Protein AF-A0ABD1F198-F1 (afdb_monomer_lite)

Radius of gyration: 107.07 Å; chains: 1; bounding box: 237×138×320 Å

pLDDT: mean 70.49, std 23.53, range [25.77, 96.75]

Structure (mmCIF, N/CA/C/O backbone):
data_AF-A0ABD1F198-F1
#
_entry.id   AF-A0ABD1F198-F1
#
loop_
_atom_site.group_PDB
_atom_site.id
_atom_site.type_symbol
_atom_site.label_atom_id
_atom_site.label_alt_id
_atom_site.label_comp_id
_atom_site.label_asym_id
_atom_site.label_entity_id
_atom_site.label_seq_id
_atom_site.pdbx_PDB_ins_code
_atom_site.Cartn_x
_atom_site.Cartn_y
_atom_site.Cartn_z
_atom_site.occupancy
_atom_site.B_iso_or_equiv
_atom_site.auth_seq_id
_atom_site.auth_comp_id
_atom_site.auth_asym_id
_atom_site.auth_atom_id
_atom_site.pdbx_PDB_model_num
ATOM 1 N N . MET A 1 1 ? 4.358 30.449 76.933 1.00 34.81 1 MET A N 1
ATOM 2 C CA . MET A 1 1 ? 5.538 31.170 76.400 1.00 34.81 1 MET A CA 1
ATOM 3 C C . MET A 1 1 ? 6.526 30.137 75.876 1.00 34.81 1 MET A C 1
ATOM 5 O O . MET A 1 1 ? 6.373 28.974 76.224 1.00 34.81 1 MET A O 1
ATOM 9 N N . SER A 1 2 ? 7.440 30.540 74.994 1.00 34.44 2 SER A N 1
ATOM 10 C CA . SER A 1 2 ? 8.325 29.643 74.230 1.00 34.44 2 SER A CA 1
ATOM 11 C C . SER A 1 2 ? 9.594 29.224 74.996 1.00 34.44 2 SER A C 1
ATOM 13 O O . SER A 1 2 ? 9.716 29.521 76.181 1.00 34.44 2 SER A O 1
ATOM 15 N N . PHE A 1 3 ? 10.542 28.647 74.241 1.00 29.72 3 PHE A N 1
ATOM 16 C CA . PHE A 1 3 ? 11.879 28.127 74.568 1.00 29.72 3 PHE A CA 1
ATOM 17 C C . PHE A 1 3 ? 11.890 26.609 74.841 1.00 29.72 3 PHE A C 1
ATOM 19 O O . PHE A 1 3 ? 11.314 26.152 75.818 1.00 29.72 3 PHE A O 1
ATOM 26 N N . ASN A 1 4 ? 12.288 25.776 73.862 1.00 37.72 4 ASN A N 1
ATOM 27 C CA . ASN A 1 4 ? 13.651 25.536 73.318 1.00 37.72 4 ASN A CA 1
ATOM 28 C C . ASN A 1 4 ? 14.429 24.553 74.225 1.00 37.72 4 ASN A C 1
ATOM 30 O O . ASN A 1 4 ? 14.243 24.595 75.432 1.00 37.72 4 ASN A O 1
ATOM 34 N N . GLN A 1 5 ? 15.360 23.702 73.780 1.00 42.28 5 GLN A N 1
ATOM 35 C CA . GLN A 1 5 ? 15.869 23.238 72.466 1.00 42.28 5 GLN A CA 1
ATOM 36 C C . GLN A 1 5 ? 17.139 22.425 72.801 1.00 42.28 5 GLN A C 1
ATOM 38 O O . GLN A 1 5 ? 17.851 22.893 73.682 1.00 42.28 5 GLN A O 1
ATOM 43 N N . ILE A 1 6 ? 17.457 21.299 72.139 1.00 45.78 6 ILE A N 1
ATOM 44 C CA . ILE A 1 6 ? 18.837 20.756 72.009 1.00 45.78 6 ILE A CA 1
ATOM 45 C C . ILE A 1 6 ? 18.865 19.502 71.106 1.00 45.78 6 ILE A C 1
ATOM 47 O O . ILE A 1 6 ? 18.085 18.583 71.320 1.00 45.78 6 ILE A O 1
ATOM 51 N N . GLU A 1 7 ? 19.751 19.569 70.104 1.00 36.69 7 GLU A N 1
ATOM 52 C CA . GLU A 1 7 ? 20.577 18.542 69.420 1.00 36.69 7 GLU A CA 1
ATOM 53 C C . GLU A 1 7 ? 19.927 17.248 68.849 1.00 36.69 7 GLU A C 1
ATOM 55 O O . GLU A 1 7 ? 19.022 16.668 69.438 1.00 36.69 7 GLU A O 1
ATOM 60 N N . ASN A 1 8 ? 20.230 16.776 67.625 1.00 37.38 8 ASN A N 1
ATOM 61 C CA . ASN A 1 8 ? 21.503 16.611 66.874 1.00 37.38 8 ASN A CA 1
ATOM 62 C C . ASN A 1 8 ? 22.320 15.378 67.362 1.00 37.38 8 ASN A C 1
ATOM 64 O O . ASN A 1 8 ? 22.275 15.043 68.537 1.00 37.38 8 ASN A O 1
ATOM 68 N N . ASP A 1 9 ? 23.062 14.627 66.532 1.00 36.31 9 ASP A N 1
ATOM 69 C CA . ASP A 1 9 ? 23.385 14.789 65.100 1.00 36.31 9 ASP A CA 1
ATOM 70 C C . ASP A 1 9 ? 23.771 13.454 64.401 1.00 36.31 9 ASP A C 1
ATOM 72 O O . ASP A 1 9 ? 23.828 12.406 65.042 1.00 36.31 9 ASP A O 1
ATOM 76 N N . LEU A 1 10 ? 24.160 13.560 63.119 1.00 36.09 10 LEU A N 1
ATOM 77 C CA . LEU A 1 10 ? 24.900 12.602 62.268 1.00 36.09 10 LEU A CA 1
ATOM 78 C C . LEU A 1 10 ? 24.105 11.436 61.622 1.00 36.09 10 LEU A C 1
ATOM 80 O O . LEU A 1 10 ? 23.284 10.782 62.253 1.00 36.09 10 LEU A O 1
ATOM 84 N N . GLY A 1 11 ? 24.345 11.086 60.346 1.00 31.02 11 GLY A N 1
ATOM 85 C CA . GLY A 1 11 ? 25.357 11.609 59.409 1.00 31.02 11 GLY A CA 1
ATOM 86 C C . GLY A 1 11 ? 24.942 11.547 57.931 1.00 31.02 11 GLY A C 1
ATOM 87 O O . GLY A 1 11 ? 24.162 10.692 57.519 1.00 31.02 11 GLY A O 1
ATOM 88 N N . GLU A 1 12 ? 25.469 12.483 57.136 1.00 35.00 12 GLU A N 1
ATOM 89 C CA . GLU A 1 12 ? 25.090 12.728 55.736 1.00 35.00 12 GLU A CA 1
ATOM 90 C C . GLU A 1 12 ? 26.104 12.188 54.709 1.00 35.00 12 GLU A C 1
ATOM 92 O O . GLU A 1 12 ? 27.294 12.086 55.002 1.00 35.00 12 GLU A O 1
ATOM 97 N N . SER A 1 13 ? 25.646 11.966 53.468 1.00 34.06 13 SER A N 1
ATOM 98 C CA . SER A 1 13 ? 26.388 12.099 52.187 1.00 34.06 13 SER A CA 1
ATOM 99 C C . SER A 1 13 ? 25.402 11.801 51.040 1.00 34.06 13 SER A C 1
ATOM 101 O O . SER A 1 13 ? 25.087 10.641 50.807 1.00 34.06 13 SER A O 1
ATOM 103 N N . LYS A 1 14 ? 24.740 12.738 50.345 1.00 36.81 14 LYS A N 1
ATOM 104 C CA . LYS A 1 14 ? 24.984 14.160 50.018 1.00 36.81 14 LYS A CA 1
ATOM 105 C C . LYS A 1 14 ? 25.963 14.410 48.853 1.00 36.81 14 LYS A C 1
ATOM 107 O O . LYS A 1 14 ? 27.133 14.704 49.050 1.00 36.81 14 LYS A O 1
ATOM 112 N N . SER A 1 15 ? 25.416 14.380 47.636 1.00 33.81 15 SER A N 1
ATOM 113 C CA . SER A 1 15 ? 25.671 15.349 46.552 1.00 33.81 15 SER A CA 1
ATOM 114 C C . SER A 1 15 ? 24.412 15.324 45.659 1.00 33.81 15 SER A C 1
ATOM 116 O O . SER A 1 15 ? 23.952 14.235 45.334 1.00 33.81 15 SER A O 1
ATOM 118 N N . ASN A 1 16 ? 23.668 16.412 45.407 1.00 33.41 16 ASN A N 1
ATOM 119 C CA . ASN A 1 16 ? 24.028 17.679 44.735 1.00 33.41 16 ASN A CA 1
ATOM 120 C C . ASN A 1 16 ? 24.521 17.402 43.297 1.00 33.41 16 ASN A C 1
ATOM 122 O O . ASN A 1 16 ? 25.391 16.554 43.122 1.00 33.41 16 ASN A O 1
ATOM 126 N N . GLU A 1 17 ? 24.008 18.012 42.222 1.00 34.34 17 GLU A N 1
ATOM 127 C CA . GLU A 1 17 ? 23.354 19.326 41.986 1.00 34.34 17 GLU A CA 1
ATOM 128 C C . GLU A 1 17 ? 22.264 19.207 40.872 1.00 34.34 17 GLU A C 1
ATOM 130 O O . GLU A 1 17 ? 22.212 18.159 40.237 1.00 34.34 17 GLU A O 1
ATOM 135 N N . LYS A 1 18 ? 21.367 20.151 40.506 1.00 34.22 18 LYS A N 1
ATOM 136 C CA . LYS A 1 18 ? 20.968 21.539 40.890 1.00 34.22 18 LYS A CA 1
ATOM 137 C C . LYS A 1 18 ? 19.492 21.746 40.416 1.00 34.22 18 LYS A C 1
ATOM 139 O O . LYS A 1 18 ? 19.048 21.007 39.547 1.00 34.22 18 LYS A O 1
ATOM 144 N N . GLN A 1 19 ? 18.627 22.523 41.090 1.00 35.09 19 GLN A N 1
ATOM 145 C CA . GLN A 1 19 ? 18.222 23.926 40.779 1.00 35.09 19 GLN A CA 1
ATOM 146 C C . GLN A 1 19 ? 17.839 24.200 39.295 1.00 35.09 19 GLN A C 1
ATOM 148 O O . GLN A 1 19 ? 18.545 23.744 38.407 1.00 35.09 19 GLN A O 1
ATOM 153 N N . GLN A 1 20 ? 16.786 24.963 38.944 1.00 32.91 20 GLN A N 1
ATOM 154 C CA . GLN A 1 20 ? 15.907 25.871 39.718 1.00 32.91 20 GLN A CA 1
ATOM 155 C C . GLN A 1 20 ? 14.600 26.192 38.933 1.00 32.91 20 GLN A C 1
ATOM 157 O O . GLN A 1 20 ? 14.646 26.172 37.711 1.00 32.91 20 GLN A O 1
ATOM 162 N N . GLU A 1 21 ? 13.520 26.592 39.636 1.00 33.75 21 GLU A N 1
ATOM 163 C CA . GLU A 1 21 ? 12.493 27.598 39.217 1.00 33.75 21 GLU A CA 1
ATOM 164 C C . GLU A 1 21 ? 11.599 27.395 37.951 1.00 33.75 21 GLU A C 1
ATOM 166 O O . GLU A 1 21 ? 11.977 26.735 36.996 1.00 33.75 21 GLU A O 1
ATOM 171 N N . ASN A 1 22 ? 10.384 27.971 37.838 1.00 33.78 22 ASN A N 1
ATOM 172 C CA . ASN A 1 22 ? 9.387 28.379 38.854 1.00 33.78 22 ASN A CA 1
ATOM 173 C C . ASN A 1 22 ? 7.958 28.475 38.243 1.00 33.78 22 ASN A C 1
ATOM 175 O O . ASN A 1 22 ? 7.768 28.263 37.049 1.00 33.78 22 ASN A O 1
ATOM 179 N N . TYR A 1 23 ? 6.960 28.823 39.067 1.00 36.06 23 TYR A N 1
ATOM 180 C CA . TYR A 1 23 ? 5.549 29.049 38.693 1.00 36.06 23 TYR A CA 1
ATOM 181 C C . TYR A 1 23 ? 5.298 30.065 37.559 1.00 36.06 23 TYR A C 1
ATOM 183 O O . TYR A 1 23 ? 5.879 31.148 37.548 1.00 36.06 23 TYR A O 1
ATOM 191 N N . ALA A 1 24 ? 4.253 29.803 36.763 1.00 30.91 24 ALA A N 1
ATOM 192 C CA . ALA A 1 24 ? 3.356 30.824 36.209 1.00 30.91 24 ALA A CA 1
ATOM 193 C C . ALA A 1 24 ? 1.934 30.245 36.041 1.00 30.91 24 ALA A C 1
ATOM 195 O O . ALA A 1 24 ? 1.781 29.052 35.783 1.00 30.91 24 ALA A O 1
ATOM 196 N N . LEU A 1 25 ? 0.898 31.079 36.190 1.00 35.44 25 LEU A N 1
ATOM 197 C CA . LEU A 1 25 ? -0.481 30.733 35.821 1.00 35.44 25 LEU A CA 1
ATOM 198 C C . LEU A 1 25 ? -0.782 31.234 34.403 1.00 35.44 25 LEU A C 1
ATOM 200 O O . LEU A 1 25 ? -0.248 32.260 33.992 1.00 35.44 25 LEU A O 1
ATOM 204 N N . SER A 1 26 ? -1.757 30.615 33.740 1.00 32.28 26 SER A N 1
ATOM 205 C CA . SER A 1 26 ? -2.777 31.393 33.031 1.00 32.28 26 SER A CA 1
ATOM 206 C C . SER A 1 26 ? -4.113 30.652 33.044 1.00 32.28 26 SER A C 1
ATOM 208 O O . SER A 1 26 ? -4.149 29.423 33.121 1.00 32.28 26 SER A O 1
ATOM 210 N N . ALA A 1 27 ? -5.201 31.410 32.983 1.00 35.34 27 ALA A N 1
ATOM 211 C CA . ALA A 1 27 ? -6.541 30.922 32.702 1.00 35.34 27 ALA A CA 1
ATOM 212 C C . ALA A 1 27 ? -7.040 31.679 31.471 1.00 35.34 27 ALA A C 1
ATOM 214 O O . ALA A 1 27 ? -6.833 32.887 31.386 1.00 35.34 27 ALA A O 1
ATOM 215 N N . GLU A 1 28 ? -7.694 30.988 30.542 1.00 35.19 28 GLU A N 1
ATOM 216 C CA . GLU A 1 28 ? -8.273 31.624 29.361 1.00 35.19 28 GLU A CA 1
ATOM 217 C C . GLU A 1 28 ? -9.581 30.933 28.954 1.00 35.19 28 GLU A C 1
ATOM 219 O O . GLU A 1 28 ? -9.855 29.784 29.300 1.00 35.19 28 GLU A O 1
ATOM 224 N N . GLU A 1 29 ? -10.430 31.726 28.323 1.00 32.34 29 GLU A N 1
ATOM 225 C CA . GLU A 1 29 ? -11.888 31.685 28.356 1.00 32.34 29 GLU A CA 1
ATOM 226 C C . GLU A 1 29 ? -12.535 30.489 27.627 1.00 32.34 29 GLU A C 1
ATOM 228 O O . GLU A 1 29 ? -12.102 30.073 26.554 1.00 32.34 29 GLU A O 1
ATOM 233 N N . MET A 1 30 ? -13.664 29.992 28.154 1.00 33.72 30 MET A N 1
ATOM 234 C CA . MET A 1 30 ? -14.591 29.164 27.369 1.00 33.72 30 MET A CA 1
ATOM 235 C C . MET A 1 30 ? -15.570 30.059 26.590 1.00 33.72 30 MET A C 1
ATOM 237 O O . MET A 1 30 ? -16.644 30.378 27.107 1.00 33.72 30 MET A O 1
ATOM 241 N N . ASP A 1 31 ? -15.249 30.438 25.346 1.00 32.75 31 ASP A N 1
ATOM 242 C CA . ASP A 1 31 ? -16.254 31.057 24.464 1.00 32.75 31 ASP A CA 1
ATOM 243 C C . ASP A 1 31 ? -17.247 29.990 23.972 1.00 32.75 31 ASP A C 1
ATOM 245 O O . ASP A 1 31 ? -16.912 29.079 23.214 1.00 32.75 31 ASP A O 1
ATOM 249 N N . THR A 1 32 ? -18.488 30.084 24.445 1.00 38.66 32 THR A N 1
ATOM 250 C CA . THR A 1 32 ? -19.546 29.094 24.217 1.00 38.66 32 THR A CA 1
ATOM 251 C C . THR A 1 32 ? -20.483 29.554 23.104 1.00 38.66 32 THR A C 1
ATOM 253 O O . THR A 1 32 ? -21.542 30.129 23.353 1.00 38.66 32 THR A O 1
ATOM 256 N N . LYS A 1 33 ? -20.105 29.290 21.847 1.00 38.00 33 LYS A N 1
ATOM 257 C CA . LYS A 1 33 ? -20.963 29.530 20.673 1.00 38.00 33 LYS A CA 1
ATOM 258 C C . LYS A 1 33 ? -20.975 28.350 19.700 1.00 38.00 33 LYS A C 1
ATOM 260 O O . LYS A 1 33 ? -20.018 27.590 19.608 1.00 38.00 33 LYS A O 1
ATOM 265 N N . ASN A 1 34 ? -22.066 28.267 18.937 1.00 34.44 34 ASN A N 1
ATOM 266 C CA . ASN A 1 34 ? -22.331 27.310 17.854 1.00 34.44 34 ASN A CA 1
ATOM 267 C C . ASN A 1 34 ? -22.676 25.862 18.259 1.00 34.44 34 ASN A C 1
ATOM 269 O O . ASN A 1 34 ? -22.368 24.917 17.534 1.00 34.44 34 ASN A O 1
ATOM 273 N N . THR A 1 35 ? -23.461 25.685 19.324 1.00 37.03 35 THR A N 1
ATOM 274 C CA . THR A 1 35 ? -24.472 24.613 19.329 1.00 37.03 35 THR A CA 1
ATOM 275 C C . THR A 1 35 ? -25.665 25.040 18.470 1.00 37.03 35 THR A C 1
ATOM 277 O O . THR A 1 35 ? -26.574 25.666 18.999 1.00 37.03 35 THR A O 1
ATOM 280 N N . GLU A 1 36 ? -25.643 24.754 17.162 1.00 36.22 36 GLU A N 1
ATOM 281 C CA . GLU A 1 36 ? -26.842 24.645 16.298 1.00 36.22 36 GLU A CA 1
ATOM 282 C C . GLU A 1 36 ? -26.462 24.347 14.831 1.00 36.22 36 GLU A C 1
ATOM 284 O O . GLU A 1 36 ? -26.067 25.259 14.100 1.00 36.22 36 GLU A O 1
ATOM 289 N N . LYS A 1 37 ? -26.618 23.085 14.384 1.00 34.59 37 LYS A N 1
ATOM 290 C CA . LYS A 1 37 ? -27.250 22.697 13.096 1.00 34.59 37 LYS A CA 1
ATOM 291 C C . LYS A 1 37 ? -27.152 21.196 12.783 1.00 34.59 37 LYS A C 1
ATOM 293 O O . LYS A 1 37 ? -26.184 20.543 13.149 1.00 34.59 37 LYS A O 1
ATOM 298 N N . LEU A 1 38 ? -28.129 20.729 11.995 1.00 35.94 38 LEU A N 1
ATOM 299 C CA . LEU A 1 38 ? -28.194 19.424 11.315 1.00 35.94 38 LEU A CA 1
ATOM 300 C C . LEU A 1 38 ? -28.437 18.180 12.193 1.00 35.94 38 LEU A C 1
ATOM 302 O O . LEU A 1 38 ? -27.862 17.120 11.964 1.00 35.94 38 LEU A O 1
ATOM 306 N N . GLU A 1 39 ? -29.443 18.259 13.067 1.00 32.62 39 GLU A N 1
ATOM 307 C CA . GLU A 1 39 ? -30.420 17.162 13.122 1.00 32.62 39 GLU A CA 1
ATOM 308 C C . GLU A 1 39 ? -31.389 17.303 11.935 1.00 32.62 39 GLU A C 1
ATOM 310 O O . GLU A 1 39 ? -32.386 18.018 12.020 1.00 32.62 39 GLU A O 1
ATOM 315 N N . SER A 1 40 ? -31.100 16.654 10.803 1.00 33.84 40 SER A N 1
ATOM 316 C CA . SER A 1 40 ? -32.094 16.475 9.735 1.00 33.84 40 SER A CA 1
ATOM 317 C C . SER A 1 40 ? -31.740 15.333 8.778 1.00 33.84 40 SER A C 1
ATOM 319 O O . SER A 1 40 ? -30.683 15.372 8.156 1.00 33.84 40 SER A O 1
ATOM 321 N N . GLU A 1 41 ? -32.703 14.419 8.610 1.00 31.05 41 GLU A N 1
ATOM 322 C CA . GLU A 1 41 ? -32.822 13.314 7.631 1.00 31.05 41 GLU A CA 1
ATOM 323 C C . GLU A 1 41 ? -32.651 11.894 8.189 1.00 31.05 41 GLU A C 1
ATOM 325 O O . GLU A 1 41 ? -31.632 11.225 8.047 1.00 31.05 41 GLU A O 1
ATOM 330 N N . PHE A 1 42 ? -33.755 11.408 8.765 1.00 32.31 42 PHE A N 1
ATOM 331 C CA . PHE A 1 42 ? -33.994 10.004 9.078 1.00 32.31 42 PHE A CA 1
ATOM 332 C C . PHE A 1 42 ? -35.188 9.528 8.235 1.00 32.31 42 PHE A C 1
ATOM 334 O O . PHE A 1 42 ? -36.333 9.823 8.571 1.00 32.31 42 PHE A O 1
ATOM 341 N N . HIS A 1 43 ? -34.951 8.803 7.138 1.00 35.94 43 HIS A N 1
ATOM 342 C CA . HIS A 1 43 ? -36.023 8.113 6.410 1.00 35.94 43 HIS A CA 1
ATOM 343 C C . HIS A 1 43 ? -35.612 6.720 5.922 1.00 35.94 43 HIS A C 1
ATOM 345 O O . HIS A 1 43 ? -34.437 6.401 5.766 1.00 35.94 43 HIS A O 1
ATOM 351 N N . LEU A 1 44 ? -36.627 5.864 5.799 1.00 35.22 44 LEU A N 1
ATOM 352 C CA . LEU A 1 44 ? -36.511 4.413 5.843 1.00 35.22 44 LEU A CA 1
ATOM 353 C C . LEU A 1 44 ? -36.014 3.810 4.524 1.00 35.22 44 LEU A C 1
ATOM 355 O O . LEU A 1 44 ? -36.499 4.159 3.452 1.00 35.22 44 LEU A O 1
ATOM 359 N N . ALA A 1 45 ? -35.229 2.742 4.651 1.00 31.84 45 ALA A N 1
ATOM 360 C CA . ALA A 1 45 ? -35.407 1.544 3.836 1.00 31.84 45 ALA A CA 1
ATOM 361 C C . ALA A 1 45 ? -35.160 0.315 4.728 1.00 31.84 45 ALA A C 1
ATOM 363 O O . ALA A 1 45 ? -34.024 0.018 5.092 1.00 31.84 45 ALA A O 1
ATOM 364 N N . SER A 1 46 ? -36.234 -0.364 5.130 1.00 31.53 46 SER A N 1
ATOM 365 C CA . SER A 1 46 ? -36.179 -1.598 5.921 1.00 31.53 46 SER A CA 1
ATOM 366 C C . SER A 1 46 ? -36.671 -2.747 5.053 1.00 31.53 46 SER A C 1
ATOM 368 O O . SER A 1 46 ? -37.868 -2.841 4.799 1.00 31.53 46 SER A O 1
ATOM 370 N N . GLU A 1 47 ? -35.765 -3.615 4.608 1.00 31.12 47 GLU A N 1
ATOM 371 C CA . GLU A 1 47 ? -36.123 -4.852 3.912 1.00 31.12 47 GLU A CA 1
ATOM 372 C C . GLU A 1 47 ? -35.710 -6.049 4.774 1.00 31.12 47 GLU A C 1
ATOM 374 O O . GLU A 1 47 ? -34.561 -6.163 5.205 1.00 31.12 47 GLU A O 1
ATOM 379 N N . THR A 1 48 ? -36.682 -6.899 5.098 1.00 34.19 48 THR A N 1
ATOM 380 C CA . THR A 1 48 ? -36.536 -8.019 6.029 1.00 34.19 48 THR A CA 1
ATOM 381 C C . THR A 1 48 ? -36.476 -9.343 5.278 1.00 34.19 48 THR A C 1
ATOM 383 O O . THR A 1 48 ? -37.377 -9.674 4.511 1.00 34.19 48 THR A O 1
ATOM 386 N N . VAL A 1 49 ? -35.444 -10.146 5.551 1.00 33.50 49 VAL A N 1
ATOM 387 C CA . VAL A 1 49 ? -35.374 -11.548 5.116 1.00 33.50 49 VAL A CA 1
ATOM 388 C C . VAL A 1 49 ? -34.955 -12.415 6.301 1.00 33.50 49 VAL A C 1
ATOM 390 O O . VAL A 1 49 ? -33.771 -12.565 6.597 1.00 33.50 49 VAL A O 1
ATOM 393 N N . ASP A 1 50 ? -35.947 -12.991 6.975 1.00 31.97 50 ASP A N 1
ATOM 394 C CA . ASP A 1 50 ? -35.753 -14.066 7.948 1.00 31.97 50 ASP A CA 1
ATOM 395 C C . ASP A 1 50 ? -35.533 -15.402 7.224 1.00 31.97 50 ASP A C 1
ATOM 397 O O . ASP A 1 50 ? -36.448 -15.916 6.580 1.00 31.97 50 ASP A O 1
ATOM 401 N N . VAL A 1 51 ? -34.365 -16.022 7.415 1.00 33.00 51 VAL A N 1
ATOM 402 C CA . VAL A 1 51 ? -34.231 -17.490 7.426 1.00 33.00 51 VAL A CA 1
ATOM 403 C C . VAL A 1 51 ? -33.250 -17.876 8.536 1.00 33.00 51 VAL A C 1
ATOM 405 O O . VAL A 1 51 ? -32.137 -17.359 8.614 1.00 33.00 51 VAL A O 1
ATOM 408 N N . THR A 1 52 ? -33.671 -18.785 9.414 1.00 36.94 52 THR A N 1
ATOM 409 C CA . THR A 1 52 ? -32.917 -19.227 10.599 1.00 36.94 52 THR A CA 1
ATOM 410 C C . THR A 1 52 ? -31.908 -20.352 10.284 1.00 36.94 52 THR A C 1
ATOM 412 O O . THR A 1 52 ? -32.011 -21.007 9.246 1.00 36.94 52 THR A O 1
ATOM 415 N N . PRO A 1 53 ? -30.895 -20.585 11.145 1.00 39.00 53 PRO A N 1
ATOM 416 C CA . PRO A 1 53 ? -29.736 -21.413 10.804 1.00 39.00 53 PRO A CA 1
ATOM 417 C C . PRO A 1 53 ? -29.917 -22.911 11.096 1.00 39.00 53 PRO A C 1
ATOM 419 O O . PRO A 1 53 ? -30.636 -23.304 12.014 1.00 39.00 53 PRO A O 1
ATOM 422 N N . GLN A 1 54 ? -29.128 -23.744 10.410 1.00 30.39 54 GLN A N 1
ATOM 423 C CA . GLN A 1 54 ? -28.768 -25.091 10.871 1.00 30.39 54 GLN A CA 1
ATOM 424 C C . GLN A 1 54 ? -27.246 -25.288 10.868 1.00 30.39 54 GLN A C 1
ATOM 426 O O . GLN A 1 54 ? -26.515 -24.627 10.131 1.00 30.39 54 GLN A O 1
ATOM 431 N N . SER A 1 55 ? -26.772 -26.174 11.745 1.00 32.31 55 SER A N 1
ATOM 432 C CA . SER A 1 55 ? -25.355 -26.425 12.035 1.00 32.31 55 SER A CA 1
ATOM 433 C C . SER A 1 55 ? -25.071 -27.950 12.069 1.00 32.31 55 SER A C 1
ATOM 435 O O . SER A 1 55 ? -26.004 -28.740 11.907 1.00 32.31 55 SER A O 1
ATOM 437 N N . PRO A 1 56 ? -23.801 -28.404 12.119 1.00 44.28 56 PRO A N 1
ATOM 438 C CA . PRO A 1 56 ? -23.360 -29.406 11.145 1.00 44.28 56 PRO A CA 1
ATOM 439 C C . PRO A 1 56 ? -23.183 -30.843 11.654 1.00 44.28 56 PRO A C 1
ATOM 441 O O . PRO A 1 56 ? -22.872 -31.098 12.817 1.00 44.28 56 PRO A O 1
ATOM 444 N N . LYS A 1 57 ? -23.224 -31.763 10.685 1.00 30.67 57 LYS A N 1
ATOM 445 C CA . LYS A 1 57 ? -22.621 -33.105 10.670 1.00 30.67 57 LYS A CA 1
ATOM 446 C C . LYS A 1 57 ? -22.259 -33.423 9.209 1.00 30.67 57 LYS A C 1
ATOM 448 O O . LYS A 1 57 ? -23.026 -33.028 8.341 1.00 30.67 57 LYS A O 1
ATOM 453 N N . SER A 1 58 ? -21.223 -34.153 8.810 1.00 33.69 58 SER A N 1
ATOM 454 C CA . SER A 1 58 ? -19.922 -34.606 9.339 1.00 33.69 58 SER A CA 1
ATOM 455 C C . SER A 1 58 ? -19.543 -35.814 8.465 1.00 33.69 58 SER A C 1
ATOM 457 O O . SER A 1 58 ? -20.431 -36.601 8.155 1.00 33.69 58 SER A O 1
ATOM 459 N N . GLU A 1 59 ? -18.254 -36.006 8.166 1.00 30.58 59 GLU A N 1
ATOM 460 C CA . GLU A 1 59 ? -17.699 -37.174 7.440 1.00 30.58 59 GLU A CA 1
ATOM 461 C C . GLU A 1 59 ? -18.003 -37.246 5.924 1.00 30.58 59 GLU A C 1
ATOM 463 O O . GLU A 1 59 ? -19.002 -36.724 5.436 1.00 30.58 59 GLU A O 1
ATOM 468 N N . GLY A 1 60 ? -17.072 -37.837 5.157 1.00 28.50 60 GLY A N 1
ATOM 469 C CA . GLY A 1 60 ? -17.104 -37.850 3.684 1.00 28.50 60 GLY A CA 1
ATOM 470 C C . GLY A 1 60 ? -15.721 -37.749 3.024 1.00 28.50 60 GLY A C 1
ATOM 471 O O . GLY A 1 60 ? -15.432 -36.789 2.316 1.00 28.50 60 GLY A O 1
ATOM 472 N N . THR A 1 61 ? -14.835 -38.717 3.272 1.00 30.22 61 THR A N 1
ATOM 473 C CA . THR A 1 61 ? -13.520 -38.809 2.609 1.00 30.22 61 THR A CA 1
ATOM 474 C C . THR A 1 61 ? -13.627 -39.282 1.160 1.00 30.22 61 THR A C 1
ATOM 476 O O . THR A 1 61 ? -14.253 -40.313 0.926 1.00 30.22 61 THR A O 1
ATOM 479 N N . SER A 1 62 ? -12.902 -38.639 0.236 1.00 28.67 62 SER A N 1
ATOM 480 C CA . SER A 1 62 ? -12.061 -39.338 -0.757 1.00 28.67 62 SER A CA 1
ATOM 481 C C . SER A 1 62 ? -11.201 -38.380 -1.590 1.00 28.67 62 SER A C 1
ATOM 483 O O . SER A 1 62 ? -11.398 -37.167 -1.570 1.00 28.67 62 SER A O 1
ATOM 485 N N . SER A 1 63 ? -10.214 -38.939 -2.291 1.00 31.77 63 SER A N 1
ATOM 486 C CA . SER A 1 63 ? -9.162 -38.227 -3.026 1.00 31.77 63 SER A CA 1
ATOM 487 C C . SER A 1 63 ? -9.098 -38.625 -4.500 1.00 31.77 63 SER A C 1
ATOM 489 O O . SER A 1 63 ? -9.057 -39.817 -4.776 1.00 31.77 63 SER A O 1
ATOM 491 N N . GLU A 1 64 ? -8.917 -37.658 -5.401 1.00 29.67 64 GLU A N 1
ATOM 492 C CA . GLU A 1 64 ? -8.260 -37.824 -6.714 1.00 29.67 64 GLU A CA 1
ATOM 493 C C . GLU A 1 64 ? -7.742 -36.430 -7.144 1.00 29.67 64 GLU A C 1
ATOM 495 O O . GLU A 1 64 ? -8.477 -35.450 -7.099 1.00 29.67 64 GLU A O 1
ATOM 500 N N . ILE A 1 65 ? -6.426 -36.189 -7.211 1.00 31.61 65 ILE A N 1
ATOM 501 C CA . ILE A 1 65 ? -5.478 -36.525 -8.295 1.00 31.61 65 ILE A CA 1
ATOM 502 C C . ILE A 1 65 ? -5.768 -35.754 -9.594 1.00 31.61 65 ILE A C 1
ATOM 504 O O . ILE A 1 65 ? -6.674 -36.102 -10.338 1.00 31.61 65 ILE A O 1
ATOM 508 N N . PHE A 1 66 ? -4.879 -34.814 -9.942 1.00 28.84 66 PHE A N 1
ATOM 509 C CA . PHE A 1 66 ? -4.315 -34.744 -11.296 1.00 28.84 66 PHE A CA 1
ATOM 510 C C . PHE A 1 66 ? -2.881 -34.187 -11.264 1.00 28.84 66 PHE A C 1
ATOM 512 O O . PHE A 1 66 ? -2.490 -33.495 -10.324 1.00 28.84 66 PHE A O 1
ATOM 519 N N . ASN A 1 67 ? -2.061 -34.575 -12.244 1.00 29.64 67 ASN A N 1
ATOM 520 C CA . ASN A 1 67 ? -0.597 -34.534 -12.140 1.00 29.64 67 ASN A CA 1
ATOM 521 C C . ASN A 1 67 ? 0.068 -33.301 -12.775 1.00 29.64 67 ASN A C 1
ATOM 523 O O . ASN A 1 67 ? -0.422 -32.744 -13.753 1.00 29.64 67 ASN A O 1
ATOM 527 N N . SER A 1 68 ? 1.262 -32.965 -12.273 1.00 32.25 68 SER A N 1
ATOM 528 C CA . SER A 1 68 ? 2.211 -32.036 -12.901 1.00 32.25 68 SER A CA 1
ATOM 529 C C . SER A 1 68 ? 3.470 -32.799 -13.356 1.00 32.25 68 SER A C 1
ATOM 531 O O . SER A 1 68 ? 4.063 -33.500 -12.528 1.00 32.25 68 SER A O 1
ATOM 533 N N . PRO A 1 69 ? 3.899 -32.719 -14.633 1.00 41.03 69 PRO A N 1
ATOM 534 C CA . PRO A 1 69 ? 5.092 -33.421 -15.106 1.00 41.03 69 PRO A CA 1
ATOM 535 C C . PRO A 1 69 ? 6.393 -32.775 -14.611 1.00 41.03 69 PRO A C 1
ATOM 537 O O . PRO A 1 69 ? 6.609 -31.573 -14.760 1.00 41.03 69 PRO A O 1
ATOM 540 N N . ARG A 1 70 ? 7.310 -33.596 -14.089 1.00 31.00 70 ARG A N 1
ATOM 541 C CA . ARG A 1 70 ? 8.685 -33.204 -13.748 1.00 31.00 70 ARG A CA 1
ATOM 542 C C . ARG A 1 70 ? 9.655 -34.250 -14.287 1.00 31.00 70 ARG A C 1
ATOM 544 O O . ARG A 1 70 ? 9.846 -35.296 -13.665 1.00 31.00 70 ARG A O 1
ATOM 551 N N . GLU A 1 71 ? 10.264 -33.971 -15.435 1.00 32.34 71 GLU A N 1
ATOM 552 C CA . GLU A 1 71 ? 11.290 -34.852 -15.998 1.00 32.34 71 GLU A CA 1
ATOM 553 C C . GLU A 1 71 ? 12.612 -34.778 -15.216 1.00 32.34 71 GLU A C 1
ATOM 555 O O . GLU A 1 71 ? 12.853 -33.866 -14.417 1.00 32.34 71 GLU A O 1
ATOM 560 N N . LYS A 1 72 ? 13.432 -35.823 -15.368 1.00 31.66 72 LYS A N 1
ATOM 561 C CA . LYS A 1 72 ? 14.537 -36.148 -14.457 1.00 31.66 72 LYS A CA 1
ATOM 562 C C . LYS A 1 72 ? 15.907 -35.915 -15.085 1.00 31.66 72 LYS A C 1
ATOM 564 O O . LYS A 1 72 ? 16.106 -36.080 -16.282 1.00 31.66 72 LYS A O 1
ATOM 569 N N . GLN A 1 73 ? 16.876 -35.632 -14.221 1.00 35.19 73 GLN A N 1
ATOM 570 C CA . GLN A 1 73 ? 18.299 -35.688 -14.547 1.00 35.19 73 GLN A CA 1
ATOM 571 C C . GLN A 1 73 ? 18.740 -37.128 -14.862 1.00 35.19 73 GLN A C 1
ATOM 573 O O . GLN A 1 73 ? 18.316 -38.071 -14.189 1.00 35.19 73 GLN A O 1
ATO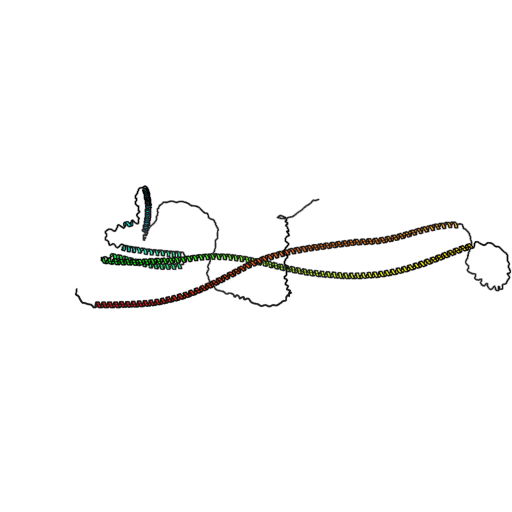M 578 N N . GLN A 1 74 ? 19.703 -37.270 -15.773 1.00 31.72 74 GLN A N 1
ATOM 579 C CA . GLN A 1 74 ? 20.733 -38.313 -15.702 1.00 31.72 74 GLN A CA 1
ATOM 580 C C . GLN A 1 74 ? 22.130 -37.665 -15.756 1.00 31.72 74 GLN A C 1
ATOM 582 O O . GLN A 1 74 ? 22.246 -36.455 -15.943 1.00 31.72 74 GLN A O 1
ATOM 587 N N . ASN A 1 75 ? 23.166 -38.445 -15.436 1.00 30.67 75 ASN A N 1
ATOM 588 C CA . ASN A 1 75 ? 24.415 -37.958 -14.823 1.00 30.67 75 ASN A CA 1
ATOM 589 C C . ASN A 1 75 ? 25.678 -38.397 -15.642 1.00 30.67 75 ASN A C 1
ATOM 591 O O . ASN A 1 75 ? 25.495 -38.802 -16.789 1.00 30.67 75 ASN A O 1
ATOM 595 N N . PRO A 1 76 ? 26.957 -38.246 -15.211 1.00 56.56 76 PRO A N 1
ATOM 596 C CA . PRO A 1 76 ? 27.966 -37.630 -16.088 1.00 56.56 76 PRO A CA 1
ATOM 597 C C . PRO A 1 76 ? 29.160 -38.527 -16.497 1.00 56.56 76 PRO A C 1
ATOM 599 O O . PRO A 1 76 ? 29.497 -39.491 -15.810 1.00 56.56 76 PRO A O 1
ATOM 602 N N . GLY A 1 77 ? 29.889 -38.147 -17.564 1.00 27.56 77 GLY A N 1
ATOM 603 C CA . GLY A 1 77 ? 31.047 -38.908 -18.070 1.00 27.56 77 GLY A CA 1
ATOM 604 C C . GLY A 1 77 ? 32.123 -38.125 -18.856 1.00 27.56 77 GLY A C 1
ATOM 605 O O . GLY A 1 77 ? 31.898 -37.667 -19.967 1.00 27.56 77 GLY A O 1
ATOM 606 N N . ARG A 1 78 ? 33.313 -38.041 -18.240 1.00 28.06 78 ARG A N 1
ATOM 607 C CA . ARG A 1 78 ? 34.717 -37.978 -18.752 1.00 28.06 78 ARG A CA 1
ATOM 608 C C . ARG A 1 78 ? 34.986 -38.537 -20.184 1.00 28.06 78 ARG A C 1
ATOM 610 O O . ARG A 1 78 ? 34.261 -39.429 -20.590 1.00 28.06 78 ARG A O 1
ATOM 617 N N . ILE A 1 79 ? 36.064 -38.231 -20.948 1.00 30.91 79 ILE A N 1
ATOM 618 C CA . ILE A 1 79 ? 37.323 -37.428 -20.817 1.00 30.91 79 ILE A CA 1
ATOM 619 C C . ILE A 1 79 ? 37.948 -37.195 -22.228 1.00 30.91 79 ILE A C 1
ATOM 621 O O . ILE A 1 79 ? 37.919 -38.127 -23.021 1.00 30.91 79 ILE A O 1
ATOM 625 N N . ALA A 1 80 ? 38.606 -36.042 -22.484 1.00 27.95 80 ALA A N 1
ATOM 626 C CA . ALA A 1 80 ? 39.886 -35.840 -23.237 1.00 27.95 80 ALA A CA 1
ATOM 627 C C . ALA A 1 80 ? 40.069 -34.331 -23.571 1.00 27.95 80 ALA A C 1
ATOM 629 O O . ALA A 1 80 ? 39.183 -33.741 -24.169 1.00 27.95 80 ALA A O 1
ATOM 630 N N . ARG A 1 81 ? 41.052 -33.560 -23.064 1.00 28.34 81 ARG A N 1
ATOM 631 C CA . ARG A 1 81 ? 42.522 -33.522 -23.304 1.00 28.34 81 ARG A CA 1
ATOM 632 C C . ARG A 1 81 ? 42.946 -33.318 -24.770 1.00 28.34 81 ARG A C 1
ATOM 634 O O . ARG A 1 81 ? 42.947 -34.289 -25.505 1.00 28.34 81 ARG A O 1
ATOM 641 N N . PHE A 1 82 ? 43.523 -32.147 -25.088 1.00 31.00 82 PHE A N 1
ATOM 642 C CA . PHE A 1 82 ? 44.966 -31.991 -25.385 1.00 31.00 82 PHE A CA 1
ATOM 643 C C . PHE A 1 82 ? 45.445 -30.513 -25.265 1.00 31.00 82 PHE A C 1
ATOM 645 O O . PHE A 1 82 ? 44.944 -29.634 -25.947 1.00 31.00 82 PHE A O 1
ATOM 652 N N . LYS A 1 83 ? 46.401 -30.291 -24.341 1.00 29.78 83 LYS A N 1
ATOM 653 C CA . LYS A 1 83 ? 47.608 -29.414 -24.343 1.00 29.78 83 LYS A CA 1
ATOM 654 C C . LYS A 1 83 ? 47.582 -28.030 -25.052 1.00 29.78 83 LYS A C 1
ATOM 656 O O . LYS A 1 83 ? 47.459 -27.984 -26.262 1.00 29.78 83 LYS A O 1
ATOM 661 N N . ASN A 1 84 ? 47.752 -26.911 -24.321 1.00 26.64 84 ASN A N 1
ATOM 662 C CA . ASN A 1 84 ? 49.022 -26.182 -23.987 1.00 26.64 84 ASN A CA 1
ATOM 663 C C . ASN A 1 84 ? 49.348 -25.057 -25.018 1.00 26.64 84 ASN A C 1
ATOM 665 O O . ASN A 1 84 ? 48.905 -25.170 -26.147 1.00 26.64 84 ASN A O 1
ATOM 669 N N . THR A 1 85 ? 50.067 -23.951 -24.739 1.00 30.16 85 THR A N 1
ATOM 670 C CA . THR A 1 85 ? 51.075 -23.611 -23.694 1.00 30.16 85 THR A CA 1
ATOM 671 C C . THR A 1 85 ? 50.908 -22.220 -23.023 1.00 30.16 85 THR A C 1
ATOM 673 O O . THR A 1 85 ? 50.254 -21.326 -23.543 1.00 30.16 85 THR A O 1
ATOM 676 N N . LYS A 1 86 ? 51.564 -22.055 -21.858 1.00 30.28 86 LYS A N 1
ATOM 677 C CA . LYS A 1 86 ? 51.888 -20.805 -21.107 1.00 30.28 86 LYS A CA 1
ATOM 678 C C . LYS A 1 86 ? 53.159 -20.113 -21.693 1.00 30.28 86 LYS A C 1
ATOM 680 O O . LYS A 1 86 ? 53.748 -20.773 -22.551 1.00 30.28 86 LYS A O 1
ATOM 685 N N . PRO A 1 87 ? 53.639 -18.894 -21.291 1.00 36.31 87 PRO A N 1
ATOM 686 C CA . PRO A 1 87 ? 53.612 -18.211 -19.964 1.00 36.31 87 PRO A CA 1
ATOM 687 C C . PRO A 1 87 ? 53.106 -16.728 -19.991 1.00 36.31 87 PRO A C 1
ATOM 689 O O . PRO A 1 87 ? 52.711 -16.264 -21.049 1.00 36.31 87 PRO A O 1
ATOM 692 N N . SER A 1 88 ? 52.881 -15.954 -18.905 1.00 27.92 88 SER A N 1
ATOM 693 C CA . SER A 1 88 ? 53.560 -15.727 -17.592 1.00 27.92 88 SER A CA 1
ATOM 694 C C . SER A 1 88 ? 54.891 -14.947 -17.750 1.00 27.92 88 SER A C 1
ATOM 696 O O . SER A 1 88 ? 55.675 -15.321 -18.607 1.00 27.92 88 SER A O 1
ATOM 698 N N . THR A 1 89 ? 55.272 -13.886 -17.013 1.00 28.11 89 THR A N 1
ATOM 699 C CA . THR A 1 89 ? 54.735 -13.122 -15.841 1.00 28.11 89 THR A CA 1
ATOM 700 C C . THR A 1 89 ? 55.395 -11.690 -15.872 1.00 28.11 89 THR A C 1
ATOM 702 O O . THR A 1 89 ? 55.987 -11.388 -16.899 1.00 28.11 89 THR A O 1
ATOM 705 N N . SER A 1 90 ? 55.414 -10.719 -14.929 1.00 26.38 90 SER A N 1
ATOM 706 C CA . SER A 1 90 ? 54.994 -10.526 -13.512 1.00 26.38 90 SER A CA 1
ATOM 707 C C . SER A 1 90 ? 55.142 -9.044 -13.044 1.00 26.38 90 SER A C 1
ATOM 709 O O . SER A 1 90 ? 56.020 -8.348 -13.532 1.00 26.38 90 SER A O 1
ATOM 711 N N . ASN A 1 91 ? 54.392 -8.654 -11.996 1.00 27.83 91 ASN A N 1
ATOM 712 C CA . ASN A 1 91 ? 54.715 -7.693 -10.901 1.00 27.83 91 ASN A CA 1
ATOM 713 C C . ASN A 1 91 ? 54.975 -6.170 -11.143 1.00 27.83 91 ASN A C 1
ATOM 715 O O . ASN A 1 91 ? 56.043 -5.760 -11.574 1.00 27.83 91 ASN A O 1
ATOM 719 N N . THR A 1 92 ? 54.015 -5.339 -10.686 1.00 32.44 92 THR A N 1
ATOM 720 C CA . THR A 1 92 ? 54.078 -4.282 -9.615 1.00 32.44 92 THR A CA 1
ATOM 721 C C . THR A 1 92 ? 55.424 -3.715 -9.092 1.00 32.44 92 THR A C 1
ATOM 723 O O . THR A 1 92 ? 56.368 -4.498 -9.001 1.00 32.44 92 THR A O 1
ATOM 726 N N . PRO A 1 93 ? 55.466 -2.525 -8.412 1.00 44.41 93 PRO A N 1
ATOM 727 C CA . PRO A 1 93 ? 54.552 -1.347 -8.356 1.00 44.41 93 PRO A CA 1
ATOM 728 C C . PRO A 1 93 ? 55.305 0.028 -8.412 1.00 44.41 93 PRO A C 1
ATOM 730 O O . PRO A 1 93 ? 56.516 0.036 -8.578 1.00 44.41 93 PRO A O 1
ATOM 733 N N . ILE A 1 94 ? 54.641 1.187 -8.171 1.00 32.03 94 ILE A N 1
ATOM 734 C CA . ILE A 1 94 ? 55.244 2.421 -7.568 1.00 32.03 94 ILE A CA 1
ATOM 735 C C . ILE A 1 94 ? 54.172 3.444 -7.080 1.00 32.03 94 ILE A C 1
ATOM 737 O O . ILE A 1 94 ? 52.982 3.254 -7.328 1.00 32.03 94 ILE A O 1
ATOM 741 N N . LYS A 1 95 ? 54.565 4.468 -6.292 1.00 30.97 95 LYS A N 1
ATOM 742 C CA . LYS A 1 95 ? 53.702 5.400 -5.508 1.00 30.97 95 LYS A CA 1
ATOM 743 C C . LYS A 1 95 ? 53.636 6.847 -6.074 1.00 30.97 95 LYS A C 1
ATOM 745 O O . LYS A 1 95 ? 54.440 7.216 -6.919 1.00 30.97 95 LYS A O 1
ATOM 750 N N . ARG A 1 96 ? 52.705 7.675 -5.553 1.00 35.12 96 ARG A N 1
ATOM 751 C CA . ARG A 1 96 ? 52.601 9.154 -5.758 1.00 35.12 96 ARG A CA 1
ATOM 752 C C . ARG A 1 96 ? 53.714 9.931 -5.003 1.00 35.12 96 ARG A C 1
ATOM 754 O O . ARG A 1 96 ? 54.292 9.332 -4.093 1.00 35.12 96 ARG A O 1
ATOM 761 N N . PRO A 1 97 ? 53.964 11.240 -5.280 1.00 38.25 97 PRO A N 1
ATOM 762 C CA . PRO A 1 97 ? 53.180 12.329 -4.638 1.00 38.25 97 PRO A CA 1
ATOM 763 C C . PRO A 1 97 ? 52.911 13.629 -5.470 1.00 38.25 97 PRO A C 1
ATOM 765 O O . PRO A 1 97 ? 53.526 13.855 -6.502 1.00 38.25 97 PRO A O 1
ATOM 768 N N . ILE A 1 98 ? 51.931 14.429 -4.991 1.00 30.33 98 ILE A N 1
ATOM 769 C CA . ILE A 1 98 ? 51.813 15.920 -4.799 1.00 30.33 98 ILE A CA 1
ATOM 770 C C . ILE A 1 98 ? 52.882 16.832 -5.490 1.00 30.33 98 ILE A C 1
ATOM 772 O O . ILE A 1 98 ? 54.043 16.452 -5.470 1.00 30.33 98 ILE A O 1
ATOM 776 N N . SER A 1 99 ? 52.661 18.050 -6.047 1.00 25.77 99 SER A N 1
ATOM 777 C CA . SER A 1 99 ? 51.654 19.165 -5.956 1.00 25.77 99 SER A CA 1
ATOM 778 C C . SER A 1 99 ? 51.499 19.912 -7.318 1.00 25.77 99 SER A C 1
ATOM 780 O O . SER A 1 99 ? 52.393 19.827 -8.147 1.00 25.77 99 SER A O 1
ATOM 782 N N . LEU A 1 100 ? 50.388 20.567 -7.712 1.00 26.91 100 LEU A N 1
ATOM 783 C CA . LEU A 1 100 ? 49.830 21.892 -7.314 1.00 26.91 100 LEU A CA 1
ATOM 784 C C . LEU A 1 100 ? 50.797 23.113 -7.328 1.00 26.91 100 LEU A C 1
ATOM 786 O O . LEU A 1 100 ? 51.642 23.192 -6.445 1.00 26.91 100 LEU A O 1
ATOM 790 N N . SER A 1 101 ? 50.584 24.105 -8.225 1.00 26.02 101 SER A N 1
ATOM 791 C CA . SER A 1 101 ? 50.381 25.554 -7.903 1.00 26.02 101 SER A CA 1
ATOM 792 C C . SER A 1 101 ? 50.264 26.493 -9.143 1.00 26.02 101 SER A C 1
ATOM 794 O O . SER A 1 101 ? 50.981 26.303 -10.114 1.00 26.02 101 SER A O 1
ATOM 796 N N . SER A 1 102 ? 49.390 27.522 -9.049 1.00 28.80 102 SER A N 1
ATOM 797 C CA . SER A 1 102 ? 49.435 28.919 -9.604 1.00 28.80 102 SER A CA 1
ATOM 798 C C . SER A 1 102 ? 50.056 29.268 -10.982 1.00 28.80 102 SER A C 1
ATOM 800 O O . SER A 1 102 ? 51.149 28.819 -11.281 1.00 28.80 102 SER A O 1
ATOM 802 N N . ARG A 1 103 ? 49.651 30.293 -11.760 1.00 28.02 103 ARG A N 1
ATOM 803 C CA . ARG A 1 103 ? 48.494 31.214 -11.983 1.00 28.02 103 ARG A CA 1
ATOM 804 C C . ARG A 1 103 ? 49.050 32.395 -12.843 1.00 28.02 103 ARG A C 1
ATOM 806 O O . ARG A 1 103 ? 50.241 32.671 -12.782 1.00 28.02 103 ARG A O 1
ATOM 813 N N . LEU A 1 104 ? 48.209 33.103 -13.610 1.00 35.22 104 LEU A N 1
ATOM 814 C CA . LEU A 1 104 ? 48.563 34.312 -14.410 1.00 35.22 104 LEU A CA 1
ATOM 815 C C . LEU A 1 104 ? 48.758 35.571 -13.521 1.00 35.22 104 LEU A C 1
ATOM 817 O O . LEU A 1 104 ? 48.148 35.602 -12.447 1.00 35.22 104 LEU A O 1
ATOM 821 N N . PRO A 1 105 ? 49.554 36.600 -13.921 1.00 38.53 105 PRO A N 1
ATOM 822 C CA . PRO A 1 105 ? 49.043 37.804 -14.647 1.00 38.53 105 PRO A CA 1
ATOM 823 C C . PRO A 1 105 ? 50.032 38.402 -15.711 1.00 38.53 105 PRO A C 1
ATOM 825 O O . PRO A 1 105 ? 51.234 38.247 -15.567 1.00 38.53 105 PRO A O 1
ATOM 828 N N . VAL A 1 106 ? 49.670 38.959 -16.888 1.00 27.06 106 VAL A N 1
ATOM 829 C CA . VAL A 1 106 ? 48.888 40.170 -17.302 1.00 27.06 106 VAL A CA 1
ATOM 830 C C . VAL A 1 106 ? 49.704 41.487 -17.515 1.00 27.06 106 VAL A C 1
ATOM 832 O O . VAL A 1 106 ? 50.046 42.166 -16.556 1.00 27.06 106 VAL A O 1
ATOM 835 N N . LYS A 1 107 ? 49.796 41.907 -18.803 1.00 28.58 107 LYS A N 1
ATOM 836 C CA . LYS A 1 107 ? 49.945 43.278 -19.400 1.00 28.58 107 LYS A CA 1
ATOM 837 C C . LYS A 1 107 ? 51.290 44.058 -19.436 1.00 28.58 107 LYS A C 1
ATOM 839 O O . LYS A 1 107 ? 52.124 43.962 -18.552 1.00 28.58 107 LYS A O 1
ATOM 844 N N . ASN A 1 108 ? 51.339 44.952 -20.450 1.00 26.12 108 ASN A N 1
ATOM 845 C CA . ASN A 1 108 ? 52.260 46.084 -20.731 1.00 26.12 108 ASN A CA 1
ATOM 846 C C . ASN A 1 108 ? 53.698 45.723 -21.198 1.00 26.12 108 ASN A C 1
ATOM 848 O O . ASN A 1 108 ? 54.243 44.723 -20.760 1.00 26.12 108 ASN A O 1
ATOM 852 N N . SER A 1 109 ? 54.376 46.464 -22.099 1.00 30.98 109 SER A N 1
ATOM 853 C CA . SER A 1 109 ? 53.988 47.603 -22.974 1.00 30.98 109 SER A CA 1
ATOM 854 C C . SER A 1 109 ? 54.974 47.803 -24.158 1.00 30.98 109 SER A C 1
ATOM 856 O O . SER A 1 109 ? 56.131 47.406 -24.081 1.00 30.98 109 SER A O 1
ATOM 858 N N . ARG A 1 110 ? 54.535 48.469 -25.244 1.00 27.42 110 ARG A N 1
ATOM 859 C CA . ARG A 1 110 ? 55.389 49.111 -26.293 1.00 27.42 110 ARG A CA 1
ATOM 860 C C . ARG A 1 110 ? 56.116 50.368 -25.714 1.00 27.42 110 ARG A C 1
ATOM 862 O O . ARG A 1 110 ? 55.681 50.773 -24.636 1.00 27.42 110 ARG A O 1
ATOM 869 N N . PRO A 1 111 ? 57.097 51.055 -26.380 1.00 41.53 111 PRO A N 1
ATOM 870 C CA . PRO A 1 111 ? 57.463 51.040 -27.819 1.00 41.53 111 PRO A CA 1
ATOM 871 C C . PRO A 1 111 ? 58.992 51.154 -28.183 1.00 41.53 111 PRO A C 1
ATOM 873 O O . PRO A 1 111 ? 59.868 51.148 -27.329 1.00 41.53 111 PRO A O 1
ATOM 876 N N . THR A 1 112 ? 59.259 51.417 -29.482 1.00 27.09 112 THR A N 1
ATOM 877 C CA . THR A 1 112 ? 60.324 52.280 -30.096 1.00 27.09 112 THR A CA 1
ATOM 878 C C . THR A 1 112 ? 61.764 51.808 -30.447 1.00 27.09 112 THR A C 1
ATOM 880 O O . THR A 1 112 ? 62.573 51.531 -29.579 1.00 27.09 112 THR A O 1
ATOM 883 N N . LYS A 1 113 ? 62.090 52.026 -31.746 1.00 28.17 113 LYS A N 1
ATOM 884 C CA . LYS A 1 113 ? 63.328 52.596 -32.368 1.00 28.17 113 LYS A CA 1
ATOM 885 C C . LYS A 1 113 ? 64.620 51.758 -32.607 1.00 28.17 113 LYS A C 1
ATOM 887 O O . LYS A 1 113 ? 65.464 51.610 -31.738 1.00 28.17 113 LYS A O 1
ATOM 892 N N . ILE A 1 114 ? 64.790 51.369 -33.885 1.00 28.67 114 ILE A N 1
ATOM 893 C CA . ILE A 1 114 ? 65.931 51.603 -34.833 1.00 28.67 114 ILE A CA 1
ATOM 894 C C . ILE A 1 114 ? 66.969 52.712 -34.491 1.00 28.67 114 ILE A C 1
ATOM 896 O O . ILE A 1 114 ? 66.586 53.620 -33.750 1.00 28.67 114 ILE A O 1
ATOM 900 N N . PRO A 1 115 ? 68.154 52.820 -35.176 1.00 41.81 115 PRO A N 1
ATOM 901 C CA . PRO A 1 115 ? 68.874 51.880 -36.091 1.00 41.81 115 PRO A CA 1
ATOM 902 C C . PRO A 1 115 ? 70.439 51.830 -35.974 1.00 41.81 115 PRO A C 1
ATOM 904 O O . PRO A 1 115 ? 71.054 52.774 -35.491 1.00 41.81 115 PRO A O 1
ATOM 907 N N . SER A 1 116 ? 71.095 50.833 -36.599 1.00 27.28 116 SER A N 1
ATOM 908 C CA . SER A 1 116 ? 72.409 50.930 -37.312 1.00 27.28 116 SER A CA 1
ATOM 909 C C . SER A 1 116 ? 72.722 49.593 -38.038 1.00 27.28 116 SER A C 1
ATOM 911 O O . SER A 1 116 ? 72.151 48.581 -37.643 1.00 27.28 116 SER A O 1
ATOM 913 N N . LEU A 1 117 ? 73.436 49.438 -39.171 1.00 26.84 117 LEU A N 1
ATOM 914 C CA . LEU A 1 117 ? 74.523 50.117 -39.930 1.00 26.84 117 LEU A CA 1
ATOM 915 C C . LEU A 1 117 ? 75.958 49.610 -39.656 1.00 26.84 117 LEU A C 1
ATOM 917 O O . LEU A 1 117 ? 76.403 49.650 -38.517 1.00 26.84 117 LEU A O 1
ATOM 921 N N . LEU A 1 118 ? 76.670 49.290 -40.759 1.00 29.39 118 LEU A N 1
ATOM 922 C CA . LEU A 1 118 ? 78.119 49.000 -40.894 1.00 29.39 118 LEU A CA 1
ATOM 923 C C . LEU A 1 118 ? 78.640 47.712 -40.210 1.00 29.39 118 LEU A C 1
ATOM 925 O O . LEU A 1 118 ? 78.043 47.219 -39.264 1.00 29.39 118 LEU A O 1
ATOM 929 N N . GLU A 1 119 ? 79.794 47.144 -40.585 1.00 27.20 119 GLU A N 1
ATOM 930 C CA . GLU A 1 119 ? 80.293 46.763 -41.925 1.00 27.20 119 GLU A CA 1
ATOM 931 C C . GLU A 1 119 ? 81.438 45.724 -41.765 1.00 27.20 119 GLU A C 1
ATOM 933 O O . GLU A 1 119 ? 81.866 45.431 -40.654 1.00 27.20 119 GLU A O 1
ATOM 938 N N . ASN A 1 120 ? 81.913 45.160 -42.881 1.00 29.44 120 ASN A N 1
ATOM 939 C CA . ASN A 1 120 ? 83.070 44.261 -43.059 1.00 29.44 120 ASN A CA 1
ATOM 940 C C . ASN A 1 120 ? 84.152 44.154 -41.947 1.00 29.44 120 ASN A C 1
ATOM 942 O O . ASN A 1 120 ? 84.801 45.143 -41.617 1.00 29.44 120 ASN A O 1
ATOM 946 N N . THR A 1 121 ? 84.548 42.919 -41.583 1.00 29.67 121 THR A N 1
ATOM 947 C CA . THR A 1 121 ? 85.946 42.432 -41.777 1.00 29.67 121 THR A CA 1
ATOM 948 C C . THR A 1 121 ? 86.133 40.913 -41.564 1.00 29.67 121 THR A C 1
ATOM 950 O O . THR A 1 121 ? 85.588 40.306 -40.652 1.00 29.67 121 THR A O 1
ATOM 953 N N . ASN A 1 122 ? 86.968 40.319 -42.421 1.00 32.94 122 ASN A N 1
ATOM 954 C CA . ASN A 1 122 ? 87.702 39.042 -42.280 1.00 32.94 122 ASN A CA 1
ATOM 955 C C . ASN A 1 122 ? 89.221 39.417 -42.242 1.00 32.94 122 ASN A C 1
ATOM 957 O O . ASN A 1 122 ? 89.489 40.566 -42.612 1.00 32.94 122 ASN A O 1
ATOM 961 N N . PRO A 1 123 ? 90.231 38.555 -41.908 1.00 47.47 123 PRO A N 1
ATOM 962 C CA . PRO A 1 123 ? 90.259 37.098 -42.159 1.00 47.47 123 PRO A CA 1
ATOM 963 C C . PRO A 1 123 ? 91.127 36.177 -41.227 1.00 47.47 123 PRO A C 1
ATOM 965 O O . PRO A 1 123 ? 91.820 36.619 -40.321 1.00 47.47 123 PRO A O 1
ATOM 968 N N . ALA A 1 124 ? 91.174 34.886 -41.607 1.00 29.08 124 ALA A N 1
ATOM 969 C CA . ALA A 1 124 ? 92.327 33.950 -41.601 1.00 29.08 124 ALA A CA 1
ATOM 970 C C . ALA A 1 124 ? 92.967 33.409 -40.293 1.00 29.08 124 ALA A C 1
ATOM 972 O O . ALA A 1 124 ? 93.745 34.095 -39.638 1.00 29.08 124 ALA A O 1
ATOM 973 N N . ASN A 1 125 ? 92.856 32.079 -40.085 1.00 27.92 125 ASN A N 1
ATOM 974 C CA . ASN A 1 125 ? 93.984 31.120 -40.220 1.00 27.92 125 ASN A CA 1
ATOM 975 C C . ASN A 1 125 ? 93.531 29.637 -40.063 1.00 27.92 125 ASN A C 1
ATOM 977 O O . ASN A 1 125 ? 92.369 29.335 -40.320 1.00 27.92 125 ASN A O 1
ATOM 981 N N . LYS A 1 126 ? 94.449 28.686 -39.805 1.00 33.19 126 LYS A N 1
ATOM 982 C CA . LYS A 1 126 ? 95.050 27.771 -40.807 1.00 33.19 126 LYS A CA 1
ATOM 983 C C . LYS A 1 126 ? 95.933 26.673 -40.161 1.00 33.19 126 LYS A C 1
ATOM 985 O O . LYS A 1 126 ? 96.259 26.782 -38.987 1.00 33.19 126 LYS A O 1
ATOM 990 N N . ASN A 1 127 ? 96.421 25.735 -40.997 1.00 30.20 127 ASN A N 1
ATOM 991 C CA . ASN A 1 127 ? 97.473 24.713 -40.748 1.00 30.20 127 ASN A CA 1
ATOM 992 C C . ASN A 1 127 ? 97.048 23.554 -39.809 1.00 30.20 127 ASN A C 1
ATOM 994 O O . ASN A 1 127 ? 96.281 23.780 -38.886 1.00 30.20 127 ASN A O 1
ATOM 998 N N . SER A 1 128 ? 97.482 22.288 -39.952 1.00 28.52 128 SER A N 1
ATOM 999 C CA . SER A 1 128 ? 98.303 21.533 -40.947 1.00 28.52 128 SER A CA 1
ATOM 1000 C C . SER A 1 128 ? 97.795 20.051 -40.968 1.00 28.52 128 SER A C 1
ATOM 1002 O O . SER A 1 128 ? 96.852 19.774 -40.236 1.00 28.52 128 SER A O 1
ATOM 1004 N N . SER A 1 129 ? 98.250 19.043 -41.736 1.00 30.22 129 SER A N 1
ATOM 1005 C CA . SER A 1 129 ? 99.547 18.719 -42.377 1.00 30.22 129 SER A CA 1
ATOM 1006 C C . SER A 1 129 ? 99.396 17.740 -43.591 1.00 30.22 129 SER A C 1
ATOM 1008 O O . SER A 1 129 ? 98.322 17.666 -44.179 1.00 30.22 129 SER A O 1
ATOM 1010 N N . SER A 1 130 ? 100.474 17.065 -44.042 1.00 34.53 130 SER A N 1
ATOM 1011 C CA . SER A 1 130 ? 100.633 16.314 -45.326 1.00 34.53 130 SER A CA 1
ATOM 1012 C C . SER A 1 130 ? 101.703 15.195 -45.141 1.00 34.53 130 SER A C 1
ATOM 1014 O O . SER A 1 130 ? 102.513 15.399 -44.229 1.00 34.53 130 SER A O 1
ATOM 1016 N N . PRO A 1 131 ? 101.782 14.050 -45.890 1.00 46.09 131 PRO A N 1
ATOM 1017 C CA . PRO A 1 131 ? 102.022 13.995 -47.353 1.00 46.09 131 PRO A CA 1
ATOM 1018 C C . PRO A 1 131 ? 101.370 12.824 -48.157 1.00 46.09 131 PRO A C 1
ATOM 1020 O O . PRO A 1 131 ? 100.600 12.021 -47.640 1.00 46.09 131 PRO A O 1
ATOM 1023 N N . LEU A 1 132 ? 101.692 12.756 -49.462 1.00 36.09 132 LEU A N 1
ATOM 1024 C CA . LEU A 1 132 ? 101.152 11.860 -50.514 1.00 36.09 132 LEU A CA 1
ATOM 1025 C C . LEU A 1 132 ? 102.120 10.697 -50.884 1.00 36.09 132 LEU A C 1
ATOM 1027 O O . LEU A 1 132 ? 103.316 10.826 -50.616 1.00 36.09 132 LEU A O 1
ATOM 1031 N N . PRO A 1 133 ? 101.670 9.613 -51.572 1.00 43.47 133 PRO A N 1
ATOM 1032 C CA . PRO A 1 133 ? 101.783 9.603 -53.047 1.00 43.47 133 PRO A CA 1
ATOM 1033 C C . PRO A 1 133 ? 100.683 8.862 -53.860 1.00 43.47 133 PRO A C 1
ATOM 1035 O O . PRO A 1 133 ? 100.263 7.758 -53.542 1.00 43.47 133 PRO A O 1
ATOM 1038 N N . ARG A 1 134 ? 100.341 9.462 -55.015 1.00 31.94 134 ARG A N 1
ATOM 1039 C CA . ARG A 1 134 ? 99.797 8.876 -56.269 1.00 31.94 134 ARG A CA 1
ATOM 1040 C C . ARG A 1 134 ? 98.678 7.806 -56.213 1.00 31.94 134 ARG A C 1
ATOM 1042 O O . ARG A 1 134 ? 98.929 6.625 -56.419 1.00 31.94 134 ARG A O 1
ATOM 1049 N N . ALA A 1 135 ? 97.433 8.283 -56.281 1.00 30.77 135 ALA A N 1
ATOM 1050 C CA . ALA A 1 135 ? 96.462 7.840 -57.296 1.00 30.77 135 ALA A CA 1
ATOM 1051 C C . ALA A 1 135 ? 95.588 9.043 -57.717 1.00 30.77 135 ALA A C 1
ATOM 1053 O O . ALA A 1 135 ? 95.373 9.959 -56.925 1.00 30.77 135 ALA A O 1
ATOM 1054 N N . THR A 1 136 ? 95.154 9.106 -58.977 1.00 33.22 136 THR A N 1
ATOM 1055 C CA . THR A 1 136 ? 94.590 10.320 -59.605 1.00 33.22 136 THR A CA 1
ATOM 1056 C C . THR A 1 136 ? 93.185 10.697 -59.121 1.00 33.22 136 THR A C 1
ATOM 1058 O O . THR A 1 136 ? 92.197 10.116 -59.567 1.00 33.22 136 THR A O 1
ATOM 1061 N N . THR A 1 137 ? 93.077 11.758 -58.318 1.00 40.44 137 THR A N 1
ATOM 1062 C CA . THR A 1 137 ? 91.837 12.529 -58.127 1.00 40.44 137 THR A CA 1
ATOM 1063 C C . THR A 1 137 ? 91.811 13.720 -59.093 1.00 40.44 137 THR A C 1
ATOM 1065 O O . THR A 1 137 ? 92.707 14.563 -59.069 1.00 40.44 137 THR A O 1
ATOM 1068 N N . LEU A 1 138 ? 90.803 13.805 -59.971 1.00 35.56 138 LEU A N 1
ATOM 1069 C CA . LEU A 1 138 ? 90.679 14.905 -60.941 1.00 35.56 138 LEU A CA 1
ATOM 1070 C C . LEU A 1 138 ? 89.669 15.971 -60.475 1.00 35.56 138 LEU A C 1
ATOM 1072 O O . LEU A 1 138 ? 88.620 15.655 -59.915 1.00 35.56 138 LEU A O 1
ATOM 1076 N N . ASN A 1 139 ? 89.989 17.246 -60.711 1.00 42.41 139 ASN A N 1
ATOM 1077 C CA . ASN A 1 139 ? 89.232 18.394 -60.202 1.00 42.41 139 ASN A CA 1
ATOM 1078 C C . ASN A 1 139 ? 87.794 18.493 -60.749 1.00 42.41 139 ASN A C 1
ATOM 1080 O O . ASN A 1 139 ? 87.588 18.534 -61.959 1.00 42.41 139 ASN A O 1
ATOM 1084 N N . LYS A 1 140 ? 86.815 18.698 -59.852 1.00 45.34 140 LYS A N 1
ATOM 1085 C CA . LYS A 1 140 ? 85.444 19.164 -60.170 1.00 45.34 140 LYS A CA 1
ATOM 1086 C C . LYS A 1 140 ? 85.106 20.549 -59.579 1.00 45.34 140 LYS A C 1
ATOM 1088 O O . LYS A 1 140 ? 83.943 20.913 -59.444 1.00 45.34 140 LYS A O 1
ATOM 1093 N N . HIS A 1 141 ? 86.110 21.354 -59.225 1.00 55.62 141 HIS A N 1
ATOM 1094 C CA . HIS A 1 141 ? 85.916 22.660 -58.574 1.00 55.62 141 HIS A CA 1
ATOM 1095 C C . HIS A 1 141 ? 86.767 23.765 -59.214 1.00 55.62 141 HIS A C 1
ATOM 1097 O O . HIS A 1 141 ? 87.708 24.295 -58.627 1.00 55.62 141 HIS A O 1
ATOM 1103 N N . THR A 1 142 ? 86.442 24.118 -60.462 1.00 62.03 142 THR A N 1
ATOM 1104 C CA . THR A 1 142 ? 87.133 25.223 -61.160 1.00 62.03 142 THR A CA 1
ATOM 1105 C C . THR A 1 142 ? 86.213 26.062 -62.049 1.00 62.03 142 THR A C 1
ATOM 1107 O O . THR A 1 142 ? 86.359 27.278 -62.048 1.00 62.03 142 THR A O 1
ATOM 1110 N N . LEU A 1 143 ? 85.217 25.477 -62.732 1.00 56.38 143 LEU A N 1
ATOM 1111 C CA . LEU A 1 143 ? 84.287 26.248 -63.577 1.00 56.38 143 LEU A CA 1
ATOM 1112 C C . LEU A 1 143 ? 83.033 26.736 -62.836 1.00 56.38 143 LEU A C 1
ATOM 1114 O O . LEU A 1 143 ? 82.747 27.927 -62.890 1.00 56.38 143 LEU A O 1
ATOM 1118 N N . GLU A 1 144 ? 82.321 25.889 -62.085 1.00 58.28 144 GLU A N 1
ATOM 1119 C CA . GLU A 1 144 ? 81.104 26.319 -61.366 1.00 58.28 144 GLU A CA 1
ATOM 1120 C C . GLU A 1 144 ? 81.388 27.414 -60.329 1.00 58.28 144 GLU A C 1
ATOM 1122 O O . GLU A 1 144 ? 80.676 28.412 -60.272 1.00 58.28 144 GLU A O 1
ATOM 1127 N N . MET A 1 145 ? 82.481 27.293 -59.567 1.00 65.12 145 MET A N 1
ATOM 1128 C CA . MET A 1 145 ? 82.906 28.329 -58.617 1.00 65.12 145 MET A CA 1
ATOM 1129 C C . MET A 1 145 ? 83.308 29.644 -59.309 1.00 65.12 145 MET A C 1
ATOM 1131 O O . MET A 1 145 ? 83.040 30.721 -58.776 1.00 65.12 145 MET A O 1
ATOM 1135 N N . GLN A 1 146 ? 83.899 29.588 -60.510 1.00 65.06 146 GLN A N 1
ATOM 1136 C CA . GLN A 1 146 ? 84.174 30.789 -61.308 1.00 65.06 146 GLN A CA 1
ATOM 1137 C C . GLN A 1 146 ? 82.890 31.400 -61.882 1.00 65.06 146 GLN A C 1
ATOM 1139 O O . GLN A 1 146 ? 82.748 32.622 -61.859 1.00 65.06 146 GLN A O 1
ATOM 1144 N N . LEU A 1 147 ? 81.945 30.581 -62.353 1.00 68.81 147 LEU A N 1
ATOM 1145 C CA . LEU A 1 147 ? 80.644 31.025 -62.855 1.00 68.81 147 LEU A CA 1
ATOM 1146 C C . LEU A 1 147 ? 79.824 31.687 -61.739 1.00 68.81 147 LEU A C 1
ATOM 1148 O O . LEU A 1 147 ? 79.289 32.775 -61.934 1.00 68.81 147 LEU A O 1
ATOM 1152 N N . LEU A 1 148 ? 79.777 31.071 -60.555 1.00 71.75 148 LEU A N 1
ATOM 1153 C CA . LEU A 1 148 ? 79.047 31.574 -59.394 1.00 71.75 148 LEU A CA 1
ATOM 1154 C C . LEU A 1 148 ? 79.670 32.869 -58.853 1.00 71.75 148 LEU A C 1
ATOM 1156 O O . LEU A 1 148 ? 78.937 33.806 -58.533 1.00 71.75 148 LEU A O 1
ATOM 1160 N N . ASN A 1 149 ? 81.005 32.969 -58.810 1.00 68.94 149 ASN A N 1
ATOM 1161 C CA . ASN A 1 149 ? 81.672 34.232 -58.489 1.00 68.94 149 ASN A CA 1
ATOM 1162 C C . ASN A 1 149 ? 81.401 35.299 -59.557 1.00 68.94 149 ASN A C 1
ATOM 1164 O O . ASN A 1 149 ? 80.972 36.388 -59.195 1.00 68.94 149 ASN A O 1
ATOM 1168 N N . LYS A 1 150 ? 81.536 35.000 -60.858 1.00 73.62 150 LYS A N 1
ATOM 1169 C CA . LYS A 1 150 ? 81.218 35.966 -61.928 1.00 73.62 150 LYS A CA 1
ATOM 1170 C C . LYS A 1 150 ? 79.750 36.406 -61.904 1.00 73.62 150 LYS A C 1
ATOM 1172 O O . LYS A 1 150 ? 79.488 37.590 -62.090 1.00 73.62 150 LYS A O 1
ATOM 1177 N N . GLN A 1 151 ? 78.798 35.521 -61.594 1.00 72.69 151 GLN A N 1
ATOM 1178 C CA . GLN A 1 151 ? 77.396 35.901 -61.376 1.00 72.69 151 GLN A CA 1
ATOM 1179 C C . GLN A 1 151 ? 77.209 36.795 -60.143 1.00 72.69 151 GLN A C 1
ATOM 1181 O O . GLN A 1 151 ? 76.425 37.742 -60.205 1.00 72.69 151 GLN A O 1
ATOM 1186 N N . LYS A 1 152 ? 77.915 36.535 -59.032 1.00 73.88 152 LYS A N 1
ATOM 1187 C CA . LYS A 1 152 ? 77.899 37.418 -57.853 1.00 73.88 152 LYS A CA 1
ATOM 1188 C C . LYS A 1 152 ? 78.485 38.792 -58.184 1.00 73.88 152 LYS A C 1
ATOM 1190 O O . LYS A 1 152 ? 77.833 39.789 -57.900 1.00 73.88 152 LYS A O 1
ATOM 1195 N N . THR A 1 153 ? 79.640 38.857 -58.849 1.00 73.19 153 THR A N 1
ATOM 1196 C CA . THR A 1 153 ? 80.273 40.111 -59.289 1.00 73.19 153 THR A CA 1
ATOM 1197 C C . THR A 1 153 ? 79.392 40.880 -60.278 1.00 73.19 153 THR A C 1
ATOM 1199 O O . THR A 1 153 ? 79.215 42.080 -60.110 1.00 73.19 153 THR A O 1
ATOM 1202 N N . TYR A 1 154 ? 78.760 40.206 -61.246 1.00 73.44 154 TYR A N 1
ATOM 1203 C CA . TYR A 1 154 ? 77.804 40.827 -62.172 1.00 73.44 154 TYR A CA 1
ATOM 1204 C C . TYR A 1 154 ? 76.572 41.390 -61.446 1.00 73.44 154 TYR A C 1
ATOM 1206 O O . TYR A 1 154 ? 76.169 42.521 -61.709 1.00 73.44 154 TYR A O 1
ATOM 1214 N N . LYS A 1 155 ? 75.996 40.648 -60.488 1.00 73.25 155 LYS A N 1
ATOM 1215 C CA . LYS A 1 155 ? 74.895 41.153 -59.648 1.00 73.25 155 LYS A CA 1
ATOM 1216 C C . LYS A 1 155 ? 75.329 42.343 -58.783 1.00 73.25 155 LYS A C 1
ATOM 1218 O O . LYS A 1 155 ? 74.528 43.254 -58.593 1.00 73.25 155 LYS A O 1
ATOM 1223 N N . LEU A 1 156 ? 76.579 42.362 -58.308 1.00 74.62 156 LEU A N 1
ATOM 1224 C CA . LEU A 1 156 ? 77.141 43.489 -57.562 1.00 74.62 156 LEU A CA 1
ATOM 1225 C C . LEU A 1 156 ? 77.296 44.731 -58.453 1.00 74.62 156 LEU A C 1
ATOM 1227 O O . LEU A 1 156 ? 76.739 45.769 -58.114 1.00 74.62 156 LEU A O 1
ATOM 1231 N N . LEU A 1 157 ? 77.940 44.612 -59.623 1.00 73.19 157 LEU A N 1
ATOM 1232 C CA . LEU A 1 157 ? 78.074 45.719 -60.581 1.00 73.19 157 LEU A CA 1
ATOM 1233 C C . LEU A 1 157 ? 76.712 46.227 -61.070 1.00 73.19 157 LEU A C 1
ATOM 1235 O O . LEU A 1 157 ? 76.530 47.433 -61.195 1.00 73.19 157 LEU A O 1
ATOM 1239 N N . LYS A 1 158 ? 75.735 45.342 -61.317 1.00 73.88 158 LYS A N 1
ATOM 1240 C CA . LYS A 1 158 ? 74.383 45.758 -61.724 1.00 73.88 158 LYS A CA 1
ATOM 1241 C C . LYS A 1 158 ? 73.669 46.540 -60.615 1.00 73.88 158 LYS A C 1
ATOM 1243 O O . LYS A 1 158 ? 72.962 47.495 -60.922 1.00 73.88 158 LYS A O 1
ATOM 1248 N N . LYS A 1 159 ? 73.876 46.179 -59.342 1.00 77.62 159 LYS A N 1
ATOM 1249 C CA . LYS A 1 159 ? 73.378 46.953 -58.194 1.00 77.62 159 LYS A CA 1
ATOM 1250 C C . LYS A 1 159 ? 74.103 48.296 -58.065 1.00 77.62 159 LYS A C 1
ATOM 1252 O O . LYS A 1 159 ? 73.438 49.316 -57.929 1.00 77.62 159 LYS A O 1
ATOM 1257 N N . GLU A 1 160 ? 75.431 48.306 -58.157 1.00 74.38 160 GLU A N 1
ATOM 1258 C CA . GLU A 1 160 ? 76.223 49.533 -58.042 1.00 74.38 160 GLU A CA 1
ATOM 1259 C C . GLU A 1 160 ? 75.899 50.522 -59.171 1.00 74.38 160 GLU A C 1
ATOM 1261 O O . GLU A 1 160 ? 75.665 51.694 -58.894 1.00 74.38 160 GLU A O 1
ATOM 1266 N N . LEU A 1 161 ? 75.783 50.062 -60.422 1.00 76.69 161 LEU A N 1
ATOM 1267 C CA . LEU A 1 161 ? 75.393 50.893 -61.566 1.00 76.69 161 LEU A CA 1
ATOM 1268 C C . LEU A 1 161 ? 74.036 51.580 -61.338 1.00 76.69 161 LEU A C 1
ATOM 1270 O O . LEU A 1 161 ? 73.917 52.784 -61.560 1.00 76.69 161 LEU A O 1
ATOM 1274 N N . LEU A 1 162 ? 73.038 50.842 -60.837 1.00 73.81 162 LEU A N 1
ATOM 1275 C CA . LEU A 1 162 ? 71.731 51.401 -60.476 1.00 73.81 162 LEU A CA 1
ATOM 1276 C C . LEU A 1 162 ? 71.847 52.417 -59.325 1.00 73.81 162 LEU A C 1
ATOM 1278 O O . LEU A 1 162 ? 71.267 53.499 -59.399 1.00 73.81 162 LEU A O 1
ATOM 1282 N N . GLU A 1 163 ? 72.649 52.130 -58.295 1.00 73.75 163 GLU A N 1
ATOM 1283 C CA . GLU A 1 163 ? 72.904 53.062 -57.185 1.00 73.75 163 GLU A CA 1
ATOM 1284 C C . GLU A 1 163 ? 73.658 54.334 -57.624 1.00 73.75 163 GLU A C 1
ATOM 1286 O O . GLU A 1 163 ? 73.427 55.396 -57.046 1.00 73.75 163 GLU A O 1
ATOM 1291 N N . LYS A 1 164 ? 74.487 54.283 -58.681 1.00 75.31 164 LYS A N 1
ATOM 1292 C CA . LYS A 1 164 ? 75.076 55.481 -59.315 1.00 75.31 164 LYS A CA 1
ATOM 1293 C C . LYS A 1 164 ? 74.090 56.230 -60.225 1.00 75.31 164 LYS A C 1
ATOM 1295 O O . LYS A 1 164 ? 74.217 57.443 -60.360 1.00 75.31 164 LYS A O 1
ATOM 1300 N N . GLN A 1 165 ? 73.101 55.561 -60.826 1.00 72.88 165 GLN A N 1
ATOM 1301 C CA . GLN A 1 165 ? 72.086 56.210 -61.675 1.00 72.88 165 GLN A CA 1
ATOM 1302 C C . GLN A 1 165 ? 71.056 57.019 -60.867 1.00 72.88 165 GLN A C 1
ATOM 1304 O O . GLN A 1 165 ? 70.657 58.099 -61.303 1.00 72.88 165 GLN A O 1
ATOM 1309 N N . VAL A 1 166 ? 70.670 56.560 -59.669 1.00 73.69 166 VAL A N 1
ATOM 1310 C CA . VAL A 1 166 ? 69.723 57.265 -58.775 1.00 73.69 166 VAL A CA 1
ATOM 1311 C C . VAL A 1 166 ? 70.072 58.752 -58.543 1.00 73.69 166 VAL A C 1
ATOM 1313 O O . VAL A 1 166 ? 69.192 59.591 -58.757 1.00 73.69 166 VAL A O 1
ATOM 1316 N N . PRO A 1 167 ? 71.305 59.144 -58.151 1.00 73.75 167 PRO A N 1
ATOM 1317 C CA . PRO A 1 167 ? 71.646 60.556 -57.968 1.00 73.75 167 PRO A CA 1
ATOM 1318 C C . PRO A 1 167 ? 71.675 61.366 -59.275 1.00 73.75 167 PRO A C 1
ATOM 1320 O O . PRO A 1 167 ? 71.363 62.555 -59.225 1.00 73.75 167 PRO A O 1
ATOM 1323 N N . LEU A 1 168 ? 71.972 60.762 -60.437 1.00 72.25 168 LEU A N 1
ATOM 1324 C CA . LEU A 1 168 ? 71.841 61.455 -61.729 1.00 72.25 168 LEU A CA 1
ATOM 1325 C C . LEU A 1 168 ? 70.373 61.745 -62.067 1.00 72.25 168 LEU A C 1
ATOM 1327 O O . LEU A 1 168 ? 70.054 62.868 -62.446 1.00 72.25 168 LEU A O 1
ATOM 1331 N N . ILE A 1 169 ? 69.469 60.783 -61.865 1.00 76.25 169 ILE A N 1
ATOM 1332 C CA . ILE A 1 169 ? 68.023 60.982 -62.068 1.00 76.25 169 ILE A CA 1
ATOM 1333 C C . ILE A 1 169 ? 67.496 62.069 -61.113 1.00 76.25 169 ILE A C 1
ATOM 1335 O O . ILE A 1 169 ? 66.743 62.954 -61.519 1.00 76.25 169 ILE A O 1
ATOM 1339 N N . ALA A 1 170 ? 67.945 62.065 -59.854 1.00 76.94 170 ALA A N 1
ATOM 1340 C CA . ALA A 1 170 ? 67.597 63.100 -58.881 1.00 76.94 170 ALA A CA 1
ATOM 1341 C C . ALA A 1 170 ? 68.157 64.493 -59.241 1.00 76.94 170 ALA A C 1
ATOM 1343 O O . ALA A 1 170 ? 67.541 65.502 -58.892 1.00 76.94 170 ALA A O 1
ATOM 1344 N N . LEU A 1 171 ? 69.300 64.569 -59.933 1.00 77.12 171 LEU A N 1
ATOM 1345 C CA . LEU A 1 171 ? 69.852 65.821 -60.457 1.00 77.12 171 LEU A CA 1
ATOM 1346 C C . LEU A 1 171 ? 69.077 66.302 -61.693 1.00 77.12 171 LEU A C 1
ATOM 1348 O O . LEU A 1 171 ? 68.699 67.470 -61.739 1.00 77.12 171 LEU A O 1
ATOM 1352 N N . TYR A 1 172 ? 68.768 65.410 -62.638 1.00 79.44 172 TYR A N 1
ATOM 1353 C CA . TYR A 1 172 ? 67.978 65.732 -63.830 1.00 79.44 172 TYR A CA 1
ATOM 1354 C C . TYR A 1 172 ? 66.591 66.270 -63.461 1.00 79.44 172 TYR A C 1
ATOM 1356 O O . TYR A 1 172 ? 66.207 67.347 -63.910 1.00 79.44 172 TYR A O 1
ATOM 1364 N N . ASN A 1 173 ? 65.883 65.604 -62.542 1.00 78.06 173 ASN A N 1
ATOM 1365 C CA . ASN A 1 173 ? 64.580 66.072 -62.062 1.00 78.06 173 ASN A CA 1
ATOM 1366 C C . ASN A 1 173 ? 64.668 67.462 -61.401 1.00 78.06 173 ASN A C 1
ATOM 1368 O O . ASN A 1 173 ? 63.807 68.309 -61.634 1.00 78.06 173 ASN A O 1
ATOM 1372 N N . LYS A 1 174 ? 65.746 67.754 -60.655 1.00 78.69 174 LYS A N 1
ATOM 1373 C CA . LYS A 1 174 ? 65.999 69.106 -60.125 1.00 78.69 174 LYS A CA 1
ATOM 1374 C C . LYS A 1 174 ? 66.272 70.130 -61.228 1.00 78.69 174 LYS A C 1
ATOM 1376 O O . LYS A 1 174 ? 65.826 71.265 -61.097 1.00 78.69 174 LYS A O 1
ATOM 1381 N N . MET A 1 175 ? 66.964 69.761 -62.308 1.00 76.62 175 MET A N 1
ATOM 1382 C CA . MET A 1 175 ? 67.155 70.646 -63.465 1.00 76.62 175 MET A CA 1
ATOM 1383 C C . MET A 1 175 ? 65.838 70.906 -64.209 1.00 76.62 175 MET A C 1
ATOM 1385 O O . MET A 1 175 ? 65.590 72.044 -64.597 1.00 76.62 175 MET A O 1
ATOM 1389 N N . VAL A 1 176 ? 64.953 69.910 -64.324 1.00 78.75 176 VAL A N 1
ATOM 1390 C CA . VAL A 1 176 ? 63.595 70.071 -64.876 1.00 78.75 176 VAL A CA 1
ATOM 1391 C C . VAL A 1 176 ? 62.734 70.999 -64.004 1.00 78.75 176 VAL A C 1
ATOM 1393 O O . VAL A 1 176 ? 62.041 71.868 -64.532 1.00 78.75 176 VAL A O 1
ATOM 1396 N N . ASP A 1 177 ? 62.801 70.887 -62.676 1.00 79.50 177 ASP A N 1
ATOM 1397 C CA . ASP A 1 177 ? 62.074 71.794 -61.775 1.00 79.50 177 ASP A CA 1
ATOM 1398 C C . ASP A 1 177 ? 62.664 73.217 -61.752 1.00 79.50 177 ASP A C 1
ATOM 1400 O O . ASP A 1 177 ? 61.921 74.194 -61.632 1.00 79.50 177 ASP A O 1
ATOM 1404 N N . VAL A 1 178 ? 63.983 73.366 -61.919 1.00 76.12 178 VAL A N 1
ATOM 1405 C CA . VAL A 1 178 ? 64.629 74.675 -62.119 1.00 76.12 178 VAL A CA 1
ATOM 1406 C C . VAL A 1 178 ? 64.238 75.278 -63.471 1.00 76.12 178 VAL A C 1
ATOM 1408 O O . VAL A 1 178 ? 63.912 76.462 -63.512 1.00 76.12 178 VAL A O 1
ATOM 1411 N N . LYS A 1 179 ? 64.174 74.482 -64.547 1.00 78.62 179 LYS A N 1
ATOM 1412 C CA . LYS A 1 179 ? 63.666 74.912 -65.858 1.00 78.62 179 LYS A CA 1
ATOM 1413 C C . LYS A 1 179 ? 62.249 75.470 -65.747 1.00 78.62 179 LYS A C 1
ATOM 1415 O O . LYS A 1 179 ? 62.050 76.629 -66.092 1.00 78.62 179 LYS A O 1
ATOM 1420 N N . LYS A 1 180 ? 61.310 74.725 -65.153 1.00 78.31 180 LYS A N 1
ATOM 1421 C CA . LYS A 1 180 ? 59.926 75.197 -64.943 1.00 78.31 180 LYS A CA 1
ATOM 1422 C C . LYS A 1 180 ? 59.867 76.518 -64.169 1.00 78.31 180 LYS A C 1
ATOM 1424 O O . LYS A 1 180 ? 59.051 77.382 -64.476 1.00 78.31 180 LYS A O 1
ATOM 1429 N N . ARG A 1 181 ? 60.745 76.712 -63.176 1.00 78.31 181 ARG A N 1
ATOM 1430 C CA . ARG A 1 181 ? 60.850 77.981 -62.428 1.00 78.31 181 ARG A CA 1
ATOM 1431 C C . ARG A 1 181 ? 61.429 79.128 -63.263 1.00 78.31 181 ARG A C 1
ATOM 1433 O O . ARG A 1 181 ? 61.026 80.265 -63.050 1.00 78.31 181 ARG A O 1
ATOM 1440 N N . LEU A 1 182 ? 62.341 78.857 -64.196 1.00 73.69 182 LEU A N 1
ATOM 1441 C CA . LEU A 1 182 ? 62.893 79.858 -65.118 1.00 73.69 182 LEU A CA 1
ATOM 1442 C C . LEU A 1 182 ? 61.904 80.221 -66.238 1.00 73.69 182 LEU A C 1
ATOM 1444 O O . LEU A 1 182 ? 61.769 81.401 -66.559 1.00 73.69 182 LEU A O 1
ATOM 1448 N N . GLU A 1 183 ? 61.144 79.247 -66.742 1.00 78.44 183 GLU A N 1
ATOM 1449 C CA . GLU A 1 183 ? 60.045 79.455 -67.694 1.00 78.44 183 GLU A CA 1
ATOM 1450 C C . GLU A 1 183 ? 58.941 80.334 -67.080 1.00 78.44 183 GLU A C 1
ATOM 1452 O O . GLU A 1 183 ? 58.513 81.307 -67.697 1.00 78.44 183 GLU A O 1
ATOM 1457 N N . VAL A 1 184 ? 58.558 80.080 -65.820 1.00 75.12 184 VAL A N 1
ATOM 1458 C CA . VAL A 1 184 ? 57.632 80.936 -65.043 1.00 75.12 184 VAL A CA 1
ATOM 1459 C C . VAL A 1 184 ? 58.189 82.350 -64.799 1.00 75.12 184 VAL A C 1
ATOM 1461 O O . VAL A 1 184 ? 57.418 83.294 -64.646 1.00 75.12 184 VAL A O 1
ATOM 1464 N N . LEU A 1 185 ? 59.514 82.530 -64.819 1.00 72.81 185 LEU A N 1
ATOM 1465 C CA . LEU A 1 185 ? 60.186 83.838 -64.773 1.00 72.81 185 LEU A CA 1
ATOM 1466 C C . LEU A 1 185 ? 60.418 84.451 -66.173 1.00 72.81 185 LEU A C 1
ATOM 1468 O O . LEU A 1 185 ? 61.191 85.401 -66.310 1.00 72.81 185 LEU A O 1
ATOM 1472 N N . GLY A 1 186 ? 59.765 83.924 -67.214 1.00 55.66 186 GLY A N 1
ATOM 1473 C CA . GLY A 1 186 ? 59.801 84.470 -68.573 1.00 55.66 186 GLY A CA 1
ATOM 1474 C C . GLY A 1 186 ? 61.083 84.175 -69.358 1.00 55.66 186 GLY A C 1
ATOM 1475 O O . GLY A 1 186 ? 61.343 84.840 -70.360 1.00 55.66 186 GLY A O 1
ATOM 1476 N N . LYS A 1 187 ? 61.902 83.204 -68.928 1.00 64.62 187 LYS A N 1
ATOM 1477 C CA . LYS A 1 187 ? 63.122 82.785 -69.635 1.00 64.62 187 LYS A CA 1
ATOM 1478 C C . LYS A 1 187 ? 62.984 81.355 -70.147 1.00 64.62 187 LYS A C 1
ATOM 1480 O O . LYS A 1 187 ? 62.993 80.413 -69.359 1.00 64.62 187 LYS A O 1
ATOM 1485 N N . SER A 1 188 ? 62.905 81.198 -71.469 1.00 59.78 188 SER A N 1
ATOM 1486 C CA . SER A 1 188 ? 62.998 79.880 -72.103 1.00 59.78 188 SER A CA 1
ATOM 1487 C C . SER A 1 188 ? 64.387 79.280 -71.876 1.00 59.78 188 SER A C 1
ATOM 1489 O O . SER A 1 188 ? 65.395 79.977 -72.013 1.00 59.78 188 SER A O 1
ATOM 1491 N N . VAL A 1 189 ? 64.434 77.995 -71.527 1.00 67.06 189 VAL A N 1
ATOM 1492 C CA . VAL A 1 189 ? 65.670 77.221 -71.366 1.00 67.06 189 VAL A CA 1
ATOM 1493 C C . VAL A 1 189 ? 65.466 75.859 -72.014 1.00 67.06 189 VAL A C 1
ATOM 1495 O O . VAL A 1 189 ? 64.662 75.047 -71.552 1.00 67.06 189 VAL A O 1
ATOM 1498 N N . GLU A 1 190 ? 66.194 75.587 -73.089 1.00 62.16 190 GLU A N 1
ATOM 1499 C CA . GLU A 1 190 ? 66.237 74.252 -73.680 1.00 62.16 190 GLU A CA 1
ATOM 1500 C C . GLU A 1 190 ? 67.064 73.311 -72.795 1.00 62.16 190 GLU A C 1
ATOM 1502 O O . GLU A 1 190 ? 68.017 73.712 -72.128 1.00 62.16 190 GLU A O 1
ATOM 1507 N N . LEU A 1 191 ? 66.621 72.059 -72.712 1.00 67.88 191 LEU A N 1
ATOM 1508 C CA . LEU A 1 191 ? 67.200 71.028 -71.857 1.00 67.88 191 LEU A CA 1
ATOM 1509 C C . LEU A 1 191 ? 66.897 69.698 -72.534 1.00 67.88 191 LEU A C 1
ATOM 1511 O O . LEU A 1 191 ? 65.725 69.374 -72.731 1.00 67.88 191 LEU A O 1
ATOM 1515 N N . GLU A 1 192 ? 67.940 68.980 -72.935 1.00 62.56 192 GLU A N 1
ATOM 1516 C CA . GLU A 1 192 ? 67.795 67.736 -73.688 1.00 62.56 192 GLU A CA 1
ATOM 1517 C C . GLU A 1 192 ? 67.133 66.626 -72.854 1.00 62.56 192 GLU A C 1
ATOM 1519 O O . GLU A 1 192 ? 67.167 66.603 -71.616 1.00 62.56 192 GLU A O 1
ATOM 1524 N N . GLU A 1 193 ? 66.492 65.692 -73.553 1.00 57.16 193 GLU A N 1
ATOM 1525 C CA . GLU A 1 193 ? 65.766 64.583 -72.942 1.00 57.16 193 GLU A CA 1
ATOM 1526 C C . GLU A 1 193 ? 66.747 63.462 -72.557 1.00 57.16 193 GLU A C 1
ATOM 1528 O O . GLU A 1 193 ? 67.193 62.685 -73.402 1.00 57.16 193 GLU A O 1
ATOM 1533 N N . PHE A 1 194 ? 67.122 63.399 -71.275 1.00 60.91 194 PHE A N 1
ATOM 1534 C CA . PHE A 1 194 ? 68.230 62.561 -70.804 1.00 60.91 194 PHE A CA 1
ATOM 1535 C C . PHE A 1 194 ? 67.846 61.071 -70.738 1.00 60.91 194 PHE A C 1
ATOM 1537 O O . PHE A 1 194 ? 67.409 60.554 -69.707 1.00 60.91 194 PHE A O 1
ATOM 1544 N N . LYS A 1 195 ? 68.009 60.370 -71.863 1.00 59.16 195 LYS A N 1
ATOM 1545 C CA . LYS A 1 195 ? 67.738 58.932 -72.001 1.00 59.16 195 LYS A CA 1
ATOM 1546 C C . LYS A 1 195 ? 68.951 58.095 -71.594 1.00 59.16 195 LYS A C 1
ATOM 1548 O O . LYS A 1 195 ? 70.037 58.240 -72.148 1.00 59.16 195 LYS A O 1
ATOM 1553 N N . PHE A 1 196 ? 68.749 57.166 -70.662 1.00 56.72 196 PHE A N 1
ATOM 1554 C CA . PHE A 1 196 ? 69.735 56.130 -70.349 1.00 56.72 196 PHE A CA 1
ATOM 1555 C C . PHE A 1 196 ? 69.629 54.978 -71.355 1.00 56.72 196 PHE A C 1
ATOM 1557 O O . PHE A 1 196 ? 68.562 54.384 -71.502 1.00 56.72 196 PHE A O 1
ATOM 1564 N N . VAL A 1 197 ? 70.742 54.636 -72.008 1.00 54.19 197 VAL A N 1
ATOM 1565 C CA . VAL A 1 197 ? 70.844 53.458 -72.886 1.00 54.19 197 VAL A CA 1
ATOM 1566 C C . VAL A 1 197 ? 70.741 52.177 -72.049 1.00 54.19 197 VAL A C 1
ATOM 1568 O O . VAL A 1 197 ? 71.431 52.036 -71.035 1.00 54.19 197 VAL A O 1
ATOM 1571 N N . SER A 1 198 ? 69.891 51.236 -72.468 1.00 51.16 198 SER A N 1
ATOM 1572 C CA . SER A 1 198 ? 69.791 49.920 -71.830 1.00 51.16 198 SER A CA 1
ATOM 1573 C C . SER A 1 198 ? 70.961 49.019 -72.226 1.00 51.16 198 SER A C 1
ATOM 1575 O O . SER A 1 198 ? 71.446 49.057 -73.358 1.00 51.16 198 SER A O 1
ATOM 1577 N N . PHE A 1 199 ? 71.380 48.135 -71.318 1.00 50.28 199 PHE A N 1
ATOM 1578 C CA . PHE A 1 199 ? 72.460 47.176 -71.584 1.00 50.28 199 PHE A CA 1
ATOM 1579 C C . PHE A 1 199 ? 72.092 46.173 -72.700 1.00 50.28 199 PHE A C 1
ATOM 1581 O O . PHE A 1 199 ? 72.968 45.682 -73.410 1.00 50.28 199 PHE A O 1
ATOM 1588 N N . GLU A 1 200 ? 70.794 45.914 -72.890 1.00 55.84 200 GLU A N 1
ATOM 1589 C CA . GLU A 1 200 ? 70.238 45.118 -73.991 1.00 55.84 200 GLU A CA 1
ATOM 1590 C C . GLU A 1 200 ? 70.291 45.815 -75.366 1.00 55.84 200 GLU A C 1
ATOM 1592 O O . GLU A 1 200 ? 70.279 45.124 -76.386 1.00 55.84 200 GLU A O 1
ATOM 1597 N N . ASP A 1 201 ? 70.348 47.149 -75.427 1.00 53.22 201 ASP A N 1
ATOM 1598 C CA . ASP A 1 201 ? 70.320 47.889 -76.700 1.00 53.22 201 ASP A CA 1
ATOM 1599 C C . ASP A 1 201 ? 71.729 48.094 -77.277 1.00 53.22 201 ASP A C 1
ATOM 1601 O O . ASP A 1 201 ? 71.924 47.942 -78.483 1.00 53.22 201 ASP A O 1
ATOM 1605 N N . TYR A 1 202 ? 72.740 48.250 -76.413 1.00 51.34 202 TYR A N 1
ATOM 1606 C CA . TYR A 1 202 ? 74.159 48.267 -76.803 1.00 51.34 202 TYR A CA 1
ATOM 1607 C C . TYR A 1 202 ? 74.590 46.998 -77.575 1.00 51.34 202 TYR A C 1
ATOM 1609 O O . TYR A 1 202 ? 75.462 47.042 -78.442 1.00 51.34 202 TYR A O 1
ATOM 1617 N N . TYR A 1 203 ? 73.942 45.856 -77.308 1.00 53.97 203 TYR A N 1
ATOM 1618 C CA . TYR A 1 203 ? 74.166 44.596 -78.034 1.00 53.97 203 TYR A CA 1
ATOM 1619 C C . TYR A 1 203 ? 73.451 44.499 -79.393 1.00 53.97 203 TYR A C 1
ATOM 1621 O O . TYR A 1 203 ? 73.755 43.590 -80.171 1.00 53.97 203 TYR A O 1
ATOM 1629 N N . LYS A 1 204 ? 72.511 45.403 -79.699 1.00 52.00 204 LYS A N 1
ATOM 1630 C CA . LYS A 1 204 ? 71.844 45.477 -81.009 1.00 52.00 204 LYS A CA 1
ATOM 1631 C C . LYS A 1 204 ? 72.634 46.359 -81.973 1.00 52.00 204 LYS A C 1
ATOM 1633 O O . LYS A 1 204 ? 72.855 45.950 -83.109 1.00 52.00 204 LYS A O 1
ATOM 1638 N N . GLU A 1 205 ? 73.132 47.503 -81.505 1.00 45.19 205 GLU A N 1
ATOM 1639 C CA . GLU A 1 205 ? 73.869 48.472 -82.336 1.00 45.19 205 GLU A CA 1
ATOM 1640 C C . GLU A 1 205 ? 75.218 47.936 -82.857 1.00 45.19 205 GLU A C 1
ATOM 1642 O O . GLU A 1 205 ? 75.667 48.334 -83.929 1.00 45.19 205 GLU A O 1
ATOM 1647 N N . GLN A 1 206 ? 75.844 46.961 -82.182 1.00 48.62 206 GLN A N 1
ATOM 1648 C CA . GLN A 1 206 ? 77.054 46.304 -82.706 1.00 48.62 206 GLN A CA 1
ATOM 1649 C C . GLN A 1 206 ? 76.798 45.288 -83.837 1.00 48.62 206 GLN A C 1
ATOM 1651 O O . GLN A 1 206 ? 77.753 44.848 -84.477 1.00 48.62 206 GLN A O 1
ATOM 1656 N N . LYS A 1 207 ? 75.544 44.900 -84.120 1.00 46.38 207 LYS A N 1
ATOM 1657 C CA . LYS A 1 207 ? 75.226 43.910 -85.170 1.00 46.38 207 LYS A CA 1
ATOM 1658 C C . LYS A 1 207 ? 74.866 44.499 -86.535 1.00 46.38 207 LYS A C 1
ATOM 1660 O O . LYS A 1 207 ? 74.761 43.741 -87.491 1.00 46.38 207 LYS A O 1
ATOM 1665 N N . SER A 1 208 ? 74.730 45.817 -86.652 1.00 43.31 208 SER A N 1
ATOM 1666 C CA . SER A 1 208 ? 74.392 46.516 -87.903 1.00 43.31 208 SER A CA 1
ATOM 1667 C C . SER A 1 208 ? 75.602 47.001 -88.720 1.00 43.31 208 SER A C 1
ATOM 1669 O O . SER A 1 208 ? 75.420 47.716 -89.699 1.00 43.31 208 SER A O 1
ATOM 1671 N N . HIS A 1 209 ? 76.834 46.628 -88.345 1.00 40.88 209 HIS A N 1
ATOM 1672 C CA . HIS A 1 209 ? 78.071 47.140 -88.964 1.00 40.88 209 HIS A CA 1
ATOM 1673 C C . HIS A 1 209 ? 79.072 46.062 -89.440 1.00 40.88 209 HIS A C 1
ATOM 1675 O O . HIS A 1 209 ? 80.265 46.331 -89.539 1.00 40.88 209 HIS A O 1
ATOM 1681 N N . THR A 1 210 ? 78.613 44.847 -89.772 1.00 40.53 210 THR A N 1
ATOM 1682 C CA . THR A 1 210 ? 79.465 43.780 -90.361 1.00 40.53 210 THR A CA 1
ATOM 1683 C C . THR A 1 210 ? 78.793 42.996 -91.504 1.00 40.53 210 THR A C 1
ATOM 1685 O O . THR A 1 210 ? 78.905 41.779 -91.579 1.00 40.53 210 THR A O 1
ATOM 1688 N N . ASP A 1 211 ? 78.141 43.700 -92.433 1.00 40.09 211 ASP A N 1
ATOM 1689 C CA . ASP A 1 211 ? 77.768 43.170 -93.760 1.00 40.09 211 ASP A CA 1
ATOM 1690 C C . ASP A 1 211 ? 78.194 44.186 -94.850 1.00 40.09 211 ASP A C 1
ATOM 1692 O O . ASP A 1 211 ? 77.378 44.882 -95.451 1.00 40.09 211 ASP A O 1
ATOM 1696 N N . SER A 1 212 ? 79.512 44.320 -95.053 1.00 42.25 212 SER A N 1
ATOM 1697 C CA . SER A 1 212 ? 80.141 45.063 -96.160 1.00 42.25 212 SER A CA 1
ATOM 1698 C C . SER A 1 212 ? 81.524 44.471 -96.457 1.00 42.25 212 SER A C 1
ATOM 1700 O O . SER A 1 212 ? 82.304 44.269 -95.532 1.00 42.25 212 SER A O 1
ATOM 1702 N N . ASP A 1 213 ? 81.802 44.236 -97.741 1.00 37.03 213 ASP A N 1
ATOM 1703 C CA . ASP A 1 213 ? 83.032 43.689 -98.345 1.00 37.03 213 ASP A CA 1
ATOM 1704 C C . ASP A 1 213 ? 83.573 42.307 -97.903 1.00 37.03 213 ASP A C 1
ATOM 1706 O O . ASP A 1 213 ? 84.067 42.087 -96.801 1.00 37.03 213 ASP A O 1
ATOM 1710 N N . GLY A 1 214 ? 83.689 41.420 -98.903 1.00 38.03 214 GLY A N 1
ATOM 1711 C CA . GLY A 1 214 ? 85.037 40.998 -99.306 1.00 38.03 214 GLY A CA 1
ATOM 1712 C C . GLY A 1 214 ? 85.642 39.725 -98.702 1.00 38.03 214 GLY A C 1
ATOM 1713 O O . GLY A 1 214 ? 86.806 39.748 -98.311 1.00 38.03 214 GLY A O 1
ATOM 1714 N N . GLY A 1 215 ? 84.936 38.587 -98.703 1.00 36.59 215 GLY A N 1
ATOM 1715 C CA . GLY A 1 215 ? 85.534 37.295 -98.322 1.00 36.59 215 GLY A CA 1
ATOM 1716 C C . GLY A 1 215 ? 84.974 36.091 -99.082 1.00 36.59 215 GLY A C 1
ATOM 1717 O O . GLY A 1 215 ? 83.890 35.611 -98.764 1.00 36.59 215 GLY A O 1
ATOM 1718 N N . CYS A 1 216 ? 85.723 35.562 -100.058 1.00 46.50 216 CYS A N 1
ATOM 1719 C CA . CYS A 1 216 ? 85.348 34.338 -100.778 1.00 46.50 216 CYS A CA 1
ATOM 1720 C C . CYS A 1 216 ? 85.617 33.076 -99.939 1.00 46.50 216 CYS A C 1
ATOM 1722 O O . CYS A 1 216 ? 86.665 32.446 -100.055 1.00 46.50 216 CYS A O 1
ATOM 1724 N N . GLY A 1 217 ? 84.633 32.698 -99.127 1.00 42.97 217 GLY A N 1
ATOM 1725 C CA . GLY A 1 217 ? 84.466 31.354 -98.577 1.00 42.97 217 GLY A CA 1
ATOM 1726 C C . GLY A 1 217 ? 82.997 30.953 -98.707 1.00 42.97 217 GLY A C 1
ATOM 1727 O O . GLY A 1 217 ? 82.118 31.778 -98.462 1.00 42.97 217 GLY A O 1
ATOM 1728 N N . GLU A 1 218 ? 82.724 29.720 -99.136 1.00 48.22 218 GLU A N 1
ATOM 1729 C CA . GLU A 1 218 ? 81.366 29.225 -99.404 1.00 48.22 218 GLU A CA 1
ATOM 1730 C C . GLU A 1 218 ? 80.538 29.218 -98.097 1.00 48.22 218 GLU A C 1
ATOM 1732 O O . GLU A 1 218 ? 80.683 28.339 -97.248 1.00 48.22 218 GLU A O 1
ATOM 1737 N N . GLN A 1 219 ? 79.692 30.241 -97.895 1.00 52.47 219 GLN A N 1
ATOM 1738 C CA . GLN A 1 219 ? 78.876 30.367 -96.683 1.00 52.47 219 GLN A CA 1
ATOM 1739 C C . GLN A 1 219 ? 77.747 29.329 -96.678 1.00 52.47 219 GLN A C 1
ATOM 1741 O O . GLN A 1 219 ? 76.696 29.531 -97.290 1.00 52.47 219 GLN A O 1
ATOM 1746 N N . ILE A 1 220 ? 77.947 28.242 -95.927 1.00 55.47 220 ILE A N 1
ATOM 1747 C CA . ILE A 1 220 ? 76.876 27.325 -95.507 1.00 55.47 220 ILE A CA 1
ATOM 1748 C C . ILE A 1 220 ? 75.745 28.168 -94.897 1.00 55.47 220 ILE A C 1
ATOM 1750 O O . ILE A 1 220 ? 76.004 29.051 -94.074 1.00 55.47 220 ILE A O 1
ATOM 1754 N N . SER A 1 221 ? 74.497 27.947 -95.327 1.00 55.69 221 SER A N 1
ATOM 1755 C CA . SER A 1 221 ? 73.422 28.902 -95.035 1.00 55.69 221 SER A CA 1
ATOM 1756 C C . SER A 1 221 ? 73.171 29.058 -93.530 1.00 55.69 221 SER A C 1
ATOM 1758 O O . SER A 1 221 ? 73.262 28.105 -92.748 1.00 55.69 221 SER A O 1
ATOM 1760 N N . LYS A 1 222 ? 72.809 30.280 -93.117 1.00 58.72 222 LYS A N 1
ATOM 1761 C CA . LYS A 1 222 ? 72.503 30.609 -91.714 1.00 58.72 222 LYS A CA 1
ATOM 1762 C C . LYS A 1 222 ? 71.340 29.753 -91.166 1.00 58.72 222 LYS A C 1
ATOM 1764 O O . LYS A 1 222 ? 71.298 29.496 -89.966 1.00 58.72 222 LYS A O 1
ATOM 1769 N N . GLU A 1 223 ? 70.459 29.249 -92.034 1.00 56.66 223 GLU A N 1
ATOM 1770 C CA . GLU A 1 223 ? 69.379 28.309 -91.696 1.00 56.66 223 GLU A CA 1
ATOM 1771 C C . GLU A 1 223 ? 69.879 26.875 -91.490 1.00 56.66 223 GLU A C 1
ATOM 1773 O O . GLU A 1 223 ? 69.500 26.249 -90.505 1.00 56.66 223 GLU A O 1
ATOM 1778 N N . VAL A 1 224 ? 70.775 26.370 -92.349 1.00 61.78 224 VAL A N 1
ATOM 1779 C CA . VAL A 1 224 ? 71.399 25.043 -92.180 1.00 61.78 224 VAL A CA 1
ATOM 1780 C C . VAL A 1 224 ? 72.194 24.998 -90.874 1.00 61.78 224 VAL A C 1
ATOM 1782 O O . VAL A 1 224 ? 71.980 24.111 -90.049 1.00 61.78 224 VAL A O 1
ATOM 1785 N N . ILE A 1 225 ? 73.034 26.009 -90.624 1.00 62.81 225 ILE A N 1
ATOM 1786 C CA . ILE A 1 225 ? 73.775 26.146 -89.360 1.00 62.81 225 ILE A CA 1
ATOM 1787 C C . ILE A 1 225 ? 72.803 26.275 -88.171 1.00 62.81 225 ILE A C 1
ATOM 1789 O O . ILE A 1 225 ? 73.043 25.695 -87.111 1.00 62.81 225 ILE A O 1
ATOM 1793 N N . GLY A 1 226 ? 71.687 26.992 -88.340 1.00 67.38 226 GLY A N 1
ATOM 1794 C CA . GLY A 1 226 ? 70.635 27.128 -87.330 1.00 67.38 226 GLY A CA 1
ATOM 1795 C C . GLY A 1 226 ? 69.953 25.802 -86.978 1.00 67.38 226 GLY A C 1
ATOM 1796 O O . GLY A 1 226 ? 69.865 25.458 -85.800 1.00 67.38 226 GLY A O 1
ATOM 1797 N N . GLY A 1 227 ? 69.522 25.028 -87.977 1.00 69.44 227 GLY A N 1
ATOM 1798 C CA . GLY A 1 227 ? 68.885 23.720 -87.797 1.00 69.44 227 GLY A CA 1
ATOM 1799 C C . GLY A 1 227 ? 69.828 22.685 -87.180 1.00 69.44 227 GLY A C 1
ATOM 1800 O O . GLY A 1 227 ? 69.459 21.998 -86.222 1.00 69.44 227 GLY A O 1
ATOM 1801 N N . MET A 1 228 ? 71.080 22.638 -87.648 1.00 64.62 228 MET A N 1
ATOM 1802 C CA . MET A 1 228 ? 72.127 21.799 -87.058 1.00 64.62 228 MET A CA 1
ATOM 1803 C C . MET A 1 228 ? 72.376 22.168 -85.592 1.00 64.62 228 MET A C 1
ATOM 1805 O O . MET A 1 228 ? 72.427 21.289 -84.731 1.00 64.62 228 MET A O 1
ATOM 1809 N N . LYS A 1 229 ? 72.456 23.468 -85.278 1.00 71.69 229 LYS A N 1
ATOM 1810 C CA . LYS A 1 229 ? 72.611 23.943 -83.900 1.00 71.69 229 LYS A CA 1
ATOM 1811 C C . LYS A 1 229 ? 71.412 23.565 -83.025 1.00 71.69 229 LYS A C 1
ATOM 1813 O O . LYS A 1 229 ? 71.628 23.108 -81.907 1.00 71.69 229 LYS A O 1
ATOM 1818 N N . SER A 1 230 ? 70.179 23.716 -83.510 1.00 71.44 230 SER A N 1
ATOM 1819 C CA . SER A 1 230 ? 68.972 23.305 -82.777 1.00 71.44 230 SER A CA 1
ATOM 1820 C C . SER A 1 230 ? 68.970 21.807 -82.468 1.00 71.44 230 SER A C 1
ATOM 1822 O O . SER A 1 230 ? 68.691 21.431 -81.332 1.00 71.44 230 SER A O 1
ATOM 1824 N N . SER A 1 231 ? 69.358 20.970 -83.434 1.00 70.50 231 SER A N 1
ATOM 1825 C CA . SER A 1 231 ? 69.449 19.511 -83.263 1.00 70.50 231 SER A CA 1
ATOM 1826 C C . SER A 1 231 ? 70.504 19.126 -82.216 1.00 70.50 231 SER A C 1
ATOM 1828 O O . SER A 1 231 ? 70.211 18.383 -81.279 1.00 70.50 231 SER A O 1
ATOM 1830 N N . ILE A 1 232 ? 71.703 19.717 -82.302 1.00 73.38 232 ILE A N 1
ATOM 1831 C CA . ILE A 1 232 ? 72.783 19.544 -81.313 1.00 73.38 232 ILE A CA 1
ATOM 1832 C C . ILE A 1 232 ? 72.367 20.061 -79.925 1.00 73.38 232 ILE A C 1
ATOM 1834 O O . ILE A 1 232 ? 72.736 19.477 -78.910 1.00 73.38 232 ILE A O 1
ATOM 1838 N N . GLU A 1 233 ? 71.586 21.140 -79.848 1.00 74.88 233 GLU A N 1
ATOM 1839 C CA . GLU A 1 233 ? 71.064 21.669 -78.586 1.00 74.88 233 GLU A CA 1
ATOM 1840 C C . GLU A 1 233 ? 69.902 20.847 -78.001 1.00 74.88 233 GLU A C 1
ATOM 1842 O O . GLU A 1 233 ? 69.630 20.982 -76.806 1.00 74.88 233 GLU A O 1
ATOM 1847 N N . GLN A 1 234 ? 69.195 20.036 -78.792 1.00 76.31 234 GLN A N 1
ATOM 1848 C CA . GLN A 1 234 ? 68.045 19.252 -78.327 1.00 76.31 234 GLN A CA 1
ATOM 1849 C C . GLN A 1 234 ? 68.481 17.981 -77.582 1.00 76.31 234 GLN A C 1
ATOM 1851 O O . GLN A 1 234 ? 67.934 17.699 -76.515 1.00 76.31 234 GLN A O 1
ATOM 1856 N N . ILE A 1 235 ? 69.518 17.292 -78.071 1.00 71.94 235 ILE A N 1
ATOM 1857 C CA . ILE A 1 235 ? 70.049 16.040 -77.498 1.00 71.94 235 ILE A CA 1
ATOM 1858 C C . ILE A 1 235 ? 70.416 16.177 -75.994 1.00 71.94 235 ILE A C 1
ATOM 1860 O O . ILE A 1 235 ? 69.983 15.350 -75.189 1.00 71.94 235 ILE A O 1
ATOM 1864 N N . PRO A 1 236 ? 71.125 17.233 -75.529 1.00 73.06 236 PRO A N 1
ATOM 1865 C CA . PRO A 1 236 ? 71.402 17.423 -74.101 1.00 73.06 236 PRO A CA 1
ATOM 1866 C C . PRO A 1 236 ? 70.183 17.831 -73.262 1.00 73.06 236 PRO A C 1
ATOM 1868 O O . PRO A 1 236 ? 70.256 17.772 -72.034 1.00 73.06 236 PRO A O 1
ATOM 1871 N N . LYS A 1 237 ? 69.087 18.299 -73.878 1.00 74.12 237 LYS A N 1
ATOM 1872 C CA . LYS A 1 237 ? 67.870 18.729 -73.167 1.00 74.12 237 LYS A CA 1
ATOM 1873 C C . LYS A 1 237 ? 66.999 17.515 -72.830 1.00 74.12 237 LYS A C 1
ATOM 1875 O O . LYS A 1 237 ? 66.674 17.327 -71.661 1.00 74.12 237 LYS A O 1
ATOM 1880 N N . THR A 1 238 ? 66.734 16.643 -73.804 1.00 75.44 238 THR A N 1
ATOM 1881 C CA . THR A 1 238 ? 65.995 15.379 -73.609 1.00 75.44 238 THR A CA 1
ATOM 1882 C C . THR A 1 238 ? 66.701 14.456 -72.608 1.00 75.44 238 THR A C 1
ATOM 1884 O O . THR A 1 238 ? 66.094 14.056 -71.615 1.00 75.44 238 THR A O 1
ATOM 1887 N N . LEU A 1 239 ? 68.011 14.222 -72.770 1.00 74.75 239 LEU A N 1
ATOM 1888 C CA . LEU A 1 239 ? 68.818 13.437 -71.819 1.00 74.75 239 LEU A CA 1
ATOM 1889 C C . LEU A 1 239 ? 68.788 14.007 -70.389 1.00 74.75 239 LEU A C 1
ATOM 1891 O O . LEU A 1 239 ? 68.730 13.259 -69.412 1.00 74.75 239 LEU A O 1
ATOM 1895 N N . LYS A 1 240 ? 68.799 15.339 -70.243 1.00 76.44 240 LYS A N 1
ATOM 1896 C CA . LYS A 1 240 ? 68.720 16.002 -68.934 1.00 76.44 240 LYS A CA 1
ATOM 1897 C C . LYS A 1 240 ? 67.365 15.793 -68.259 1.00 76.44 240 LYS A C 1
ATOM 1899 O O . LYS A 1 240 ? 67.326 15.681 -67.034 1.00 76.44 240 LYS A O 1
ATOM 1904 N N . ASP A 1 241 ? 66.280 15.743 -69.022 1.00 76.56 241 ASP A N 1
ATOM 1905 C CA . ASP A 1 241 ? 64.931 15.600 -68.477 1.00 76.56 241 ASP A CA 1
ATOM 1906 C C . ASP A 1 241 ? 64.595 14.140 -68.123 1.00 76.56 241 ASP A C 1
ATOM 1908 O O . ASP A 1 241 ? 64.026 13.907 -67.054 1.00 76.56 241 ASP A O 1
ATOM 1912 N N . ILE A 1 242 ? 65.093 13.155 -68.884 1.00 76.75 242 ILE A N 1
ATOM 1913 C CA . ILE A 1 242 ? 65.118 11.744 -68.448 1.00 76.75 242 ILE A CA 1
ATOM 1914 C C . ILE A 1 242 ? 65.952 11.605 -67.160 1.00 76.75 242 ILE A C 1
ATOM 1916 O O . ILE A 1 242 ? 65.503 11.012 -66.178 1.00 76.75 242 ILE A O 1
ATOM 1920 N N . GLY A 1 243 ? 67.129 12.241 -67.107 1.00 74.56 243 GLY A N 1
ATOM 1921 C CA . GLY A 1 243 ? 67.987 12.259 -65.918 1.00 74.56 243 GLY A CA 1
ATOM 1922 C C . GLY A 1 243 ? 67.324 12.859 -64.668 1.00 74.56 243 GLY A C 1
ATOM 1923 O O . GLY A 1 243 ? 67.550 12.366 -63.562 1.00 74.56 243 GLY A O 1
ATOM 1924 N N . LYS A 1 244 ? 66.460 13.877 -64.815 1.00 79.38 244 LYS A N 1
ATOM 1925 C CA . LYS A 1 244 ? 65.615 14.369 -63.708 1.00 79.38 244 LYS A CA 1
ATOM 1926 C C . LYS A 1 244 ? 64.626 13.301 -63.246 1.00 79.38 244 LYS A C 1
ATOM 1928 O O . LYS A 1 244 ? 64.510 13.091 -62.044 1.00 79.38 244 LYS A O 1
ATOM 1933 N N . ASN A 1 245 ? 63.928 12.646 -64.177 1.00 78.12 245 ASN A N 1
ATOM 1934 C CA . ASN A 1 245 ? 62.902 11.654 -63.856 1.00 78.12 245 ASN A CA 1
ATOM 1935 C C . ASN A 1 245 ? 63.502 10.479 -63.061 1.00 78.12 245 ASN A C 1
ATOM 1937 O O . ASN A 1 245 ? 63.029 10.161 -61.971 1.00 78.12 245 ASN A O 1
ATOM 1941 N N . LEU A 1 246 ? 64.642 9.945 -63.514 1.00 77.62 246 LEU A N 1
ATOM 1942 C CA . LEU A 1 246 ? 65.402 8.911 -62.797 1.00 77.62 246 LEU A CA 1
ATOM 1943 C C . LEU A 1 246 ? 65.824 9.353 -61.381 1.00 77.62 246 LEU A C 1
ATOM 1945 O O . LEU A 1 246 ? 65.724 8.574 -60.431 1.00 77.62 246 LEU A O 1
ATOM 1949 N N . LEU A 1 247 ? 66.251 10.609 -61.199 1.00 78.19 247 LEU A N 1
ATOM 1950 C CA . LEU A 1 247 ? 66.596 11.151 -59.877 1.00 78.19 247 LEU A CA 1
ATOM 1951 C C . LEU A 1 247 ? 65.370 11.323 -58.964 1.00 78.19 247 LEU A C 1
ATOM 1953 O O . LEU A 1 247 ? 65.456 11.007 -57.776 1.00 78.19 247 LEU A O 1
ATOM 1957 N N . SER A 1 248 ? 64.231 11.766 -59.502 1.00 80.19 248 SER A N 1
ATOM 1958 C CA . SER A 1 248 ? 62.956 11.834 -58.777 1.00 80.19 248 SER A CA 1
ATOM 1959 C C . SER A 1 248 ? 62.453 10.444 -58.380 1.00 80.19 248 SER A C 1
ATOM 1961 O O . SER A 1 248 ? 62.040 10.247 -57.238 1.00 80.19 248 SER A O 1
ATOM 1963 N N . ARG A 1 249 ? 62.556 9.447 -59.267 1.00 78.75 249 ARG A N 1
ATOM 1964 C CA . ARG A 1 249 ? 62.157 8.066 -58.962 1.00 78.75 249 ARG A CA 1
ATOM 1965 C C . ARG A 1 249 ? 63.068 7.416 -57.921 1.00 78.75 249 ARG A C 1
ATOM 1967 O O . ARG A 1 249 ? 62.581 6.760 -57.004 1.00 78.75 249 ARG A O 1
ATOM 1974 N N . ARG A 1 250 ? 64.375 7.690 -57.982 1.00 79.94 250 ARG A N 1
ATOM 1975 C CA . ARG A 1 250 ? 65.337 7.302 -56.940 1.00 79.94 250 ARG A CA 1
ATOM 1976 C C . ARG A 1 250 ? 64.995 7.904 -55.571 1.00 79.94 250 ARG A C 1
ATOM 1978 O O . ARG A 1 250 ? 65.230 7.241 -54.566 1.00 79.94 250 ARG A O 1
ATOM 1985 N N . ALA A 1 251 ? 64.447 9.120 -55.509 1.00 81.06 251 ALA A N 1
ATOM 1986 C CA . ALA A 1 251 ? 64.004 9.713 -54.245 1.00 81.06 251 ALA A CA 1
ATOM 1987 C C . ALA A 1 251 ? 62.812 8.947 -53.638 1.00 81.06 251 ALA A C 1
ATOM 1989 O O . ALA A 1 251 ? 62.869 8.593 -52.464 1.00 81.06 251 ALA A O 1
ATOM 1990 N N . LEU A 1 252 ? 61.806 8.590 -54.449 1.00 81.50 252 LEU A N 1
ATOM 1991 C CA . LEU A 1 252 ? 60.659 7.778 -54.009 1.00 81.50 252 LEU A CA 1
ATOM 1992 C C . LEU A 1 252 ? 61.077 6.384 -53.504 1.00 81.50 252 LEU A C 1
ATOM 1994 O O . LEU A 1 252 ? 60.530 5.893 -52.521 1.00 81.50 252 LEU A O 1
ATOM 1998 N N . ILE A 1 253 ? 62.080 5.757 -54.133 1.00 79.56 253 ILE A N 1
ATOM 1999 C CA . ILE A 1 253 ? 62.647 4.480 -53.662 1.00 79.56 253 ILE A CA 1
ATOM 2000 C C . ILE A 1 253 ? 63.311 4.644 -52.285 1.00 79.56 253 ILE A C 1
ATOM 2002 O O . ILE A 1 253 ? 63.158 3.781 -51.424 1.00 79.56 253 ILE A O 1
ATOM 2006 N N . VAL A 1 254 ? 64.022 5.752 -52.045 1.00 80.38 254 VAL A N 1
ATOM 2007 C CA . VAL A 1 254 ? 64.629 6.042 -50.732 1.00 80.38 254 VAL A CA 1
ATOM 2008 C C . VAL A 1 254 ? 63.559 6.298 -49.665 1.00 80.38 254 VAL A C 1
ATOM 2010 O O . VAL A 1 254 ? 63.691 5.790 -48.558 1.00 80.38 254 VAL A O 1
ATOM 2013 N N . GLU A 1 255 ? 62.479 7.006 -49.996 1.00 81.06 255 GLU A N 1
ATOM 2014 C CA . GLU A 1 255 ? 61.346 7.263 -49.092 1.00 81.06 255 GLU A CA 1
ATOM 2015 C C . GLU A 1 255 ? 60.584 5.973 -48.717 1.00 81.06 255 GLU A C 1
ATOM 2017 O O . GLU A 1 255 ? 60.225 5.764 -47.553 1.00 81.06 255 GLU A O 1
ATOM 2022 N N . LEU A 1 256 ? 60.424 5.046 -49.670 1.00 79.31 256 LEU A N 1
ATOM 2023 C CA . LEU A 1 256 ? 59.915 3.690 -49.420 1.00 79.31 256 LEU A CA 1
ATOM 2024 C C . LEU A 1 256 ? 60.850 2.870 -48.519 1.00 79.31 256 LEU A C 1
ATOM 2026 O O . LEU A 1 256 ? 60.391 2.237 -47.574 1.00 79.31 256 LEU A O 1
ATOM 2030 N N . LEU A 1 257 ? 62.164 2.911 -48.754 1.00 76.56 257 LEU A N 1
ATOM 2031 C CA . LEU A 1 257 ? 63.137 2.234 -47.888 1.00 76.56 257 LEU A CA 1
ATOM 2032 C C . LEU A 1 257 ? 63.170 2.830 -46.469 1.00 76.56 257 LEU A C 1
ATOM 2034 O O . LEU A 1 257 ? 63.344 2.091 -45.500 1.00 76.56 257 LEU A O 1
ATOM 2038 N N . GLU A 1 258 ? 62.978 4.143 -46.323 1.00 79.25 258 GLU A N 1
ATOM 2039 C CA . GLU A 1 258 ? 62.971 4.815 -45.020 1.00 79.25 258 GLU A CA 1
ATOM 2040 C C . GLU A 1 258 ? 61.695 4.513 -44.212 1.00 79.25 258 GLU A C 1
ATOM 2042 O O . GLU A 1 258 ? 61.775 4.278 -43.006 1.00 79.25 258 GLU A O 1
ATOM 2047 N N . SER A 1 259 ? 60.528 4.453 -44.860 1.00 78.75 259 SER A N 1
ATOM 2048 C CA . SER A 1 259 ? 59.258 4.066 -44.217 1.00 78.75 259 SER A CA 1
ATOM 2049 C C . SER A 1 259 ? 59.203 2.570 -43.864 1.00 78.75 259 SER A C 1
ATOM 2051 O O . SER A 1 259 ? 58.724 2.208 -42.786 1.00 78.75 259 SER A O 1
ATOM 2053 N N . VAL A 1 260 ? 59.809 1.698 -44.683 1.00 76.19 260 VAL A N 1
ATOM 2054 C CA . VAL A 1 260 ? 60.082 0.291 -44.320 1.00 76.19 260 VAL A CA 1
ATOM 2055 C C . VAL A 1 260 ? 60.993 0.203 -43.093 1.00 76.19 260 VAL A C 1
ATOM 2057 O O . VAL A 1 260 ? 60.679 -0.518 -42.147 1.00 76.19 260 VAL A O 1
ATOM 2060 N N . ALA A 1 261 ? 62.090 0.967 -43.054 1.00 73.19 261 ALA A N 1
ATOM 2061 C CA . ALA A 1 261 ? 63.017 0.967 -41.918 1.00 73.19 261 ALA A CA 1
ATOM 2062 C C . ALA A 1 261 ? 62.372 1.456 -40.604 1.00 73.19 261 ALA A C 1
ATOM 2064 O O . ALA A 1 261 ? 62.798 1.047 -39.523 1.00 73.19 261 ALA A O 1
ATOM 2065 N N . LYS A 1 262 ? 61.325 2.288 -40.685 1.00 78.81 262 LYS A N 1
ATOM 2066 C CA . LYS A 1 262 ? 60.512 2.738 -39.540 1.00 78.81 262 LYS A CA 1
ATOM 2067 C C . LYS A 1 262 ? 59.366 1.785 -39.171 1.00 78.81 262 LYS A C 1
ATOM 2069 O O . LYS A 1 262 ? 58.717 2.006 -38.154 1.00 78.81 262 LYS A O 1
ATOM 2074 N N . SER A 1 263 ? 59.142 0.717 -39.945 1.00 70.56 263 SER A N 1
ATOM 2075 C CA . SER A 1 263 ? 57.995 -0.202 -39.804 1.00 70.56 263 SER A CA 1
ATOM 2076 C C . SER A 1 263 ? 56.625 0.486 -39.963 1.00 70.56 263 SER A C 1
ATOM 2078 O O . SER A 1 263 ? 55.654 0.102 -39.315 1.00 70.56 263 SER A O 1
ATOM 2080 N N . GLU A 1 264 ? 56.544 1.514 -40.814 1.00 69.94 264 GLU A N 1
ATOM 2081 C CA . GLU A 1 264 ? 55.332 2.329 -41.026 1.00 69.94 264 GLU A CA 1
ATOM 2082 C C . GLU A 1 264 ? 54.368 1.745 -42.080 1.00 69.94 264 GLU A C 1
ATOM 2084 O O . GLU A 1 264 ? 53.238 2.216 -42.200 1.00 69.94 264 GLU A O 1
ATOM 2089 N N . ILE A 1 265 ? 54.799 0.737 -42.850 1.00 70.19 265 ILE A N 1
ATOM 2090 C CA . ILE A 1 265 ? 54.065 0.142 -43.981 1.00 70.19 265 ILE A CA 1
ATOM 2091 C C . ILE A 1 265 ? 54.209 -1.391 -43.936 1.00 70.19 265 ILE A C 1
ATOM 2093 O O . ILE A 1 265 ? 55.274 -1.895 -43.575 1.00 70.19 265 ILE A O 1
ATOM 2097 N N . ASP A 1 266 ? 53.158 -2.133 -44.305 1.00 72.94 266 ASP A N 1
ATOM 2098 C CA . ASP A 1 266 ? 53.207 -3.599 -44.399 1.00 72.94 266 ASP A CA 1
ATOM 2099 C C . ASP A 1 266 ? 54.085 -4.079 -45.571 1.00 72.94 266 ASP A C 1
ATOM 2101 O O . ASP A 1 266 ? 54.160 -3.456 -46.631 1.00 72.94 266 ASP A O 1
ATOM 2105 N N . VAL A 1 267 ? 54.725 -5.237 -45.397 1.00 68.50 267 VAL A N 1
ATOM 2106 C CA . VAL A 1 267 ? 55.647 -5.840 -46.373 1.00 68.50 267 VAL A CA 1
ATOM 2107 C C . VAL A 1 267 ? 54.946 -6.125 -47.705 1.00 68.50 267 VAL A C 1
ATOM 2109 O O . VAL A 1 267 ? 55.586 -6.078 -48.755 1.00 68.50 267 VAL A O 1
ATOM 2112 N N . LYS A 1 268 ? 53.632 -6.379 -47.689 1.00 73.31 268 LYS A N 1
ATOM 2113 C CA . LYS A 1 268 ? 52.858 -6.614 -48.910 1.00 73.31 268 LYS A CA 1
ATOM 2114 C C . LYS A 1 268 ? 52.651 -5.337 -49.735 1.00 73.31 268 LYS A C 1
ATOM 2116 O O . LYS A 1 268 ? 52.986 -5.331 -50.913 1.00 73.31 268 LYS A O 1
ATOM 2121 N N . ASP A 1 269 ? 52.206 -4.245 -49.112 1.00 74.19 269 ASP A N 1
ATOM 2122 C CA . ASP A 1 269 ? 52.036 -2.939 -49.778 1.00 74.19 269 ASP A CA 1
ATOM 2123 C C . ASP A 1 269 ? 53.361 -2.406 -50.361 1.00 74.19 269 ASP A C 1
ATOM 2125 O O . ASP A 1 269 ? 53.382 -1.651 -51.338 1.00 74.19 269 ASP A O 1
ATOM 2129 N N . VAL A 1 270 ? 54.481 -2.797 -49.745 1.00 73.00 270 VAL A N 1
ATOM 2130 C CA . VAL A 1 270 ? 55.845 -2.507 -50.202 1.00 73.00 270 VAL A CA 1
ATOM 2131 C C . VAL A 1 270 ? 56.204 -3.328 -51.442 1.00 73.00 270 VAL A C 1
ATOM 2133 O O . VAL A 1 270 ? 56.766 -2.764 -52.378 1.00 73.00 270 VAL A O 1
ATOM 2136 N N . LEU A 1 271 ? 55.860 -4.620 -51.487 1.00 75.38 271 LEU A N 1
ATOM 2137 C CA . LEU A 1 271 ? 56.061 -5.464 -52.672 1.00 75.38 271 LEU A CA 1
ATOM 2138 C C . LEU A 1 271 ? 55.248 -4.951 -53.866 1.00 75.38 271 LEU A C 1
ATOM 2140 O O . LEU A 1 271 ? 55.830 -4.726 -54.924 1.00 75.38 271 LEU A O 1
ATOM 2144 N N . ASP A 1 272 ? 53.959 -4.656 -53.676 1.00 79.12 272 ASP A N 1
ATOM 2145 C CA . ASP A 1 272 ? 53.083 -4.138 -54.738 1.00 79.12 272 ASP A CA 1
ATOM 2146 C C . ASP A 1 272 ? 53.624 -2.804 -55.316 1.00 79.12 272 ASP A C 1
ATOM 2148 O O . ASP A 1 272 ? 53.595 -2.569 -56.528 1.00 79.12 272 ASP A O 1
ATOM 2152 N N . LYS A 1 273 ? 54.211 -1.937 -54.472 1.00 78.12 273 LYS A N 1
ATOM 2153 C CA . LYS A 1 273 ? 54.893 -0.706 -54.921 1.00 78.12 273 LYS A CA 1
ATOM 2154 C C . LYS A 1 273 ? 56.249 -0.947 -55.576 1.00 78.12 273 LYS A C 1
ATOM 2156 O O . LYS A 1 273 ? 56.587 -0.207 -56.498 1.00 78.12 273 LYS A O 1
ATOM 2161 N N . ILE A 1 274 ? 57.021 -1.942 -55.140 1.00 78.56 274 ILE A N 1
ATOM 2162 C CA . ILE A 1 274 ? 58.275 -2.340 -55.799 1.00 78.56 274 ILE A CA 1
ATOM 2163 C C . ILE A 1 274 ? 57.987 -2.911 -57.195 1.00 78.56 274 ILE A C 1
ATOM 2165 O O . ILE A 1 274 ? 58.716 -2.595 -58.131 1.00 78.56 274 ILE A O 1
ATOM 2169 N N . GLU A 1 275 ? 56.907 -3.676 -57.363 1.00 80.81 275 GLU A N 1
ATOM 2170 C CA . GLU A 1 275 ? 56.479 -4.216 -58.659 1.00 80.81 275 GLU A CA 1
ATOM 2171 C C . GLU A 1 275 ? 56.047 -3.087 -59.619 1.00 80.81 275 GLU A C 1
ATOM 2173 O O . GLU A 1 275 ? 56.538 -3.026 -60.747 1.00 80.81 275 GLU A O 1
ATOM 2178 N N . SER A 1 276 ? 55.253 -2.110 -59.148 1.00 82.69 276 SER A N 1
ATOM 2179 C CA . SER A 1 276 ? 54.947 -0.880 -59.911 1.00 82.69 276 SER A CA 1
ATOM 2180 C C . SER A 1 276 ? 56.218 -0.110 -60.289 1.00 82.69 276 SER A C 1
ATOM 2182 O O . SER A 1 276 ? 56.404 0.261 -61.444 1.00 82.69 276 SER A O 1
ATOM 2184 N N . LEU A 1 277 ? 57.135 0.090 -59.334 1.00 79.81 277 LEU A N 1
ATOM 2185 C CA . LEU A 1 277 ? 58.414 0.770 -59.562 1.00 79.81 277 LEU A CA 1
ATOM 2186 C C . LEU A 1 277 ? 59.314 0.044 -60.568 1.00 79.81 277 LEU A C 1
ATOM 2188 O O . LEU A 1 277 ? 60.068 0.709 -61.276 1.00 79.81 277 LEU A O 1
ATOM 2192 N N . LYS A 1 278 ? 59.246 -1.290 -60.630 1.00 82.00 278 LYS A N 1
ATOM 2193 C CA . LYS A 1 278 ? 59.978 -2.106 -61.601 1.00 82.00 278 LYS A CA 1
ATOM 2194 C C . LYS A 1 278 ? 59.374 -1.973 -62.997 1.00 82.00 278 LYS A C 1
ATOM 2196 O O . LYS A 1 278 ? 60.117 -1.702 -63.932 1.00 82.00 278 LYS A O 1
ATOM 2201 N N . TYR A 1 279 ? 58.052 -2.072 -63.125 1.00 82.44 279 TYR A N 1
ATOM 2202 C CA . TYR A 1 279 ? 57.352 -1.897 -64.401 1.00 82.44 279 TYR A CA 1
ATOM 2203 C C . TYR A 1 279 ? 57.534 -0.480 -64.980 1.00 82.44 279 TYR A C 1
ATOM 2205 O O . TYR A 1 279 ? 57.834 -0.309 -66.158 1.00 82.44 279 TYR A O 1
ATOM 2213 N N . GLU A 1 280 ? 57.453 0.552 -64.136 1.00 77.50 280 GLU A N 1
ATOM 2214 C CA . GLU A 1 280 ? 57.764 1.936 -64.524 1.00 77.50 280 GLU A CA 1
ATOM 2215 C C . GLU A 1 280 ? 59.266 2.147 -64.815 1.00 77.50 280 GLU A C 1
ATOM 2217 O O . GLU A 1 280 ? 59.629 3.064 -65.550 1.00 77.50 280 GLU A O 1
ATOM 2222 N N . GLY A 1 281 ? 60.141 1.302 -64.258 1.00 79.12 281 GLY A N 1
ATOM 2223 C CA . GLY A 1 281 ? 61.567 1.245 -64.585 1.00 79.12 281 GLY A CA 1
ATOM 2224 C C . GLY A 1 281 ? 61.824 0.665 -65.976 1.00 79.12 281 GLY A C 1
ATOM 2225 O O . GLY A 1 281 ? 62.555 1.273 -66.750 1.00 79.12 281 GLY A O 1
ATOM 2226 N N . GLU A 1 282 ? 61.164 -0.442 -66.316 1.00 80.94 282 GLU A N 1
ATOM 2227 C CA . GLU A 1 282 ? 61.217 -1.077 -67.642 1.00 80.94 282 GLU A CA 1
ATOM 2228 C C . GLU A 1 282 ? 60.700 -0.116 -68.733 1.00 80.94 282 GLU A C 1
ATOM 2230 O O . GLU A 1 282 ? 61.365 0.072 -69.749 1.00 80.94 282 GLU A O 1
ATOM 2235 N N . GLN A 1 283 ? 59.606 0.618 -68.483 1.00 79.88 283 GLN A N 1
ATOM 2236 C CA . GLN A 1 283 ? 59.143 1.687 -69.388 1.00 79.88 283 GLN A CA 1
ATOM 2237 C C . GLN A 1 283 ? 60.139 2.855 -69.528 1.00 79.88 283 GLN A C 1
ATOM 2239 O O . GLN A 1 283 ? 60.238 3.470 -70.592 1.00 79.88 283 GLN A O 1
ATOM 2244 N N . LEU A 1 284 ? 60.873 3.199 -68.462 1.00 78.38 284 LEU A N 1
ATOM 2245 C CA . LEU A 1 284 ? 61.916 4.232 -68.503 1.00 78.38 284 LEU A CA 1
ATOM 2246 C C . LEU A 1 284 ? 63.169 3.773 -69.262 1.00 78.38 284 LEU A C 1
ATOM 2248 O O . LEU A 1 284 ? 63.851 4.616 -69.843 1.00 78.38 284 LEU A O 1
ATOM 2252 N N . GLU A 1 285 ? 63.453 2.471 -69.272 1.00 80.31 285 GLU A N 1
ATOM 2253 C CA . GLU A 1 285 ? 64.526 1.843 -70.046 1.00 80.31 285 GLU A CA 1
ATOM 2254 C C . GLU A 1 285 ? 64.160 1.805 -71.540 1.00 80.31 285 GLU A C 1
ATOM 2256 O O . GLU A 1 285 ? 64.884 2.386 -72.347 1.00 80.31 285 GLU A O 1
ATOM 2261 N N . GLU A 1 286 ? 62.968 1.307 -71.904 1.00 81.69 286 GLU A N 1
ATOM 2262 C CA . GLU A 1 286 ? 62.443 1.373 -73.283 1.00 81.69 286 GLU A CA 1
ATOM 2263 C C . GLU A 1 286 ? 62.390 2.817 -73.822 1.00 81.69 286 GLU A C 1
ATOM 2265 O O . GLU A 1 286 ? 62.783 3.092 -74.960 1.00 81.69 286 GLU A O 1
ATOM 2270 N N . SER A 1 287 ? 61.946 3.774 -72.996 1.00 79.50 287 SER A N 1
ATOM 2271 C CA . SER A 1 287 ? 61.916 5.193 -73.368 1.00 79.50 287 SER A CA 1
ATOM 2272 C C . SER A 1 287 ? 63.310 5.812 -73.503 1.00 79.50 287 SER A C 1
ATOM 2274 O O . SER A 1 287 ? 63.452 6.789 -74.242 1.00 79.50 287 SER A O 1
ATOM 2276 N N . LEU A 1 288 ? 64.320 5.312 -72.787 1.00 80.31 288 LEU A N 1
ATOM 2277 C CA . LEU A 1 288 ? 65.696 5.787 -72.912 1.00 80.31 288 LEU A CA 1
ATOM 2278 C C . LEU A 1 288 ? 66.337 5.227 -74.184 1.00 80.31 288 LEU A C 1
ATOM 2280 O O . LEU A 1 288 ? 66.890 6.007 -74.956 1.00 80.31 288 LEU A O 1
ATOM 2284 N N . ASP A 1 289 ? 66.192 3.929 -74.444 1.00 80.88 289 ASP A N 1
ATOM 2285 C CA . ASP A 1 289 ? 66.717 3.275 -75.646 1.00 80.88 289 ASP A CA 1
ATOM 2286 C C . ASP A 1 289 ? 66.079 3.839 -76.921 1.00 80.88 289 ASP A C 1
ATOM 2288 O O . ASP A 1 289 ? 66.788 4.159 -77.876 1.00 80.88 289 ASP A O 1
ATOM 2292 N N . SER A 1 290 ? 64.763 4.087 -76.922 1.00 82.69 290 SER A N 1
ATOM 2293 C CA . SER A 1 290 ? 64.092 4.753 -78.047 1.00 82.69 290 SER A CA 1
ATOM 2294 C C . SER A 1 290 ? 64.631 6.166 -78.305 1.00 82.69 290 SER A C 1
ATOM 2296 O O . SER A 1 290 ? 64.710 6.579 -79.461 1.00 82.69 290 SER A O 1
ATOM 2298 N N . VAL A 1 291 ? 65.003 6.915 -77.261 1.00 79.31 291 VAL A N 1
ATOM 2299 C CA . VAL A 1 291 ? 65.565 8.273 -77.387 1.00 79.31 291 VAL A CA 1
ATOM 2300 C C . VAL A 1 291 ? 67.048 8.237 -77.771 1.00 79.31 291 VAL A C 1
ATOM 2302 O O . VAL A 1 291 ? 67.502 9.102 -78.518 1.00 79.31 291 VAL A O 1
ATOM 2305 N N . ILE A 1 292 ? 67.810 7.235 -77.323 1.00 79.75 292 ILE A N 1
ATOM 2306 C CA . ILE A 1 292 ? 69.180 6.986 -77.793 1.00 79.75 292 ILE A CA 1
ATOM 2307 C C . ILE A 1 292 ? 69.157 6.683 -79.293 1.00 79.75 292 ILE A C 1
ATOM 2309 O O . ILE A 1 292 ? 69.853 7.355 -80.048 1.00 79.75 292 ILE A O 1
ATOM 2313 N N . LEU A 1 293 ? 68.299 5.764 -79.736 1.00 82.56 293 LEU A N 1
ATOM 2314 C CA . LEU A 1 293 ? 68.174 5.371 -81.140 1.00 82.56 293 LEU A CA 1
ATOM 2315 C C . LEU A 1 293 ? 67.675 6.537 -82.020 1.00 82.56 293 LEU A C 1
ATOM 2317 O O . LEU A 1 293 ? 68.212 6.764 -83.104 1.00 82.56 293 LEU A O 1
ATOM 2321 N N . GLU A 1 294 ? 66.728 7.352 -81.538 1.00 80.50 294 GLU A N 1
ATOM 2322 C CA . GLU A 1 294 ? 66.321 8.598 -82.211 1.00 80.50 294 GLU A CA 1
ATOM 2323 C C . GLU A 1 294 ? 67.490 9.597 -82.334 1.00 80.50 294 GLU A C 1
ATOM 2325 O O . GLU A 1 294 ? 67.660 10.243 -83.373 1.00 80.50 294 GLU A O 1
ATOM 2330 N N . HIS A 1 295 ? 68.326 9.729 -81.299 1.00 78.44 295 HIS A N 1
ATOM 2331 C CA . HIS A 1 295 ? 69.517 10.577 -81.349 1.00 78.44 295 HIS A CA 1
ATOM 2332 C C . HIS A 1 295 ? 70.603 10.016 -82.281 1.00 78.44 295 HIS A C 1
ATOM 2334 O O . HIS A 1 295 ? 71.236 10.802 -82.982 1.00 78.44 295 HIS A O 1
ATOM 2340 N N . GLU A 1 296 ? 70.815 8.700 -82.337 1.00 80.06 296 GLU A N 1
ATOM 2341 C CA . GLU A 1 296 ? 71.765 8.060 -83.259 1.00 80.06 296 GLU A CA 1
ATOM 2342 C C . GLU A 1 296 ? 71.346 8.238 -84.724 1.00 80.06 296 GLU A C 1
ATOM 2344 O O . GLU A 1 296 ? 72.189 8.572 -85.563 1.00 80.06 296 GLU A O 1
ATOM 2349 N N . ILE A 1 297 ? 70.046 8.127 -85.026 1.00 80.12 297 ILE A N 1
ATOM 2350 C CA . ILE A 1 297 ? 69.490 8.478 -86.341 1.00 80.12 297 ILE A CA 1
ATOM 2351 C C . ILE A 1 297 ? 69.764 9.954 -86.647 1.00 80.12 297 ILE A C 1
ATOM 2353 O O . ILE A 1 297 ? 70.389 10.252 -87.662 1.00 80.12 297 ILE A O 1
ATOM 2357 N N . LYS A 1 298 ? 69.399 10.882 -85.752 1.00 75.62 298 LYS A N 1
ATOM 2358 C CA . LYS A 1 298 ? 69.609 12.328 -85.968 1.00 75.62 298 LYS A CA 1
ATOM 2359 C C . LYS A 1 298 ? 71.079 12.717 -86.114 1.00 75.62 298 LYS A C 1
ATOM 2361 O O . LYS A 1 298 ? 71.394 13.627 -86.875 1.00 75.62 298 LYS A O 1
ATOM 2366 N N . ILE A 1 299 ? 71.991 12.048 -85.407 1.00 76.38 299 ILE A N 1
ATOM 2367 C CA . ILE A 1 299 ? 73.441 12.235 -85.565 1.00 76.38 299 ILE A CA 1
ATOM 2368 C C . ILE A 1 299 ? 73.896 11.707 -86.929 1.00 76.38 299 ILE A C 1
ATOM 2370 O O . ILE A 1 299 ? 74.678 12.378 -87.601 1.00 76.38 299 ILE A O 1
ATOM 2374 N N . SER A 1 300 ? 73.375 10.561 -87.371 1.00 78.94 300 SER A N 1
ATOM 2375 C CA . SER A 1 300 ? 73.676 9.990 -88.689 1.00 78.94 300 SER A CA 1
ATOM 2376 C C . SER A 1 300 ? 73.168 10.885 -89.823 1.00 78.94 300 SER A C 1
ATOM 2378 O O . SER A 1 300 ? 73.931 11.197 -90.729 1.00 78.94 300 SER A O 1
ATOM 2380 N N . GLU A 1 301 ? 71.936 11.396 -89.737 1.00 76.38 301 GLU A N 1
ATOM 2381 C CA . GLU A 1 301 ? 71.373 12.390 -90.666 1.00 76.38 301 GLU A CA 1
ATOM 2382 C C . GLU A 1 301 ? 72.176 13.703 -90.677 1.00 76.38 301 GLU A C 1
ATOM 2384 O O . GLU A 1 301 ? 72.362 14.323 -91.730 1.00 76.38 301 GLU A O 1
ATOM 2389 N N . LEU A 1 302 ? 72.704 14.124 -89.520 1.00 73.38 302 LEU A N 1
ATOM 2390 C CA . LEU A 1 302 ? 73.613 15.266 -89.438 1.00 73.38 302 LEU A CA 1
ATOM 2391 C C . LEU A 1 302 ? 74.914 14.980 -90.204 1.00 73.38 302 LEU A C 1
ATOM 2393 O O . LEU A 1 302 ? 75.327 15.793 -91.025 1.00 73.38 302 LEU A O 1
ATOM 2397 N N . VAL A 1 303 ? 75.541 13.821 -89.989 1.00 75.56 303 VAL A N 1
ATOM 2398 C CA . VAL A 1 303 ? 76.763 13.422 -90.711 1.00 75.56 303 VAL A CA 1
ATOM 2399 C C . VAL A 1 303 ? 76.499 13.339 -92.217 1.00 75.56 303 VAL A C 1
ATOM 2401 O O . VAL A 1 303 ? 77.245 13.933 -92.991 1.00 75.56 303 VAL A O 1
ATOM 2404 N N . ASP A 1 304 ? 75.396 12.721 -92.635 1.00 72.56 304 ASP A N 1
ATOM 2405 C CA . ASP A 1 304 ? 74.975 12.614 -94.036 1.00 72.56 304 ASP A CA 1
ATOM 2406 C C . ASP A 1 304 ? 74.758 13.984 -94.700 1.00 72.56 304 ASP A C 1
ATOM 2408 O O . ASP A 1 304 ? 75.118 14.187 -95.862 1.00 72.56 304 ASP A O 1
ATOM 2412 N N . THR A 1 305 ? 74.170 14.946 -93.982 1.00 68.00 305 THR A N 1
ATOM 2413 C CA . THR A 1 305 ? 73.945 16.303 -94.508 1.00 68.00 305 THR A CA 1
ATOM 2414 C C . THR A 1 305 ? 75.233 17.124 -94.567 1.00 68.00 305 THR A C 1
ATOM 2416 O O . THR A 1 305 ? 75.449 17.810 -95.567 1.00 68.00 305 THR A O 1
ATOM 2419 N N . TRP A 1 306 ? 76.141 16.996 -93.590 1.00 68.12 306 TRP A N 1
ATOM 2420 C CA . TRP A 1 306 ? 77.507 17.538 -93.692 1.00 68.12 306 TRP A CA 1
ATOM 2421 C C . TRP A 1 306 ? 78.266 16.922 -94.879 1.00 68.12 306 TRP A C 1
ATOM 2423 O O . TRP A 1 306 ? 78.929 17.631 -95.634 1.00 68.12 306 TRP A O 1
ATOM 2433 N N . GLN A 1 307 ? 78.143 15.609 -95.075 1.00 67.50 307 GLN A N 1
ATOM 2434 C CA . GLN A 1 307 ? 78.870 14.861 -96.098 1.00 67.50 307 GLN A CA 1
ATOM 2435 C C . GLN A 1 307 ? 78.321 15.098 -97.515 1.00 67.50 307 GLN A C 1
ATOM 2437 O O . GLN A 1 307 ? 79.091 15.048 -98.472 1.00 67.50 307 GLN A O 1
ATOM 2442 N N . LYS A 1 308 ? 77.038 15.449 -97.669 1.00 65.31 308 LYS A N 1
ATOM 2443 C CA . LYS A 1 308 ? 76.480 15.984 -98.928 1.00 65.31 308 LYS A CA 1
ATOM 2444 C C . LYS A 1 308 ? 76.973 17.411 -99.200 1.00 65.31 308 LYS A C 1
ATOM 2446 O O . LYS A 1 308 ? 77.481 17.680 -100.285 1.00 65.31 308 LYS A O 1
ATOM 2451 N N . LEU A 1 309 ? 76.936 18.291 -98.192 1.00 60.50 309 LEU A N 1
ATOM 2452 C CA . LEU A 1 309 ? 77.406 19.683 -98.302 1.00 60.50 309 LEU A CA 1
ATOM 2453 C C . LEU A 1 309 ? 78.897 19.819 -98.663 1.00 60.50 309 LEU A C 1
ATOM 2455 O O . LEU A 1 309 ? 79.277 20.835 -99.236 1.00 60.50 309 LEU A O 1
ATOM 2459 N N . LEU A 1 310 ? 79.735 18.820 -98.361 1.00 57.00 310 LEU A N 1
ATOM 2460 C CA . LEU A 1 310 ? 81.146 18.807 -98.771 1.00 57.00 310 LEU A CA 1
ATOM 2461 C C . LEU A 1 310 ? 81.394 18.396 -100.236 1.00 57.00 310 LEU A C 1
ATOM 2463 O O . LEU A 1 310 ? 82.493 18.641 -100.730 1.00 57.00 310 LEU A O 1
ATOM 2467 N N . ASN A 1 311 ? 80.442 17.736 -100.908 1.00 52.28 311 ASN A N 1
ATOM 2468 C CA . ASN A 1 311 ? 80.708 17.021 -102.167 1.00 52.28 311 ASN A CA 1
ATOM 2469 C C . ASN A 1 311 ? 80.033 17.618 -103.417 1.00 52.28 311 ASN A C 1
ATOM 2471 O O . ASN A 1 311 ? 80.546 17.417 -104.519 1.00 52.28 311 ASN A O 1
ATOM 2475 N N . ASP A 1 312 ? 78.929 18.361 -103.290 1.00 42.22 312 ASP A N 1
ATOM 2476 C CA . ASP A 1 312 ? 78.213 18.894 -104.460 1.00 42.22 312 ASP A CA 1
ATOM 2477 C C . ASP A 1 312 ? 78.875 20.150 -105.059 1.00 42.22 312 ASP A C 1
ATOM 2479 O O . ASP A 1 312 ? 78.593 21.289 -104.679 1.00 42.22 312 ASP A O 1
ATOM 2483 N N . LYS A 1 313 ? 79.717 19.940 -106.081 1.00 48.00 313 LYS A N 1
ATOM 2484 C CA . LYS A 1 313 ? 80.147 20.980 -107.033 1.00 48.00 313 LYS A CA 1
ATOM 2485 C C . LYS A 1 313 ? 79.661 20.684 -108.449 1.00 48.00 313 LYS A C 1
ATOM 2487 O O . LYS A 1 313 ? 80.396 20.122 -109.258 1.00 48.00 313 LYS A O 1
ATOM 2492 N N . GLN A 1 314 ? 78.458 21.154 -108.779 1.00 39.53 314 GLN A N 1
ATOM 2493 C CA . GLN A 1 314 ? 78.036 21.331 -110.171 1.00 39.53 314 GLN A CA 1
ATOM 2494 C C . GLN A 1 314 ? 77.098 22.530 -110.348 1.00 39.53 314 GLN A C 1
ATOM 2496 O O . GLN A 1 314 ? 76.259 22.827 -109.499 1.00 39.53 314 GLN A O 1
ATOM 2501 N N . GLU A 1 315 ? 77.255 23.237 -111.467 1.00 48.97 315 GLU A N 1
ATOM 2502 C CA . GLU A 1 315 ? 76.343 24.308 -111.867 1.00 48.97 315 GLU A CA 1
ATOM 2503 C C . GLU A 1 315 ? 75.004 23.719 -112.322 1.00 48.97 315 GLU A C 1
ATOM 2505 O O . GLU A 1 315 ? 74.979 22.720 -113.041 1.00 48.97 315 GLU A O 1
ATOM 2510 N N . PHE A 1 316 ? 73.886 24.361 -111.968 1.00 42.53 316 PHE A N 1
ATOM 2511 C CA . PHE A 1 316 ? 72.573 23.969 -112.482 1.00 42.53 316 PHE A CA 1
ATOM 2512 C C . PHE A 1 316 ? 71.758 25.157 -112.993 1.00 42.53 316 PHE A C 1
ATOM 2514 O O . PHE A 1 316 ? 71.790 26.259 -112.436 1.00 42.53 316 PHE A O 1
ATOM 2521 N N . ASN A 1 317 ? 71.046 24.916 -114.095 1.00 49.28 317 ASN A N 1
ATOM 2522 C CA . ASN A 1 317 ? 70.448 25.952 -114.928 1.00 49.28 317 ASN A CA 1
ATOM 2523 C C . ASN A 1 317 ? 69.379 26.765 -114.166 1.00 49.28 317 ASN A C 1
ATOM 2525 O O . ASN A 1 317 ? 68.486 26.199 -113.530 1.00 49.28 317 ASN A O 1
ATOM 2529 N N . LYS A 1 318 ? 69.460 28.101 -114.248 1.00 53.91 318 LYS A N 1
ATOM 2530 C CA . LYS A 1 318 ? 68.659 29.036 -113.435 1.00 53.91 318 LYS A CA 1
ATOM 2531 C C . LYS A 1 318 ? 67.151 28.913 -113.667 1.00 53.91 318 LYS A C 1
ATOM 2533 O O . LYS A 1 318 ? 66.388 29.178 -112.747 1.00 53.91 318 LYS A O 1
ATOM 2538 N N . GLU A 1 319 ? 66.731 28.490 -114.854 1.00 52.72 319 GLU A N 1
ATOM 2539 C CA . GLU A 1 319 ? 65.316 28.365 -115.223 1.00 52.72 319 GLU A CA 1
ATOM 2540 C C . GLU A 1 319 ? 64.678 27.079 -114.667 1.00 52.72 319 GLU A C 1
ATOM 2542 O O . GLU A 1 319 ? 63.608 27.132 -114.061 1.00 52.72 319 GLU A O 1
ATOM 2547 N N . ASN A 1 320 ? 65.399 25.949 -114.714 1.00 58.38 320 ASN A N 1
ATOM 2548 C CA . ASN A 1 320 ? 65.033 24.749 -113.949 1.00 58.38 320 ASN A CA 1
ATOM 2549 C C . ASN A 1 320 ? 64.976 25.064 -112.452 1.00 58.38 320 ASN A C 1
ATOM 2551 O O . ASN A 1 320 ? 64.005 24.713 -111.791 1.00 58.38 320 ASN A O 1
ATOM 2555 N N . ARG A 1 321 ? 65.977 25.787 -111.932 1.00 66.94 321 ARG A N 1
ATOM 2556 C CA . ARG A 1 321 ? 66.032 26.211 -110.528 1.00 66.94 321 ARG A CA 1
ATOM 2557 C C . ARG A 1 321 ? 64.865 27.126 -110.137 1.00 66.94 321 ARG A C 1
ATOM 2559 O O . ARG A 1 321 ? 64.458 27.083 -108.984 1.00 66.94 321 ARG A O 1
ATOM 2566 N N . LEU A 1 322 ? 64.310 27.924 -111.053 1.00 67.06 322 LEU A N 1
ATOM 2567 C CA . LEU A 1 322 ? 63.141 28.771 -110.780 1.00 67.06 322 LEU A CA 1
ATOM 2568 C C . LEU A 1 322 ? 61.857 27.933 -110.707 1.00 67.06 322 LEU A C 1
ATOM 2570 O O . LEU A 1 322 ? 61.147 28.026 -109.711 1.00 67.06 322 LEU A O 1
ATOM 2574 N N . ASN A 1 323 ? 61.620 27.038 -111.672 1.00 71.38 323 ASN A N 1
ATOM 2575 C CA . ASN A 1 323 ? 60.499 26.087 -111.617 1.00 71.38 323 ASN A CA 1
ATOM 2576 C C . ASN A 1 323 ? 60.587 25.150 -110.396 1.00 71.38 323 ASN A C 1
ATOM 2578 O O . ASN A 1 323 ? 59.581 24.831 -109.765 1.00 71.38 323 ASN A O 1
ATOM 2582 N N . GLU A 1 324 ? 61.796 24.725 -110.028 1.00 73.00 324 GLU A N 1
ATOM 2583 C CA . GLU A 1 324 ? 62.050 23.909 -108.840 1.00 73.00 324 GLU A CA 1
ATOM 2584 C C . GLU A 1 324 ? 61.841 24.706 -107.541 1.00 73.00 324 GLU A C 1
ATOM 2586 O O . GLU A 1 324 ? 61.310 24.160 -106.576 1.00 73.00 324 GLU A O 1
ATOM 2591 N N . LEU A 1 325 ? 62.196 25.997 -107.508 1.00 76.12 325 LEU A N 1
ATOM 2592 C CA . LEU A 1 325 ? 61.887 26.893 -106.388 1.00 76.12 325 LEU A CA 1
ATOM 2593 C C . LEU A 1 325 ? 60.387 27.184 -106.279 1.00 76.12 325 LEU A C 1
ATOM 2595 O O . LEU A 1 325 ? 59.881 27.203 -105.165 1.00 76.12 325 LEU A O 1
ATOM 2599 N N . GLU A 1 326 ? 59.658 27.349 -107.384 1.00 76.38 326 GLU A N 1
ATOM 2600 C CA . GLU A 1 326 ? 58.198 27.521 -107.356 1.00 76.38 326 GLU A CA 1
ATOM 2601 C C . GLU A 1 326 ? 57.489 26.233 -106.904 1.00 76.38 326 GLU A C 1
ATOM 2603 O O . GLU A 1 326 ? 56.557 26.276 -106.100 1.00 76.38 326 GLU A O 1
ATOM 2608 N N . LYS A 1 327 ? 57.973 25.064 -107.345 1.00 80.12 327 LYS A N 1
ATOM 2609 C CA . LYS A 1 327 ? 57.496 23.763 -106.857 1.00 80.12 327 LYS A CA 1
ATOM 2610 C C . LYS A 1 327 ? 57.778 23.591 -105.362 1.00 80.12 327 LYS A C 1
ATOM 2612 O O . LYS A 1 327 ? 56.867 23.227 -104.626 1.00 80.12 327 LYS A O 1
ATOM 2617 N N . LYS A 1 328 ? 58.985 23.936 -104.898 1.00 82.69 328 LYS A N 1
ATOM 2618 C CA . LYS A 1 328 ? 59.348 23.941 -103.468 1.00 82.69 328 LYS A CA 1
ATOM 2619 C C . LYS A 1 328 ? 58.566 24.979 -102.663 1.00 82.69 328 LYS A C 1
ATOM 2621 O O . LYS A 1 328 ? 58.290 24.723 -101.498 1.00 82.69 328 LYS A O 1
ATOM 2626 N N . LEU A 1 329 ? 58.178 26.110 -103.258 1.00 82.56 329 LEU A N 1
ATOM 2627 C CA . LEU A 1 329 ? 57.311 27.109 -102.628 1.00 82.56 329 LEU A CA 1
ATOM 2628 C C . LEU A 1 329 ? 55.897 26.552 -102.437 1.00 82.56 329 LEU A C 1
ATOM 2630 O O . LEU A 1 329 ? 55.385 26.602 -101.329 1.00 82.56 329 LEU A O 1
ATOM 2634 N N . LYS A 1 330 ? 55.310 25.926 -103.462 1.00 84.69 330 LYS A N 1
ATOM 2635 C CA . LYS A 1 330 ? 53.992 25.274 -103.363 1.00 84.69 330 LYS A CA 1
ATOM 2636 C C . LYS A 1 330 ? 53.999 24.062 -102.426 1.00 84.69 330 LYS A C 1
ATOM 2638 O O . LYS A 1 330 ? 53.021 23.811 -101.730 1.00 84.69 330 LYS A O 1
ATOM 2643 N N . GLU A 1 331 ? 55.110 23.331 -102.356 1.00 86.19 331 GLU A N 1
ATOM 2644 C CA . GLU A 1 331 ? 55.319 22.267 -101.366 1.00 86.19 331 GLU A CA 1
ATOM 2645 C C . GLU A 1 331 ? 55.485 22.832 -99.944 1.00 86.19 331 GLU A C 1
ATOM 2647 O O . GLU A 1 331 ? 54.913 22.273 -99.014 1.00 86.19 331 GLU A O 1
ATOM 2652 N N . GLN A 1 332 ? 56.171 23.968 -99.764 1.00 82.06 332 GLN A N 1
ATOM 2653 C CA . GLN A 1 332 ? 56.234 24.717 -98.498 1.00 82.06 332 GLN A CA 1
ATOM 2654 C C . GLN A 1 332 ? 54.865 25.267 -98.075 1.00 82.06 332 GLN A C 1
ATOM 2656 O O . GLN A 1 332 ? 54.507 25.158 -96.906 1.00 82.06 332 GLN A O 1
ATOM 2661 N N . GLU A 1 333 ? 54.083 25.827 -98.999 1.00 85.50 333 GLU A N 1
ATOM 2662 C CA . GLU A 1 333 ? 52.727 26.324 -98.743 1.00 85.50 333 GLU A CA 1
ATOM 2663 C C . GLU A 1 333 ? 51.803 25.179 -98.321 1.00 85.50 333 GLU A C 1
ATOM 2665 O O . GLU A 1 333 ? 51.163 25.274 -97.277 1.00 85.50 333 GLU A O 1
ATOM 2670 N N . LYS A 1 334 ? 51.831 24.049 -99.038 1.00 89.62 334 LYS A N 1
ATOM 2671 C CA . LYS A 1 334 ? 51.074 22.843 -98.677 1.00 89.62 334 LYS A CA 1
ATOM 2672 C C . LYS A 1 334 ? 51.510 22.253 -97.330 1.00 89.62 334 LYS A C 1
ATOM 2674 O O . LYS A 1 334 ? 50.656 21.939 -96.509 1.00 89.62 334 LYS A O 1
ATOM 2679 N N . LEU A 1 335 ? 52.816 22.158 -97.058 1.00 88.56 335 LEU A N 1
ATOM 2680 C CA . LEU A 1 335 ? 53.337 21.724 -95.751 1.00 88.56 335 LEU A CA 1
ATOM 2681 C C . LEU A 1 335 ? 52.965 22.702 -94.626 1.00 88.56 335 LEU A C 1
ATOM 2683 O O . LEU A 1 335 ? 52.759 22.283 -93.488 1.00 88.56 335 LEU A O 1
ATOM 2687 N N . ARG A 1 336 ? 52.858 24.002 -94.922 1.00 86.25 336 ARG A N 1
ATOM 2688 C CA . ARG A 1 336 ? 52.398 25.028 -93.978 1.00 86.25 336 ARG A CA 1
ATOM 2689 C C . ARG A 1 336 ? 50.899 24.918 -93.712 1.00 86.25 336 ARG A C 1
ATOM 2691 O O . ARG A 1 336 ? 50.503 25.059 -92.559 1.00 86.25 336 ARG A O 1
ATOM 2698 N N . GLU A 1 337 ? 50.078 24.654 -94.724 1.00 89.81 337 GLU A N 1
ATOM 2699 C CA . GLU A 1 337 ? 48.648 24.371 -94.556 1.00 89.81 337 GLU A CA 1
ATOM 2700 C C . GLU A 1 337 ? 48.442 23.095 -93.729 1.00 89.81 337 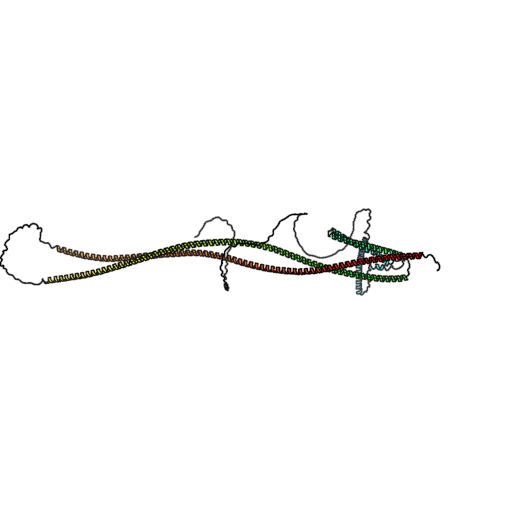GLU A C 1
ATOM 2702 O O . GLU A 1 337 ? 47.761 23.141 -92.706 1.00 89.81 337 GLU A O 1
ATOM 2707 N N . GLU A 1 338 ? 49.118 21.998 -94.081 1.00 90.00 338 GLU A N 1
ATOM 2708 C CA . GLU A 1 338 ? 49.095 20.738 -93.324 1.00 90.00 338 GLU A CA 1
ATOM 2709 C C . GLU A 1 338 ? 49.537 20.954 -91.869 1.00 90.00 338 GLU A C 1
ATOM 2711 O O . GLU A 1 338 ? 48.803 20.605 -90.945 1.00 90.00 338 GLU A O 1
ATOM 2716 N N . SER A 1 339 ? 50.667 21.631 -91.645 1.00 86.94 339 SER A N 1
ATOM 2717 C CA . SER A 1 339 ? 51.146 21.999 -90.305 1.00 86.94 339 SER A CA 1
ATOM 2718 C C . SER A 1 339 ? 50.146 22.873 -89.538 1.00 86.94 339 SER A C 1
ATOM 2720 O O . SER A 1 339 ? 49.939 22.656 -88.347 1.00 86.94 339 SER A O 1
ATOM 2722 N N . THR A 1 340 ? 49.455 23.804 -90.206 1.00 90.69 340 THR A N 1
ATOM 2723 C CA . THR A 1 340 ? 48.415 24.634 -89.572 1.00 90.69 340 THR A CA 1
ATOM 2724 C C . THR A 1 340 ? 47.217 23.778 -89.157 1.00 90.69 340 THR A C 1
ATOM 2726 O O . THR A 1 340 ? 46.788 23.863 -88.010 1.00 90.69 340 THR A O 1
ATOM 2729 N N . THR A 1 341 ? 46.737 22.872 -90.019 1.00 91.50 341 THR A N 1
ATOM 2730 C CA . THR A 1 341 ? 45.643 21.950 -89.657 1.00 91.50 341 THR A CA 1
ATOM 2731 C C . THR A 1 341 ? 46.022 20.995 -88.522 1.00 91.50 341 THR A C 1
ATOM 2733 O O . THR A 1 341 ? 45.198 20.737 -87.648 1.00 91.50 341 THR A O 1
ATOM 2736 N N . ILE A 1 342 ? 47.278 20.534 -88.469 1.00 91.56 342 ILE A N 1
ATOM 2737 C CA . ILE A 1 342 ? 47.803 19.721 -87.362 1.00 91.56 342 ILE A CA 1
ATOM 2738 C C . ILE A 1 342 ? 47.867 20.543 -86.067 1.00 91.56 342 ILE A C 1
ATOM 2740 O O . ILE A 1 342 ? 47.494 20.039 -85.010 1.00 91.56 342 ILE A O 1
ATOM 2744 N N . ILE A 1 343 ? 48.297 21.807 -86.128 1.00 89.62 343 ILE A N 1
ATOM 2745 C CA . ILE A 1 343 ? 48.313 22.721 -84.977 1.00 89.62 343 ILE A CA 1
ATOM 2746 C C . ILE A 1 343 ? 46.891 22.964 -84.452 1.00 89.62 343 ILE A C 1
ATOM 2748 O O . ILE A 1 343 ? 46.676 22.880 -83.244 1.00 89.62 343 ILE A O 1
ATOM 2752 N N . ASP A 1 344 ? 45.912 23.194 -85.326 1.00 90.69 344 ASP A N 1
ATOM 2753 C CA . ASP A 1 344 ? 44.514 23.396 -84.931 1.00 90.69 344 ASP A CA 1
ATOM 2754 C C . ASP A 1 344 ? 43.873 22.114 -84.371 1.00 90.69 344 ASP A C 1
ATOM 2756 O O . ASP A 1 344 ? 43.137 22.167 -83.382 1.00 90.69 344 ASP A O 1
ATOM 2760 N N . GLU A 1 345 ? 44.196 20.939 -84.921 1.00 92.00 345 GLU A N 1
ATOM 2761 C CA . GLU A 1 345 ? 43.754 19.656 -84.364 1.00 92.00 345 GLU A CA 1
ATOM 2762 C C . GLU A 1 345 ? 44.410 19.363 -83.001 1.00 92.00 345 GLU A C 1
ATOM 2764 O O . GLU A 1 345 ? 43.749 18.849 -82.095 1.00 92.00 345 GLU A O 1
ATOM 2769 N N . LEU A 1 346 ? 45.683 19.729 -82.811 1.00 90.69 346 LEU A N 1
ATOM 2770 C CA . LEU A 1 346 ? 46.377 19.625 -81.524 1.00 90.69 346 LEU A CA 1
ATOM 2771 C C . LEU A 1 346 ? 45.821 20.608 -80.486 1.00 90.69 346 LEU A C 1
ATOM 2773 O O . LEU A 1 346 ? 45.620 20.206 -79.341 1.00 90.69 346 LEU A O 1
ATOM 2777 N N . HIS A 1 347 ? 45.511 21.853 -80.864 1.00 90.50 347 HIS A N 1
ATOM 2778 C CA . HIS A 1 347 ? 44.813 22.801 -79.991 1.00 90.50 347 HIS A CA 1
ATOM 2779 C C . HIS A 1 347 ? 43.439 22.267 -79.583 1.00 90.50 347 HIS A C 1
ATOM 2781 O O . HIS A 1 347 ? 43.114 22.257 -78.397 1.00 90.50 347 HIS A O 1
ATOM 2787 N N . ARG A 1 348 ? 42.666 21.734 -80.536 1.00 92.56 348 ARG A N 1
ATOM 2788 C CA . ARG A 1 348 ? 41.363 21.129 -80.251 1.00 92.56 348 ARG A CA 1
ATOM 2789 C C . ARG A 1 348 ? 41.475 19.937 -79.299 1.00 92.56 348 ARG A C 1
ATOM 2791 O O . ARG A 1 348 ? 40.760 19.901 -78.306 1.00 92.56 348 ARG A O 1
ATOM 2798 N N . LYS A 1 349 ? 42.406 19.007 -79.538 1.00 92.06 349 LYS A N 1
ATOM 2799 C CA . LYS A 1 349 ? 42.679 17.868 -78.637 1.00 92.06 349 LYS A CA 1
ATOM 2800 C C . LYS A 1 349 ? 43.123 18.321 -77.243 1.00 92.06 349 LYS A C 1
ATOM 2802 O O . LYS A 1 349 ? 42.729 17.712 -76.250 1.00 92.06 349 LYS A O 1
ATOM 2807 N N . LEU A 1 350 ? 43.916 19.389 -77.158 1.00 90.31 350 LEU A N 1
ATOM 2808 C CA . LEU A 1 350 ? 44.341 19.987 -75.895 1.00 90.31 350 LEU A CA 1
ATOM 2809 C C . LEU A 1 350 ? 43.156 20.603 -75.132 1.00 90.31 350 LEU A C 1
ATOM 2811 O O . LEU A 1 350 ? 43.068 20.428 -73.918 1.00 90.31 350 LEU A O 1
ATOM 2815 N N . ASP A 1 351 ? 42.244 21.291 -75.817 1.00 91.75 351 ASP A N 1
ATOM 2816 C CA . ASP A 1 351 ? 41.069 21.919 -75.203 1.00 91.75 351 ASP A CA 1
ATOM 2817 C C . ASP A 1 351 ? 39.977 20.902 -74.840 1.00 91.75 351 ASP A C 1
ATOM 2819 O O . ASP A 1 351 ? 39.463 20.948 -73.723 1.00 91.75 351 ASP A O 1
ATOM 2823 N N . ASP A 1 352 ? 39.704 19.909 -75.693 1.00 92.19 352 ASP A N 1
ATOM 2824 C CA . ASP A 1 352 ? 38.861 18.752 -75.355 1.00 92.19 352 ASP A CA 1
ATOM 2825 C C . ASP A 1 352 ? 39.433 18.005 -74.126 1.00 92.19 352 ASP A C 1
ATOM 2827 O O . ASP A 1 352 ? 38.693 17.629 -73.211 1.00 92.19 352 ASP A O 1
ATOM 2831 N N . GLY A 1 353 ? 40.765 17.876 -74.039 1.00 92.44 353 GLY A N 1
ATOM 2832 C CA . GLY A 1 353 ? 41.476 17.333 -72.877 1.00 92.44 353 GLY A CA 1
ATOM 2833 C C . GLY A 1 353 ? 41.307 18.170 -71.602 1.00 92.44 353 GLY A C 1
ATOM 2834 O O . GLY A 1 353 ? 40.984 17.615 -70.548 1.00 92.44 353 GLY A O 1
ATOM 2835 N N . LYS A 1 354 ? 41.452 19.503 -71.679 1.00 92.19 354 LYS A N 1
ATOM 2836 C CA . LYS A 1 354 ? 41.172 20.423 -70.555 1.00 92.19 354 LYS A CA 1
ATOM 2837 C C . LYS A 1 354 ? 39.729 20.280 -70.077 1.00 92.19 354 LYS A C 1
ATOM 2839 O O . LYS A 1 354 ? 39.511 20.076 -68.887 1.00 92.19 354 LYS A O 1
ATOM 2844 N N . MET A 1 355 ? 38.763 20.315 -70.997 1.00 91.31 355 MET A N 1
ATOM 2845 C CA . MET A 1 355 ? 37.335 20.175 -70.693 1.00 91.31 355 MET A CA 1
ATOM 2846 C C . MET A 1 355 ? 37.008 18.817 -70.056 1.00 91.31 355 MET A C 1
ATOM 2848 O O . MET A 1 355 ? 36.139 18.737 -69.188 1.00 91.31 355 MET A O 1
ATOM 2852 N N . SER A 1 356 ? 37.701 17.745 -70.455 1.00 92.19 356 SER A N 1
ATOM 2853 C CA . SER A 1 356 ? 37.564 16.430 -69.823 1.00 92.19 356 SER A CA 1
ATOM 2854 C C . SER A 1 356 ? 38.141 16.414 -68.405 1.00 92.19 356 SER A C 1
ATOM 2856 O O . SER A 1 356 ? 37.489 15.909 -67.496 1.00 92.19 356 SER A O 1
ATOM 2858 N N . HIS A 1 357 ? 39.326 16.993 -68.185 1.00 89.94 357 HIS A N 1
ATOM 2859 C CA . HIS A 1 357 ? 39.912 17.101 -66.845 1.00 89.94 357 HIS A CA 1
ATOM 2860 C C . HIS A 1 357 ? 39.089 17.997 -65.911 1.00 89.94 357 HIS A C 1
ATOM 2862 O O . HIS A 1 357 ? 38.915 17.650 -64.745 1.00 89.94 357 HIS A O 1
ATOM 2868 N N . GLU A 1 358 ? 38.555 19.116 -66.402 1.00 93.19 358 GLU A N 1
ATOM 2869 C CA . GLU A 1 358 ? 37.722 20.026 -65.611 1.00 93.19 358 GLU A CA 1
ATOM 2870 C C . GLU A 1 358 ? 36.425 19.343 -65.156 1.00 93.19 358 GLU A C 1
ATOM 2872 O O . GLU A 1 358 ? 36.101 19.394 -63.969 1.00 93.19 358 GLU A O 1
ATOM 2877 N N . LYS A 1 359 ? 35.751 18.593 -66.043 1.00 93.50 359 LYS A N 1
ATOM 2878 C CA . LYS A 1 359 ? 34.614 17.732 -65.668 1.00 93.50 359 LYS A CA 1
ATOM 2879 C C . LYS A 1 359 ? 34.995 16.751 -64.559 1.00 93.50 359 LYS A C 1
ATOM 2881 O O . LYS A 1 359 ? 34.377 16.791 -63.495 1.00 93.50 359 LYS A O 1
ATOM 2886 N N . SER A 1 360 ? 36.063 15.970 -64.744 1.00 92.00 360 SER A N 1
ATOM 2887 C CA . SER A 1 360 ? 36.550 15.022 -63.730 1.00 92.00 360 SER A CA 1
ATOM 2888 C C . SER A 1 360 ? 36.853 15.696 -62.385 1.00 92.00 360 SER A C 1
ATOM 2890 O O . SER A 1 360 ? 36.553 15.142 -61.329 1.00 92.00 360 SER A O 1
ATOM 2892 N N . ILE A 1 361 ? 37.403 16.916 -62.396 1.00 92.38 361 ILE A N 1
ATOM 2893 C CA . ILE A 1 361 ? 37.653 17.712 -61.187 1.00 92.38 361 ILE A CA 1
ATOM 2894 C C . ILE A 1 361 ? 36.336 18.161 -60.536 1.00 92.38 361 ILE A C 1
ATOM 2896 O O . ILE A 1 361 ? 36.224 18.105 -59.310 1.00 92.38 361 ILE A O 1
ATOM 2900 N N . THR A 1 362 ? 35.323 18.582 -61.300 1.00 92.31 362 THR A N 1
ATOM 2901 C CA . THR A 1 362 ? 34.009 18.940 -60.729 1.00 92.31 362 THR A CA 1
ATOM 2902 C C . THR A 1 362 ? 33.285 17.733 -60.126 1.00 92.31 362 THR A C 1
ATOM 2904 O O . THR A 1 362 ? 32.746 17.842 -59.024 1.00 92.31 362 THR A O 1
ATOM 2907 N N . GLU A 1 363 ? 33.354 16.567 -60.770 1.00 94.12 363 GLU A N 1
ATOM 2908 C CA . GLU A 1 363 ? 32.778 15.312 -60.272 1.00 94.12 363 GLU A CA 1
ATOM 2909 C C . GLU A 1 363 ? 33.473 14.847 -58.982 1.00 94.12 363 GLU A C 1
ATOM 2911 O O . GLU A 1 363 ? 32.804 14.591 -57.977 1.00 94.12 363 GLU A O 1
ATOM 2916 N N . LEU A 1 364 ? 34.812 14.844 -58.952 1.00 93.56 364 LEU A N 1
ATOM 2917 C CA . LEU A 1 364 ? 35.595 14.536 -57.749 1.00 93.56 364 LEU A CA 1
ATOM 2918 C C . LEU A 1 364 ? 35.301 15.504 -56.594 1.00 93.56 364 LEU A C 1
ATOM 2920 O O . LEU A 1 364 ? 35.186 15.070 -55.448 1.00 93.56 364 LEU A O 1
ATOM 2924 N N . ASN A 1 365 ? 35.128 16.802 -56.868 1.00 93.19 365 ASN A N 1
ATOM 2925 C CA . ASN A 1 365 ? 34.727 17.771 -55.843 1.00 93.19 365 ASN A CA 1
ATOM 2926 C C . ASN A 1 365 ? 33.300 17.521 -55.324 1.00 93.19 365 ASN A C 1
ATOM 2928 O O . ASN A 1 365 ? 33.063 17.668 -54.123 1.00 93.19 365 ASN A O 1
ATOM 2932 N N . GLY A 1 366 ? 32.372 17.089 -56.184 1.00 94.38 366 GLY A N 1
ATOM 2933 C CA . GLY A 1 366 ? 31.030 16.656 -55.781 1.00 94.38 366 GLY A CA 1
ATOM 2934 C C . GLY A 1 366 ? 31.061 15.437 -54.851 1.00 94.38 366 GLY A C 1
ATOM 2935 O O . GLY A 1 366 ? 30.433 15.451 -53.790 1.00 94.38 366 GLY A O 1
ATOM 2936 N N . VAL A 1 367 ? 31.861 14.420 -55.190 1.00 95.06 367 VAL A N 1
ATOM 2937 C CA . VAL A 1 367 ? 32.079 13.234 -54.342 1.00 95.06 367 VAL A CA 1
ATOM 2938 C C . VAL A 1 367 ? 32.724 13.621 -53.007 1.00 95.06 367 VAL A C 1
ATOM 2940 O O . VAL A 1 367 ? 32.225 13.229 -51.952 1.00 95.06 367 VAL A O 1
ATOM 2943 N N . LEU A 1 368 ? 33.778 14.445 -53.020 1.00 92.44 368 LEU A N 1
ATOM 2944 C CA . LEU A 1 368 ? 34.430 14.942 -51.802 1.00 92.44 368 LEU A CA 1
ATOM 2945 C C . LEU A 1 368 ? 33.469 15.722 -50.899 1.00 92.44 368 LEU A C 1
ATOM 2947 O O . LEU A 1 368 ? 33.540 15.584 -49.677 1.00 92.44 368 LEU A O 1
ATOM 2951 N N . GLN A 1 369 ? 32.561 16.519 -51.467 1.00 93.50 369 GLN A N 1
ATOM 2952 C CA . GLN A 1 369 ? 31.563 17.231 -50.675 1.00 93.50 369 GLN A CA 1
ATOM 2953 C C . GLN A 1 369 ? 30.529 16.271 -50.070 1.00 93.50 369 GLN A C 1
ATOM 2955 O O . GLN A 1 369 ? 30.286 16.334 -48.866 1.00 93.50 369 GLN A O 1
ATOM 2960 N N . SER A 1 370 ? 30.017 15.311 -50.849 1.00 94.38 370 SER A N 1
ATOM 2961 C CA . SER A 1 370 ? 29.119 14.271 -50.328 1.00 94.38 370 SER A CA 1
ATOM 2962 C C . SER A 1 370 ? 29.762 13.462 -49.193 1.00 94.38 370 SER A C 1
ATOM 2964 O O . SER A 1 370 ? 29.090 13.145 -48.212 1.00 94.38 370 SER A O 1
ATOM 2966 N N . LEU A 1 371 ? 31.057 13.142 -49.289 1.00 93.62 371 LEU A N 1
ATOM 2967 C CA . LEU A 1 371 ? 31.792 12.435 -48.235 1.00 93.62 371 LEU A CA 1
ATOM 2968 C C . LEU A 1 371 ? 31.971 13.294 -46.972 1.00 93.62 371 LEU A C 1
ATOM 2970 O O . LEU A 1 371 ? 31.803 12.781 -45.868 1.00 93.62 371 LEU A O 1
ATOM 2974 N N . ARG A 1 372 ? 32.239 14.602 -47.100 1.00 94.81 372 ARG A N 1
ATOM 2975 C CA . ARG A 1 372 ? 32.280 15.528 -45.947 1.00 94.81 372 ARG A CA 1
ATOM 2976 C C . ARG A 1 372 ? 30.939 15.600 -45.223 1.00 94.81 372 ARG A C 1
ATOM 2978 O O . ARG A 1 372 ? 30.910 15.560 -43.994 1.00 94.81 372 ARG A O 1
ATOM 2985 N N . ASP A 1 373 ? 29.839 15.682 -45.967 1.00 94.31 373 ASP A N 1
ATOM 2986 C CA . ASP A 1 373 ? 28.499 15.756 -45.382 1.00 94.31 373 ASP A CA 1
ATOM 2987 C C . ASP A 1 373 ? 28.079 14.420 -44.735 1.00 94.31 373 ASP A C 1
ATOM 2989 O O . ASP A 1 373 ? 27.429 14.425 -43.688 1.00 94.31 373 ASP A O 1
ATOM 2993 N N . GLN A 1 374 ? 28.534 13.277 -45.268 1.00 95.50 374 GLN A N 1
ATOM 2994 C CA . GLN A 1 374 ? 28.402 11.969 -44.609 1.00 95.50 374 GLN A CA 1
ATOM 2995 C C . GLN A 1 374 ? 29.215 11.879 -43.308 1.00 95.50 374 GLN A C 1
ATOM 2997 O O . GLN A 1 374 ? 28.658 11.477 -42.288 1.00 95.50 374 GLN A O 1
ATOM 3002 N N . ILE A 1 375 ? 30.490 12.291 -43.308 1.00 93.56 375 ILE A N 1
ATOM 3003 C CA . ILE A 1 375 ? 31.339 12.319 -42.100 1.00 93.56 375 ILE A CA 1
ATOM 3004 C C . ILE A 1 375 ? 30.671 13.161 -41.008 1.00 93.56 375 ILE A C 1
ATOM 3006 O O . ILE A 1 375 ? 30.445 12.674 -39.903 1.00 93.56 375 ILE A O 1
ATOM 3010 N N . LYS A 1 376 ? 30.247 14.382 -41.346 1.00 95.31 376 LYS A N 1
ATOM 3011 C CA . LYS A 1 376 ? 29.566 15.302 -40.426 1.00 95.31 376 LYS A CA 1
ATOM 3012 C C . LYS A 1 376 ? 28.259 14.734 -39.858 1.00 95.31 376 LYS A C 1
ATOM 3014 O O . LYS A 1 376 ? 27.913 15.013 -38.711 1.00 95.31 376 LYS A O 1
ATOM 3019 N N . LYS A 1 377 ? 27.524 13.934 -40.639 1.00 95.50 377 LYS A N 1
ATOM 3020 C CA . LYS A 1 377 ? 26.315 13.233 -40.176 1.00 95.50 377 LYS A CA 1
ATOM 3021 C C . LYS A 1 377 ? 26.657 12.099 -39.203 1.00 95.50 377 LYS A C 1
ATOM 3023 O O . LYS A 1 377 ? 26.014 11.993 -38.163 1.00 95.50 377 LYS A O 1
ATOM 3028 N N . LEU A 1 378 ? 27.695 11.313 -39.493 1.00 94.25 378 LEU A N 1
ATOM 3029 C CA . LEU A 1 378 ? 28.180 10.244 -38.610 1.00 94.25 378 LEU A CA 1
ATOM 3030 C C . LEU A 1 378 ? 28.747 10.792 -37.288 1.00 94.25 378 LEU A C 1
ATOM 3032 O O . LEU A 1 378 ? 28.513 10.202 -36.238 1.00 94.25 378 LEU A O 1
ATOM 3036 N N . GLU A 1 379 ? 29.425 11.943 -37.306 1.00 94.25 379 GLU A N 1
ATOM 3037 C CA . GLU A 1 379 ? 29.870 12.647 -36.091 1.00 94.25 379 GLU A CA 1
ATOM 3038 C C . GLU A 1 379 ? 28.683 13.054 -35.198 1.00 94.25 379 GLU A C 1
ATOM 3040 O O . GLU A 1 379 ? 28.718 12.850 -33.983 1.00 94.25 379 GLU A O 1
ATOM 3045 N N . GLN A 1 380 ? 27.605 13.576 -35.796 1.00 94.00 380 GLN A N 1
ATOM 3046 C CA . GLN A 1 380 ? 26.380 13.947 -35.076 1.00 94.00 380 GLN A CA 1
ATOM 3047 C C . GLN A 1 380 ? 25.634 12.730 -34.513 1.00 94.00 380 GLN A C 1
ATOM 3049 O O . GLN A 1 380 ? 25.152 12.779 -33.380 1.00 94.00 380 GLN A O 1
ATOM 3054 N N . GLU A 1 381 ? 25.556 11.635 -35.272 1.00 92.56 381 GLU A N 1
ATOM 3055 C CA . GLU A 1 381 ? 24.952 10.374 -34.823 1.00 92.56 381 GLU A CA 1
ATOM 3056 C C . GLU A 1 381 ? 25.751 9.755 -33.665 1.00 92.56 381 GLU A C 1
ATOM 3058 O O . GLU A 1 381 ? 25.167 9.375 -32.649 1.00 92.56 381 GLU A O 1
ATOM 3063 N N . LEU A 1 382 ? 27.083 9.766 -33.753 1.00 92.44 382 LEU A N 1
ATOM 3064 C CA . LEU A 1 382 ? 27.985 9.293 -32.705 1.00 92.44 382 LEU A CA 1
ATOM 3065 C C . LEU A 1 382 ? 27.854 10.102 -31.399 1.00 92.44 382 LEU A C 1
ATOM 3067 O O . LEU A 1 382 ? 27.838 9.519 -30.313 1.00 92.44 382 LEU A O 1
ATOM 3071 N N . ASP A 1 383 ? 27.755 11.432 -31.463 1.00 92.75 383 ASP A N 1
ATOM 3072 C CA . ASP A 1 383 ? 27.567 12.263 -30.263 1.00 92.75 383 ASP A CA 1
ATOM 3073 C C . ASP A 1 383 ? 26.154 12.141 -29.668 1.00 92.75 383 ASP A C 1
ATOM 3075 O O . ASP A 1 383 ? 25.996 12.150 -28.440 1.00 92.75 383 ASP A O 1
ATOM 3079 N N . ALA A 1 384 ? 25.131 11.932 -30.503 1.00 93.44 384 ALA A N 1
ATOM 3080 C CA . ALA A 1 384 ? 23.789 11.588 -30.040 1.00 93.44 384 ALA A CA 1
ATOM 3081 C C . ALA A 1 384 ? 23.763 10.223 -29.322 1.00 93.44 384 ALA A C 1
ATOM 3083 O O . ALA A 1 384 ? 23.159 10.105 -28.252 1.00 93.44 384 ALA A O 1
ATOM 3084 N N . GLU A 1 385 ? 24.463 9.214 -29.849 1.00 92.88 385 GLU A N 1
ATOM 3085 C CA . GLU A 1 385 ? 24.550 7.885 -29.235 1.00 92.88 385 GLU A CA 1
ATOM 3086 C C . GLU A 1 385 ? 25.348 7.900 -27.920 1.00 92.88 385 GLU A C 1
ATOM 3088 O O . GLU A 1 385 ? 24.878 7.353 -26.918 1.00 92.88 385 GLU A O 1
ATOM 3093 N N . LYS A 1 386 ? 26.485 8.614 -27.852 1.00 94.44 386 LYS A N 1
ATOM 3094 C CA . LYS A 1 386 ? 27.220 8.851 -26.588 1.00 94.44 386 LYS A CA 1
ATOM 3095 C C . LYS A 1 386 ? 26.307 9.437 -25.509 1.00 94.44 386 LYS A C 1
ATOM 3097 O O . LYS A 1 386 ? 26.348 8.995 -24.357 1.00 94.44 386 LYS A O 1
ATOM 3102 N N . LYS A 1 387 ? 25.471 10.419 -25.870 1.00 94.75 387 LYS A N 1
ATOM 3103 C CA . LYS A 1 387 ? 24.507 11.038 -24.950 1.00 94.75 387 LYS A CA 1
ATOM 3104 C C . LYS A 1 387 ? 23.437 10.038 -24.502 1.00 94.75 387 LYS A C 1
ATOM 3106 O O . LYS A 1 387 ? 23.219 9.891 -23.301 1.00 94.75 387 LYS A O 1
ATOM 3111 N N . ALA A 1 388 ? 22.834 9.301 -25.436 1.00 92.69 388 ALA A N 1
ATOM 3112 C CA . ALA A 1 388 ? 21.827 8.285 -25.128 1.00 92.69 388 ALA A CA 1
ATOM 3113 C C . ALA A 1 388 ? 22.375 7.178 -24.204 1.00 92.69 388 ALA A C 1
ATOM 3115 O O . ALA A 1 388 ? 21.717 6.806 -23.229 1.00 92.69 388 ALA A O 1
ATOM 3116 N N . ALA A 1 389 ? 23.603 6.707 -24.442 1.00 90.56 389 ALA A N 1
ATOM 3117 C CA . ALA A 1 389 ? 24.296 5.754 -23.577 1.00 90.56 389 ALA A CA 1
ATOM 3118 C C . ALA A 1 389 ? 24.552 6.323 -22.165 1.00 90.56 389 ALA A C 1
ATOM 3120 O O . ALA A 1 389 ? 24.394 5.611 -21.168 1.00 90.56 389 ALA A O 1
ATOM 3121 N N . GLY A 1 390 ? 24.882 7.616 -22.061 1.00 92.38 390 GLY A N 1
ATOM 3122 C CA . GLY A 1 390 ? 24.964 8.344 -20.792 1.00 92.38 390 GLY A CA 1
ATOM 3123 C C . GLY A 1 390 ? 23.634 8.356 -20.030 1.00 92.38 390 GLY A C 1
ATOM 3124 O O . GLY A 1 390 ? 23.583 7.940 -18.870 1.00 92.38 390 GLY A O 1
ATOM 3125 N N . ASP A 1 391 ? 22.543 8.739 -20.695 1.00 92.94 391 ASP A N 1
ATOM 3126 C CA . ASP A 1 391 ? 21.202 8.794 -20.097 1.00 92.94 391 ASP A CA 1
ATOM 3127 C C . ASP A 1 391 ? 20.692 7.405 -19.670 1.00 92.94 391 ASP A C 1
ATOM 3129 O O . ASP A 1 391 ? 19.995 7.278 -18.658 1.00 92.94 391 ASP A O 1
ATOM 3133 N N . ILE A 1 392 ? 21.038 6.348 -20.415 1.00 93.38 392 ILE A N 1
ATOM 3134 C CA . ILE A 1 392 ? 20.748 4.949 -20.057 1.00 93.38 392 ILE A CA 1
ATOM 3135 C C . ILE A 1 392 ? 21.559 4.528 -18.824 1.00 93.38 392 ILE A C 1
ATOM 3137 O O . ILE A 1 392 ? 21.009 3.907 -17.912 1.00 93.38 392 ILE A O 1
ATOM 3141 N N . ARG A 1 393 ? 22.843 4.901 -18.738 1.00 94.38 393 ARG A N 1
ATOM 3142 C CA . ARG A 1 393 ? 23.695 4.618 -17.569 1.00 94.38 393 ARG A CA 1
ATOM 3143 C C . ARG A 1 393 ? 23.185 5.315 -16.303 1.00 94.38 393 ARG A C 1
ATOM 3145 O O . ARG A 1 393 ? 23.195 4.702 -15.232 1.00 94.38 393 ARG A O 1
ATOM 3152 N N . ILE A 1 394 ? 22.704 6.554 -16.418 1.00 93.00 394 ILE A N 1
ATOM 3153 C CA . ILE A 1 394 ? 22.075 7.292 -15.310 1.00 93.00 394 ILE A CA 1
ATOM 3154 C C . ILE A 1 394 ? 20.771 6.601 -14.890 1.00 93.00 394 ILE A C 1
ATOM 3156 O O . ILE A 1 394 ? 20.623 6.251 -13.720 1.00 93.00 394 ILE A O 1
ATOM 3160 N N . ARG A 1 395 ? 19.869 6.298 -15.837 1.00 92.62 395 ARG A N 1
ATOM 3161 C CA . ARG A 1 395 ? 18.623 5.560 -15.554 1.00 92.62 395 ARG A CA 1
ATOM 3162 C C . ARG A 1 395 ? 18.882 4.221 -14.861 1.00 92.62 395 ARG A C 1
ATOM 3164 O O . ARG A 1 395 ? 18.270 3.952 -13.834 1.00 92.62 395 ARG A O 1
ATOM 3171 N N . ASN A 1 396 ? 19.828 3.419 -15.349 1.00 91.94 396 ASN A N 1
ATOM 3172 C CA . ASN A 1 396 ? 20.197 2.145 -14.722 1.00 91.94 396 ASN A CA 1
ATOM 3173 C C . ASN A 1 396 ? 20.736 2.341 -13.289 1.00 91.94 396 ASN A C 1
ATOM 3175 O O . ASN A 1 396 ? 20.345 1.622 -12.373 1.00 91.94 396 ASN A O 1
ATOM 3179 N N . THR A 1 397 ? 21.560 3.369 -13.058 1.00 93.56 397 THR A N 1
ATOM 3180 C CA . THR A 1 397 ? 22.045 3.714 -11.708 1.00 93.56 397 THR A CA 1
ATOM 3181 C C . THR A 1 397 ? 20.885 4.047 -10.762 1.00 93.56 397 THR A C 1
ATOM 3183 O O . THR A 1 397 ? 20.847 3.540 -9.640 1.00 93.56 397 THR A O 1
ATOM 3186 N N . ASN A 1 398 ? 19.899 4.814 -11.233 1.00 94.06 398 ASN A N 1
ATOM 3187 C CA . ASN A 1 398 ? 18.703 5.158 -10.462 1.00 94.06 398 ASN A CA 1
ATOM 3188 C C . ASN A 1 398 ? 17.811 3.927 -10.210 1.00 94.06 398 ASN A C 1
ATOM 3190 O O . ASN A 1 398 ? 17.358 3.726 -9.087 1.00 94.06 398 ASN A O 1
ATOM 3194 N N . HIS A 1 399 ? 17.617 3.042 -11.196 1.00 93.88 399 HIS A N 1
ATOM 3195 C CA . HIS A 1 399 ? 16.894 1.777 -10.998 1.00 93.88 399 HIS A CA 1
ATOM 3196 C C . HIS A 1 399 ? 17.585 0.865 -9.968 1.00 93.88 399 HIS A C 1
ATOM 3198 O O . HIS A 1 399 ? 16.906 0.253 -9.145 1.00 93.88 399 HIS A O 1
ATOM 3204 N N . ILE A 1 400 ? 18.922 0.814 -9.946 1.00 93.12 400 ILE A N 1
ATOM 3205 C CA . ILE A 1 400 ? 19.694 0.073 -8.934 1.00 93.12 400 ILE A CA 1
ATOM 3206 C C . ILE A 1 400 ? 19.523 0.690 -7.535 1.00 93.12 400 ILE A C 1
ATOM 3208 O O . ILE A 1 400 ? 19.435 -0.048 -6.552 1.00 93.12 400 ILE A O 1
ATOM 3212 N N . GLN A 1 401 ? 19.457 2.020 -7.418 1.00 93.06 401 GLN A N 1
ATOM 3213 C CA . GLN A 1 401 ? 19.189 2.698 -6.143 1.00 93.06 401 GLN A CA 1
ATOM 3214 C C . GLN A 1 401 ? 17.750 2.461 -5.662 1.00 93.06 401 GLN A C 1
ATOM 3216 O O . GLN A 1 401 ? 17.559 2.017 -4.530 1.00 93.06 401 GLN A O 1
ATOM 3221 N N . ASN A 1 402 ? 16.751 2.631 -6.532 1.00 93.19 402 ASN A N 1
ATOM 3222 C CA . ASN A 1 402 ? 15.348 2.348 -6.219 1.00 93.19 402 ASN A CA 1
ATOM 3223 C C . ASN A 1 402 ? 15.147 0.873 -5.834 1.00 93.19 402 ASN A C 1
ATOM 3225 O O . ASN A 1 402 ? 14.459 0.575 -4.864 1.00 93.19 402 ASN A O 1
ATOM 3229 N N . GLY A 1 403 ? 15.820 -0.059 -6.517 1.00 92.75 403 GLY A N 1
ATOM 3230 C CA . GLY A 1 403 ? 15.808 -1.484 -6.175 1.00 92.75 403 GLY A CA 1
ATOM 3231 C C . GLY A 1 403 ? 16.451 -1.819 -4.821 1.00 92.75 403 GLY A C 1
ATOM 3232 O O . GLY A 1 403 ? 16.094 -2.830 -4.218 1.00 92.75 403 GLY A O 1
ATOM 3233 N N . LYS A 1 404 ? 17.365 -0.984 -4.305 1.00 94.00 404 LYS A N 1
ATOM 3234 C CA . LYS A 1 404 ? 17.866 -1.090 -2.921 1.00 94.00 404 LYS A CA 1
ATOM 3235 C C . LYS A 1 404 ? 16.863 -0.523 -1.916 1.00 94.00 404 LYS A C 1
ATOM 3237 O O . LYS A 1 404 ? 16.618 -1.169 -0.903 1.00 94.00 404 LYS A O 1
ATOM 3242 N N . LEU A 1 405 ? 16.265 0.632 -2.213 1.00 94.38 405 LEU A N 1
ATOM 3243 C CA . LEU A 1 405 ? 15.257 1.270 -1.360 1.00 94.38 405 LEU A CA 1
ATOM 3244 C C . LEU A 1 405 ? 14.016 0.381 -1.186 1.00 94.38 405 LEU A C 1
ATOM 3246 O O . LEU A 1 405 ? 13.571 0.164 -0.064 1.00 94.38 405 LEU A O 1
ATOM 3250 N N . LEU A 1 406 ? 13.510 -0.203 -2.277 1.00 93.81 406 LEU A N 1
ATOM 3251 C CA . LEU A 1 406 ? 12.387 -1.144 -2.241 1.00 93.81 406 LEU A CA 1
ATOM 3252 C C . LEU A 1 406 ? 12.715 -2.406 -1.432 1.00 93.81 406 LEU A C 1
ATOM 3254 O O . LEU A 1 406 ? 11.864 -2.881 -0.691 1.00 93.81 406 LEU A O 1
ATOM 3258 N N . LYS A 1 407 ? 13.949 -2.926 -1.513 1.00 93.94 407 LYS A N 1
ATOM 3259 C CA . LYS A 1 407 ? 14.381 -4.064 -0.682 1.00 93.94 407 LYS A CA 1
ATOM 3260 C C . LYS A 1 407 ? 14.425 -3.720 0.804 1.00 93.94 407 LYS A C 1
ATOM 3262 O O . LYS A 1 407 ? 13.924 -4.506 1.595 1.00 93.94 407 LYS A O 1
ATOM 3267 N N . ALA A 1 408 ? 14.965 -2.555 1.169 1.00 93.12 408 ALA A N 1
ATOM 3268 C CA . ALA A 1 408 ? 14.924 -2.084 2.552 1.00 93.12 408 ALA A CA 1
ATOM 3269 C C . ALA A 1 408 ? 13.472 -1.964 3.043 1.00 93.12 408 ALA A C 1
ATOM 3271 O O . ALA A 1 408 ? 13.130 -2.535 4.072 1.00 93.12 408 ALA A O 1
ATOM 3272 N N . ARG A 1 409 ? 12.590 -1.346 2.243 1.00 95.00 409 ARG A N 1
ATOM 3273 C CA . ARG A 1 409 ? 11.177 -1.180 2.605 1.00 95.00 409 ARG A CA 1
ATOM 3274 C C . ARG A 1 409 ? 10.409 -2.502 2.720 1.00 95.00 409 ARG A C 1
ATOM 3276 O O . ARG A 1 409 ? 9.496 -2.587 3.533 1.00 95.00 409 ARG A O 1
ATOM 3283 N N . ILE A 1 410 ? 10.769 -3.525 1.941 1.00 92.88 410 ILE A N 1
ATOM 3284 C CA . ILE A 1 410 ? 10.240 -4.888 2.114 1.00 92.88 410 ILE A CA 1
ATOM 3285 C C . ILE A 1 410 ? 10.667 -5.447 3.475 1.00 92.88 410 ILE A C 1
ATOM 3287 O O . ILE A 1 410 ? 9.804 -5.890 4.222 1.00 92.88 410 ILE A O 1
ATOM 3291 N N . THR A 1 411 ? 11.949 -5.355 3.839 1.00 93.50 411 THR A N 1
ATOM 3292 C CA . THR A 1 411 ? 12.435 -5.832 5.144 1.00 93.50 411 THR A CA 1
ATOM 3293 C C . THR A 1 411 ? 11.823 -5.061 6.322 1.00 93.50 411 THR A C 1
ATOM 3295 O O . THR A 1 411 ? 11.484 -5.679 7.328 1.00 93.50 411 THR A O 1
ATOM 3298 N N . ASP A 1 412 ? 11.592 -3.749 6.197 1.00 93.56 412 ASP A N 1
ATOM 3299 C CA . ASP A 1 412 ? 10.855 -2.969 7.206 1.00 93.56 412 ASP A CA 1
ATOM 3300 C C . ASP A 1 412 ? 9.435 -3.526 7.422 1.00 93.56 412 ASP A C 1
ATOM 3302 O O . ASP A 1 412 ? 9.008 -3.723 8.557 1.00 93.56 412 ASP A O 1
ATOM 3306 N N . LEU A 1 413 ? 8.714 -3.811 6.329 1.00 94.25 413 LEU A N 1
ATOM 3307 C CA . LEU A 1 413 ? 7.349 -4.349 6.361 1.00 94.25 413 LEU A CA 1
ATOM 3308 C C . LEU A 1 413 ? 7.301 -5.813 6.831 1.00 94.25 413 LEU A C 1
ATOM 3310 O O . LEU A 1 413 ? 6.322 -6.230 7.446 1.00 94.25 413 LEU A O 1
ATOM 3314 N N . GLU A 1 414 ? 8.345 -6.601 6.566 1.00 94.56 414 GLU A N 1
ATOM 3315 C CA . GLU A 1 414 ? 8.508 -7.953 7.114 1.00 94.56 414 GLU A CA 1
ATOM 3316 C C . GLU A 1 414 ? 8.705 -7.907 8.638 1.00 94.56 414 GLU A C 1
ATOM 3318 O O . GLU A 1 414 ? 8.063 -8.680 9.352 1.00 94.56 414 GLU A O 1
ATOM 3323 N N . ASN A 1 415 ? 9.502 -6.960 9.146 1.00 94.38 415 ASN A N 1
ATOM 3324 C CA . ASN A 1 415 ? 9.667 -6.734 10.584 1.00 94.38 415 ASN A CA 1
ATOM 3325 C C . ASN A 1 415 ? 8.350 -6.270 11.234 1.00 94.38 415 ASN A C 1
ATOM 3327 O O . ASN A 1 415 ? 7.868 -6.934 12.153 1.00 94.38 415 ASN A O 1
ATOM 3331 N N . GLU A 1 416 ? 7.717 -5.213 10.706 1.00 95.56 416 GLU A N 1
ATOM 3332 C CA . GLU A 1 416 ? 6.425 -4.677 11.180 1.00 95.56 416 GLU A CA 1
ATOM 3333 C C . GLU A 1 416 ? 5.343 -5.773 11.215 1.00 95.56 416 GLU A C 1
ATOM 3335 O O . GLU A 1 416 ? 4.603 -5.910 12.191 1.00 95.56 416 GLU A O 1
ATOM 3340 N N . LYS A 1 417 ? 5.307 -6.645 10.197 1.00 95.19 417 LYS A N 1
ATOM 3341 C CA . LYS A 1 417 ? 4.441 -7.827 10.188 1.00 95.19 417 LYS A CA 1
ATOM 3342 C C . LYS A 1 417 ? 4.731 -8.765 11.370 1.00 95.19 417 LYS A C 1
ATOM 3344 O O . LYS A 1 417 ? 3.781 -9.203 12.016 1.00 95.19 417 LYS A O 1
ATOM 3349 N N . THR A 1 418 ? 5.992 -9.092 11.668 1.00 95.12 418 THR A N 1
ATOM 3350 C CA . THR A 1 418 ? 6.319 -9.986 12.802 1.00 95.12 418 THR A CA 1
ATOM 3351 C C . THR A 1 418 ? 6.018 -9.363 14.170 1.00 95.12 418 THR A C 1
ATOM 3353 O O . THR A 1 418 ? 5.595 -10.069 15.090 1.00 95.12 418 THR A O 1
ATOM 3356 N N . GLU A 1 419 ? 6.142 -8.041 14.304 1.00 94.88 419 GLU A N 1
ATOM 3357 C CA . GLU A 1 419 ? 5.723 -7.302 15.502 1.00 94.88 419 GLU A CA 1
ATOM 3358 C C . GLU A 1 419 ? 4.196 -7.365 15.681 1.00 94.88 419 GLU A C 1
ATOM 3360 O O . GLU A 1 419 ? 3.701 -7.695 16.761 1.00 94.88 419 GLU A O 1
ATOM 3365 N N . VAL A 1 420 ? 3.426 -7.175 14.604 1.00 94.44 420 VAL A N 1
ATOM 3366 C CA . VAL A 1 420 ? 1.962 -7.330 14.624 1.00 94.44 420 VAL A CA 1
ATOM 3367 C C . VAL A 1 420 ? 1.539 -8.784 14.886 1.00 94.44 420 VAL A C 1
ATOM 3369 O O . VAL A 1 420 ? 0.598 -9.017 15.647 1.00 94.44 420 VAL A O 1
ATOM 3372 N N . GLU A 1 421 ? 2.223 -9.782 14.318 1.00 94.56 421 GLU A N 1
ATOM 3373 C CA . GLU A 1 421 ? 1.937 -11.205 14.568 1.00 94.56 421 GLU A CA 1
ATOM 3374 C C . GLU A 1 421 ? 2.213 -11.606 16.028 1.00 94.56 421 GLU A C 1
ATOM 3376 O O . GLU A 1 421 ? 1.403 -12.321 16.628 1.00 94.56 421 GLU A O 1
ATOM 3381 N N . THR A 1 422 ? 3.294 -11.107 16.640 1.00 94.69 422 THR A N 1
ATOM 3382 C CA . THR A 1 422 ? 3.595 -11.357 18.062 1.00 94.69 422 THR A CA 1
ATOM 3383 C C . THR A 1 422 ? 2.631 -10.623 18.998 1.00 94.69 422 THR A C 1
ATOM 3385 O O . THR A 1 422 ? 2.071 -11.254 19.900 1.00 94.69 422 THR A O 1
ATOM 3388 N N . ALA A 1 423 ? 2.318 -9.350 18.736 1.00 94.44 423 ALA A N 1
ATOM 3389 C CA . ALA A 1 423 ? 1.313 -8.601 19.493 1.00 94.44 423 ALA A CA 1
ATOM 3390 C C . ALA A 1 423 ? -0.080 -9.258 19.426 1.00 94.44 423 ALA A C 1
ATOM 3392 O O . ALA A 1 423 ? -0.771 -9.384 20.440 1.00 94.44 423 ALA A O 1
ATOM 3393 N N . ASN A 1 424 ? -0.486 -9.753 18.252 1.00 91.81 424 ASN A N 1
ATOM 3394 C CA . ASN A 1 424 ? -1.744 -10.479 18.066 1.00 91.81 424 ASN A CA 1
ATOM 3395 C C . ASN A 1 424 ? -1.736 -11.835 18.803 1.00 91.81 424 ASN A C 1
ATOM 3397 O O . ASN A 1 424 ? -2.727 -12.211 19.436 1.00 91.81 424 ASN A O 1
ATOM 3401 N N . ALA A 1 425 ? -0.604 -12.548 18.819 1.00 94.56 425 ALA A N 1
ATOM 3402 C CA . ALA A 1 425 ? -0.450 -13.762 19.621 1.00 94.56 425 ALA A CA 1
ATOM 3403 C C . ALA A 1 425 ? -0.613 -13.491 21.131 1.00 94.56 425 ALA A C 1
ATOM 3405 O O . ALA A 1 425 ? -1.266 -14.280 21.821 1.00 94.56 425 ALA A O 1
ATOM 3406 N N . ASP A 1 426 ? -0.097 -12.371 21.643 1.00 95.31 426 ASP A N 1
ATOM 3407 C CA . ASP A 1 426 ? -0.241 -11.984 23.053 1.00 95.31 426 ASP A CA 1
ATOM 3408 C C . ASP A 1 426 ? -1.642 -11.467 23.400 1.00 95.31 426 ASP A C 1
ATOM 3410 O O . ASP A 1 426 ? -2.198 -11.858 24.431 1.00 95.31 426 ASP A O 1
ATOM 3414 N N . LEU A 1 427 ? -2.293 -10.708 22.513 1.00 94.38 427 LEU A N 1
ATOM 3415 C CA . LEU A 1 427 ? -3.719 -10.386 22.646 1.00 94.38 427 LEU A CA 1
ATOM 3416 C C . LEU A 1 427 ? -4.575 -11.662 22.688 1.00 94.38 427 LEU A C 1
ATOM 3418 O O . LEU A 1 427 ? -5.466 -11.782 23.529 1.00 94.38 427 LEU A O 1
ATOM 3422 N N . LYS A 1 428 ? -4.257 -12.670 21.868 1.00 95.06 428 LYS A N 1
ATOM 3423 C CA . LYS A 1 428 ? -4.935 -13.977 21.865 1.00 95.06 428 LYS A CA 1
ATOM 3424 C C . LYS A 1 428 ? -4.701 -14.777 23.157 1.00 95.06 428 LYS A C 1
ATOM 3426 O O . LYS A 1 428 ? -5.619 -15.468 23.606 1.00 95.06 428 LYS A O 1
ATOM 3431 N N . LYS A 1 429 ? -3.530 -14.659 23.803 1.00 96.12 429 LYS A N 1
ATOM 3432 C CA . LYS A 1 429 ? -3.294 -15.181 25.169 1.00 96.12 429 LYS A CA 1
ATOM 3433 C C . LYS A 1 429 ? -4.149 -14.430 26.199 1.00 96.12 429 LYS A C 1
ATOM 3435 O O . LYS A 1 429 ? -4.822 -15.068 27.007 1.00 96.12 429 LYS A O 1
ATOM 3440 N N . LYS A 1 430 ? -4.175 -13.095 26.135 1.00 96.00 430 LYS A N 1
ATOM 3441 C CA . LYS A 1 430 ? -4.922 -12.217 27.055 1.00 96.00 430 LYS A CA 1
ATOM 3442 C C . LYS A 1 430 ? -6.438 -12.439 26.972 1.00 96.00 430 LYS A C 1
ATOM 3444 O O . LYS A 1 430 ? -7.098 -12.505 28.004 1.00 96.00 430 LYS A O 1
ATOM 3449 N N . ILE A 1 431 ? -6.982 -12.658 25.772 1.00 93.56 431 ILE A N 1
ATOM 3450 C CA . ILE A 1 431 ? -8.389 -13.043 25.560 1.00 93.56 431 ILE A CA 1
ATOM 3451 C C . ILE A 1 431 ? -8.699 -14.377 26.253 1.00 93.56 431 ILE A C 1
ATOM 3453 O O . ILE A 1 431 ? -9.661 -14.443 27.013 1.00 93.56 431 ILE A O 1
ATOM 3457 N N . LYS A 1 432 ? -7.864 -15.414 26.078 1.00 95.38 432 LYS A N 1
ATOM 3458 C CA . LYS A 1 432 ? -8.050 -16.702 26.776 1.00 95.38 432 LYS A CA 1
ATOM 3459 C C . LYS A 1 432 ? -8.010 -16.558 28.301 1.00 95.38 432 LYS A C 1
ATOM 3461 O O . LYS A 1 432 ? -8.822 -17.166 28.990 1.00 95.38 432 LYS A O 1
ATOM 3466 N N . GLN A 1 433 ? -7.095 -15.742 28.830 1.00 95.19 433 GLN A N 1
ATOM 3467 C CA . GLN A 1 433 ? -7.016 -15.458 30.268 1.00 95.19 433 GLN A CA 1
ATOM 3468 C C . GLN A 1 433 ? -8.286 -14.764 30.785 1.00 95.19 433 GLN A C 1
ATOM 3470 O O . GLN A 1 433 ? -8.803 -15.149 31.830 1.00 95.19 433 GLN A O 1
ATOM 3475 N N . LEU A 1 434 ? -8.822 -13.787 30.047 1.00 94.50 434 LEU A N 1
ATOM 3476 C CA . LEU A 1 434 ? -10.066 -13.097 30.405 1.00 94.50 434 LEU A CA 1
ATOM 3477 C C . LEU A 1 434 ? -11.298 -14.011 30.303 1.00 94.50 434 LEU A C 1
ATOM 3479 O O . LEU A 1 434 ? -12.167 -13.943 31.167 1.00 94.50 434 LEU A O 1
ATOM 3483 N N . GLN A 1 435 ? -11.355 -14.898 29.306 1.00 94.38 435 GLN A N 1
ATOM 3484 C CA . GLN A 1 435 ? -12.413 -15.909 29.176 1.00 94.38 435 GLN A CA 1
ATOM 3485 C C . GLN A 1 435 ? -12.411 -16.887 30.357 1.00 94.38 435 GLN A C 1
ATOM 3487 O O . GLN A 1 435 ? -13.460 -17.155 30.938 1.00 94.38 435 GLN A O 1
ATOM 3492 N N . GLU A 1 436 ? -11.238 -17.373 30.771 1.00 96.00 436 GLU A N 1
ATOM 3493 C CA . GLU A 1 436 ? -11.133 -18.262 31.931 1.00 96.00 436 GLU A CA 1
ATOM 3494 C C . GLU A 1 436 ? -11.422 -17.510 33.248 1.00 96.00 436 GLU A C 1
ATOM 3496 O O . GLU A 1 436 ? -12.071 -18.059 34.135 1.00 96.00 436 GLU A O 1
ATOM 3501 N N . GLN A 1 437 ? -11.046 -16.230 33.378 1.00 95.62 437 GLN A N 1
ATOM 3502 C CA . GLN A 1 437 ? -11.458 -15.395 34.519 1.00 95.62 437 GLN A CA 1
ATOM 3503 C C . GLN A 1 437 ? -12.977 -15.172 34.578 1.00 95.62 437 GLN A C 1
ATOM 3505 O O . GLN A 1 437 ? -13.545 -15.216 35.670 1.00 95.62 437 GLN A O 1
ATOM 3510 N N . LEU A 1 438 ? -13.639 -14.951 33.437 1.00 94.31 438 LEU A N 1
ATOM 3511 C CA . LEU A 1 438 ? -15.096 -14.815 33.359 1.00 94.31 438 LEU A CA 1
ATOM 3512 C C . LEU A 1 438 ? -15.782 -16.111 33.811 1.00 94.31 438 LEU A C 1
ATOM 3514 O O . LEU A 1 438 ? -16.561 -16.085 34.757 1.00 94.31 438 LEU A O 1
ATOM 3518 N N . LYS A 1 439 ? -15.388 -17.247 33.230 1.00 96.44 439 LYS A N 1
ATOM 3519 C CA . LYS A 1 439 ? -15.877 -18.592 33.575 1.00 96.44 439 LYS A CA 1
ATOM 3520 C C . LYS A 1 439 ? -15.709 -18.934 35.062 1.00 96.44 439 LYS A C 1
ATOM 3522 O O . LYS A 1 439 ? -16.617 -19.488 35.678 1.00 96.44 439 LYS A O 1
ATOM 3527 N N . ASN A 1 440 ? -14.585 -18.555 35.676 1.00 96.56 440 ASN A N 1
ATOM 3528 C CA . ASN A 1 440 ? -14.381 -18.725 37.120 1.00 96.56 440 ASN A CA 1
ATOM 3529 C C . ASN A 1 440 ? -15.300 -17.816 37.964 1.00 96.56 440 ASN A C 1
ATOM 3531 O O . ASN A 1 440 ? -15.791 -18.244 39.009 1.00 96.56 440 ASN A O 1
ATOM 3535 N N . LYS A 1 441 ? -15.585 -16.584 37.514 1.00 95.50 441 LYS A N 1
ATOM 3536 C CA . LYS A 1 441 ? -16.567 -15.700 38.170 1.00 95.50 441 LYS A CA 1
ATOM 3537 C C . LYS A 1 441 ? -17.996 -16.224 38.033 1.00 95.50 441 LYS A C 1
ATOM 3539 O O . LYS A 1 441 ? -18.716 -16.233 39.022 1.00 95.50 441 LYS A O 1
ATOM 3544 N N . GLU A 1 442 ? -18.383 -16.708 36.856 1.00 93.81 442 GLU A N 1
ATOM 3545 C CA . GLU A 1 442 ? -19.682 -17.349 36.613 1.00 93.81 442 GLU A CA 1
ATOM 3546 C C . GLU A 1 442 ? -19.872 -18.578 37.515 1.00 93.81 442 GLU A C 1
ATOM 3548 O O . GLU A 1 442 ? -20.917 -18.727 38.148 1.00 93.81 442 GLU A O 1
ATOM 3553 N N . GLN A 1 443 ? -18.839 -19.419 37.653 1.00 95.81 443 GLN A N 1
ATOM 3554 C CA . GLN A 1 443 ? -18.878 -20.581 38.544 1.00 95.81 443 GLN A CA 1
ATOM 3555 C C . GLN A 1 443 ? -18.980 -20.188 40.028 1.00 95.81 443 GLN A C 1
ATOM 3557 O O . GLN A 1 443 ? -19.647 -20.882 40.794 1.00 95.81 443 GLN A O 1
ATOM 3562 N N . ASN A 1 444 ? -18.341 -19.097 40.457 1.00 95.31 444 ASN A N 1
ATOM 3563 C CA . ASN A 1 444 ? -18.468 -18.612 41.833 1.00 95.31 444 ASN A CA 1
ATOM 3564 C C . ASN A 1 444 ? -19.843 -17.984 42.093 1.00 95.31 444 ASN A C 1
ATOM 3566 O O . ASN A 1 444 ? -20.488 -18.355 43.068 1.00 95.31 444 ASN A O 1
ATOM 3570 N N . TRP A 1 445 ? -20.353 -17.157 41.177 1.00 96.31 445 TRP A N 1
ATOM 3571 C CA . TRP A 1 445 ? -21.703 -16.595 41.272 1.00 96.31 445 TRP A CA 1
ATOM 3572 C C . TRP A 1 445 ? -22.790 -17.682 41.288 1.00 96.31 445 TRP A C 1
ATOM 3574 O O . TRP A 1 445 ? -23.784 -17.565 42.003 1.00 96.31 445 TRP A O 1
ATOM 3584 N N . ALA A 1 446 ? -22.587 -18.789 40.563 1.00 94.44 446 ALA A N 1
ATOM 3585 C CA . ALA A 1 446 ? -23.467 -19.953 40.632 1.00 94.44 446 ALA A CA 1
ATOM 3586 C C . ALA A 1 446 ? -23.488 -20.602 42.033 1.00 94.44 446 ALA A C 1
ATOM 3588 O O . ALA A 1 446 ? -24.570 -20.933 42.519 1.00 94.44 446 ALA A O 1
ATOM 3589 N N . LYS A 1 447 ? -22.331 -20.730 42.706 1.00 96.31 447 LYS A N 1
ATOM 3590 C CA . LYS A 1 447 ? -22.241 -21.229 44.095 1.00 96.31 447 LYS A CA 1
ATOM 3591 C C . LYS A 1 447 ? -22.904 -20.265 45.078 1.00 96.31 447 LYS A C 1
ATOM 3593 O O . LYS A 1 447 ? -23.752 -20.691 45.853 1.00 96.31 447 LYS A O 1
ATOM 3598 N N . GLU A 1 448 ? -22.582 -18.973 45.000 1.00 94.25 448 GLU A N 1
ATOM 3599 C CA . GLU A 1 448 ? -23.179 -17.919 45.836 1.00 94.25 448 GLU A CA 1
ATOM 3600 C C . GLU A 1 448 ? -24.710 -17.911 45.704 1.00 94.25 448 GLU A C 1
ATOM 3602 O O . GLU A 1 448 ? -25.433 -17.874 46.698 1.00 94.25 448 GLU A O 1
ATOM 3607 N N . LYS A 1 449 ? -25.227 -18.036 44.475 1.00 95.19 449 LYS A N 1
ATOM 3608 C CA . LYS A 1 449 ? -26.663 -18.164 44.201 1.00 95.19 449 LYS A CA 1
ATOM 3609 C C . LYS A 1 449 ? -27.264 -19.435 44.808 1.00 95.19 449 LYS A C 1
ATOM 3611 O O . LYS A 1 449 ? -28.386 -19.388 45.317 1.00 95.19 449 LYS A O 1
ATOM 3616 N N . GLU A 1 450 ? -26.557 -20.563 44.775 1.00 96.50 450 GLU A N 1
ATOM 3617 C CA . GLU A 1 450 ? -27.002 -21.813 45.403 1.00 96.50 450 GLU A CA 1
ATOM 3618 C C . GLU A 1 450 ? -27.031 -21.699 46.939 1.00 96.50 450 GLU A C 1
ATOM 3620 O O . GLU A 1 450 ? -28.004 -22.113 47.572 1.00 96.50 450 GLU A O 1
ATOM 3625 N N . GLU A 1 451 ? -26.014 -21.084 47.545 1.00 95.25 451 GLU A N 1
ATOM 3626 C CA . GLU A 1 451 ? -25.923 -20.822 48.987 1.00 95.25 451 GLU A CA 1
ATOM 3627 C C . GLU A 1 451 ? -27.003 -19.844 49.467 1.00 95.25 451 GLU A C 1
ATOM 3629 O O . GLU A 1 451 ? -27.706 -20.134 50.437 1.00 95.25 451 GLU A O 1
ATOM 3634 N N . LEU A 1 452 ? -27.229 -18.745 48.741 1.00 93.75 452 LEU A N 1
ATOM 3635 C CA . LEU A 1 452 ? -28.341 -17.824 48.993 1.00 93.75 452 LEU A CA 1
ATOM 3636 C C . LEU A 1 452 ? -29.699 -18.528 48.861 1.00 93.75 452 LEU A C 1
ATOM 3638 O O . LEU A 1 452 ? -30.576 -18.318 49.694 1.00 93.75 452 LEU A O 1
ATOM 3642 N N . THR A 1 453 ? -29.866 -19.422 47.880 1.00 96.00 453 THR A N 1
ATOM 3643 C CA . THR A 1 453 ? -31.103 -20.210 47.716 1.00 96.00 453 THR A CA 1
ATOM 3644 C C . THR A 1 453 ? -31.318 -21.188 48.879 1.00 96.00 453 THR A C 1
ATOM 3646 O O . THR A 1 453 ? -32.447 -21.353 49.344 1.00 96.00 453 THR A O 1
ATOM 3649 N N . LYS A 1 454 ? -30.252 -21.819 49.394 1.00 96.75 454 LYS A N 1
ATOM 3650 C CA . LYS A 1 454 ? -30.303 -22.670 50.599 1.00 96.75 454 LYS A CA 1
ATOM 3651 C C . LYS A 1 454 ? -30.656 -21.853 51.847 1.00 96.75 454 LYS A C 1
ATOM 3653 O O . LYS A 1 454 ? -31.511 -22.275 52.623 1.00 96.75 454 LYS A O 1
ATOM 3658 N N . SER A 1 455 ? -30.044 -20.679 52.009 1.00 95.38 455 SER A N 1
ATOM 3659 C CA . SER A 1 455 ? -30.299 -19.757 53.123 1.00 95.38 455 SER A CA 1
ATOM 3660 C C . SER A 1 455 ? -31.742 -19.238 53.120 1.00 95.38 455 SER A C 1
ATOM 3662 O O . SER A 1 455 ? -32.429 -19.318 54.138 1.00 95.38 455 SER A O 1
ATOM 3664 N N . LEU A 1 456 ? -32.252 -18.814 51.958 1.00 93.88 456 LEU A N 1
ATOM 3665 C CA . LEU A 1 456 ? -33.630 -18.345 51.798 1.00 93.88 456 LEU A CA 1
ATOM 3666 C C . LEU A 1 456 ? -34.636 -19.455 52.131 1.00 93.88 456 LEU A C 1
ATOM 3668 O O . LEU A 1 456 ? -35.533 -19.224 52.936 1.00 93.88 456 LEU A O 1
ATOM 3672 N N . LYS A 1 457 ? -34.438 -20.684 51.631 1.00 95.62 457 LYS A N 1
ATOM 3673 C CA . LYS A 1 457 ? -35.272 -21.842 52.011 1.00 95.62 457 LYS A CA 1
ATOM 3674 C C . LYS A 1 457 ? -35.222 -22.153 53.510 1.00 95.62 457 LYS A C 1
ATOM 3676 O O . LYS A 1 457 ? -36.226 -22.559 54.086 1.00 95.62 457 LYS A O 1
ATOM 3681 N N . HIS A 1 458 ? -34.074 -21.969 54.164 1.00 95.50 458 HIS A N 1
ATOM 3682 C CA . HIS A 1 458 ? -33.967 -22.142 55.614 1.00 95.50 458 HIS A CA 1
ATOM 3683 C C . HIS A 1 458 ? -34.763 -21.070 56.380 1.00 95.50 458 HIS A C 1
ATOM 3685 O O . HIS A 1 458 ? -35.498 -21.405 57.309 1.00 95.50 458 HIS A O 1
ATOM 3691 N N . GLN A 1 459 ? -34.679 -19.803 55.960 1.00 94.56 459 GLN A N 1
ATOM 3692 C CA . GLN A 1 459 ? -35.471 -18.705 56.527 1.00 94.56 459 GLN A CA 1
ATOM 3693 C C . GLN A 1 459 ? -36.976 -18.884 56.274 1.00 94.56 459 GLN A C 1
ATOM 3695 O O . GLN A 1 459 ? -37.778 -18.661 57.176 1.00 94.56 459 GLN A O 1
ATOM 3700 N N . GLU A 1 460 ? -3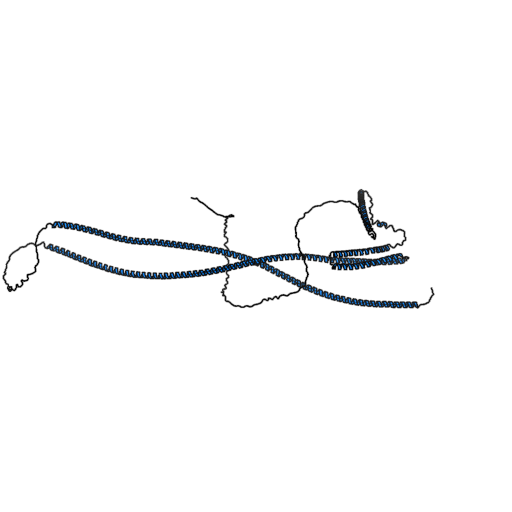7.365 -19.345 55.085 1.00 95.12 460 GLU A N 1
ATOM 3701 C CA . GLU A 1 460 ? -38.752 -19.650 54.725 1.00 95.12 460 GLU A CA 1
ATOM 3702 C C . GLU A 1 460 ? -39.326 -20.778 55.598 1.00 95.12 460 GLU A C 1
ATOM 3704 O O . GLU A 1 460 ? -40.390 -20.614 56.192 1.00 95.12 460 GLU A O 1
ATOM 3709 N N . ASN A 1 461 ? -38.583 -21.875 55.785 1.00 95.31 461 ASN A N 1
ATOM 3710 C CA . ASN A 1 461 ? -38.960 -22.955 56.703 1.00 95.31 461 ASN A CA 1
ATOM 3711 C C . ASN A 1 461 ? -39.091 -22.465 58.160 1.00 95.31 461 ASN A C 1
ATOM 3713 O O . ASN A 1 461 ? -40.003 -22.882 58.879 1.00 95.31 461 ASN A O 1
ATOM 3717 N N . LEU A 1 462 ? -38.207 -21.563 58.606 1.00 95.25 462 LEU A N 1
ATOM 3718 C CA . LEU A 1 462 ? -38.283 -20.958 59.939 1.00 95.25 462 LEU A CA 1
ATOM 3719 C C . LEU A 1 462 ? -39.519 -20.053 60.084 1.00 95.25 462 LEU A C 1
ATOM 3721 O O . LEU A 1 462 ? -40.202 -20.119 61.104 1.00 95.25 462 LEU A O 1
ATOM 3725 N N . LEU A 1 463 ? -39.850 -19.258 59.062 1.00 94.56 463 LEU A N 1
ATOM 3726 C CA . LEU A 1 463 ? -41.057 -18.425 59.025 1.00 94.56 463 LEU A CA 1
ATOM 3727 C C . LEU A 1 463 ? -42.339 -19.266 59.001 1.00 94.56 463 LEU A C 1
ATOM 3729 O O . LEU A 1 463 ? -43.287 -18.939 59.716 1.00 94.56 463 LEU A O 1
ATOM 3733 N N . GLN A 1 464 ? -42.369 -20.370 58.249 1.00 94.94 464 GLN A N 1
ATOM 3734 C CA . GLN A 1 464 ? -43.484 -21.323 58.275 1.00 94.94 464 GLN A CA 1
ATOM 3735 C C . GLN A 1 464 ? -43.665 -21.920 59.676 1.00 94.94 464 GLN A C 1
ATOM 3737 O O . GLN A 1 464 ? -44.787 -21.939 60.186 1.00 94.94 464 GLN A O 1
ATOM 3742 N N . LYS A 1 465 ? -42.572 -22.321 60.343 1.00 96.56 465 LYS A N 1
ATOM 3743 C CA . LYS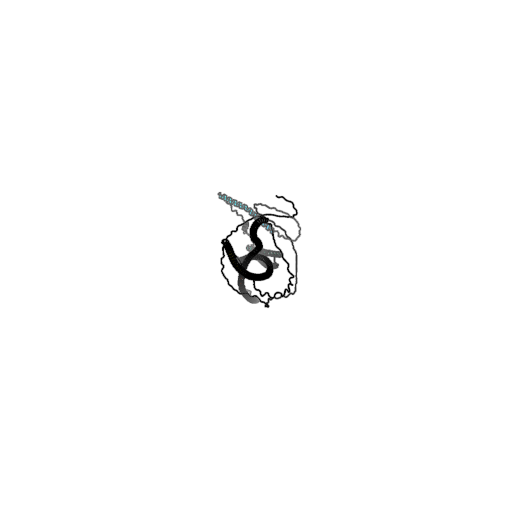 A 1 465 ? -42.627 -22.809 61.728 1.00 96.56 465 LYS A CA 1
ATOM 3744 C C . LYS A 1 465 ? -43.145 -21.739 62.694 1.00 96.56 465 LYS A C 1
ATOM 3746 O O . LYS A 1 465 ? -44.105 -21.999 63.407 1.00 96.56 465 LYS A O 1
ATOM 3751 N N . LEU A 1 466 ? -42.582 -20.529 62.677 1.00 93.12 466 LEU A N 1
ATOM 3752 C CA . LEU A 1 466 ? -43.035 -19.422 63.532 1.00 93.12 466 LEU A CA 1
ATOM 3753 C C . LEU A 1 466 ? -44.505 -19.048 63.273 1.00 93.12 466 LEU A C 1
ATOM 3755 O O . LEU A 1 466 ? -45.214 -18.658 64.198 1.00 93.12 466 LEU A O 1
ATOM 3759 N N . THR A 1 467 ? -44.986 -19.208 62.038 1.00 94.81 467 THR A N 1
ATOM 3760 C CA . THR A 1 467 ? -46.400 -19.012 61.682 1.00 94.81 467 THR A CA 1
ATOM 3761 C C . THR A 1 467 ? -47.285 -20.125 62.250 1.00 94.81 467 THR A C 1
ATOM 3763 O O . THR A 1 467 ? -48.361 -19.837 62.774 1.00 94.81 467 THR A O 1
ATOM 3766 N N . ALA A 1 468 ? -46.839 -21.384 62.212 1.00 95.19 468 ALA A N 1
ATOM 3767 C CA . ALA A 1 468 ? -47.536 -22.503 62.847 1.00 95.19 468 ALA A CA 1
ATOM 3768 C C . ALA A 1 468 ? -47.584 -22.350 64.379 1.00 95.19 468 ALA A C 1
ATOM 3770 O O . ALA A 1 468 ? -48.666 -22.435 64.962 1.00 95.19 468 ALA A O 1
ATOM 3771 N N . ASP A 1 469 ? -46.449 -22.025 65.007 1.00 94.00 469 ASP A N 1
ATOM 3772 C CA . ASP A 1 469 ? -46.335 -21.756 66.444 1.00 94.00 469 ASP A CA 1
ATOM 3773 C C . ASP A 1 469 ? -47.268 -20.591 66.842 1.00 94.00 469 ASP A C 1
ATOM 3775 O O . ASP A 1 469 ? -48.076 -20.720 67.765 1.00 94.00 469 ASP A O 1
ATOM 3779 N N . LYS A 1 470 ? -47.260 -19.477 66.088 1.00 93.81 470 LYS A N 1
ATOM 3780 C CA . LYS A 1 470 ? -48.192 -18.349 66.275 1.00 93.81 470 LYS A CA 1
ATOM 3781 C C . LYS A 1 470 ? -49.656 -18.794 66.187 1.00 93.81 470 LYS A C 1
ATOM 3783 O O . LYS A 1 470 ? -50.446 -18.444 67.062 1.00 93.81 470 LYS A O 1
ATOM 3788 N N . ASN A 1 471 ? -50.030 -19.560 65.163 1.00 93.94 471 ASN A N 1
ATOM 3789 C CA . ASN A 1 471 ? -51.404 -20.041 64.987 1.00 93.94 471 ASN A CA 1
ATOM 3790 C C . ASN A 1 471 ? -51.837 -20.968 66.139 1.00 93.94 471 ASN A C 1
ATOM 3792 O O . ASN A 1 471 ? -52.994 -20.922 66.571 1.00 93.94 471 ASN A O 1
ATOM 3796 N N . GLN A 1 472 ? -50.914 -21.765 66.687 1.00 95.94 472 GLN A N 1
ATOM 3797 C CA . GLN A 1 472 ? -51.149 -22.579 67.879 1.00 95.94 472 GLN A CA 1
ATOM 3798 C C . GLN A 1 472 ? -51.357 -21.704 69.127 1.00 95.94 472 GLN A C 1
ATOM 3800 O O . GLN A 1 472 ? -52.316 -21.928 69.871 1.00 95.94 472 GLN A O 1
ATOM 3805 N N . PHE A 1 473 ? -50.527 -20.675 69.337 1.00 94.06 473 PHE A N 1
ATOM 3806 C CA . PHE A 1 473 ? -50.694 -19.721 70.439 1.00 94.06 473 PHE A CA 1
ATOM 3807 C C . PHE A 1 473 ? -51.998 -18.922 70.331 1.00 94.06 473 PHE A C 1
ATOM 3809 O O . PHE A 1 473 ? -52.713 -18.816 71.326 1.00 94.06 473 PHE A O 1
ATOM 3816 N N . GLU A 1 474 ? -52.369 -18.430 69.145 1.00 93.19 474 GLU A N 1
ATOM 3817 C CA . GLU A 1 474 ? -53.666 -17.778 68.927 1.00 93.19 474 GLU A CA 1
ATOM 3818 C C . GLU A 1 474 ? -54.835 -18.729 69.213 1.00 93.19 474 GLU A C 1
ATOM 3820 O O . GLU A 1 474 ? -55.799 -18.340 69.869 1.00 93.19 474 GLU A O 1
ATOM 3825 N N . THR A 1 475 ? -54.759 -19.988 68.776 1.00 93.25 475 THR A N 1
ATOM 3826 C CA . THR A 1 475 ? -55.808 -20.989 69.038 1.00 93.25 475 THR A CA 1
ATOM 3827 C C . THR A 1 475 ? -55.941 -21.283 70.535 1.00 93.25 475 THR A C 1
ATOM 3829 O O . THR A 1 475 ? -57.057 -21.342 71.062 1.00 93.25 475 THR A O 1
ATOM 3832 N N . ARG A 1 476 ? -54.815 -21.386 71.252 1.00 93.62 476 ARG A N 1
ATOM 3833 C CA . ARG A 1 476 ? -54.788 -21.545 72.712 1.00 93.62 476 ARG A CA 1
ATOM 3834 C C . ARG A 1 476 ? -55.359 -20.314 73.423 1.00 93.62 476 ARG A C 1
ATOM 3836 O O . ARG A 1 476 ? -56.196 -20.473 74.303 1.00 93.62 476 ARG A O 1
ATOM 3843 N N . LEU A 1 477 ? -54.990 -19.104 72.998 1.00 92.44 477 LEU A N 1
ATOM 3844 C CA . LEU A 1 477 ? -55.506 -17.844 73.544 1.00 92.44 477 LEU A CA 1
ATOM 3845 C C . LEU A 1 477 ? -57.020 -17.699 73.326 1.00 92.44 477 LEU A C 1
ATOM 3847 O O . LEU A 1 477 ? -57.741 -17.342 74.253 1.00 92.44 477 LEU A O 1
ATOM 3851 N N . ARG A 1 478 ? -57.522 -18.031 72.128 1.00 91.62 478 ARG A N 1
ATOM 3852 C CA . ARG A 1 478 ? -58.966 -18.061 71.825 1.00 91.62 478 ARG A CA 1
ATOM 3853 C C . ARG A 1 478 ? -59.707 -19.073 72.704 1.00 91.62 478 ARG A C 1
ATOM 3855 O O . ARG A 1 478 ? -60.834 -18.803 73.099 1.00 91.62 478 ARG A O 1
ATOM 3862 N N . THR A 1 479 ? -59.084 -20.210 73.018 1.00 93.31 479 THR A N 1
ATOM 3863 C CA . THR A 1 479 ? -59.665 -21.236 73.901 1.00 93.31 479 THR A CA 1
ATOM 3864 C C . THR A 1 479 ? -59.732 -20.742 75.347 1.00 93.31 479 THR A C 1
ATOM 3866 O O . THR A 1 479 ? -60.821 -20.707 75.907 1.00 93.31 479 THR A O 1
ATOM 3869 N N . VAL A 1 480 ? -58.629 -20.219 75.894 1.00 92.44 480 VAL A N 1
ATOM 3870 C CA . VAL A 1 480 ? -58.585 -19.629 77.248 1.00 92.44 480 VAL A CA 1
ATOM 3871 C C . VAL A 1 480 ? -59.539 -18.435 77.391 1.00 92.44 480 VAL A C 1
ATOM 3873 O O . VAL A 1 480 ? -60.157 -18.263 78.438 1.00 92.44 480 VAL A O 1
ATOM 3876 N N . ASN A 1 481 ? -59.732 -17.622 76.344 1.00 92.19 481 ASN A N 1
ATOM 3877 C CA . ASN A 1 481 ? -60.738 -16.554 76.371 1.00 92.19 481 ASN A CA 1
ATOM 3878 C C . ASN A 1 481 ? -62.181 -17.086 76.386 1.00 92.19 481 ASN A C 1
ATOM 3880 O O . ASN A 1 481 ? -63.016 -16.466 77.039 1.00 92.19 481 ASN A O 1
ATOM 3884 N N . ARG A 1 482 ? -62.490 -18.216 75.728 1.00 92.44 482 ARG A N 1
ATOM 3885 C CA . ARG A 1 482 ? -63.804 -18.871 75.884 1.00 92.44 482 ARG A CA 1
ATOM 3886 C C . ARG A 1 482 ? -63.966 -19.434 77.289 1.00 92.44 482 ARG A C 1
ATOM 3888 O O . ARG A 1 482 ? -64.930 -19.090 77.947 1.00 92.44 482 ARG A O 1
ATOM 3895 N N . GLU A 1 483 ? -62.985 -20.186 77.789 1.00 92.69 483 GLU A N 1
ATOM 3896 C CA . GLU A 1 483 ? -62.993 -20.718 79.161 1.00 92.69 483 GLU A CA 1
ATOM 3897 C C . GLU A 1 483 ? -63.202 -19.602 80.199 1.00 92.69 483 GLU A C 1
ATOM 3899 O O . GLU A 1 483 ? -63.995 -19.755 81.125 1.00 92.69 483 GLU A O 1
ATOM 3904 N N . LYS A 1 484 ? -62.557 -18.441 80.011 1.00 91.06 484 LYS A N 1
ATOM 3905 C CA . LYS A 1 484 ? -62.779 -17.240 80.824 1.00 91.06 484 LYS A CA 1
ATOM 3906 C C . LYS A 1 484 ? -64.220 -16.729 80.732 1.00 91.06 484 LYS A C 1
ATOM 3908 O O . LYS A 1 484 ? -64.782 -16.396 81.771 1.00 91.06 484 LYS A O 1
ATOM 3913 N N . ILE A 1 485 ? -64.802 -16.637 79.533 1.00 91.94 485 ILE A N 1
ATOM 3914 C CA . ILE A 1 485 ? -66.198 -16.207 79.338 1.00 91.94 485 ILE A CA 1
ATOM 3915 C C . ILE A 1 485 ? -67.151 -17.209 80.001 1.00 91.94 485 ILE A C 1
ATOM 3917 O O . ILE A 1 485 ? -67.954 -16.796 80.828 1.00 91.94 485 ILE A O 1
ATOM 3921 N N . ASP A 1 486 ? -66.989 -18.511 79.761 1.00 91.62 486 ASP A N 1
ATOM 3922 C CA . ASP A 1 486 ? -67.793 -19.574 80.376 1.00 91.62 486 ASP A CA 1
ATOM 3923 C C . ASP A 1 486 ? -67.723 -19.530 81.914 1.00 91.62 486 ASP A C 1
ATOM 3925 O O . ASP A 1 486 ? -68.720 -19.751 82.602 1.00 91.62 486 ASP A O 1
ATOM 3929 N N . ILE A 1 487 ? -66.538 -19.263 82.480 1.00 89.94 487 ILE A N 1
ATOM 3930 C CA . ILE A 1 487 ? -66.341 -19.076 83.926 1.00 89.94 487 ILE A CA 1
ATOM 3931 C C . ILE A 1 487 ? -67.016 -17.786 84.403 1.00 89.94 487 ILE A C 1
ATOM 3933 O O . ILE A 1 487 ? -67.648 -17.796 85.457 1.00 89.94 487 ILE A O 1
ATOM 3937 N N . GLN A 1 488 ? -66.915 -16.694 83.645 1.00 89.62 488 GLN A N 1
ATOM 3938 C CA . GLN A 1 488 ? -67.507 -15.399 83.979 1.00 89.62 488 GLN A CA 1
ATOM 3939 C C . GLN A 1 488 ? -69.044 -15.428 83.903 1.00 89.62 488 GLN A C 1
ATOM 3941 O O . GLN A 1 488 ? -69.693 -14.830 84.758 1.00 89.62 488 GLN A O 1
ATOM 3946 N N . GLU A 1 489 ? -69.630 -16.177 82.967 1.00 90.81 489 GLU A N 1
ATOM 3947 C CA . GLU A 1 489 ? -71.071 -16.450 82.909 1.00 90.81 489 GLU A CA 1
ATOM 3948 C C . GLU A 1 489 ? -71.520 -17.327 84.083 1.00 90.81 489 GLU A C 1
ATOM 3950 O O . GLU A 1 489 ? -72.479 -16.968 84.762 1.00 90.81 489 GLU A O 1
ATOM 3955 N N . LYS A 1 490 ? -70.787 -18.404 84.411 1.00 89.69 490 LYS A N 1
ATOM 3956 C CA . LYS A 1 490 ? -71.067 -19.244 85.595 1.00 89.69 490 LYS A CA 1
ATOM 3957 C C . LYS A 1 490 ? -70.996 -18.446 86.900 1.00 89.69 490 LYS A C 1
ATOM 3959 O O . LYS A 1 490 ? -71.861 -18.608 87.765 1.00 89.69 490 LYS A O 1
ATOM 3964 N N . LEU A 1 491 ? -70.005 -17.562 87.042 1.00 86.12 491 LEU A N 1
ATOM 3965 C CA . LEU A 1 491 ? -69.897 -16.624 88.164 1.00 86.12 491 LEU A CA 1
ATOM 3966 C C . LEU A 1 491 ? -71.056 -15.624 88.166 1.00 86.12 491 LEU A C 1
ATOM 3968 O O . LEU A 1 491 ? -71.670 -15.438 89.210 1.00 86.12 491 LEU A O 1
ATOM 3972 N N . GLY A 1 492 ? -71.409 -15.052 87.013 1.00 88.69 492 GLY A N 1
ATOM 3973 C CA . GLY A 1 492 ? -72.557 -14.159 86.854 1.00 88.69 492 GLY A CA 1
ATOM 3974 C C . GLY A 1 492 ? -73.866 -14.810 87.301 1.00 88.69 492 GLY A C 1
ATOM 3975 O O . GLY A 1 492 ? -74.525 -14.293 88.198 1.00 88.69 492 GLY A O 1
ATOM 3976 N N . THR A 1 493 ? -74.199 -15.992 86.776 1.00 89.06 493 THR A N 1
ATOM 3977 C CA . THR A 1 493 ? -75.399 -16.745 87.179 1.00 89.06 493 THR A CA 1
ATOM 3978 C C . THR A 1 493 ? -75.375 -17.147 88.653 1.00 89.06 493 THR A C 1
ATOM 3980 O O . THR A 1 493 ? -76.413 -17.114 89.312 1.00 89.06 493 THR A O 1
ATOM 3983 N N . THR A 1 494 ? -74.198 -17.469 89.206 1.00 86.75 494 THR A N 1
ATOM 3984 C CA . THR A 1 494 ? -74.046 -17.757 90.643 1.00 86.75 494 THR A CA 1
ATOM 3985 C C . THR A 1 494 ? -74.311 -16.506 91.482 1.00 86.75 494 THR A C 1
ATOM 3987 O O . THR A 1 494 ? -75.058 -16.575 92.453 1.00 86.75 494 THR A O 1
ATOM 3990 N N . ILE A 1 495 ? -73.780 -15.348 91.079 1.00 87.81 495 ILE A N 1
ATOM 3991 C CA . ILE A 1 495 ? -74.018 -14.055 91.735 1.00 87.81 495 ILE A CA 1
ATOM 3992 C C . ILE A 1 495 ? -75.498 -13.667 91.644 1.00 87.81 495 ILE A C 1
ATOM 3994 O O . ILE A 1 495 ? -76.068 -13.267 92.653 1.00 87.81 495 ILE A O 1
ATOM 3998 N N . THR A 1 496 ? -76.164 -13.848 90.498 1.00 88.69 496 THR A N 1
ATOM 3999 C CA . THR A 1 496 ? -77.614 -13.614 90.369 1.00 88.69 496 THR A CA 1
ATOM 4000 C C . THR A 1 496 ? -78.428 -14.567 91.253 1.00 88.69 496 THR A C 1
ATOM 4002 O O . THR A 1 496 ? -79.390 -14.136 91.890 1.00 88.69 496 THR A O 1
ATOM 4005 N N . SER A 1 497 ? -78.028 -15.839 91.368 1.00 91.00 497 SER A N 1
ATOM 4006 C CA . SER A 1 497 ? -78.654 -16.795 92.293 1.00 91.00 497 SER A CA 1
ATOM 4007 C C . SER A 1 497 ? -78.438 -16.414 93.762 1.00 91.00 497 SER A C 1
ATOM 4009 O O . SER A 1 497 ? -79.351 -16.566 94.568 1.00 91.00 497 SER A O 1
ATOM 4011 N N . MET A 1 498 ? -77.258 -15.912 94.132 1.00 86.94 498 MET A N 1
ATOM 4012 C CA . MET A 1 498 ? -76.979 -15.439 95.493 1.00 86.94 498 MET A CA 1
ATOM 4013 C C . MET A 1 498 ? -77.718 -14.133 95.801 1.00 86.94 498 MET A C 1
ATOM 4015 O O . MET A 1 498 ? -78.254 -13.987 96.894 1.00 86.94 498 MET A O 1
ATOM 4019 N N . ALA A 1 499 ? -77.808 -13.209 94.842 1.00 88.00 499 ALA A N 1
ATOM 4020 C CA . ALA A 1 499 ? -78.537 -11.951 94.985 1.00 88.00 499 ALA A CA 1
ATOM 4021 C C . ALA A 1 499 ? -80.047 -12.180 95.148 1.00 88.00 499 ALA A C 1
ATOM 4023 O O . ALA A 1 499 ? -80.652 -11.609 96.048 1.00 88.00 499 ALA A O 1
ATOM 4024 N N . THR A 1 500 ? -80.648 -13.069 94.350 1.00 88.12 500 THR A N 1
ATOM 4025 C CA . THR A 1 500 ? -82.073 -13.430 94.482 1.00 88.12 500 THR A CA 1
ATOM 4026 C C . THR A 1 500 ? -82.366 -14.217 95.763 1.00 88.12 500 THR A C 1
ATOM 4028 O O . THR A 1 500 ? -83.402 -13.994 96.387 1.00 88.12 500 THR A O 1
ATOM 4031 N N . GLN A 1 501 ? -81.446 -15.072 96.229 1.00 85.50 501 GLN A N 1
ATOM 4032 C CA . GLN A 1 501 ? -81.542 -15.684 97.562 1.00 85.50 501 GLN A CA 1
ATOM 4033 C C . GLN A 1 501 ? -81.441 -14.640 98.684 1.00 85.50 501 GLN A C 1
ATOM 4035 O O . GLN A 1 501 ? -82.231 -14.689 99.624 1.00 85.50 501 GLN A O 1
ATOM 4040 N N . LEU A 1 502 ? -80.512 -13.684 98.583 1.00 87.62 502 LEU A N 1
ATOM 4041 C CA . LEU A 1 502 ? -80.341 -12.601 99.555 1.00 87.62 502 LEU A CA 1
ATOM 4042 C C . LEU A 1 502 ? -81.561 -11.671 99.591 1.00 87.62 502 LEU A C 1
ATOM 4044 O O . LEU A 1 502 ? -82.017 -11.289 100.662 1.00 87.62 502 LEU A O 1
ATOM 4048 N N . GLU A 1 503 ? -82.135 -11.337 98.438 1.00 90.19 503 GLU A N 1
ATOM 4049 C CA . GLU A 1 503 ? -83.366 -10.553 98.350 1.00 90.19 503 GLU A CA 1
ATOM 4050 C C . GLU A 1 503 ? -84.564 -11.316 98.937 1.00 90.19 503 GLU A C 1
ATOM 4052 O O . GLU A 1 503 ? -85.354 -10.746 99.694 1.00 90.19 503 GLU A O 1
ATOM 4057 N N . ALA A 1 504 ? -84.668 -12.625 98.683 1.00 85.94 504 ALA A N 1
ATOM 4058 C CA . ALA A 1 504 ? -85.685 -13.473 99.298 1.00 85.94 504 ALA A CA 1
ATOM 4059 C C . ALA A 1 504 ? -85.532 -13.556 100.830 1.00 85.94 504 ALA A C 1
ATOM 4061 O O . ALA A 1 504 ? -86.535 -13.468 101.544 1.00 85.94 504 ALA A O 1
ATOM 4062 N N . THR A 1 505 ? -84.308 -13.669 101.365 1.00 83.62 505 THR A N 1
ATOM 4063 C CA . THR A 1 505 ? -84.089 -13.630 102.822 1.00 83.62 505 THR A CA 1
ATOM 4064 C C . THR A 1 505 ? -84.340 -12.242 103.399 1.00 83.62 505 THR A C 1
ATOM 4066 O O . THR A 1 505 ? -84.971 -12.152 104.446 1.00 83.62 505 THR A O 1
ATOM 4069 N N . MET A 1 506 ? -83.959 -11.162 102.710 1.00 87.06 506 MET A N 1
ATOM 4070 C CA . MET A 1 506 ? -84.225 -9.783 103.136 1.00 87.06 506 MET A CA 1
ATOM 4071 C C . MET A 1 506 ? -85.728 -9.480 103.184 1.00 87.06 506 MET A C 1
ATOM 4073 O O . MET A 1 506 ? -86.207 -8.873 104.139 1.00 87.06 506 MET A O 1
ATOM 4077 N N . ASN A 1 507 ? -86.499 -9.933 102.193 1.00 86.62 507 ASN A N 1
ATOM 4078 C CA . ASN A 1 507 ? -87.954 -9.771 102.183 1.00 86.62 507 ASN A CA 1
ATOM 4079 C C . ASN A 1 507 ? -88.641 -10.658 103.236 1.00 86.62 507 ASN A C 1
ATOM 4081 O O . ASN A 1 507 ? -89.609 -10.224 103.858 1.00 86.62 507 ASN A O 1
ATOM 4085 N N . ARG A 1 508 ? -88.098 -11.849 103.526 1.00 86.12 508 ARG A N 1
ATOM 4086 C CA . ARG A 1 508 ? -88.534 -12.677 104.663 1.00 86.12 508 ARG A CA 1
ATOM 4087 C C . ARG A 1 508 ? -88.211 -12.032 106.016 1.00 86.12 508 ARG A C 1
ATOM 4089 O O . ARG A 1 508 ? -89.016 -12.135 106.933 1.00 86.12 508 ARG A O 1
ATOM 4096 N N . LEU A 1 509 ? -87.073 -11.349 106.136 1.00 81.25 509 LEU A N 1
ATOM 4097 C CA . LEU A 1 509 ? -86.663 -10.644 107.352 1.00 81.25 509 LEU A CA 1
ATOM 4098 C C . LEU A 1 509 ? -87.584 -9.439 107.611 1.00 81.25 509 LEU A C 1
ATOM 4100 O O . LEU A 1 509 ? -88.137 -9.345 108.700 1.00 81.25 509 LEU A O 1
ATOM 4104 N N . LYS A 1 510 ? -87.891 -8.632 106.582 1.00 85.19 510 LYS A N 1
ATOM 4105 C CA . LYS A 1 510 ? -88.915 -7.567 106.650 1.00 85.19 510 LYS A CA 1
ATOM 4106 C C . LYS A 1 510 ? -90.296 -8.088 107.070 1.00 85.19 510 LYS A C 1
ATOM 4108 O O . LYS A 1 510 ? -91.011 -7.405 107.797 1.00 85.19 510 LYS A O 1
ATOM 4113 N N . ALA A 1 511 ? -90.690 -9.283 106.618 1.00 83.44 511 ALA A N 1
ATOM 4114 C CA . ALA A 1 511 ? -91.952 -9.899 107.034 1.00 83.44 511 ALA A CA 1
ATOM 4115 C C . ALA A 1 511 ? -91.943 -10.262 108.531 1.00 83.44 511 ALA A C 1
ATOM 4117 O O . ALA A 1 511 ? -92.897 -9.951 109.235 1.00 83.44 511 ALA A O 1
ATOM 4118 N N . VAL A 1 512 ? -90.839 -10.825 109.037 1.00 81.31 512 VAL A N 1
ATOM 4119 C CA . VAL A 1 512 ? -90.653 -11.107 110.474 1.00 81.31 512 VAL A CA 1
ATOM 4120 C C . VAL A 1 512 ? -90.564 -9.818 111.305 1.00 81.31 512 VAL A C 1
ATOM 4122 O O . VAL A 1 512 ? -91.059 -9.781 112.428 1.00 81.31 512 VAL A O 1
ATOM 4125 N N . GLU A 1 513 ? -89.992 -8.735 110.771 1.00 80.50 513 GLU A N 1
ATOM 4126 C CA . GLU A 1 513 ? -90.025 -7.412 111.413 1.00 80.50 513 GLU A CA 1
ATOM 4127 C C . GLU A 1 513 ? -91.454 -6.857 111.500 1.00 80.50 513 GLU A C 1
ATOM 4129 O O . GLU A 1 513 ? -91.843 -6.354 112.553 1.00 80.50 513 GLU A O 1
ATOM 4134 N N . ALA A 1 514 ? -92.270 -7.021 110.454 1.00 80.88 514 ALA A N 1
ATOM 4135 C CA . ALA A 1 514 ? -93.681 -6.636 110.477 1.00 80.88 514 ALA A CA 1
ATOM 4136 C C . ALA A 1 514 ? -94.514 -7.484 111.462 1.00 80.88 514 ALA A C 1
ATOM 4138 O O . ALA A 1 514 ? -95.323 -6.928 112.204 1.00 80.88 514 ALA A O 1
ATOM 4139 N N . GLU A 1 515 ? -94.290 -8.803 111.527 1.00 80.19 515 GLU A N 1
ATOM 4140 C CA . GLU A 1 515 ? -94.905 -9.689 112.533 1.00 80.19 515 GLU A CA 1
ATOM 4141 C C . GLU A 1 515 ? -94.488 -9.306 113.962 1.00 80.19 515 GLU A C 1
ATOM 4143 O O . GLU A 1 515 ? -95.324 -9.254 114.866 1.00 80.19 515 GLU A O 1
ATOM 4148 N N . LYS A 1 516 ? -93.205 -8.981 114.170 1.00 81.94 516 LYS A N 1
ATOM 4149 C CA . LYS A 1 516 ? -92.679 -8.479 115.446 1.00 81.94 516 LYS A CA 1
ATOM 4150 C C . LYS A 1 516 ? -93.341 -7.162 115.844 1.00 81.94 516 LYS A C 1
ATOM 4152 O O . LYS A 1 516 ? -93.729 -7.016 116.999 1.00 81.94 516 LYS A O 1
ATOM 4157 N N . ASP A 1 517 ? -93.462 -6.202 114.935 1.00 82.81 517 ASP A N 1
ATOM 4158 C CA . ASP A 1 517 ? -94.018 -4.885 115.257 1.00 82.81 517 ASP A CA 1
ATOM 4159 C C . ASP A 1 517 ? -95.542 -4.941 115.486 1.00 82.81 517 ASP A C 1
ATOM 4161 O O . ASP A 1 517 ? -96.070 -4.212 116.327 1.00 82.81 517 ASP A O 1
ATOM 4165 N N . ASP A 1 518 ? -96.249 -5.864 114.827 1.00 82.62 518 ASP A N 1
ATOM 4166 C CA . ASP A 1 518 ? -97.647 -6.196 115.127 1.00 82.62 518 ASP A CA 1
ATOM 4167 C C . ASP A 1 518 ? -97.799 -6.894 116.497 1.00 82.62 518 ASP A C 1
ATOM 4169 O O . ASP A 1 518 ? -98.698 -6.563 117.275 1.00 82.62 518 ASP A O 1
ATOM 4173 N N . ALA A 1 519 ? -96.871 -7.784 116.865 1.00 75.44 519 ALA A N 1
ATOM 4174 C CA . ALA A 1 519 ? -96.810 -8.349 118.214 1.00 75.44 519 ALA A CA 1
ATOM 4175 C C . ALA A 1 519 ? -96.512 -7.275 119.280 1.00 75.44 519 ALA A C 1
ATOM 4177 O O . ALA A 1 519 ? -97.163 -7.256 120.324 1.00 75.44 519 ALA A O 1
ATOM 4178 N N . VAL A 1 520 ? -95.592 -6.338 119.019 1.00 80.12 520 VAL A N 1
ATOM 4179 C CA . VAL A 1 520 ? -95.291 -5.202 119.913 1.00 80.12 520 VAL A CA 1
ATOM 4180 C C . VAL A 1 520 ? -96.515 -4.300 120.100 1.00 80.12 520 VAL A C 1
ATOM 4182 O O . VAL A 1 520 ? -96.800 -3.904 121.231 1.00 80.12 520 VAL A O 1
ATOM 4185 N N . LYS A 1 521 ? -97.298 -4.035 119.042 1.00 79.75 521 LYS A N 1
ATOM 4186 C CA . LYS A 1 521 ? -98.591 -3.339 119.173 1.00 79.75 521 LYS A CA 1
ATOM 4187 C C . LYS A 1 521 ? -99.542 -4.088 120.102 1.00 79.75 521 LYS A C 1
ATOM 4189 O O . LYS A 1 521 ? -100.014 -3.490 121.067 1.00 79.75 521 LYS A O 1
ATOM 4194 N N . LYS A 1 522 ? -99.742 -5.392 119.890 1.00 79.44 522 LYS A N 1
ATOM 4195 C CA . LYS A 1 522 ? -100.595 -6.241 120.745 1.00 79.44 522 LYS A CA 1
ATOM 4196 C C . LYS A 1 522 ? -100.135 -6.253 122.206 1.00 79.44 522 LYS A C 1
ATOM 4198 O O . LYS A 1 522 ? -100.969 -6.171 123.104 1.00 79.44 522 LYS A O 1
ATOM 4203 N N . TYR A 1 523 ? -98.826 -6.271 122.472 1.00 74.06 523 TYR A N 1
ATOM 4204 C CA . TYR A 1 523 ? -98.306 -6.102 123.834 1.00 74.06 523 TYR A CA 1
ATOM 4205 C C . TYR A 1 523 ? -98.648 -4.722 124.417 1.00 74.06 523 TYR A C 1
ATOM 4207 O O . TYR A 1 523 ? -99.136 -4.658 125.543 1.00 74.06 523 TYR A O 1
ATOM 4215 N N . SER A 1 524 ? -98.499 -3.636 123.651 1.00 74.56 524 SER A N 1
ATOM 4216 C CA . SER A 1 524 ? -98.877 -2.287 124.107 1.00 74.56 524 SER A CA 1
ATOM 4217 C C . SER A 1 524 ? -100.389 -2.125 124.345 1.00 74.56 524 SER A C 1
ATOM 4219 O O . SER A 1 524 ? -100.806 -1.398 125.247 1.00 74.56 524 SER A O 1
ATOM 4221 N N . GLU A 1 525 ? -101.233 -2.834 123.591 1.00 78.25 525 GLU A N 1
ATOM 4222 C CA . GLU A 1 525 ? -102.686 -2.886 123.800 1.00 78.25 525 GLU A CA 1
ATOM 4223 C C . GLU A 1 525 ? -103.030 -3.624 125.106 1.00 78.25 525 GLU A C 1
ATOM 4225 O O . GLU A 1 525 ? -103.862 -3.152 125.884 1.00 78.25 525 GLU A O 1
ATOM 4230 N N . ILE A 1 526 ? -102.332 -4.728 125.400 1.00 76.12 526 ILE A N 1
ATOM 4231 C CA . ILE A 1 526 ? -102.458 -5.476 126.661 1.00 76.12 526 ILE A CA 1
ATOM 4232 C C . ILE A 1 526 ? -101.979 -4.634 127.857 1.00 76.12 526 ILE A C 1
ATOM 4234 O O . ILE A 1 526 ? -102.671 -4.584 128.876 1.00 76.12 526 ILE A O 1
ATOM 4238 N N . GLU A 1 527 ? -100.854 -3.920 127.748 1.00 71.88 527 GLU A N 1
ATOM 4239 C CA . GLU A 1 527 ? -100.384 -3.004 128.800 1.00 71.88 527 GLU A CA 1
ATOM 4240 C C . GLU A 1 527 ? -101.392 -1.875 129.069 1.00 71.88 527 GLU A C 1
ATOM 4242 O O . GLU A 1 527 ? -101.719 -1.595 130.227 1.00 71.88 527 GLU A O 1
ATOM 4247 N N . ASN A 1 528 ? -101.966 -1.278 128.019 1.00 72.81 528 ASN A N 1
ATOM 4248 C CA . ASN A 1 528 ? -103.023 -0.273 128.157 1.00 72.81 528 ASN A CA 1
ATOM 4249 C C . ASN A 1 528 ? -104.299 -0.849 128.800 1.00 72.81 528 ASN A C 1
ATOM 4251 O O . ASN A 1 528 ? -104.920 -0.187 129.637 1.00 72.81 528 ASN A O 1
ATOM 4255 N N . TYR A 1 529 ? -104.678 -2.091 128.483 1.00 76.69 529 TYR A N 1
ATOM 4256 C CA . TYR A 1 529 ? -105.803 -2.773 129.131 1.00 76.69 529 TYR A CA 1
ATOM 4257 C C . TYR A 1 529 ? -105.547 -3.007 130.633 1.00 76.69 529 TYR A C 1
ATOM 4259 O O . TYR A 1 529 ? -106.419 -2.747 131.467 1.00 76.69 529 TYR A O 1
ATOM 4267 N N . ILE A 1 530 ? -104.326 -3.407 131.005 1.00 71.88 530 ILE A N 1
ATOM 4268 C CA . ILE A 1 530 ? -103.898 -3.563 132.406 1.00 71.88 530 ILE A CA 1
ATOM 4269 C C . ILE A 1 530 ? -103.901 -2.208 133.141 1.00 71.88 530 ILE A C 1
ATOM 4271 O O . ILE A 1 530 ? -104.345 -2.127 134.291 1.00 71.88 530 ILE A O 1
ATOM 4275 N N . ALA A 1 531 ? -103.487 -1.118 132.488 1.00 71.00 531 ALA A N 1
ATOM 4276 C CA . ALA A 1 531 ? -103.563 0.234 133.048 1.00 71.00 531 ALA A CA 1
ATOM 4277 C C . ALA A 1 531 ? -105.019 0.699 133.287 1.00 71.00 531 ALA A C 1
ATOM 4279 O O . ALA A 1 531 ? -105.327 1.286 134.333 1.00 71.00 531 ALA A O 1
ATOM 4280 N N . GLN A 1 532 ? -105.943 0.379 132.373 1.00 72.12 532 GLN A N 1
ATOM 4281 C CA . GLN A 1 532 ? -107.378 0.638 132.561 1.00 72.12 532 GLN A CA 1
ATOM 4282 C C . GLN A 1 532 ? -107.997 -0.213 133.683 1.00 72.12 532 GLN A C 1
ATOM 4284 O O . GLN A 1 532 ? -108.850 0.272 134.427 1.00 72.12 532 GLN A O 1
ATOM 4289 N N . MET A 1 533 ? -107.559 -1.463 133.857 1.00 70.31 533 MET A N 1
ATOM 4290 C CA . MET A 1 533 ? -107.989 -2.297 134.986 1.00 70.31 533 MET A CA 1
ATOM 4291 C C . MET A 1 533 ? -107.509 -1.732 136.329 1.00 70.31 533 MET A C 1
ATOM 4293 O O . MET A 1 533 ? -108.314 -1.584 137.248 1.00 70.31 533 MET A O 1
ATOM 4297 N N . ASN A 1 534 ? -106.238 -1.333 136.437 1.00 63.06 534 ASN A N 1
ATOM 4298 C CA . ASN A 1 534 ? -105.688 -0.747 137.665 1.00 63.06 534 ASN A CA 1
ATOM 4299 C C . ASN A 1 534 ? -106.379 0.569 138.071 1.00 63.06 534 ASN A C 1
ATOM 4301 O O . ASN A 1 534 ? -106.597 0.816 139.258 1.00 63.06 534 ASN A O 1
ATOM 4305 N N . THR A 1 535 ? -106.771 1.409 137.108 1.00 67.06 535 THR A N 1
ATOM 4306 C CA . THR A 1 535 ? -107.497 2.663 137.392 1.00 67.06 535 THR A CA 1
ATOM 4307 C C . THR A 1 535 ? -108.951 2.429 137.821 1.00 67.06 535 THR A C 1
ATOM 4309 O O . THR A 1 535 ? -109.423 3.108 138.737 1.00 67.06 535 THR A O 1
ATOM 4312 N N . LYS A 1 536 ? -109.635 1.418 137.264 1.00 64.38 536 LYS A N 1
ATOM 4313 C CA . LYS A 1 536 ? -110.958 0.965 137.742 1.00 64.38 536 LYS A CA 1
ATOM 4314 C C . LYS A 1 536 ? -110.890 0.377 139.157 1.00 64.38 536 LYS A C 1
ATOM 4316 O O . LYS A 1 536 ? -111.657 0.774 140.027 1.00 64.38 536 LYS A O 1
ATOM 4321 N N . PHE A 1 537 ? -109.925 -0.502 139.430 1.00 63.50 537 PHE A N 1
ATOM 4322 C CA . PHE A 1 537 ? -109.779 -1.124 140.754 1.00 63.50 537 PHE A CA 1
ATOM 4323 C C . PHE A 1 537 ? -109.499 -0.086 141.856 1.00 63.50 537 PHE A C 1
ATOM 4325 O O . PHE A 1 537 ? -110.040 -0.165 142.959 1.00 63.50 537 PHE A O 1
ATOM 4332 N N . LYS A 1 538 ? -108.700 0.941 141.535 1.00 58.94 538 LYS A N 1
ATOM 4333 C CA . LYS A 1 538 ? -108.373 2.043 142.450 1.00 58.94 538 LYS A CA 1
ATOM 4334 C C . LYS A 1 538 ? -109.558 2.976 142.734 1.00 58.94 538 LYS A C 1
ATOM 4336 O O . LYS A 1 538 ? -109.632 3.515 143.834 1.00 58.94 538 LYS A O 1
ATOM 4341 N N . THR A 1 539 ? -110.477 3.158 141.782 1.00 58.97 539 THR A N 1
ATOM 4342 C CA . THR A 1 539 ? -111.657 4.025 141.964 1.00 58.97 539 THR A CA 1
ATOM 4343 C C . THR A 1 539 ? -112.791 3.347 142.733 1.00 58.97 539 THR A C 1
ATOM 4345 O O . THR A 1 539 ? -113.496 4.032 143.471 1.00 58.97 539 THR A O 1
ATOM 4348 N N . GLU A 1 540 ? -112.935 2.020 142.656 1.00 57.19 540 GLU A N 1
ATOM 4349 C CA . GLU A 1 540 ? -113.998 1.316 143.389 1.00 57.19 540 GLU A CA 1
ATOM 4350 C C . GLU A 1 540 ? -113.687 1.153 144.886 1.00 57.19 540 GLU A C 1
ATOM 4352 O O . GLU A 1 540 ? -114.560 1.385 145.721 1.00 57.19 540 GLU A O 1
ATOM 4357 N N . ILE A 1 541 ? -112.423 0.892 145.252 1.00 54.53 541 ILE A N 1
ATOM 4358 C CA . ILE A 1 541 ? -111.973 0.888 146.661 1.00 54.53 541 ILE A CA 1
ATOM 4359 C C . ILE A 1 541 ? -112.254 2.242 147.337 1.00 54.53 541 ILE A C 1
ATOM 4361 O O . ILE A 1 541 ? -112.609 2.296 148.513 1.00 54.53 541 ILE A O 1
ATOM 4365 N N . GLN A 1 542 ? -112.149 3.345 146.590 1.00 49.31 542 GLN A N 1
ATOM 4366 C CA . GLN A 1 542 ? -112.318 4.697 147.121 1.00 49.31 542 GLN A CA 1
ATOM 4367 C C . GLN A 1 542 ? -113.785 5.087 147.401 1.00 49.31 542 GLN A C 1
ATOM 4369 O O . GLN A 1 542 ? -114.018 6.083 148.082 1.00 49.31 542 GLN A O 1
ATOM 4374 N N . LYS A 1 543 ? -114.770 4.297 146.942 1.00 56.28 543 LYS A N 1
ATOM 4375 C CA . LYS A 1 543 ? -116.210 4.521 147.192 1.00 56.28 543 LYS A CA 1
ATOM 4376 C C . LYS A 1 543 ? -116.732 3.870 148.479 1.00 56.28 543 LYS A C 1
ATOM 4378 O O . LYS A 1 543 ? -117.733 4.324 149.020 1.00 56.28 543 LYS A O 1
ATOM 4383 N N . VAL A 1 544 ? -116.081 2.814 148.971 1.00 51.84 544 VAL A N 1
ATOM 4384 C CA . VAL A 1 544 ? -116.609 1.960 150.061 1.00 51.84 544 VAL A CA 1
ATOM 4385 C C . VAL A 1 544 ? -116.404 2.568 151.462 1.00 51.84 544 VAL A C 1
ATOM 4387 O O . VAL A 1 544 ? -117.030 2.143 152.425 1.00 51.84 544 VAL A O 1
ATOM 4390 N N . VAL A 1 545 ? -115.549 3.586 151.600 1.00 49.69 545 VAL A N 1
ATOM 4391 C CA . VAL A 1 545 ? -114.977 4.009 152.898 1.00 49.69 545 VAL A CA 1
ATOM 4392 C C . VAL A 1 545 ? -115.720 5.195 153.560 1.00 49.69 545 VAL A C 1
ATOM 4394 O O . VAL A 1 545 ? -115.244 5.719 154.561 1.00 49.69 545 VAL A O 1
ATOM 4397 N N . TYR A 1 546 ? -116.871 5.654 153.037 1.00 36.88 546 TYR A N 1
ATOM 4398 C CA . TYR A 1 546 ? -117.426 6.974 153.418 1.00 36.88 546 TYR A CA 1
ATOM 4399 C C . TYR A 1 546 ? -118.957 7.105 153.641 1.00 36.88 546 TYR A C 1
ATOM 4401 O O . TYR A 1 546 ? -119.500 8.196 153.463 1.00 36.88 546 TYR A O 1
ATOM 4409 N N . SER A 1 547 ? -119.695 6.061 154.052 1.00 37.47 547 SER A N 1
ATOM 4410 C CA . SER A 1 547 ? -121.127 6.189 154.441 1.00 37.47 547 SER A CA 1
ATOM 4411 C C . SER A 1 547 ? -121.633 5.090 155.399 1.00 37.47 547 SER A C 1
ATOM 4413 O O . SER A 1 547 ? -121.218 3.947 155.254 1.00 37.47 547 SER A O 1
ATOM 4415 N N . ILE A 1 548 ? -122.596 5.439 156.283 1.00 35.25 548 ILE A N 1
ATOM 4416 C CA . ILE A 1 548 ? -123.303 4.591 157.294 1.00 35.25 548 ILE A CA 1
ATOM 4417 C C . ILE A 1 548 ? -122.403 4.151 158.478 1.00 35.25 548 ILE A C 1
ATOM 4419 O O . ILE A 1 548 ? -121.401 3.483 158.266 1.00 35.25 548 ILE A O 1
ATOM 4423 N N . GLN A 1 549 ? -122.615 4.459 159.771 1.00 34.56 549 GLN A N 1
ATOM 4424 C CA . GLN A 1 549 ? -123.588 5.271 160.542 1.00 34.56 549 GLN A CA 1
ATOM 4425 C C . GLN A 1 549 ? -124.902 4.620 161.083 1.00 34.56 549 GLN A C 1
ATOM 4427 O O . GLN A 1 549 ? -125.848 4.422 160.334 1.00 34.56 549 GLN A O 1
ATOM 4432 N N . LEU A 1 550 ? -124.961 4.478 162.430 1.00 32.81 550 LEU A N 1
ATOM 4433 C CA . LEU A 1 550 ? -126.120 4.385 163.369 1.00 32.81 550 LEU A CA 1
ATOM 4434 C C . LEU A 1 550 ? -126.999 3.103 163.480 1.00 32.81 550 LEU A C 1
ATOM 4436 O O . LEU A 1 550 ? -127.622 2.677 162.516 1.00 32.81 550 LEU A O 1
ATOM 4440 N N . GLY A 1 551 ? -127.179 2.607 164.725 1.00 29.05 551 GLY A N 1
ATOM 4441 C CA . GLY A 1 551 ? -128.293 1.727 165.157 1.00 29.05 551 GLY A CA 1
ATOM 4442 C C . GLY A 1 551 ? -127.956 0.695 166.263 1.00 29.05 551 GLY A C 1
ATOM 4443 O O . GLY A 1 551 ? -127.085 -0.139 166.054 1.00 29.05 551 GLY A O 1
ATOM 4444 N N . ASN A 1 552 ? -128.670 0.702 167.404 1.00 35.66 552 ASN A N 1
ATOM 4445 C CA . ASN A 1 552 ? -128.541 -0.275 168.514 1.00 35.66 552 ASN A CA 1
ATOM 4446 C C . ASN A 1 552 ? -129.825 -1.112 168.696 1.00 35.66 552 ASN A C 1
ATOM 4448 O O . ASN A 1 552 ? -130.906 -0.544 168.561 1.00 35.66 552 ASN A O 1
ATOM 4452 N N . HIS A 1 553 ? -129.711 -2.380 169.135 1.00 30.23 553 HIS A N 1
ATOM 4453 C CA . HIS A 1 553 ? -130.470 -2.953 170.274 1.00 30.23 553 HIS A CA 1
ATOM 4454 C C . HIS A 1 553 ? -129.972 -4.370 170.676 1.00 30.23 553 HIS A C 1
ATOM 4456 O O . HIS A 1 553 ? -128.926 -4.809 170.206 1.00 30.23 553 HIS A O 1
ATOM 4462 N N . GLU A 1 554 ? -130.659 -5.026 171.621 1.00 33.59 554 GLU A N 1
ATOM 4463 C CA . GLU A 1 554 ? -130.173 -6.086 172.533 1.00 33.59 554 GLU A CA 1
ATOM 4464 C C . GLU A 1 554 ? -131.289 -7.145 172.799 1.00 33.59 554 GLU A C 1
ATOM 4466 O O . GLU A 1 554 ? -132.379 -6.983 172.256 1.00 33.59 554 GLU A O 1
ATOM 4471 N N . VAL A 1 555 ? -131.048 -8.140 173.685 1.00 35.97 555 VAL A N 1
ATOM 4472 C CA . VAL A 1 555 ? -132.022 -8.976 174.468 1.00 35.97 555 VAL A CA 1
ATOM 4473 C C . VAL A 1 555 ? -132.253 -10.465 174.060 1.00 35.97 555 VAL A C 1
ATOM 4475 O O . VAL A 1 555 ? -132.926 -10.748 173.081 1.00 35.97 555 VAL A O 1
ATOM 4478 N N . VAL A 1 556 ? -131.762 -11.382 174.934 1.00 36.59 556 VAL A N 1
ATOM 4479 C CA . VAL A 1 556 ? -132.327 -12.682 175.452 1.00 36.59 556 VAL A CA 1
ATOM 4480 C C . VAL A 1 556 ? -132.747 -13.790 174.442 1.00 36.59 556 VAL A C 1
ATOM 4482 O O . VAL A 1 556 ? -133.556 -13.527 173.567 1.00 36.59 556 VAL A O 1
ATOM 4485 N N . ILE A 1 557 ? -132.257 -15.053 174.426 1.00 34.22 557 ILE A N 1
ATOM 4486 C CA . ILE A 1 557 ? -131.922 -16.131 175.421 1.00 34.22 557 ILE A CA 1
ATOM 4487 C C . ILE A 1 557 ? -132.998 -17.252 175.505 1.00 34.22 557 ILE A C 1
ATOM 4489 O O . ILE A 1 557 ? -134.183 -16.996 175.339 1.00 34.22 557 ILE A O 1
ATOM 4493 N N . SER A 1 558 ? -132.537 -18.470 175.857 1.00 40.62 558 SER A N 1
ATOM 4494 C CA . SER A 1 558 ? -133.258 -19.726 176.178 1.00 40.62 558 SER A CA 1
ATOM 4495 C C . SER A 1 558 ? -133.499 -20.631 174.959 1.00 40.62 558 SER A C 1
ATOM 4497 O O . SER A 1 558 ? -134.115 -20.222 173.985 1.00 40.62 558 SER A O 1
ATOM 4499 N N . GLU A 1 559 ? -132.904 -21.826 174.845 1.00 35.25 559 GLU A N 1
ATOM 4500 C CA . GLU A 1 559 ? -132.681 -22.933 175.808 1.00 35.25 559 GLU A CA 1
ATOM 4501 C C . GLU A 1 559 ? -133.959 -23.711 176.151 1.00 35.25 559 GLU A C 1
ATOM 4503 O O . GLU A 1 559 ? -134.430 -23.709 177.284 1.00 35.25 559 GLU A O 1
ATOM 4508 N N . ALA A 1 560 ? -134.445 -24.458 175.156 1.00 37.94 560 ALA A N 1
ATOM 4509 C CA . ALA A 1 560 ? -135.091 -25.743 175.381 1.00 37.94 560 ALA A CA 1
ATOM 4510 C C . ALA A 1 560 ? -134.130 -26.859 174.929 1.00 37.94 560 ALA A C 1
ATOM 4512 O O . ALA A 1 560 ? -133.696 -26.897 173.781 1.00 37.94 560 ALA A O 1
ATOM 4513 N N . GLU A 1 561 ? -133.762 -27.706 175.887 1.00 34.47 561 GLU A N 1
ATOM 4514 C CA . GLU A 1 561 ? -133.858 -29.168 175.781 1.00 34.47 561 GLU A CA 1
ATOM 4515 C C . GLU A 1 561 ? -133.227 -29.839 174.526 1.00 34.47 561 GLU A C 1
ATOM 4517 O O . GLU A 1 561 ? -133.787 -29.824 173.437 1.00 34.47 561 GLU A O 1
ATOM 4522 N N . LYS A 1 562 ? -132.026 -30.458 174.578 1.00 36.84 562 LYS A N 1
ATOM 4523 C CA . LYS A 1 562 ? -131.326 -31.140 175.706 1.00 36.84 562 LYS A CA 1
ATOM 4524 C C . LYS A 1 562 ? -132.224 -32.254 176.260 1.00 36.84 562 LYS A C 1
ATOM 4526 O O . LYS A 1 562 ? -133.372 -31.977 176.547 1.00 36.84 562 LYS A O 1
ATOM 4531 N N . TYR A 1 563 ? -131.714 -33.476 176.462 1.00 30.41 563 TYR A N 1
ATOM 4532 C CA . TYR A 1 563 ? -132.568 -34.668 176.668 1.00 30.41 563 TYR A CA 1
ATOM 4533 C C . TYR A 1 563 ? -133.324 -34.993 175.358 1.00 30.41 563 TYR A C 1
ATOM 4535 O O . TYR A 1 563 ? -134.448 -34.578 175.137 1.00 30.41 563 TYR A O 1
ATOM 4543 N N . MET A 1 564 ? -132.691 -35.627 174.368 1.00 35.81 564 MET A N 1
ATOM 4544 C CA . MET A 1 564 ? -132.715 -37.088 174.139 1.00 35.81 564 MET A CA 1
ATOM 4545 C C . MET A 1 564 ? -132.853 -37.322 172.611 1.00 35.81 564 MET A C 1
ATOM 4547 O O . MET A 1 564 ? -133.071 -36.373 171.869 1.00 35.81 564 MET A O 1
ATOM 4551 N N . GLN A 1 565 ? -132.702 -38.527 172.056 1.00 42.72 565 GLN A N 1
ATOM 4552 C CA . GLN A 1 565 ? -132.259 -39.783 172.665 1.00 42.72 565 GLN A CA 1
ATOM 4553 C C . GLN A 1 565 ? -131.259 -40.461 171.730 1.00 42.72 565 GLN A C 1
ATOM 4555 O O . GLN A 1 565 ? -131.476 -40.536 170.523 1.00 42.72 565 GLN A O 1
ATOM 4560 N N . GLY A 1 566 ? -130.173 -40.987 172.291 1.00 39.59 566 GLY A N 1
ATOM 4561 C CA . GLY A 1 566 ? -129.379 -41.981 171.581 1.00 39.59 566 GLY A CA 1
ATOM 4562 C C . GLY A 1 566 ? -130.011 -43.363 171.730 1.00 39.59 566 GLY A C 1
ATOM 4563 O O . GLY A 1 566 ? -130.534 -43.671 172.796 1.00 39.59 566 GLY A O 1
ATOM 4564 N N . MET A 1 567 ? -129.877 -44.190 170.695 1.00 48.12 567 MET A N 1
ATOM 4565 C CA . MET A 1 567 ? -129.800 -45.659 170.770 1.00 48.12 567 MET A CA 1
ATOM 4566 C C . MET A 1 567 ? -128.917 -46.141 169.603 1.00 48.12 567 MET A C 1
ATOM 4568 O O . MET A 1 567 ? -129.385 -46.744 168.645 1.00 48.12 567 MET A O 1
ATOM 4572 N N . ALA A 1 568 ? -127.645 -45.720 169.648 1.00 39.28 568 ALA A N 1
ATOM 4573 C CA . ALA A 1 568 ? -126.561 -46.053 168.708 1.00 39.28 568 ALA A CA 1
ATOM 4574 C C . ALA A 1 568 ? -125.193 -45.488 169.190 1.00 39.28 568 ALA A C 1
ATOM 4576 O O . ALA A 1 568 ? -124.315 -45.167 168.399 1.00 39.28 568 ALA A O 1
ATOM 4577 N N . LYS A 1 569 ? -124.980 -45.179 170.475 1.00 37.81 569 LYS A N 1
ATOM 4578 C CA . LYS A 1 569 ? -124.659 -46.192 171.495 1.00 37.81 569 LYS A CA 1
ATOM 4579 C C . LYS A 1 569 ? -125.616 -47.386 171.545 1.00 37.81 569 LYS A C 1
ATOM 4581 O O . LYS A 1 569 ? -126.641 -47.313 172.207 1.00 37.81 569 LYS A O 1
ATOM 4586 N N . ASP A 1 570 ? -125.214 -48.463 170.884 1.00 36.53 570 ASP A N 1
ATOM 4587 C CA . ASP A 1 570 ? -124.715 -49.645 171.592 1.00 36.53 570 ASP A CA 1
ATOM 4588 C C . ASP A 1 570 ? -123.555 -50.254 170.784 1.00 36.53 570 ASP A C 1
ATOM 4590 O O . ASP A 1 570 ? -123.487 -50.044 169.577 1.00 36.53 570 ASP A O 1
ATOM 4594 N N . LEU A 1 571 ? -122.618 -50.931 171.461 1.00 41.75 571 LEU A N 1
ATOM 4595 C CA . LEU A 1 571 ? -121.398 -51.552 170.897 1.00 41.75 571 LEU A CA 1
ATOM 4596 C C . LEU A 1 571 ? -120.531 -50.629 169.996 1.00 41.75 571 LEU A C 1
ATOM 4598 O O . LEU A 1 571 ? -120.648 -50.623 168.779 1.00 41.75 571 LEU A O 1
ATOM 4602 N N . CYS A 1 572 ? -119.607 -49.804 170.498 1.00 39.44 572 CYS A N 1
ATOM 4603 C CA . CYS A 1 572 ? -118.912 -49.808 171.790 1.00 39.44 572 CYS A CA 1
ATOM 4604 C C . CYS A 1 572 ? -118.016 -51.045 172.040 1.00 39.44 572 CYS A C 1
ATOM 4606 O O . CYS A 1 572 ? -118.454 -52.184 171.942 1.00 39.44 572 CYS A O 1
ATOM 4608 N N . VAL A 1 573 ? -116.768 -50.805 172.463 1.00 34.66 573 VAL A N 1
ATOM 4609 C CA . VAL A 1 573 ? -115.958 -51.731 173.288 1.00 34.66 573 VAL A CA 1
ATOM 4610 C C . VAL A 1 573 ? -115.547 -53.086 172.673 1.00 34.66 573 VAL A C 1
ATOM 4612 O O . VAL A 1 573 ? -114.840 -53.852 173.321 1.00 34.66 573 VAL A O 1
ATOM 4615 N N . ASN A 1 574 ? -115.732 -53.298 171.368 1.00 37.75 574 ASN A N 1
ATOM 4616 C CA . ASN A 1 574 ? -114.677 -53.984 170.615 1.00 37.75 574 ASN A CA 1
ATOM 4617 C C . ASN A 1 574 ? -113.604 -52.962 170.210 1.00 37.75 574 ASN A C 1
ATOM 4619 O O . ASN A 1 574 ? -113.736 -52.286 169.198 1.00 37.75 574 ASN A O 1
ATOM 4623 N N . LYS A 1 575 ? -112.551 -52.918 171.041 1.00 50.62 575 LYS A N 1
ATOM 4624 C CA . LYS A 1 575 ? -111.142 -52.976 170.611 1.00 50.62 575 LYS A CA 1
ATOM 4625 C C . LYS A 1 575 ? -110.637 -51.821 169.716 1.00 50.62 575 LYS A C 1
ATOM 4627 O O . LYS A 1 575 ? -111.018 -51.709 168.564 1.00 50.62 575 LYS A O 1
ATOM 4632 N N . ILE A 1 576 ? -109.707 -50.968 170.162 1.00 44.47 576 ILE A N 1
ATOM 4633 C CA . ILE A 1 576 ? -108.844 -51.005 171.374 1.00 44.47 576 ILE A CA 1
ATOM 4634 C C . ILE A 1 576 ? -107.869 -52.213 171.394 1.00 44.47 576 ILE A C 1
ATOM 4636 O O . ILE A 1 576 ? -106.989 -52.298 172.243 1.00 44.47 576 ILE A O 1
ATOM 4640 N N . GLU A 1 577 ? -107.931 -53.082 170.382 1.00 39.53 577 GLU A N 1
ATOM 4641 C CA . GLU A 1 577 ? -106.728 -53.712 169.839 1.00 39.53 577 GLU A CA 1
ATOM 4642 C C . GLU A 1 577 ? -106.103 -52.663 168.913 1.00 39.53 577 GLU A C 1
ATOM 4644 O O . GLU A 1 577 ? -106.758 -52.161 168.005 1.00 39.53 577 GLU A O 1
ATOM 4649 N N . ASP A 1 578 ? -104.868 -52.298 169.237 1.00 48.88 578 ASP A N 1
ATOM 4650 C CA . ASP A 1 578 ? -103.940 -51.451 168.492 1.00 48.88 578 ASP A CA 1
ATOM 4651 C C . ASP A 1 578 ? -104.382 -50.000 168.163 1.00 48.88 578 ASP A C 1
ATOM 4653 O O . ASP A 1 578 ? -104.989 -49.718 167.138 1.00 48.88 578 ASP A O 1
ATOM 4657 N N . ASN A 1 579 ? -104.039 -48.959 168.931 1.00 44.38 579 ASN A N 1
ATOM 4658 C CA . ASN A 1 579 ? -103.303 -48.858 170.202 1.00 44.38 579 ASN A CA 1
ATOM 4659 C C . ASN A 1 579 ? -101.865 -49.427 170.253 1.00 44.38 579 ASN A C 1
ATOM 4661 O O . ASN A 1 579 ? -101.328 -49.596 171.342 1.00 44.38 579 ASN A O 1
ATOM 4665 N N . ILE A 1 580 ? -101.253 -49.744 169.100 1.00 49.84 580 ILE A N 1
ATOM 4666 C CA . ILE A 1 580 ? -99.911 -50.363 169.020 1.00 49.84 580 ILE A CA 1
ATOM 4667 C C . ILE A 1 580 ? -99.096 -49.945 167.779 1.00 49.84 580 ILE A C 1
ATOM 4669 O O . ILE A 1 580 ? -98.046 -50.509 167.501 1.00 49.84 580 ILE A O 1
ATOM 4673 N N . HIS A 1 581 ? -99.473 -48.843 167.117 1.00 47.62 581 HIS A N 1
ATOM 4674 C CA . HIS A 1 581 ? -98.484 -47.905 166.564 1.00 47.62 581 HIS A CA 1
ATOM 4675 C C . HIS A 1 581 ? -99.096 -46.503 166.364 1.00 47.62 581 HIS A C 1
ATOM 4677 O O . HIS A 1 581 ? -99.943 -46.328 165.499 1.00 47.62 581 HIS A O 1
ATOM 4683 N N . GLU A 1 582 ? -98.723 -45.422 167.058 1.00 47.91 582 GLU A N 1
ATOM 4684 C CA . GLU A 1 582 ? -97.842 -45.202 168.226 1.00 47.91 582 GLU A CA 1
ATOM 4685 C C . GLU A 1 582 ? -96.529 -46.003 168.311 1.00 47.91 582 GLU A C 1
ATOM 4687 O O . GLU A 1 582 ? -96.333 -46.838 169.190 1.00 47.91 582 GLU A O 1
ATOM 4692 N N . SER A 1 583 ? -95.600 -45.756 167.385 1.00 41.69 583 SER A N 1
ATOM 4693 C CA . SER A 1 583 ? -94.169 -45.579 167.703 1.00 41.69 583 SER A CA 1
ATOM 4694 C C . SER A 1 583 ? -93.364 -45.303 166.436 1.00 41.69 583 SER A C 1
ATOM 4696 O O . SER A 1 583 ? -93.312 -46.152 165.554 1.00 41.69 583 SER A O 1
ATOM 4698 N N . LYS A 1 584 ? -92.645 -44.166 166.422 1.00 38.88 584 LYS A N 1
ATOM 4699 C CA . LYS A 1 584 ? -91.886 -43.598 165.282 1.00 38.88 584 LYS A CA 1
ATOM 4700 C C . LYS A 1 584 ? -92.812 -43.095 164.157 1.00 38.88 584 LYS A C 1
ATOM 4702 O O . LYS A 1 584 ? -93.665 -43.826 163.683 1.00 38.88 584 LYS A O 1
ATOM 4707 N N . SER A 1 585 ? -92.693 -41.867 163.659 1.00 37.75 585 SER A N 1
ATOM 4708 C CA . SER A 1 585 ? -91.866 -40.700 164.025 1.00 37.75 585 SER A CA 1
ATOM 4709 C C . SER A 1 585 ? -92.571 -39.475 163.398 1.00 37.75 585 SER A C 1
ATOM 4711 O O . SER A 1 585 ? -93.080 -39.596 162.290 1.00 37.75 585 SER A O 1
ATOM 4713 N N . LYS A 1 586 ? -92.764 -38.303 164.024 1.00 38.56 586 LYS A N 1
ATOM 4714 C CA . LYS A 1 586 ? -92.209 -37.707 165.256 1.00 38.56 586 LYS A CA 1
ATOM 4715 C C . LYS A 1 586 ? -90.691 -37.482 165.220 1.00 38.56 586 LYS A C 1
ATOM 4717 O O . LYS A 1 586 ? -89.967 -38.260 165.827 1.00 38.56 586 LYS A O 1
ATOM 4722 N N . GLN A 1 587 ? -90.278 -36.450 164.478 1.00 36.56 587 GLN A N 1
ATOM 4723 C CA . GLN A 1 587 ? -89.289 -35.377 164.756 1.00 36.56 587 GLN A CA 1
ATOM 4724 C C . GLN A 1 587 ? -89.427 -34.367 163.580 1.00 36.56 587 GLN A C 1
ATOM 4726 O O . GLN A 1 587 ? -89.618 -34.824 162.457 1.00 36.56 587 GLN A O 1
ATOM 4731 N N . GLU A 1 588 ? -89.409 -33.030 163.673 1.00 34.06 588 GLU A N 1
ATOM 4732 C CA . GLU A 1 588 ? -89.416 -31.997 164.745 1.00 34.06 588 GLU A CA 1
ATOM 4733 C C . GLU A 1 588 ? -89.862 -30.659 164.049 1.00 34.06 588 GLU A C 1
ATOM 4735 O O . GLU A 1 588 ? -89.624 -30.527 162.851 1.00 34.06 588 GLU A O 1
ATOM 4740 N N . THR A 1 589 ? -90.669 -29.695 164.550 1.00 41.66 589 THR A N 1
ATOM 4741 C CA . THR A 1 589 ? -90.613 -28.774 165.733 1.00 41.66 589 THR A CA 1
ATOM 4742 C C . THR A 1 589 ? -89.302 -27.970 165.864 1.00 41.66 589 THR A C 1
ATOM 4744 O O . THR A 1 589 ? -88.253 -28.514 165.571 1.00 41.66 589 THR A O 1
ATOM 4747 N N . GLN A 1 590 ? -89.212 -26.690 166.279 1.00 38.38 590 GLN A N 1
ATOM 4748 C CA . GLN A 1 590 ? -90.114 -25.672 166.893 1.00 38.38 590 GLN A CA 1
ATOM 4749 C C . GLN A 1 590 ? -89.610 -24.240 166.448 1.00 38.38 590 GLN A C 1
ATOM 4751 O O . GLN A 1 590 ? -88.872 -24.190 165.471 1.00 38.38 590 GLN A O 1
ATOM 4756 N N . TYR A 1 591 ? -89.888 -23.024 166.975 1.00 33.28 591 TYR A N 1
ATOM 4757 C CA . TYR A 1 591 ? -90.589 -22.494 168.170 1.00 33.28 591 TYR A CA 1
ATOM 4758 C C . TYR A 1 591 ? -91.312 -21.129 167.879 1.00 33.28 591 TYR A C 1
ATOM 4760 O O . TYR A 1 591 ? -92.138 -21.095 166.971 1.00 33.28 591 TYR A O 1
ATOM 4768 N N . GLN A 1 592 ? -91.103 -20.032 168.644 1.00 38.72 592 GLN A N 1
ATOM 4769 C CA . GLN A 1 592 ? -91.876 -18.757 168.606 1.00 38.72 592 GLN A CA 1
ATOM 4770 C C . GLN A 1 592 ? -91.086 -17.508 169.133 1.00 38.72 592 GLN A C 1
ATOM 4772 O O . GLN A 1 592 ? -90.020 -17.675 169.715 1.00 38.72 592 GLN A O 1
ATOM 4777 N N . GLN A 1 593 ? -91.714 -16.309 169.061 1.00 37.69 593 GLN A N 1
ATOM 4778 C CA . GLN A 1 593 ? -91.595 -15.105 169.947 1.00 37.69 593 GLN A CA 1
ATOM 4779 C C . GLN A 1 593 ? -90.619 -13.912 169.649 1.00 37.69 593 GLN A C 1
ATOM 4781 O O . GLN A 1 593 ? -89.810 -13.938 168.729 1.00 37.69 593 GLN A O 1
ATOM 4786 N N . TYR A 1 594 ? -90.879 -12.805 170.380 1.00 43.44 594 TYR A N 1
ATOM 4787 C CA . TYR A 1 594 ? -90.436 -11.377 170.325 1.00 43.44 594 TYR A CA 1
ATOM 4788 C C . TYR A 1 594 ? -89.099 -11.093 171.099 1.00 43.44 594 TYR A C 1
ATOM 4790 O O . TYR A 1 594 ? -88.566 -12.076 171.613 1.00 43.44 594 TYR A O 1
ATOM 4798 N N . PRO A 1 595 ? -88.572 -9.839 171.328 1.00 59.03 595 PRO A N 1
ATOM 4799 C CA . PRO A 1 595 ? -88.940 -8.458 170.891 1.00 59.03 595 PRO A CA 1
ATOM 4800 C C . PRO A 1 595 ? -87.765 -7.523 170.406 1.00 59.03 595 PRO A C 1
ATOM 4802 O O . PRO A 1 595 ? -86.600 -7.899 170.387 1.00 59.03 595 PRO A O 1
ATOM 4805 N N . GLU A 1 596 ? -88.104 -6.240 170.159 1.00 45.00 596 GLU A N 1
ATOM 4806 C CA . GLU A 1 596 ? -87.309 -5.003 170.429 1.00 45.00 596 GLU A CA 1
ATOM 4807 C C . GLU A 1 596 ? -86.255 -4.407 169.444 1.00 45.00 596 GLU A C 1
ATOM 4809 O O . GLU A 1 596 ? -85.906 -4.975 168.417 1.00 45.00 596 GLU A O 1
ATOM 4814 N N . GLN A 1 597 ? -85.826 -3.169 169.777 1.00 41.03 597 GLN A N 1
ATOM 4815 C CA . GLN A 1 597 ? -84.900 -2.223 169.103 1.00 41.03 597 GLN A CA 1
ATOM 4816 C C . GLN A 1 597 ? -85.278 -1.659 167.710 1.00 41.03 597 GLN A C 1
ATOM 4818 O O . GLN A 1 597 ? -85.224 -2.339 166.688 1.00 41.03 597 GLN A O 1
ATOM 4823 N N . ARG A 1 598 ? -85.559 -0.339 167.625 1.00 46.56 598 ARG A N 1
ATOM 4824 C CA . ARG A 1 598 ? -85.843 0.345 166.339 1.00 46.56 598 ARG A CA 1
ATOM 4825 C C . ARG A 1 598 ? -85.544 1.859 166.299 1.00 46.56 598 ARG A C 1
ATOM 4827 O O . ARG A 1 598 ? -86.456 2.648 166.080 1.00 46.56 598 ARG A O 1
ATOM 4834 N N . ASN A 1 599 ? -84.280 2.280 166.454 1.00 51.25 599 ASN A N 1
ATOM 4835 C CA . ASN A 1 599 ? -83.904 3.703 166.275 1.00 51.25 599 ASN A CA 1
ATOM 4836 C C . ASN A 1 599 ? -82.585 3.975 165.504 1.00 51.25 599 ASN A C 1
ATOM 4838 O O . ASN A 1 599 ? -82.099 5.098 165.495 1.00 51.25 599 ASN A O 1
ATOM 4842 N N . ILE A 1 600 ? -82.004 2.964 164.841 1.00 54.66 600 ILE A N 1
ATOM 4843 C CA . ILE A 1 600 ? -80.745 3.094 164.060 1.00 54.66 600 ILE A CA 1
ATOM 4844 C C . ILE A 1 600 ? -80.994 3.030 162.536 1.00 54.66 600 ILE A C 1
ATOM 4846 O O . ILE A 1 600 ? -80.281 3.644 161.743 1.00 54.66 600 ILE A O 1
ATOM 4850 N N . LEU A 1 601 ? -82.057 2.339 162.104 1.00 55.47 601 LEU A N 1
ATOM 4851 C CA . LEU A 1 601 ? -82.361 2.074 160.687 1.00 55.47 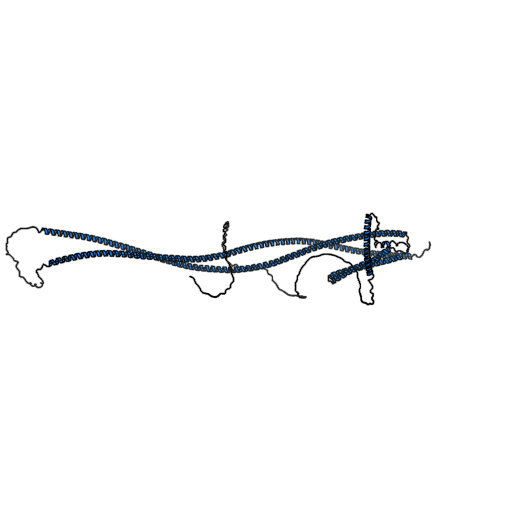601 LEU A CA 1
ATOM 4852 C C . LEU A 1 601 ? -82.660 3.322 159.833 1.00 55.47 601 LEU A C 1
ATOM 4854 O O . LEU A 1 601 ? -82.565 3.250 158.609 1.00 55.47 601 LEU A O 1
ATOM 4858 N N . THR A 1 602 ? -83.020 4.455 160.440 1.00 58.94 602 THR A N 1
ATOM 4859 C CA . THR A 1 602 ? -83.411 5.668 159.701 1.00 58.94 602 THR A CA 1
ATOM 4860 C C . THR A 1 602 ? -82.203 6.410 159.116 1.00 58.94 602 THR A C 1
ATOM 4862 O O . THR A 1 602 ? -82.251 6.816 157.957 1.00 58.94 602 THR A O 1
ATOM 4865 N N . GLN A 1 603 ? -81.096 6.530 159.863 1.00 56.84 603 GLN A N 1
ATOM 4866 C CA . GLN A 1 603 ? -79.872 7.188 159.372 1.00 56.84 603 GLN A CA 1
ATOM 4867 C C . GLN A 1 603 ? -79.192 6.380 158.259 1.00 56.84 603 GLN A C 1
ATOM 4869 O O . GLN A 1 603 ? -78.830 6.941 157.227 1.00 56.84 603 GLN A O 1
ATOM 4874 N N . LEU A 1 604 ? -79.102 5.053 158.421 1.00 58.50 604 LEU A N 1
ATOM 4875 C CA . LEU A 1 604 ? -78.548 4.148 157.404 1.00 58.50 604 LEU A CA 1
ATOM 4876 C C . LEU A 1 604 ? -79.270 4.245 156.051 1.00 58.50 604 LEU A C 1
ATOM 4878 O O . LEU A 1 604 ? -78.648 4.056 155.009 1.00 58.50 604 LEU A O 1
ATOM 4882 N N . ARG A 1 605 ? -80.571 4.564 156.049 1.00 63.41 605 ARG A N 1
ATOM 4883 C CA . ARG A 1 605 ? -81.352 4.702 154.815 1.00 63.41 605 ARG A CA 1
ATOM 4884 C C . ARG A 1 605 ? -81.026 5.984 154.046 1.00 63.41 605 ARG A C 1
ATOM 4886 O O . ARG A 1 605 ? -80.925 5.931 152.825 1.00 63.41 605 ARG A O 1
ATOM 4893 N N . MET A 1 606 ? -80.812 7.104 154.741 1.00 68.75 606 MET A N 1
ATOM 4894 C CA . MET A 1 606 ? -80.457 8.376 154.096 1.00 68.75 606 MET A CA 1
ATOM 4895 C C . MET A 1 606 ? -79.080 8.318 153.420 1.00 68.75 606 MET A C 1
ATOM 4897 O O . MET A 1 606 ? -78.935 8.793 152.296 1.00 68.75 606 MET A O 1
ATOM 4901 N N . GLU A 1 607 ? -78.086 7.692 154.057 1.00 70.06 607 GLU A N 1
ATOM 4902 C CA . GLU A 1 607 ? -76.748 7.571 153.458 1.00 70.06 607 GLU A CA 1
ATOM 4903 C C . GLU A 1 607 ? -76.729 6.573 152.280 1.00 70.06 607 GLU A C 1
ATOM 4905 O O . GLU A 1 607 ? -76.023 6.790 151.294 1.00 70.06 607 GLU A O 1
ATOM 4910 N N . LEU A 1 608 ? -77.565 5.525 152.320 1.00 74.19 608 LEU A N 1
ATOM 4911 C CA . LEU A 1 608 ? -77.728 4.579 151.208 1.00 74.19 608 LEU A CA 1
ATOM 4912 C C . LEU A 1 608 ? -78.289 5.255 149.946 1.00 74.19 608 LEU A C 1
ATOM 4914 O O . LEU A 1 608 ? -77.779 5.032 148.846 1.00 74.19 608 LEU A O 1
ATOM 4918 N N . ASP A 1 609 ? -79.329 6.081 150.089 1.00 74.31 609 ASP A N 1
ATOM 4919 C CA . ASP A 1 609 ? -79.939 6.774 148.949 1.00 74.31 609 ASP A CA 1
ATOM 4920 C C . ASP A 1 609 ? -79.011 7.871 148.383 1.00 74.31 609 ASP A C 1
ATOM 4922 O O . ASP A 1 609 ? -78.928 8.040 147.166 1.00 74.31 609 ASP A O 1
ATOM 4926 N N . LYS A 1 610 ? -78.181 8.496 149.227 1.00 74.88 610 LYS A N 1
ATOM 4927 C CA . LYS A 1 610 ? -77.115 9.421 148.804 1.00 74.88 610 LYS A CA 1
ATOM 4928 C C . LYS A 1 610 ? -75.993 8.736 148.005 1.00 74.88 610 LYS A C 1
ATOM 4930 O O . LYS A 1 610 ? -75.516 9.290 147.015 1.00 74.88 610 LYS A O 1
ATOM 4935 N N . GLN A 1 611 ? -75.588 7.513 148.369 1.00 74.31 611 GLN A N 1
ATOM 4936 C CA . GLN A 1 611 ? -74.632 6.748 147.550 1.00 74.31 611 GLN A CA 1
ATOM 4937 C C . GLN A 1 611 ? -75.225 6.308 146.203 1.00 74.31 611 GLN A C 1
ATOM 4939 O O . GLN A 1 611 ? -74.511 6.274 145.201 1.00 74.31 611 GLN A O 1
ATOM 4944 N N . ARG A 1 612 ? -76.531 6.016 146.140 1.00 78.25 612 ARG A N 1
ATOM 4945 C CA . ARG A 1 612 ? -77.210 5.659 144.881 1.00 78.25 612 ARG A CA 1
ATOM 4946 C C . ARG A 1 612 ? -77.175 6.793 143.854 1.00 78.25 612 ARG A C 1
ATOM 4948 O O . ARG A 1 612 ? -76.971 6.522 142.674 1.00 78.25 612 ARG A O 1
ATOM 4955 N N . GLU A 1 613 ? -77.305 8.044 144.289 1.00 78.25 613 GLU A N 1
ATOM 4956 C CA . GLU A 1 613 ? -77.237 9.226 143.417 1.00 78.25 613 GLU A CA 1
ATOM 4957 C C . GLU A 1 613 ? -75.827 9.443 142.817 1.00 78.25 613 GLU A C 1
ATOM 4959 O O . GLU A 1 613 ? -75.682 9.730 141.623 1.00 78.25 613 GLU A O 1
ATOM 4964 N N . LEU A 1 614 ? -74.772 9.187 143.603 1.00 78.69 614 LEU A N 1
ATOM 4965 C CA . LEU A 1 614 ? -73.375 9.183 143.136 1.00 78.69 614 LEU A CA 1
ATOM 4966 C C . LEU A 1 614 ? -73.082 8.056 142.129 1.00 78.69 614 LEU A C 1
ATOM 4968 O O . LEU A 1 614 ? -72.358 8.262 141.152 1.00 78.69 614 LEU A O 1
ATOM 4972 N N . VAL A 1 615 ? -73.668 6.870 142.318 1.00 79.12 615 VAL A N 1
ATOM 4973 C CA . VAL A 1 615 ? -73.567 5.767 141.345 1.00 79.12 615 VAL A CA 1
ATOM 4974 C C . VAL A 1 615 ? -74.310 6.105 140.047 1.00 79.12 615 VAL A C 1
ATOM 4976 O O . VAL A 1 615 ? -73.798 5.832 138.959 1.00 79.12 615 VAL A O 1
ATOM 4979 N N . LEU A 1 616 ? -75.485 6.739 140.134 1.00 83.06 616 LEU A N 1
ATOM 4980 C CA . LEU A 1 616 ? -76.282 7.111 138.961 1.00 83.06 616 LEU A CA 1
ATOM 4981 C C . LEU A 1 616 ? -75.558 8.143 138.080 1.00 83.06 616 LEU A C 1
ATOM 4983 O O . LEU A 1 616 ? -75.441 7.951 136.870 1.00 83.06 616 LEU A O 1
ATOM 4987 N N . THR A 1 617 ? -75.008 9.192 138.697 1.00 79.00 617 THR A N 1
ATOM 4988 C CA . THR A 1 617 ? -74.243 10.245 138.003 1.00 79.00 617 THR A CA 1
ATOM 4989 C C . THR A 1 617 ? -72.945 9.715 137.386 1.00 79.00 617 THR A C 1
ATOM 4991 O O . THR A 1 617 ? -72.633 10.046 136.236 1.00 79.00 617 THR A O 1
ATOM 4994 N N . SER A 1 618 ? -72.245 8.814 138.086 1.00 74.06 618 SER A N 1
ATOM 4995 C CA . SER A 1 618 ? -71.070 8.105 137.555 1.00 74.06 618 SER A CA 1
ATOM 4996 C C . SER A 1 618 ? -71.405 7.280 136.305 1.00 74.06 618 SER A C 1
ATOM 4998 O O . SER A 1 618 ? -70.642 7.289 135.337 1.00 74.06 618 SER A O 1
ATOM 5000 N N . LYS A 1 619 ? -72.570 6.613 136.277 1.00 82.56 619 LYS A N 1
ATOM 5001 C CA . LYS A 1 619 ? -73.018 5.817 135.124 1.00 82.56 619 LYS A CA 1
ATOM 5002 C C . LYS A 1 619 ? -73.248 6.680 133.876 1.00 82.56 619 LYS A C 1
ATOM 5004 O O . LYS A 1 619 ? -72.749 6.334 132.808 1.00 82.56 619 LYS A O 1
ATOM 5009 N N . THR A 1 620 ? -73.938 7.817 134.002 1.00 80.75 620 THR A N 1
ATOM 5010 C CA . THR A 1 620 ? -74.173 8.729 132.863 1.00 80.75 620 THR A CA 1
ATOM 5011 C C . THR A 1 620 ? -72.889 9.339 132.298 1.00 80.75 620 THR A C 1
ATOM 5013 O O . THR A 1 620 ? -72.786 9.525 131.086 1.00 80.75 620 THR A O 1
ATOM 5016 N N . LEU A 1 621 ? -71.882 9.615 133.135 1.00 79.38 621 LEU A N 1
ATOM 5017 C CA . LEU A 1 621 ? -70.568 10.067 132.659 1.00 79.38 621 LEU A CA 1
ATOM 5018 C C . LEU A 1 621 ? -69.833 8.972 131.870 1.00 79.38 621 LEU A C 1
ATOM 5020 O O . LEU A 1 621 ? -69.223 9.268 130.840 1.00 79.38 621 LEU A O 1
ATOM 5024 N N . LEU A 1 622 ? -69.938 7.709 132.301 1.00 80.81 622 LEU A N 1
ATOM 5025 C CA . LEU A 1 622 ? -69.357 6.571 131.585 1.00 80.81 622 LEU A CA 1
ATOM 5026 C C . LEU A 1 622 ? -69.976 6.421 130.182 1.00 80.81 622 LEU A C 1
ATOM 5028 O O . LEU A 1 622 ? -69.266 6.339 129.181 1.00 80.81 622 LEU A O 1
ATOM 5032 N N . GLU A 1 623 ? -71.304 6.482 130.102 1.00 83.75 623 GLU A N 1
ATOM 5033 C CA . GLU A 1 623 ? -72.096 6.355 128.870 1.00 83.75 623 GLU A CA 1
ATOM 5034 C C . GLU A 1 623 ? -71.823 7.500 127.869 1.00 83.75 623 GLU A C 1
ATOM 5036 O O . GLU A 1 623 ? -71.694 7.278 126.662 1.00 83.75 623 GLU A O 1
ATOM 5041 N N . GLN A 1 624 ? -71.614 8.728 128.362 1.00 81.00 624 GLN A N 1
ATOM 5042 C CA . GLN A 1 624 ? -71.134 9.846 127.538 1.00 81.00 624 GLN A CA 1
ATOM 5043 C C . GLN A 1 624 ? -69.697 9.649 127.030 1.00 81.00 624 GLN A C 1
ATOM 5045 O O . GLN A 1 624 ? -69.362 10.136 125.945 1.00 81.00 624 GLN A O 1
ATOM 5050 N N . SER A 1 625 ? -68.841 8.949 127.783 1.00 79.56 625 SER A N 1
ATOM 5051 C CA . SER A 1 625 ? -67.466 8.667 127.360 1.00 79.56 625 SER A CA 1
ATOM 5052 C C . SER A 1 625 ? -67.413 7.586 126.272 1.00 79.56 625 SER A C 1
ATOM 5054 O O . SER A 1 625 ? -66.752 7.800 125.255 1.00 79.56 625 SER A O 1
ATOM 5056 N N . GLU A 1 626 ? -68.192 6.502 126.399 1.00 81.12 626 GLU A N 1
ATOM 5057 C CA . GLU A 1 626 ? -68.316 5.475 125.354 1.00 81.12 626 GLU A CA 1
ATOM 5058 C C . GLU A 1 626 ? -68.785 6.057 124.019 1.00 81.12 626 GLU A C 1
ATOM 5060 O O . GLU A 1 626 ? -68.241 5.718 122.971 1.00 81.12 626 GLU A O 1
ATOM 5065 N N . ASN A 1 627 ? -69.795 6.931 124.033 1.00 83.00 627 ASN A N 1
ATOM 5066 C CA . ASN A 1 627 ? -70.368 7.462 122.795 1.00 83.00 627 ASN A CA 1
ATOM 5067 C C . ASN A 1 627 ? -69.390 8.384 122.043 1.00 83.00 627 ASN A C 1
ATOM 5069 O O . ASN A 1 627 ? -69.339 8.348 120.812 1.00 83.00 627 ASN A O 1
ATOM 5073 N N . LYS A 1 628 ? -68.526 9.121 122.759 1.00 81.50 628 LYS A N 1
ATOM 5074 C CA . LYS A 1 628 ? -67.392 9.846 122.151 1.00 81.50 628 LYS A CA 1
ATOM 5075 C C . LYS A 1 628 ? -66.332 8.894 121.585 1.00 81.50 628 LYS A C 1
ATOM 5077 O O . LYS A 1 628 ? -65.768 9.166 120.527 1.00 81.50 628 LYS A O 1
ATOM 5082 N N . LEU A 1 629 ? -66.082 7.773 122.262 1.00 79.00 629 LEU A N 1
ATOM 5083 C CA . LEU A 1 629 ? -65.129 6.747 121.828 1.00 79.00 629 LEU A CA 1
ATOM 5084 C C . LEU A 1 629 ? -65.609 6.040 120.545 1.00 79.00 629 LEU A C 1
ATOM 5086 O O . LEU A 1 629 ? -64.833 5.884 119.605 1.00 79.00 629 LEU A O 1
ATOM 5090 N N . LYS A 1 630 ? -66.910 5.728 120.453 1.00 81.19 630 LYS A N 1
ATOM 5091 C CA . LYS A 1 630 ? -67.567 5.178 119.251 1.00 81.19 630 LYS A CA 1
ATOM 5092 C C . LYS A 1 630 ? -67.474 6.139 118.057 1.00 81.19 630 LYS A C 1
ATOM 5094 O O . LYS A 1 630 ? -67.097 5.710 116.972 1.00 81.19 630 LYS A O 1
ATOM 5099 N N . GLN A 1 631 ? -67.708 7.443 118.254 1.00 80.62 631 GLN A N 1
ATOM 5100 C CA . GLN A 1 631 ? -67.485 8.443 117.195 1.00 80.62 631 GLN A CA 1
ATOM 5101 C C . GLN A 1 631 ? -66.023 8.465 116.717 1.00 80.62 631 GLN A C 1
ATOM 5103 O O . GLN A 1 631 ? -65.772 8.409 115.512 1.00 80.62 631 GLN A O 1
ATOM 5108 N N . LYS A 1 632 ? -65.049 8.471 117.639 1.00 81.62 632 LYS A N 1
ATOM 5109 C CA . LYS A 1 632 ? -63.617 8.460 117.284 1.00 81.62 632 LYS A CA 1
ATOM 5110 C C . LYS A 1 632 ? -63.177 7.181 116.562 1.00 81.62 632 LYS A C 1
ATOM 5112 O O . LYS A 1 632 ? -62.317 7.266 115.690 1.00 81.62 632 LYS A O 1
ATOM 5117 N N . ALA A 1 633 ? -63.789 6.032 116.852 1.00 80.31 633 ALA A N 1
ATOM 5118 C CA . ALA A 1 633 ? -63.571 4.806 116.083 1.00 80.31 633 ALA A CA 1
ATOM 5119 C C . ALA A 1 633 ? -64.022 4.968 114.617 1.00 80.31 633 ALA A C 1
ATOM 5121 O O . ALA A 1 633 ? -63.238 4.702 113.709 1.00 80.31 633 ALA A O 1
ATOM 5122 N N . THR A 1 634 ? -65.225 5.505 114.375 1.00 82.44 634 THR A N 1
ATOM 5123 C CA . THR A 1 634 ? -65.733 5.708 113.000 1.00 82.44 634 THR A CA 1
ATOM 5124 C C . THR A 1 634 ? -64.943 6.748 112.190 1.00 82.44 634 THR A C 1
ATOM 5126 O O . THR A 1 634 ? -64.849 6.638 110.969 1.00 82.44 634 THR A O 1
ATOM 5129 N N . GLU A 1 635 ? -64.321 7.739 112.841 1.00 79.88 635 GLU A N 1
ATOM 5130 C CA . GLU A 1 635 ? -63.376 8.645 112.168 1.00 79.88 635 GLU A CA 1
ATOM 5131 C C . GLU A 1 635 ? -62.073 7.932 111.771 1.00 79.88 635 GLU A C 1
ATOM 5133 O O . GLU A 1 635 ? -61.561 8.164 110.675 1.00 79.88 635 GLU A O 1
ATOM 5138 N N . LEU A 1 636 ? -61.549 7.044 112.626 1.00 79.00 636 LEU A N 1
ATOM 5139 C CA . LEU A 1 636 ? -60.338 6.267 112.341 1.00 79.00 636 LEU A CA 1
ATOM 5140 C C . LEU A 1 636 ? -60.543 5.274 111.191 1.00 79.00 636 LEU A C 1
ATOM 5142 O O . LEU A 1 636 ? -59.699 5.218 110.300 1.00 79.00 636 LEU A O 1
ATOM 5146 N N . GLU A 1 637 ? -61.666 4.551 111.156 1.00 80.06 637 GLU A N 1
ATOM 5147 C CA . GLU A 1 637 ? -62.004 3.653 110.038 1.00 80.06 637 GLU A CA 1
ATOM 5148 C C . GLU A 1 637 ? -62.049 4.405 108.700 1.00 80.06 637 GLU A C 1
ATOM 5150 O O . GLU A 1 637 ? -61.523 3.931 107.690 1.00 80.06 637 GLU A O 1
ATOM 5155 N N . LYS A 1 638 ? -62.615 5.619 108.701 1.00 82.31 638 LYS A N 1
ATOM 5156 C CA . LYS A 1 638 ? -62.708 6.469 107.511 1.00 82.31 638 LYS A CA 1
ATOM 5157 C C . LYS A 1 638 ? -61.332 6.946 107.033 1.00 82.31 638 LYS A C 1
ATOM 5159 O O . LYS A 1 638 ? -61.003 6.776 105.862 1.00 82.31 638 LYS A O 1
ATOM 5164 N N . LEU A 1 639 ? -60.491 7.442 107.946 1.00 79.56 639 LEU A N 1
ATOM 5165 C CA . LEU A 1 639 ? -59.106 7.824 107.639 1.00 79.56 639 LEU A CA 1
ATOM 5166 C C . LEU A 1 639 ? -58.269 6.630 107.148 1.00 79.56 639 LEU A C 1
ATOM 5168 O O . LEU A 1 639 ? -57.439 6.778 106.251 1.00 79.56 639 LEU A O 1
ATOM 5172 N N . GLN A 1 640 ? -58.498 5.434 107.694 1.00 79.38 640 GLN A N 1
ATOM 5173 C CA . GLN A 1 640 ? -57.812 4.212 107.278 1.00 79.38 640 GLN A CA 1
ATOM 5174 C C . GLN A 1 640 ? -58.233 3.762 105.866 1.00 79.38 640 GLN A C 1
ATOM 5176 O O . GLN A 1 640 ? -57.386 3.294 105.099 1.00 79.38 640 GLN A O 1
ATOM 5181 N N . ALA A 1 641 ? -59.498 3.970 105.481 1.00 79.19 641 ALA A N 1
ATOM 5182 C CA . ALA A 1 641 ? -59.965 3.771 104.108 1.00 79.19 641 ALA A CA 1
ATOM 5183 C C . ALA A 1 641 ? -59.344 4.786 103.126 1.00 79.19 641 ALA A C 1
ATOM 5185 O O . ALA A 1 641 ? -58.874 4.389 102.056 1.00 79.19 641 ALA A O 1
ATOM 5186 N N . ASP A 1 642 ? -59.269 6.068 103.501 1.00 78.69 642 ASP A N 1
ATOM 5187 C CA . ASP A 1 642 ? -58.658 7.123 102.678 1.00 78.69 642 ASP A CA 1
ATOM 5188 C C . ASP A 1 642 ? -57.152 6.870 102.447 1.00 78.69 642 ASP A C 1
ATOM 5190 O O . ASP A 1 642 ? -56.664 6.966 101.317 1.00 78.69 642 ASP A O 1
ATOM 5194 N N . ILE A 1 643 ? -56.418 6.436 103.482 1.00 77.56 643 ILE A N 1
ATOM 5195 C CA . ILE A 1 643 ? -55.012 5.995 103.372 1.00 77.56 643 ILE A CA 1
ATOM 5196 C C . ILE A 1 643 ? -54.873 4.799 102.411 1.00 77.56 643 ILE A C 1
ATOM 5198 O O . ILE A 1 643 ? -53.911 4.732 101.640 1.00 77.56 643 ILE A O 1
ATOM 5202 N N . GLY A 1 644 ? -55.837 3.872 102.417 1.00 76.62 644 GLY A N 1
ATOM 5203 C CA . GLY A 1 644 ? -55.896 2.759 101.468 1.00 76.62 644 GLY A CA 1
ATOM 5204 C C . GLY A 1 644 ? -56.014 3.231 100.015 1.00 76.62 644 GLY A C 1
ATOM 5205 O O . GLY A 1 644 ? -55.227 2.812 99.164 1.00 76.62 644 GLY A O 1
ATOM 5206 N N . GLN A 1 645 ? -56.938 4.155 99.732 1.00 77.00 645 GLN A N 1
ATOM 5207 C CA . GLN A 1 645 ? -57.117 4.718 98.386 1.00 77.00 645 GLN A CA 1
ATOM 5208 C C . GLN A 1 645 ? -55.888 5.507 97.909 1.00 77.00 645 GLN A C 1
ATOM 5210 O O . GLN A 1 645 ? -55.502 5.407 96.741 1.00 77.00 645 GLN A O 1
ATOM 5215 N N . LEU A 1 646 ? -55.240 6.259 98.805 1.00 72.56 646 LEU A N 1
ATOM 5216 C CA . LEU A 1 646 ? -54.022 7.007 98.486 1.00 72.56 646 LEU A CA 1
ATOM 5217 C C . LEU A 1 646 ? -52.848 6.081 98.132 1.00 72.56 646 LEU A C 1
ATOM 5219 O O . LEU A 1 646 ? -52.150 6.356 97.157 1.00 72.56 646 LEU A O 1
ATOM 5223 N N . LYS A 1 647 ? -52.677 4.946 98.828 1.00 73.38 647 LYS A N 1
ATOM 5224 C CA . LYS A 1 647 ? -51.664 3.937 98.460 1.00 73.38 647 LYS A CA 1
ATOM 5225 C C . LYS A 1 647 ? -51.904 3.317 97.081 1.00 73.38 647 LYS A C 1
ATOM 5227 O O . LYS A 1 647 ? -50.949 3.150 96.327 1.00 73.38 647 LYS A O 1
ATOM 5232 N N . VAL A 1 648 ? -53.155 3.016 96.722 1.00 71.69 648 VAL A N 1
ATOM 5233 C CA . VAL A 1 648 ? -53.490 2.491 95.382 1.00 71.69 648 VAL A CA 1
ATOM 5234 C C . VAL A 1 648 ? -53.174 3.524 94.292 1.00 71.69 648 VAL A C 1
ATOM 5236 O O . VAL A 1 648 ? -52.578 3.180 93.270 1.00 71.69 648 VAL A O 1
ATOM 5239 N N . ARG A 1 649 ? -53.494 4.806 94.530 1.00 68.88 649 ARG A N 1
ATOM 5240 C CA . ARG A 1 649 ? -53.114 5.908 93.627 1.00 68.88 649 ARG A CA 1
ATOM 5241 C C . ARG A 1 649 ? -51.601 6.062 93.483 1.00 68.88 649 ARG A C 1
ATOM 5243 O O . ARG A 1 649 ? -51.137 6.245 92.362 1.00 68.88 649 ARG A O 1
ATOM 5250 N N . GLN A 1 650 ? -50.845 5.971 94.578 1.00 65.62 650 GLN A N 1
ATOM 5251 C CA . GLN A 1 650 ? -49.385 6.058 94.537 1.00 65.62 650 GLN A CA 1
ATOM 5252 C C . GLN A 1 650 ? -48.781 4.942 93.669 1.00 65.62 650 GLN A C 1
ATOM 5254 O O . GLN A 1 650 ? -47.997 5.243 92.772 1.00 65.62 650 GLN A O 1
ATOM 5259 N N . GLY A 1 651 ? -49.219 3.690 93.850 1.00 64.00 651 GLY A N 1
ATOM 5260 C CA . GLY A 1 651 ? -48.750 2.561 93.036 1.00 64.00 651 GLY A CA 1
ATOM 5261 C C . GLY A 1 651 ? -48.978 2.763 91.533 1.00 64.00 651 GLY A C 1
ATOM 5262 O O . GLY A 1 651 ? -48.052 2.599 90.745 1.00 64.00 651 GLY A O 1
ATOM 5263 N N . SER A 1 652 ? -50.169 3.227 91.131 1.00 60.78 652 SER A N 1
ATOM 5264 C CA . SER A 1 652 ? -50.467 3.495 89.710 1.00 60.78 652 SER A CA 1
ATOM 5265 C C . SER A 1 652 ? -49.583 4.599 89.101 1.00 60.78 652 SER A C 1
ATOM 5267 O O . SER A 1 652 ? -49.237 4.533 87.924 1.00 60.78 652 SER A O 1
ATOM 5269 N N . ILE A 1 653 ? -49.199 5.611 89.888 1.00 61.38 653 ILE A N 1
ATOM 5270 C CA . ILE A 1 653 ? -48.317 6.703 89.437 1.00 61.38 653 ILE A CA 1
ATOM 5271 C C . ILE A 1 653 ? -46.864 6.213 89.308 1.00 61.38 653 ILE A C 1
ATOM 5273 O O . ILE A 1 653 ? -46.168 6.566 88.354 1.00 61.38 653 ILE A O 1
ATOM 5277 N N . GLU A 1 654 ? -46.406 5.371 90.235 1.00 58.88 654 GLU A N 1
ATOM 5278 C CA . GLU A 1 654 ? -45.070 4.765 90.189 1.00 58.88 654 GLU A CA 1
ATOM 5279 C C . GLU A 1 654 ? -44.925 3.781 89.011 1.00 58.88 654 GLU A C 1
ATOM 5281 O O . GLU A 1 654 ? -43.878 3.756 88.360 1.00 58.88 654 GLU A O 1
ATOM 5286 N N . GLU A 1 655 ? -45.982 3.049 88.643 1.00 59.09 655 GLU A N 1
ATOM 5287 C CA . GLU A 1 655 ? -46.006 2.220 87.428 1.00 59.09 655 GLU A CA 1
ATOM 5288 C C . GLU A 1 655 ? -45.988 3.063 86.135 1.00 59.09 655 GLU A C 1
ATOM 5290 O O . GLU A 1 655 ? -45.196 2.784 85.230 1.00 59.09 655 GLU A O 1
ATOM 5295 N N . GLN A 1 656 ? -46.781 4.141 86.050 1.00 57.88 656 GLN A N 1
ATOM 5296 C CA . GLN A 1 656 ? -46.819 5.023 84.869 1.00 57.88 656 GLN A CA 1
ATOM 5297 C C . GLN A 1 656 ? -45.482 5.742 84.600 1.00 57.88 656 GLN A C 1
ATOM 5299 O O . GLN A 1 656 ? -45.049 5.843 83.446 1.00 57.88 656 GLN A O 1
ATOM 5304 N N . ASN A 1 657 ? -44.783 6.189 85.648 1.00 57.12 657 ASN A N 1
ATOM 5305 C CA . ASN A 1 657 ? -43.471 6.832 85.507 1.00 57.12 657 ASN A CA 1
ATOM 5306 C C . ASN A 1 657 ? -42.372 5.847 85.060 1.00 57.12 657 ASN A C 1
ATOM 5308 O O . ASN A 1 657 ? -41.491 6.212 84.283 1.00 57.12 657 ASN A O 1
ATOM 5312 N N . ASN A 1 658 ? -42.437 4.579 85.483 1.00 57.97 658 ASN A N 1
ATOM 5313 C CA . ASN A 1 658 ? -41.506 3.549 85.007 1.00 57.97 658 ASN A CA 1
ATOM 5314 C C . ASN A 1 658 ? -41.766 3.136 83.547 1.00 57.97 658 ASN A C 1
ATOM 5316 O O . ASN A 1 658 ? -40.829 2.764 82.837 1.00 57.97 658 ASN A O 1
ATOM 5320 N N . CYS A 1 659 ? -43.018 3.212 83.089 1.00 55.75 659 CYS A N 1
ATOM 5321 C CA . CYS A 1 659 ? -43.391 2.913 81.709 1.00 55.75 659 CYS A CA 1
ATOM 5322 C C . CYS A 1 659 ? -42.783 3.945 80.741 1.00 55.75 659 CYS A C 1
ATOM 5324 O O . CYS A 1 659 ? -42.002 3.582 79.861 1.00 55.75 659 CYS A O 1
ATOM 5326 N N . THR A 1 660 ? -43.024 5.236 80.991 1.00 62.41 660 THR A N 1
ATOM 5327 C CA . THR A 1 660 ? -42.558 6.336 80.126 1.00 62.41 660 THR A CA 1
ATOM 5328 C C . THR A 1 660 ? -41.033 6.459 80.047 1.00 62.41 660 THR A C 1
ATOM 5330 O O . THR A 1 660 ? -40.498 6.648 78.956 1.00 62.41 660 THR A O 1
ATOM 5333 N N . ILE A 1 661 ? -40.294 6.288 81.153 1.00 66.50 661 ILE A N 1
ATOM 5334 C CA . ILE A 1 661 ? -38.816 6.302 81.120 1.00 66.50 661 ILE A CA 1
ATOM 5335 C C . ILE A 1 661 ? -38.277 5.150 80.258 1.00 66.50 661 ILE A C 1
ATOM 5337 O O . ILE A 1 661 ? -37.395 5.360 79.423 1.00 66.50 661 ILE A O 1
ATOM 5341 N N . ARG A 1 662 ? -38.832 3.938 80.406 1.00 72.62 662 ARG A N 1
ATOM 5342 C CA . ARG A 1 662 ? -38.407 2.767 79.623 1.00 72.62 662 ARG A CA 1
ATOM 5343 C C . ARG A 1 662 ? -38.752 2.912 78.137 1.00 72.62 662 ARG A C 1
ATOM 5345 O O . ARG A 1 662 ? -37.957 2.499 77.296 1.00 72.62 662 ARG A O 1
ATOM 5352 N N . GLU A 1 663 ? -39.886 3.526 77.807 1.00 74.69 663 GLU A N 1
ATOM 5353 C CA . GLU A 1 663 ? -40.267 3.872 76.431 1.00 74.69 663 GLU A CA 1
ATOM 5354 C C . GLU A 1 663 ? -39.321 4.910 75.810 1.00 74.69 663 GLU A C 1
ATOM 5356 O O . GLU A 1 663 ? -38.893 4.739 74.666 1.00 74.69 663 GLU A O 1
ATOM 5361 N N . PHE A 1 664 ? -38.915 5.940 76.560 1.00 74.44 664 PHE A N 1
ATOM 5362 C CA . PHE A 1 664 ? -37.902 6.888 76.093 1.00 74.44 664 PHE A CA 1
ATOM 5363 C C . PHE A 1 664 ? -36.537 6.221 75.888 1.00 74.44 664 PHE A C 1
ATOM 5365 O O . PHE A 1 664 ? -35.922 6.440 74.847 1.00 74.44 664 PHE A O 1
ATOM 5372 N N . GLU A 1 665 ? -36.073 5.361 76.802 1.00 79.81 665 GLU A N 1
ATOM 5373 C CA . GLU A 1 665 ? -34.836 4.592 76.597 1.00 79.81 665 GLU A CA 1
ATOM 5374 C C . GLU A 1 665 ? -34.898 3.676 75.367 1.00 79.81 665 GLU A C 1
ATOM 5376 O O . GLU A 1 665 ? -33.921 3.576 74.622 1.00 79.81 665 GLU A O 1
ATOM 5381 N N . GLN A 1 666 ? -36.030 2.998 75.158 1.00 83.31 666 GLN A N 1
ATOM 5382 C CA . GLN A 1 666 ? -36.293 2.155 73.991 1.00 83.31 666 GLN A CA 1
ATOM 5383 C C . GLN A 1 666 ? -36.200 2.990 72.703 1.00 83.31 666 GLN A C 1
ATOM 5385 O O . GLN A 1 666 ? -35.457 2.639 71.787 1.00 83.31 666 GLN A O 1
ATOM 5390 N N . MET A 1 667 ? -36.869 4.146 72.662 1.00 80.81 667 MET A N 1
ATOM 5391 C CA . MET A 1 667 ? -36.850 5.072 71.526 1.00 80.81 667 MET A CA 1
ATOM 5392 C C . MET A 1 667 ? -35.454 5.674 71.278 1.00 80.81 667 MET A C 1
ATOM 5394 O O . MET A 1 667 ? -35.056 5.881 70.126 1.00 80.81 667 MET A O 1
ATOM 5398 N N . LEU A 1 668 ? -34.675 5.917 72.337 1.00 80.94 668 LEU A N 1
ATOM 5399 C CA . LEU A 1 668 ? -33.303 6.416 72.240 1.00 80.94 668 LEU A CA 1
ATOM 5400 C C . LEU A 1 668 ? -32.353 5.339 71.689 1.00 80.94 668 LEU A C 1
ATOM 5402 O O . LEU A 1 668 ? -31.560 5.624 70.795 1.00 80.94 668 LEU A O 1
ATOM 5406 N N . LYS A 1 669 ? -32.488 4.084 72.138 1.00 86.75 669 LYS A N 1
ATOM 5407 C CA . LYS A 1 669 ? -31.759 2.925 71.585 1.00 86.75 669 LYS A CA 1
ATOM 5408 C C . LYS A 1 669 ? -32.130 2.678 70.120 1.00 86.75 669 LYS A C 1
ATOM 5410 O O . LYS A 1 669 ? -31.251 2.473 69.290 1.00 86.75 669 LYS A O 1
ATOM 5415 N N . GLU A 1 670 ? -33.410 2.769 69.767 1.00 87.94 670 GLU A N 1
ATOM 5416 C CA . GLU A 1 670 ? -33.862 2.618 68.382 1.00 87.94 670 GLU A CA 1
ATOM 5417 C C . GLU A 1 670 ? -33.390 3.744 67.457 1.00 87.94 670 GLU A C 1
ATOM 5419 O O . GLU A 1 670 ? -33.068 3.483 66.299 1.00 87.94 670 GLU A O 1
ATOM 5424 N N . SER A 1 671 ? -33.356 4.992 67.927 1.00 81.94 671 SER A N 1
ATOM 5425 C CA . SER A 1 671 ? -32.842 6.119 67.137 1.00 81.94 671 SER A CA 1
ATOM 5426 C C . SER A 1 671 ? -31.316 6.084 67.011 1.00 81.94 671 SER A C 1
ATOM 5428 O O . SER A 1 671 ? -30.807 6.343 65.922 1.00 81.94 671 SER A O 1
ATOM 5430 N N . GLN A 1 672 ? -30.592 5.658 68.053 1.00 89.94 672 GLN A N 1
ATOM 5431 C CA . GLN A 1 672 ? -29.162 5.341 67.967 1.00 89.94 672 GLN A CA 1
ATOM 5432 C C . GLN A 1 672 ? -28.893 4.219 66.956 1.00 89.94 672 GLN A C 1
ATOM 5434 O O . GLN A 1 672 ? -28.053 4.400 66.080 1.00 89.94 672 GLN A O 1
ATOM 5439 N N . GLN A 1 673 ? -29.652 3.118 66.994 1.00 92.69 673 GLN A N 1
ATOM 5440 C CA . GLN A 1 673 ? -29.527 2.024 66.025 1.00 92.69 673 GLN A CA 1
ATOM 5441 C C . GLN A 1 673 ? -29.802 2.504 64.590 1.00 92.69 673 GLN A C 1
ATOM 5443 O O . GLN A 1 673 ? -28.972 2.298 63.708 1.00 92.69 673 GLN A O 1
ATOM 5448 N N . LYS A 1 674 ? -30.906 3.232 64.362 1.00 92.44 674 LYS A N 1
ATOM 5449 C CA . LYS A 1 674 ? -31.245 3.827 63.053 1.00 92.44 674 LYS A CA 1
ATOM 5450 C C . LYS A 1 674 ? -30.135 4.767 62.552 1.00 92.44 674 LYS A C 1
ATOM 5452 O O . LYS A 1 674 ? -29.803 4.734 61.369 1.00 92.44 674 LYS A O 1
ATOM 5457 N N . LEU A 1 675 ? -29.519 5.562 63.433 1.00 91.06 675 LEU A N 1
ATOM 5458 C CA . LEU A 1 675 ? -28.376 6.421 63.101 1.00 91.06 675 LEU A CA 1
ATOM 5459 C C . LEU A 1 675 ? -27.113 5.610 62.762 1.00 91.06 675 LEU A C 1
ATOM 5461 O O . LEU A 1 675 ? -26.420 5.938 61.800 1.00 91.06 675 LEU A O 1
ATOM 5465 N N . THR A 1 676 ? -26.821 4.538 63.504 1.00 93.44 676 THR A N 1
ATOM 5466 C CA . THR A 1 676 ? -25.702 3.624 63.220 1.00 93.44 676 THR A CA 1
ATOM 5467 C C . THR A 1 676 ? -25.884 2.911 61.878 1.00 93.44 676 THR A C 1
ATOM 5469 O O . THR A 1 676 ? -24.942 2.858 61.087 1.00 93.44 676 THR A O 1
ATOM 5472 N N . ASP A 1 677 ? -27.095 2.443 61.569 1.00 93.12 677 ASP A N 1
ATOM 5473 C CA . ASP A 1 677 ? -27.424 1.804 60.291 1.00 93.12 677 ASP A CA 1
ATOM 5474 C C . ASP A 1 677 ? -27.337 2.791 59.115 1.00 93.12 677 ASP A C 1
ATOM 5476 O O . ASP A 1 677 ? -26.833 2.440 58.046 1.00 93.12 677 ASP A O 1
ATOM 5480 N N . LEU A 1 678 ? -27.754 4.049 59.308 1.00 92.12 678 LEU A N 1
ATOM 5481 C CA . LEU A 1 678 ? -27.578 5.119 58.319 1.00 92.12 678 LEU A CA 1
ATOM 5482 C C . LEU A 1 678 ? -26.100 5.476 58.105 1.00 92.12 678 LEU A C 1
ATOM 5484 O O . LEU A 1 678 ? -25.673 5.617 56.960 1.00 92.12 678 LEU A O 1
ATOM 5488 N N . LEU A 1 679 ? -25.293 5.560 59.167 1.00 91.19 679 LEU A N 1
ATOM 5489 C CA . LEU A 1 679 ? -23.842 5.767 59.066 1.00 91.19 679 LEU A CA 1
ATOM 5490 C C . LEU A 1 679 ? -23.141 4.596 58.360 1.00 91.19 679 LEU A C 1
ATOM 5492 O O . LEU A 1 679 ? -22.221 4.821 57.571 1.00 91.19 679 LEU A O 1
ATOM 5496 N N . LYS A 1 680 ? -23.593 3.358 58.594 1.00 94.44 680 LYS A N 1
ATOM 5497 C CA . LYS A 1 680 ? -23.100 2.163 57.899 1.00 94.44 680 LYS A CA 1
ATOM 5498 C C . LYS A 1 680 ? -23.431 2.217 56.405 1.00 94.44 680 LYS A C 1
ATOM 5500 O O . LYS A 1 680 ? -22.510 2.152 55.595 1.00 94.44 680 LYS A O 1
ATOM 5505 N N . ARG A 1 681 ? -24.698 2.460 56.043 1.00 93.69 681 ARG A N 1
ATOM 5506 C CA . ARG A 1 681 ? -25.132 2.636 54.641 1.00 93.69 681 ARG A CA 1
ATOM 5507 C C . ARG A 1 681 ? -24.433 3.803 53.947 1.00 93.69 681 ARG A C 1
ATOM 5509 O O . ARG A 1 681 ? -24.126 3.706 52.764 1.00 93.69 681 ARG A O 1
ATOM 5516 N N . SER A 1 682 ? -24.158 4.889 54.670 1.00 92.12 682 SER A N 1
ATOM 5517 C CA . SER A 1 682 ? -23.409 6.038 54.154 1.00 92.12 682 SER A CA 1
ATOM 5518 C C . SER A 1 682 ? -21.979 5.640 53.770 1.00 92.12 682 SER A C 1
ATOM 5520 O O . SER A 1 682 ? -21.569 5.872 52.636 1.00 92.12 682 SER A O 1
ATOM 5522 N N . LYS A 1 683 ? -21.257 4.922 54.645 1.00 92.38 683 LYS A N 1
ATOM 5523 C CA . LYS A 1 683 ? -19.924 4.372 54.325 1.00 92.38 683 LYS A CA 1
ATOM 5524 C C . LYS A 1 683 ? -19.955 3.351 53.186 1.00 92.38 683 LYS A C 1
ATOM 5526 O O . LYS A 1 683 ? -19.087 3.388 52.321 1.00 92.38 683 LYS A O 1
ATOM 5531 N N . GLU A 1 684 ? -20.947 2.464 53.158 1.00 93.12 684 GLU A N 1
ATOM 5532 C CA . GLU A 1 684 ? -21.140 1.499 52.063 1.00 93.12 684 GLU A CA 1
ATOM 5533 C C . GLU A 1 684 ? -21.364 2.219 50.720 1.00 93.12 684 GLU A C 1
ATOM 5535 O O . GLU A 1 684 ? -20.746 1.865 49.716 1.00 93.12 684 GLU A O 1
ATOM 5540 N N . SER A 1 685 ? -22.156 3.295 50.721 1.00 91.81 685 SER A N 1
ATOM 5541 C CA . SER A 1 685 ? -22.382 4.154 49.550 1.00 91.81 685 SER A CA 1
ATOM 5542 C C . SER A 1 685 ? -21.123 4.931 49.146 1.00 91.81 685 SER A C 1
ATOM 5544 O O . SER A 1 685 ? -20.841 5.071 47.960 1.00 91.81 685 SER A O 1
ATOM 5546 N N . GLU A 1 686 ? -20.329 5.412 50.106 1.00 91.75 686 GLU A N 1
ATOM 5547 C CA . GLU A 1 686 ? -19.061 6.109 49.848 1.00 91.75 686 GLU A CA 1
ATOM 5548 C C . GLU A 1 686 ? -18.018 5.181 49.198 1.00 91.75 686 GLU A C 1
ATOM 5550 O O . GLU A 1 686 ? -17.272 5.604 48.313 1.00 91.75 686 GLU A O 1
ATOM 5555 N N . VAL A 1 687 ? -17.981 3.903 49.599 1.00 93.50 687 VAL A N 1
ATOM 5556 C CA . VAL A 1 687 ? -17.154 2.870 48.954 1.00 93.50 687 VAL A CA 1
ATOM 5557 C C . VAL A 1 687 ? -17.637 2.612 47.527 1.00 93.50 687 VAL A C 1
ATOM 5559 O O . VAL A 1 687 ? -16.835 2.722 46.601 1.00 93.50 687 VAL A O 1
ATOM 5562 N N . GLN A 1 688 ? -18.939 2.388 47.319 1.00 94.62 688 GLN A N 1
ATOM 5563 C CA . GLN A 1 688 ? -19.505 2.199 45.976 1.00 94.62 688 GLN A CA 1
ATOM 5564 C C . GLN A 1 688 ? -19.235 3.403 45.058 1.00 94.62 688 GLN A C 1
ATOM 5566 O O . GLN A 1 688 ? -18.845 3.229 43.907 1.00 94.62 688 GLN A O 1
ATOM 5571 N N . LEU A 1 689 ? -19.355 4.639 45.554 1.00 91.19 689 LEU A N 1
ATOM 5572 C CA . LEU A 1 689 ? -19.029 5.847 44.787 1.00 91.19 689 LEU A CA 1
ATOM 5573 C C . LEU A 1 689 ? -17.546 5.914 44.385 1.00 91.19 689 LEU A C 1
ATOM 5575 O O . LEU A 1 689 ? -17.233 6.385 43.289 1.00 91.19 689 LEU A O 1
ATOM 5579 N N . LYS A 1 690 ? -16.624 5.416 45.220 1.00 92.19 690 LYS A N 1
ATOM 5580 C CA . LYS A 1 690 ? -15.196 5.295 44.868 1.00 92.19 690 LYS A CA 1
ATOM 5581 C C . LYS A 1 690 ? -14.966 4.214 43.809 1.00 92.19 690 LYS A C 1
ATOM 5583 O O . LYS A 1 690 ? -14.212 4.456 42.868 1.00 92.19 690 LYS A O 1
ATOM 5588 N N . GLU A 1 691 ? -15.647 3.074 43.907 1.00 93.50 691 GLU A N 1
ATOM 5589 C CA . GLU A 1 691 ? -15.593 1.994 42.909 1.00 93.50 691 GLU A CA 1
ATOM 5590 C C . GLU A 1 691 ? -16.169 2.426 41.552 1.00 93.50 691 GLU A C 1
ATOM 5592 O O . GLU A 1 691 ? -15.535 2.212 40.514 1.00 93.50 691 GLU A O 1
ATOM 5597 N N . TYR A 1 692 ? -17.314 3.118 41.537 1.00 95.88 692 TYR A N 1
ATOM 5598 C CA . TYR A 1 692 ? -17.878 3.707 40.322 1.00 95.88 692 TYR A CA 1
ATOM 5599 C C . TYR A 1 692 ? -16.956 4.781 39.737 1.00 95.88 692 TYR A C 1
ATOM 5601 O O . TYR A 1 692 ? -16.696 4.756 38.537 1.00 95.88 692 TYR A O 1
ATOM 5609 N N . LYS A 1 693 ? -16.376 5.672 40.555 1.00 93.12 693 LYS A N 1
ATOM 5610 C CA . LYS A 1 693 ? -15.421 6.688 40.077 1.00 93.12 693 LYS A CA 1
ATOM 5611 C C . LYS A 1 693 ? -14.163 6.062 39.460 1.00 93.12 693 LYS A C 1
ATOM 5613 O O . LYS A 1 693 ? -13.710 6.523 38.413 1.00 93.12 693 LYS A O 1
ATOM 5618 N N . ALA A 1 694 ? -13.628 4.996 40.057 1.00 92.75 694 ALA A N 1
ATOM 5619 C CA . ALA A 1 694 ? -12.510 4.236 39.494 1.00 92.75 694 ALA A CA 1
ATOM 5620 C C . ALA A 1 694 ? -12.895 3.509 38.190 1.00 92.75 694 ALA A C 1
ATOM 5622 O O . ALA A 1 694 ? -12.113 3.485 37.238 1.00 92.75 694 ALA A O 1
ATOM 5623 N N . THR A 1 695 ? -14.113 2.966 38.119 1.00 95.50 695 THR A N 1
ATOM 5624 C CA . THR A 1 695 ? -14.650 2.293 36.925 1.00 95.50 695 THR A CA 1
ATOM 5625 C C . THR A 1 695 ? -14.844 3.272 35.768 1.00 95.50 695 THR A C 1
ATOM 5627 O O . THR A 1 695 ? -14.366 2.999 34.669 1.00 95.50 695 THR A O 1
ATOM 5630 N N . ILE A 1 696 ? -15.447 4.437 36.025 1.00 94.25 696 ILE A N 1
ATOM 5631 C CA . ILE A 1 696 ? -15.613 5.522 35.048 1.00 94.25 696 ILE A CA 1
ATOM 5632 C C . ILE A 1 696 ? -14.244 5.986 34.546 1.00 94.25 696 ILE A C 1
ATOM 5634 O O . ILE A 1 696 ? -14.025 6.017 33.342 1.00 94.25 696 ILE A O 1
ATOM 5638 N N . HIS A 1 697 ? -13.289 6.266 35.440 1.00 94.06 697 HIS A N 1
ATOM 5639 C CA . HIS A 1 697 ? -11.945 6.698 35.039 1.00 94.06 697 HIS A CA 1
ATOM 5640 C C . HIS A 1 697 ? -11.239 5.666 34.142 1.00 94.06 697 HIS A C 1
ATOM 5642 O O . HIS A 1 697 ? -10.652 6.026 33.121 1.00 94.06 697 HIS A O 1
ATOM 5648 N N . LYS A 1 698 ? -11.362 4.372 34.466 1.00 94.75 698 LYS A N 1
ATOM 5649 C CA . LYS A 1 698 ? -10.861 3.280 33.621 1.00 94.75 698 LYS A CA 1
ATOM 5650 C C . LYS A 1 698 ? -11.559 3.236 32.257 1.00 94.75 698 LYS A C 1
ATOM 5652 O O . LYS A 1 698 ? -10.882 3.063 31.248 1.00 94.75 698 LYS A O 1
ATOM 5657 N N . GLN A 1 699 ? -12.879 3.419 32.210 1.00 94.88 699 GLN A N 1
ATOM 5658 C CA . GLN A 1 699 ? -13.635 3.497 30.956 1.00 94.88 699 GLN A CA 1
ATOM 5659 C C . GLN A 1 699 ? -13.223 4.715 30.115 1.00 94.88 699 GLN A C 1
ATOM 5661 O O . GLN A 1 699 ? -13.075 4.573 28.906 1.00 94.88 699 GLN A O 1
ATOM 5666 N N . THR A 1 700 ? -12.951 5.874 30.726 1.00 94.94 700 THR A N 1
ATOM 5667 C CA . THR A 1 700 ? -12.416 7.056 30.026 1.00 94.94 700 THR A CA 1
ATOM 5668 C C . THR A 1 700 ? -11.051 6.768 29.398 1.00 94.94 700 THR A C 1
ATOM 5670 O O . THR A 1 700 ? -10.843 7.093 28.235 1.00 94.94 700 THR A O 1
ATOM 5673 N N . ILE A 1 701 ? -10.138 6.104 30.118 1.00 94.69 701 ILE A N 1
ATOM 5674 C CA . ILE A 1 701 ? -8.835 5.699 29.560 1.00 94.69 701 ILE A CA 1
ATOM 5675 C C . ILE A 1 701 ? -9.033 4.764 28.357 1.00 94.69 701 ILE A C 1
ATOM 5677 O O . ILE A 1 701 ? -8.485 5.021 27.290 1.00 94.69 701 ILE A O 1
ATOM 5681 N N . GLN A 1 702 ? -9.878 3.736 28.488 1.00 93.25 702 GLN A N 1
ATOM 5682 C CA . GLN A 1 702 ? -10.168 2.797 27.396 1.00 93.25 702 GLN A CA 1
ATOM 5683 C C . GLN A 1 702 ? -10.858 3.467 26.194 1.00 93.25 702 GLN A C 1
ATOM 5685 O O . GLN A 1 702 ? -10.616 3.087 25.051 1.00 93.25 702 GLN A O 1
ATOM 5690 N N . MET A 1 703 ? -11.695 4.481 26.426 1.00 93.12 703 MET A N 1
ATOM 5691 C CA . MET A 1 703 ? -12.321 5.277 25.369 1.00 93.12 703 MET A CA 1
ATOM 5692 C C . MET A 1 703 ? -11.281 6.110 24.610 1.00 93.12 703 MET A C 1
ATOM 5694 O O . MET A 1 703 ? -11.274 6.086 23.382 1.00 93.12 703 MET A O 1
ATOM 5698 N N . ASN A 1 704 ? -10.348 6.749 25.319 1.00 93.94 704 ASN A N 1
ATOM 5699 C CA . ASN A 1 704 ? -9.247 7.500 24.711 1.00 93.94 704 ASN A CA 1
ATOM 5700 C C . ASN A 1 704 ? -8.274 6.574 23.949 1.00 93.94 704 ASN A C 1
ATOM 5702 O O . ASN A 1 704 ? -7.771 6.938 22.886 1.00 93.94 704 ASN A O 1
ATOM 5706 N N . GLU A 1 705 ? -8.015 5.360 24.449 1.00 93.62 705 GLU A N 1
ATOM 5707 C CA . GLU A 1 705 ? -7.263 4.322 23.724 1.00 93.62 705 GLU A CA 1
ATOM 5708 C C . GLU A 1 705 ? -7.969 3.935 22.411 1.00 93.62 705 GLU A C 1
ATOM 5710 O O . GLU A 1 705 ? -7.332 3.902 21.357 1.00 93.62 705 GLU A O 1
ATOM 5715 N N . MET A 1 706 ? -9.289 3.707 22.443 1.00 94.12 706 MET A N 1
ATOM 5716 C CA . MET A 1 706 ? -10.077 3.418 21.238 1.00 94.12 706 MET A CA 1
ATOM 5717 C C . MET A 1 706 ? -10.112 4.593 20.255 1.00 94.12 706 MET A C 1
ATOM 5719 O O . MET A 1 706 ? -9.985 4.368 19.054 1.00 94.12 706 MET A O 1
ATOM 5723 N N . GLU A 1 707 ? -10.237 5.835 20.727 1.00 92.44 707 GLU A N 1
ATOM 5724 C CA . GLU A 1 707 ? -10.229 7.017 19.858 1.00 92.44 707 GLU A CA 1
ATOM 5725 C C . GLU A 1 707 ? -8.880 7.175 19.138 1.00 92.44 707 GLU A C 1
ATOM 5727 O O . GLU A 1 707 ? -8.840 7.398 17.928 1.00 92.44 707 GLU A O 1
ATOM 5732 N N . ASN A 1 708 ? -7.764 6.967 19.844 1.00 94.00 708 ASN A N 1
ATOM 5733 C CA . ASN A 1 708 ? -6.431 6.975 19.239 1.00 94.00 708 ASN A CA 1
ATOM 5734 C C . ASN A 1 708 ? -6.257 5.856 18.194 1.00 94.00 708 ASN A C 1
ATOM 5736 O O . ASN A 1 708 ? -5.695 6.097 17.124 1.00 94.00 708 ASN A O 1
ATOM 5740 N N . LEU A 1 709 ? -6.785 4.654 18.454 1.00 94.00 709 LEU A N 1
ATOM 5741 C CA . LEU A 1 709 ? -6.792 3.551 17.484 1.00 94.00 709 LEU A CA 1
ATOM 5742 C C . LEU A 1 709 ? -7.676 3.848 16.259 1.00 94.00 709 LEU A C 1
ATOM 5744 O O . LEU A 1 709 ? -7.309 3.483 15.140 1.00 94.00 709 LEU A O 1
ATOM 5748 N N . LEU A 1 710 ? -8.807 4.537 16.439 1.00 91.69 710 LEU A N 1
ATOM 5749 C CA . LEU A 1 710 ? -9.669 4.985 15.342 1.00 91.69 710 LEU A CA 1
ATOM 5750 C C . LEU A 1 710 ? -8.977 6.058 14.490 1.00 91.69 710 LEU A C 1
ATOM 5752 O O . LEU A 1 710 ? -8.883 5.877 13.278 1.00 91.69 710 LEU A O 1
ATOM 5756 N N . ARG A 1 711 ? -8.385 7.089 15.107 1.00 94.00 711 ARG A N 1
ATOM 5757 C CA . ARG A 1 711 ? -7.582 8.116 14.414 1.00 94.00 711 ARG A CA 1
ATOM 5758 C C . ARG A 1 711 ? -6.407 7.498 13.643 1.00 94.00 711 ARG A C 1
ATOM 5760 O O . ARG A 1 711 ? -6.156 7.864 12.495 1.00 94.00 711 ARG A O 1
ATOM 5767 N N . TYR A 1 712 ? -5.709 6.515 14.223 1.00 94.00 712 TYR A N 1
ATOM 5768 C CA . TYR A 1 712 ? -4.659 5.763 13.522 1.00 94.00 712 TYR A CA 1
ATOM 5769 C C . TYR A 1 712 ? -5.215 4.978 12.321 1.00 94.00 712 TYR A C 1
ATOM 5771 O O . TYR A 1 712 ? -4.644 5.031 11.230 1.00 94.00 712 TYR A O 1
ATOM 5779 N N . ARG A 1 713 ? -6.359 4.297 12.480 1.00 93.31 713 ARG A N 1
ATOM 5780 C CA . ARG A 1 713 ? -7.043 3.577 11.392 1.00 93.31 713 ARG A CA 1
ATOM 5781 C C . ARG A 1 713 ? -7.489 4.513 10.266 1.00 93.31 713 ARG A C 1
ATOM 5783 O O . ARG A 1 713 ? -7.373 4.136 9.100 1.00 93.31 713 ARG A O 1
ATOM 5790 N N . GLU A 1 714 ? -7.976 5.710 10.576 1.00 92.56 714 GLU A N 1
ATOM 5791 C CA . GLU A 1 714 ? -8.354 6.722 9.581 1.00 92.56 714 GLU A CA 1
ATOM 5792 C C . GLU A 1 714 ? -7.132 7.251 8.823 1.00 92.56 714 GLU A C 1
ATOM 5794 O O . GLU A 1 714 ? -7.131 7.236 7.591 1.00 92.56 714 GLU A O 1
ATOM 5799 N N . ASN A 1 715 ? -6.053 7.597 9.532 1.00 93.50 715 ASN A N 1
ATOM 5800 C CA . ASN A 1 715 ? -4.781 7.994 8.924 1.00 93.50 715 ASN A CA 1
ATOM 5801 C C . ASN A 1 715 ? -4.226 6.896 7.999 1.00 93.50 715 ASN A C 1
ATOM 5803 O O . ASN A 1 715 ? -3.876 7.170 6.850 1.00 93.50 715 ASN A O 1
ATOM 5807 N N . MET A 1 716 ? -4.219 5.636 8.446 1.00 93.94 716 MET A N 1
ATOM 5808 C CA . MET A 1 716 ? -3.800 4.496 7.622 1.00 93.94 716 MET A CA 1
ATOM 5809 C C . MET A 1 716 ? -4.728 4.291 6.412 1.00 93.94 716 MET A C 1
ATOM 5811 O O . MET A 1 716 ? -4.262 4.023 5.307 1.00 93.94 716 MET A O 1
ATOM 5815 N N . THR A 1 717 ? -6.040 4.489 6.578 1.00 92.50 717 THR A N 1
ATOM 5816 C CA . THR A 1 717 ? -7.011 4.439 5.470 1.00 92.50 717 THR A CA 1
ATOM 5817 C C . THR A 1 717 ? -6.740 5.540 4.440 1.00 92.50 717 THR A C 1
ATOM 5819 O O . THR A 1 717 ? -6.831 5.285 3.238 1.00 92.50 717 THR A O 1
ATOM 5822 N N . HIS A 1 718 ? -6.345 6.741 4.876 1.00 91.44 718 HIS A N 1
ATOM 5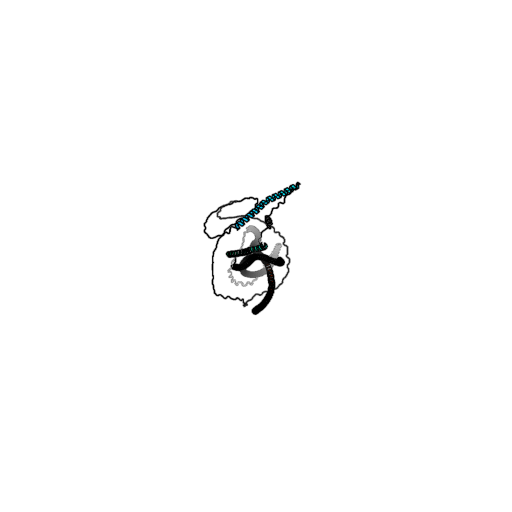823 C CA . HIS A 1 718 ? -5.925 7.816 3.979 1.00 91.44 718 HIS A CA 1
ATOM 5824 C C . HIS A 1 718 ? -4.629 7.462 3.233 1.00 91.44 718 HIS A C 1
ATOM 5826 O O . HIS A 1 718 ? -4.573 7.618 2.015 1.00 91.44 718 HIS A O 1
ATOM 5832 N N . VAL A 1 719 ? -3.607 6.940 3.922 1.00 92.88 719 VAL A N 1
ATOM 5833 C CA . VAL A 1 719 ? -2.341 6.502 3.299 1.00 92.88 719 VAL A CA 1
ATOM 5834 C C . VAL A 1 719 ? -2.591 5.420 2.242 1.00 92.88 719 VAL A C 1
ATOM 5836 O O . VAL A 1 719 ? -2.128 5.549 1.109 1.00 92.88 719 VAL A O 1
ATOM 5839 N N . LEU A 1 720 ? -3.397 4.403 2.559 1.00 91.69 720 LEU A N 1
ATOM 5840 C CA . LEU A 1 720 ? -3.780 3.345 1.616 1.00 91.69 720 LEU A CA 1
ATOM 5841 C C . LEU A 1 720 ? -4.587 3.883 0.421 1.00 91.69 720 LEU A C 1
ATOM 5843 O O . LEU A 1 720 ? -4.435 3.389 -0.698 1.00 91.69 720 LEU A O 1
ATOM 5847 N N . LYS A 1 721 ? -5.421 4.912 0.623 1.00 94.56 721 LYS A N 1
ATOM 5848 C CA . LYS A 1 721 ? -6.161 5.587 -0.455 1.00 94.56 721 LYS A CA 1
ATOM 5849 C C . LYS A 1 721 ? -5.226 6.375 -1.381 1.00 94.56 721 LYS A C 1
ATOM 5851 O O . LYS A 1 721 ? -5.400 6.295 -2.595 1.00 94.56 721 LYS A O 1
ATOM 5856 N N . THR A 1 722 ? -4.221 7.070 -0.841 1.00 93.81 722 THR A N 1
ATOM 5857 C CA . THR A 1 722 ? -3.185 7.747 -1.640 1.00 93.81 722 THR A CA 1
ATOM 5858 C C . THR A 1 722 ? -2.364 6.737 -2.443 1.00 93.81 722 THR A C 1
ATOM 5860 O O . THR A 1 722 ? -2.321 6.840 -3.667 1.00 93.81 722 THR A O 1
ATOM 5863 N N . ALA A 1 723 ? -1.825 5.696 -1.799 1.00 90.50 723 ALA A N 1
ATOM 5864 C CA . ALA A 1 723 ? -1.035 4.658 -2.468 1.00 90.50 723 ALA A CA 1
ATOM 5865 C C . ALA A 1 723 ? -1.829 3.921 -3.568 1.00 90.50 723 ALA A C 1
ATOM 5867 O O . ALA A 1 723 ? -1.303 3.624 -4.639 1.00 90.50 723 ALA A O 1
ATOM 5868 N N . ARG A 1 724 ? -3.134 3.679 -3.358 1.00 93.81 724 ARG A N 1
ATOM 5869 C CA . ARG A 1 724 ? -4.030 3.148 -4.401 1.00 93.81 724 ARG A CA 1
ATOM 5870 C C . ARG A 1 724 ? -4.136 4.084 -5.611 1.00 93.81 724 ARG A C 1
ATOM 5872 O O . ARG A 1 724 ? -4.194 3.593 -6.737 1.00 93.81 724 ARG A O 1
ATOM 5879 N N . ASN A 1 725 ? -4.201 5.396 -5.397 1.00 92.19 725 ASN A N 1
ATOM 5880 C CA . ASN A 1 725 ? -4.291 6.374 -6.483 1.00 92.19 725 ASN A CA 1
ATOM 5881 C C . ASN A 1 725 ? -2.964 6.479 -7.252 1.00 92.19 725 ASN A C 1
ATOM 5883 O O . ASN A 1 725 ? -2.977 6.524 -8.479 1.00 92.19 725 ASN A O 1
ATOM 5887 N N . GLU A 1 726 ? -1.828 6.435 -6.555 1.00 92.12 726 GLU A N 1
ATOM 5888 C CA . GLU A 1 726 ? -0.490 6.392 -7.163 1.00 92.12 726 GLU A CA 1
ATOM 5889 C C . GLU A 1 726 ? -0.314 5.142 -8.042 1.00 92.12 726 GLU A C 1
ATOM 5891 O O . GLU A 1 726 ? 0.058 5.259 -9.209 1.00 92.12 726 GLU A O 1
ATOM 5896 N N . LEU A 1 727 ? -0.695 3.961 -7.542 1.00 93.19 727 LEU A N 1
ATOM 5897 C CA . LEU A 1 727 ? -0.677 2.708 -8.311 1.00 93.19 727 LEU A CA 1
ATOM 5898 C C . LEU A 1 727 ? -1.644 2.715 -9.510 1.00 93.19 727 LEU A C 1
ATOM 5900 O O . LEU A 1 727 ? -1.386 2.044 -10.511 1.00 93.19 727 LEU A O 1
ATOM 5904 N N . LEU A 1 728 ? -2.754 3.461 -9.444 1.00 93.19 728 LEU A N 1
ATOM 5905 C CA . LEU A 1 728 ? -3.645 3.656 -10.594 1.00 93.19 728 LEU A CA 1
ATOM 5906 C C . LEU A 1 728 ? -2.987 4.530 -11.671 1.00 93.19 728 LEU A C 1
ATOM 5908 O O . LEU A 1 728 ? -3.009 4.146 -12.839 1.00 93.19 728 LEU A O 1
ATOM 5912 N N . LEU A 1 729 ? -2.337 5.632 -11.288 1.00 93.56 729 LEU A N 1
ATOM 5913 C CA . LEU A 1 729 ? -1.585 6.488 -12.213 1.00 93.56 729 LEU A CA 1
ATOM 5914 C C . LEU A 1 729 ? -0.389 5.747 -12.837 1.00 93.56 729 LEU A C 1
ATOM 5916 O O . LEU A 1 729 ? -0.163 5.842 -14.046 1.00 93.56 729 LEU A O 1
ATOM 5920 N N . GLU A 1 730 ? 0.340 4.944 -12.054 1.00 92.06 730 GLU A N 1
ATOM 5921 C CA . GLU A 1 730 ? 1.413 4.091 -12.576 1.00 92.06 730 GLU A CA 1
ATOM 5922 C C . GLU A 1 730 ? 0.855 3.072 -13.581 1.00 92.06 730 GLU A C 1
ATOM 5924 O O . GLU A 1 730 ? 1.345 2.991 -14.711 1.00 92.06 730 GLU A O 1
ATOM 5929 N N . LYS A 1 731 ? -0.228 2.362 -13.233 1.00 92.81 731 LYS A N 1
ATOM 5930 C CA . LYS A 1 731 ? -0.921 1.424 -14.131 1.00 92.81 731 LYS A CA 1
ATOM 5931 C C . LYS A 1 731 ? -1.385 2.096 -15.425 1.00 92.81 731 LYS A C 1
ATOM 5933 O O . LYS A 1 731 ? -1.265 1.495 -16.496 1.00 92.81 731 LYS A O 1
ATOM 5938 N N . GLU A 1 732 ? -1.912 3.315 -15.365 1.00 92.56 732 GLU A N 1
ATOM 5939 C CA . GLU A 1 732 ? -2.312 4.080 -16.549 1.00 92.56 732 GLU A CA 1
ATOM 5940 C C . GLU A 1 732 ? -1.106 4.454 -17.421 1.00 92.56 732 GLU A C 1
ATOM 5942 O O . GLU A 1 732 ? -1.166 4.273 -18.641 1.00 92.56 732 GLU A O 1
ATOM 5947 N N . SER A 1 733 ? 0.016 4.860 -16.816 1.00 92.56 733 SER A N 1
ATOM 5948 C CA . SER A 1 733 ? 1.267 5.134 -17.539 1.00 92.56 733 SER A CA 1
ATOM 5949 C C . SER A 1 733 ? 1.839 3.876 -18.213 1.00 92.56 733 SER A C 1
ATOM 5951 O O . SER A 1 733 ? 2.142 3.898 -19.405 1.00 92.56 733 SER A O 1
ATOM 5953 N N . LEU A 1 734 ? 1.865 2.734 -17.517 1.00 91.69 734 LEU A N 1
ATOM 5954 C CA . LEU A 1 734 ? 2.280 1.439 -18.066 1.00 91.69 734 LEU A CA 1
ATOM 5955 C C . LEU A 1 734 ? 1.337 0.970 -19.182 1.00 91.69 734 LEU A C 1
ATOM 5957 O O . LEU A 1 734 ? 1.785 0.445 -20.202 1.00 91.69 734 LEU A O 1
ATOM 5961 N N . THR A 1 735 ? 0.032 1.212 -19.039 1.00 91.94 735 THR A N 1
ATOM 5962 C CA . THR A 1 735 ? -0.956 0.926 -20.090 1.00 91.94 735 THR A CA 1
ATOM 5963 C C . THR A 1 735 ? -0.724 1.813 -21.316 1.00 91.94 735 THR A C 1
ATOM 5965 O O . THR A 1 735 ? -0.853 1.337 -22.444 1.00 91.94 735 THR A O 1
ATOM 5968 N N . ARG A 1 736 ? -0.339 3.081 -21.124 1.00 93.50 736 ARG A N 1
ATOM 5969 C CA . ARG A 1 736 ? 0.036 4.001 -22.205 1.00 93.50 736 ARG A CA 1
ATOM 5970 C C . ARG A 1 736 ? 1.299 3.529 -22.930 1.00 93.50 736 ARG A C 1
ATOM 5972 O O . ARG A 1 736 ? 1.217 3.286 -24.132 1.00 93.50 736 ARG A O 1
ATOM 5979 N N . TYR A 1 737 ? 2.397 3.278 -22.215 1.00 95.00 737 TYR A N 1
ATOM 5980 C CA . TYR A 1 737 ? 3.627 2.736 -22.806 1.00 95.00 737 TYR A CA 1
ATOM 5981 C C . TYR A 1 737 ? 3.384 1.396 -23.519 1.00 95.00 737 TYR A C 1
ATOM 5983 O O . TYR A 1 737 ? 3.897 1.169 -24.610 1.00 95.00 737 TYR A O 1
ATOM 5991 N N . SER A 1 738 ? 2.524 0.529 -22.975 1.00 92.94 738 SER A N 1
ATOM 5992 C CA . SER A 1 738 ? 2.116 -0.721 -23.628 1.00 92.94 738 SER A CA 1
ATOM 5993 C C . SER A 1 738 ? 1.391 -0.502 -24.966 1.00 92.94 738 SER A C 1
ATOM 5995 O O . SER A 1 738 ? 1.537 -1.324 -25.873 1.00 92.94 738 SER A O 1
ATOM 5997 N N . ARG A 1 739 ? 0.604 0.574 -25.121 1.00 93.94 739 ARG A N 1
ATOM 5998 C CA . ARG A 1 739 ? -0.003 0.949 -26.415 1.00 93.94 739 ARG A CA 1
ATOM 5999 C C . ARG A 1 739 ? 1.045 1.528 -27.367 1.00 93.94 739 ARG A C 1
ATOM 6001 O O . ARG A 1 739 ? 1.075 1.131 -28.525 1.00 93.94 739 ARG A O 1
ATOM 6008 N N . GLU A 1 740 ? 1.911 2.411 -26.876 1.00 94.56 740 GLU A N 1
ATOM 6009 C CA . GLU A 1 740 ? 2.960 3.072 -27.667 1.00 94.56 740 GLU A CA 1
ATOM 6010 C C . GLU A 1 740 ? 3.978 2.053 -28.222 1.00 94.56 740 GLU A C 1
ATOM 6012 O O . GLU A 1 740 ? 4.280 2.076 -29.413 1.00 94.56 740 GLU A O 1
ATOM 6017 N N . ILE A 1 741 ? 4.398 1.064 -27.422 1.00 93.31 741 ILE A N 1
ATOM 6018 C CA . ILE A 1 741 ? 5.247 -0.059 -27.868 1.00 93.31 741 ILE A CA 1
ATOM 6019 C C . ILE A 1 741 ? 4.541 -0.914 -28.934 1.00 93.31 741 ILE A C 1
ATOM 6021 O O . ILE A 1 741 ? 5.170 -1.316 -29.911 1.00 93.31 741 ILE A O 1
ATOM 6025 N N . ARG A 1 742 ? 3.232 -1.177 -28.799 1.00 93.75 742 ARG A N 1
ATOM 6026 C CA . ARG A 1 742 ? 2.459 -1.921 -29.815 1.00 93.75 742 ARG A CA 1
ATOM 6027 C C . ARG A 1 742 ? 2.296 -1.138 -31.122 1.00 93.75 742 ARG A C 1
ATOM 6029 O O . ARG A 1 742 ? 2.374 -1.736 -32.194 1.00 93.75 742 ARG A O 1
ATOM 6036 N N . ALA A 1 743 ? 2.114 0.179 -31.049 1.00 93.69 743 ALA A N 1
ATOM 6037 C CA . ALA A 1 743 ? 2.089 1.051 -32.223 1.00 93.69 743 ALA A CA 1
ATOM 6038 C C . ALA A 1 743 ? 3.456 1.070 -32.935 1.00 93.69 743 ALA A C 1
ATOM 6040 O O . ALA A 1 743 ? 3.525 0.874 -34.144 1.00 93.69 743 ALA A O 1
ATOM 6041 N N . ALA A 1 744 ? 4.555 1.190 -32.185 1.00 92.25 744 ALA A N 1
ATOM 6042 C CA . ALA A 1 744 ? 5.904 1.102 -32.744 1.00 92.25 744 ALA A CA 1
ATOM 6043 C C . ALA A 1 744 ? 6.191 -0.276 -33.374 1.00 92.25 744 ALA A C 1
ATOM 6045 O O . ALA A 1 744 ? 6.766 -0.349 -34.456 1.00 92.25 744 ALA A O 1
ATOM 6046 N N . LEU A 1 745 ? 5.751 -1.373 -32.744 1.00 93.56 745 LEU A N 1
ATOM 6047 C CA . LEU A 1 745 ? 5.919 -2.727 -33.280 1.00 93.56 745 LEU A CA 1
ATOM 6048 C C . LEU A 1 745 ? 5.131 -2.943 -34.582 1.00 93.56 745 LEU A C 1
ATOM 6050 O O . LEU A 1 745 ? 5.652 -3.548 -35.519 1.00 93.56 745 LEU A O 1
ATOM 6054 N N . THR A 1 746 ? 3.896 -2.439 -34.665 1.00 94.44 746 THR A N 1
ATOM 6055 C CA . THR A 1 746 ? 3.099 -2.508 -35.905 1.00 94.44 746 THR A CA 1
ATOM 6056 C C . THR A 1 746 ? 3.711 -1.660 -37.018 1.00 94.44 746 THR A C 1
ATOM 6058 O O . THR A 1 746 ? 3.803 -2.139 -38.143 1.00 94.44 746 THR A O 1
ATOM 6061 N N . GLU A 1 747 ? 4.242 -0.476 -36.709 1.00 94.94 747 GLU A N 1
ATOM 6062 C CA . GLU A 1 747 ? 4.960 0.351 -37.686 1.00 94.94 747 GLU A CA 1
ATOM 6063 C C . GLU A 1 747 ? 6.257 -0.313 -38.184 1.00 94.94 747 GLU A C 1
ATOM 6065 O O . GLU A 1 747 ? 6.484 -0.400 -39.389 1.00 94.94 747 GLU A O 1
ATOM 6070 N N . VAL A 1 748 ? 7.071 -0.888 -37.292 1.00 94.62 748 VAL A N 1
ATOM 6071 C CA . VAL A 1 748 ? 8.262 -1.670 -37.682 1.00 94.62 748 VAL A CA 1
ATOM 6072 C C . VAL A 1 748 ? 7.880 -2.877 -38.548 1.00 94.62 748 VAL A C 1
ATOM 6074 O O . VAL A 1 748 ? 8.567 -3.166 -39.528 1.00 94.62 748 VAL A O 1
ATOM 6077 N N . THR A 1 749 ? 6.763 -3.547 -38.247 1.00 94.19 749 THR A N 1
ATOM 6078 C CA . THR A 1 749 ? 6.246 -4.670 -39.051 1.00 94.19 749 THR A CA 1
ATOM 6079 C C . THR A 1 749 ? 5.818 -4.206 -40.449 1.00 94.19 749 THR A C 1
ATOM 6081 O O . THR A 1 749 ? 6.190 -4.828 -41.447 1.00 94.19 749 THR A O 1
ATOM 6084 N N . ASN A 1 750 ? 5.113 -3.073 -40.546 1.00 95.56 750 ASN A N 1
ATOM 6085 C CA . ASN A 1 750 ? 4.732 -2.461 -41.820 1.00 95.56 750 ASN A CA 1
ATOM 6086 C C . ASN A 1 750 ? 5.973 -2.113 -42.655 1.00 95.56 750 ASN A C 1
ATOM 6088 O O . ASN A 1 750 ? 6.079 -2.544 -43.806 1.00 95.56 750 ASN A O 1
ATOM 6092 N N . GLN A 1 751 ? 6.943 -1.404 -42.065 1.00 93.94 751 GLN A N 1
ATOM 6093 C CA . GLN A 1 751 ? 8.200 -1.040 -42.726 1.00 93.94 751 GLN A CA 1
ATOM 6094 C C . GLN A 1 751 ? 9.004 -2.264 -43.173 1.00 93.94 751 GLN A C 1
ATOM 6096 O O . GLN A 1 751 ? 9.608 -2.231 -44.246 1.00 93.94 751 GLN A O 1
ATOM 6101 N N . ASN A 1 752 ? 9.007 -3.346 -42.389 1.00 92.69 752 ASN A N 1
ATOM 6102 C CA . ASN A 1 752 ? 9.648 -4.594 -42.786 1.00 92.69 752 ASN A CA 1
ATOM 6103 C C . ASN A 1 752 ? 8.966 -5.200 -44.023 1.00 92.69 752 ASN A C 1
ATOM 6105 O O . ASN A 1 752 ? 9.649 -5.481 -45.001 1.00 92.69 752 ASN A O 1
ATOM 6109 N N . SER A 1 753 ? 7.629 -5.262 -44.058 1.00 95.44 753 SER A N 1
ATOM 6110 C CA . SER A 1 753 ? 6.890 -5.766 -45.231 1.00 95.44 753 SER A CA 1
ATOM 6111 C C . SER A 1 753 ? 7.104 -4.930 -46.507 1.00 95.44 753 SER A C 1
ATOM 6113 O O . SER A 1 753 ? 7.048 -5.453 -47.621 1.00 95.44 753 SER A O 1
ATOM 6115 N N . VAL A 1 754 ? 7.371 -3.624 -46.369 1.00 95.62 754 VAL A N 1
ATOM 6116 C CA . VAL A 1 754 ? 7.736 -2.740 -47.492 1.00 95.62 754 VAL A CA 1
ATOM 6117 C C . VAL A 1 754 ? 9.171 -3.010 -47.953 1.00 95.62 754 VAL A C 1
ATOM 6119 O O . VAL A 1 754 ? 9.421 -3.079 -49.156 1.00 95.62 754 VAL A O 1
ATOM 6122 N N . LYS A 1 755 ? 10.108 -3.219 -47.018 1.00 94.94 755 LYS A N 1
ATOM 6123 C CA . LYS A 1 755 ? 11.498 -3.593 -47.324 1.00 94.94 755 LYS A CA 1
ATOM 6124 C C . LYS A 1 755 ? 11.586 -4.966 -47.992 1.00 94.94 755 LYS A C 1
ATOM 6126 O O . LYS A 1 755 ? 12.309 -5.094 -48.969 1.00 94.94 755 LYS A O 1
ATOM 6131 N N . GLU A 1 756 ? 10.818 -5.953 -47.540 1.00 95.12 756 GLU A N 1
ATOM 6132 C CA . GLU A 1 756 ? 10.746 -7.291 -48.149 1.00 95.12 756 GLU A CA 1
ATOM 6133 C C . GLU A 1 756 ? 10.265 -7.226 -49.605 1.00 95.12 756 GLU A C 1
ATOM 6135 O O . GLU A 1 756 ? 10.917 -7.778 -50.490 1.00 95.12 756 GLU A O 1
ATOM 6140 N N . LYS A 1 757 ? 9.199 -6.462 -49.885 1.00 95.31 757 LYS A N 1
ATOM 6141 C CA . LYS A 1 757 ? 8.722 -6.214 -51.259 1.00 95.31 757 LYS A CA 1
ATOM 6142 C C . LYS A 1 757 ? 9.767 -5.505 -52.125 1.00 95.31 757 LYS A C 1
ATOM 6144 O O . LYS A 1 757 ? 9.920 -5.841 -53.296 1.00 95.31 757 LYS A O 1
ATOM 6149 N N . LEU A 1 758 ? 10.504 -4.541 -51.566 1.00 95.81 758 LEU A N 1
ATOM 6150 C CA . LEU A 1 758 ? 11.589 -3.864 -52.282 1.00 95.81 758 LEU A CA 1
ATOM 6151 C C . LEU A 1 758 ? 12.766 -4.813 -52.566 1.00 95.81 758 LEU A C 1
ATOM 6153 O O . LEU A 1 758 ? 13.316 -4.778 -53.663 1.00 95.81 758 LEU A O 1
ATOM 6157 N N . VAL A 1 759 ? 13.130 -5.683 -51.619 1.00 94.69 759 VAL A N 1
ATOM 6158 C CA . VAL A 1 759 ? 14.164 -6.713 -51.811 1.00 94.69 759 VAL A CA 1
ATOM 6159 C C . VAL A 1 759 ? 13.753 -7.695 -52.908 1.00 94.69 759 VAL A C 1
ATOM 6161 O O . VAL A 1 759 ? 14.566 -7.960 -53.788 1.00 94.69 759 VAL A O 1
ATOM 6164 N N . GLN A 1 760 ? 12.496 -8.149 -52.931 1.00 95.44 760 GLN A N 1
ATOM 6165 C CA . GLN A 1 760 ? 11.960 -8.992 -54.010 1.00 95.44 760 GLN A CA 1
ATOM 6166 C C . GLN A 1 760 ? 12.064 -8.294 -55.378 1.00 95.44 760 GLN A C 1
ATOM 6168 O O . GLN A 1 760 ? 12.664 -8.841 -56.299 1.00 95.44 760 GLN A O 1
ATOM 6173 N N . GLN A 1 761 ? 11.609 -7.041 -55.494 1.00 95.12 761 GLN A N 1
ATOM 6174 C CA . GLN A 1 761 ? 11.726 -6.257 -56.736 1.00 95.12 761 GLN A CA 1
ATOM 6175 C C . GLN A 1 761 ? 13.178 -6.004 -57.178 1.00 95.12 761 GLN A C 1
ATOM 6177 O O . GLN A 1 761 ? 13.442 -5.808 -58.366 1.00 95.12 761 GLN A O 1
ATOM 6182 N N . LEU A 1 762 ? 14.131 -5.951 -56.242 1.00 94.81 762 LEU A N 1
ATOM 6183 C CA . LEU A 1 762 ? 15.556 -5.835 -56.555 1.00 94.81 762 LEU A CA 1
ATOM 6184 C C . LEU A 1 762 ? 16.145 -7.183 -56.993 1.00 94.81 762 LEU A C 1
ATOM 6186 O O . LEU A 1 762 ? 16.904 -7.207 -57.955 1.00 94.81 762 LEU A O 1
ATOM 6190 N N . GLN A 1 763 ? 15.749 -8.294 -56.367 1.00 94.94 763 GLN A N 1
ATOM 6191 C CA . GLN A 1 763 ? 16.129 -9.652 -56.776 1.00 94.94 763 GLN A CA 1
ATOM 6192 C C . GLN A 1 763 ? 15.610 -9.987 -58.183 1.00 94.94 763 GLN A C 1
ATOM 6194 O O . GLN A 1 763 ? 16.380 -10.458 -59.014 1.00 94.94 763 GLN A O 1
ATOM 6199 N N . GLU A 1 764 ? 14.353 -9.655 -58.495 1.00 95.56 764 GLU A N 1
ATOM 6200 C CA . GLU A 1 764 ? 13.776 -9.782 -59.844 1.00 95.56 764 GLU A CA 1
ATOM 6201 C C . GLU A 1 764 ? 14.579 -8.991 -60.891 1.00 95.56 764 GLU A C 1
ATOM 6203 O O . GLU A 1 764 ? 14.880 -9.496 -61.974 1.00 95.56 764 GLU A O 1
ATOM 6208 N N . LYS A 1 765 ? 14.981 -7.754 -60.562 1.00 95.50 765 LYS A N 1
ATOM 6209 C CA . LYS A 1 765 ? 15.814 -6.915 -61.440 1.00 95.50 765 LYS A CA 1
ATOM 6210 C C . LYS A 1 765 ? 17.232 -7.456 -61.604 1.00 95.50 765 LYS A C 1
ATOM 6212 O O . LYS A 1 765 ? 17.778 -7.335 -62.698 1.00 95.50 765 LYS A O 1
ATOM 6217 N N . ILE A 1 766 ? 17.821 -8.036 -60.558 1.00 94.50 766 ILE A N 1
ATOM 6218 C CA . ILE A 1 766 ? 19.141 -8.677 -60.620 1.00 94.50 766 ILE A CA 1
ATOM 6219 C C . ILE A 1 766 ? 19.073 -9.909 -61.527 1.00 94.50 766 ILE A C 1
ATOM 6221 O O . ILE A 1 766 ? 19.801 -9.944 -62.511 1.00 94.50 766 ILE A O 1
ATOM 6225 N N . ALA A 1 767 ? 18.124 -10.824 -61.310 1.00 94.31 767 ALA A N 1
ATOM 6226 C CA . ALA A 1 767 ? 17.948 -12.011 -62.152 1.00 94.31 767 ALA A CA 1
ATOM 6227 C C . ALA A 1 767 ? 17.683 -11.659 -63.633 1.00 94.31 767 ALA A C 1
ATOM 6229 O O . ALA A 1 767 ? 18.220 -12.292 -64.545 1.00 94.31 767 ALA A O 1
ATOM 6230 N N . LEU A 1 768 ? 16.909 -10.596 -63.897 1.00 96.00 768 LEU A N 1
ATOM 6231 C CA . LEU A 1 768 ? 16.710 -10.074 -65.252 1.00 96.00 768 LEU A CA 1
ATOM 6232 C C . LEU A 1 768 ? 18.015 -9.533 -65.865 1.00 96.00 768 LEU A C 1
ATOM 6234 O O . LEU A 1 768 ? 18.263 -9.741 -67.053 1.00 96.00 768 LEU A O 1
ATOM 6238 N N . ARG A 1 769 ? 18.858 -8.848 -65.080 1.00 94.50 769 ARG A N 1
ATOM 6239 C CA . ARG A 1 769 ? 20.174 -8.369 -65.534 1.00 94.50 769 ARG A CA 1
ATOM 6240 C C . ARG A 1 769 ? 21.159 -9.511 -65.760 1.00 94.50 769 ARG A C 1
ATOM 6242 O O . ARG A 1 769 ? 21.828 -9.499 -66.784 1.00 94.50 769 ARG A O 1
ATOM 6249 N N . GLU A 1 770 ? 21.206 -10.505 -64.883 1.00 94.31 770 GLU A N 1
ATOM 6250 C CA . GLU A 1 770 ? 22.027 -11.712 -65.043 1.00 94.31 770 GLU A CA 1
ATOM 6251 C C . GLU A 1 770 ? 21.654 -12.462 -66.330 1.00 94.31 770 GLU A C 1
ATOM 6253 O O . GLU A 1 770 ? 22.527 -12.779 -67.136 1.00 94.31 770 GLU A O 1
ATOM 6258 N N . SER A 1 771 ? 20.354 -12.629 -66.605 1.00 95.06 771 SER A N 1
ATOM 6259 C CA . SER A 1 771 ? 19.884 -13.201 -67.872 1.00 95.06 771 SER A CA 1
ATOM 6260 C C . SER A 1 771 ? 20.251 -12.348 -69.095 1.00 95.06 771 SER A C 1
ATOM 6262 O O . SER A 1 771 ? 20.525 -12.911 -70.155 1.00 95.06 771 SER A O 1
ATOM 6264 N N . GLN A 1 772 ? 20.266 -11.014 -68.982 1.00 95.25 772 GLN A N 1
ATOM 6265 C CA . GLN A 1 772 ? 20.732 -10.129 -70.058 1.00 95.25 772 GLN A CA 1
ATOM 6266 C C . GLN A 1 772 ? 22.243 -10.259 -70.292 1.00 95.25 772 GLN A C 1
ATOM 6268 O O . GLN A 1 772 ? 22.656 -10.352 -71.446 1.00 95.25 772 GLN A O 1
ATOM 6273 N N . MET A 1 773 ? 23.058 -10.308 -69.231 1.00 93.25 773 MET A N 1
ATOM 6274 C CA . MET A 1 773 ? 24.510 -10.494 -69.346 1.00 93.25 773 MET A CA 1
ATOM 6275 C C . MET A 1 773 ? 24.841 -11.838 -69.996 1.00 93.25 773 MET A C 1
ATOM 6277 O O . MET A 1 773 ? 25.559 -11.850 -70.987 1.00 93.25 773 MET A O 1
ATOM 6281 N N . PHE A 1 774 ? 24.229 -12.936 -69.543 1.00 95.12 774 PHE A N 1
ATOM 6282 C CA . PHE A 1 774 ? 24.436 -14.267 -70.126 1.00 95.12 774 PHE A CA 1
ATOM 6283 C C . PHE A 1 774 ? 24.107 -14.326 -71.630 1.00 95.12 774 PHE A C 1
ATOM 6285 O O . PHE A 1 774 ? 24.805 -14.978 -72.407 1.00 95.12 774 PHE A O 1
ATOM 6292 N N . ASN A 1 775 ? 23.060 -13.619 -72.074 1.00 94.38 775 ASN A N 1
ATOM 6293 C CA . ASN A 1 775 ? 22.737 -13.525 -73.499 1.00 94.38 775 ASN A CA 1
ATOM 6294 C C . ASN A 1 775 ? 23.789 -12.710 -74.276 1.00 94.38 775 ASN A C 1
ATOM 6296 O O . ASN A 1 775 ? 24.202 -13.136 -75.351 1.00 94.38 775 ASN A O 1
ATOM 6300 N N . LEU A 1 776 ? 24.272 -11.592 -73.722 1.00 93.50 776 LEU A N 1
ATOM 6301 C CA . LEU A 1 776 ? 25.321 -10.769 -74.340 1.00 93.50 776 LEU A CA 1
ATOM 6302 C C . LEU A 1 776 ? 26.686 -11.477 -74.378 1.00 93.50 776 LEU A C 1
ATOM 6304 O O . LEU A 1 776 ? 27.391 -11.378 -75.377 1.00 93.50 776 LEU A O 1
ATOM 6308 N N . GLU A 1 777 ? 27.045 -12.240 -73.344 1.00 94.50 777 GLU A N 1
ATOM 6309 C CA . GLU A 1 777 ? 28.232 -13.109 -73.319 1.00 94.50 777 GLU A CA 1
ATOM 6310 C C . GLU A 1 777 ? 28.160 -14.173 -74.424 1.00 94.50 777 GLU A C 1
ATOM 6312 O O . GLU A 1 777 ? 29.136 -14.426 -75.133 1.00 94.50 777 GLU A O 1
ATOM 6317 N N . ARG A 1 778 ? 26.975 -14.761 -74.627 1.00 95.38 778 ARG A N 1
ATOM 6318 C CA . ARG A 1 778 ? 26.715 -15.747 -75.682 1.00 95.38 778 ARG A CA 1
ATOM 6319 C C . ARG A 1 778 ? 26.783 -15.142 -77.086 1.00 95.38 778 ARG A C 1
ATOM 6321 O O . ARG A 1 778 ? 27.309 -15.782 -77.997 1.00 95.38 778 ARG A O 1
ATOM 6328 N N . GLU A 1 779 ? 26.278 -13.924 -77.267 1.00 93.44 779 GLU A N 1
ATOM 6329 C CA . GLU A 1 779 ? 26.416 -13.166 -78.516 1.00 93.44 779 GLU A CA 1
ATOM 6330 C C . GLU A 1 779 ? 27.880 -12.793 -78.782 1.00 93.44 779 GLU A C 1
ATOM 6332 O O . GLU A 1 779 ? 28.374 -13.035 -79.883 1.00 93.44 779 GLU A O 1
ATOM 6337 N N . ALA A 1 780 ? 28.608 -12.304 -77.774 1.00 92.12 780 ALA A N 1
ATOM 6338 C CA . ALA A 1 780 ? 30.036 -12.009 -77.873 1.00 92.12 780 ALA A CA 1
ATOM 6339 C C . ALA A 1 780 ? 30.852 -13.249 -78.273 1.00 92.12 780 ALA A C 1
ATOM 6341 O O . ALA A 1 780 ? 31.671 -13.173 -79.187 1.00 92.12 780 ALA A O 1
ATOM 6342 N N . HIS A 1 781 ? 30.580 -14.412 -77.671 1.00 93.25 781 HIS A N 1
ATOM 6343 C CA . HIS A 1 781 ? 31.259 -15.659 -78.025 1.00 93.25 781 HIS A CA 1
ATOM 6344 C C . HIS A 1 781 ? 30.956 -16.111 -79.466 1.00 93.25 781 HIS A C 1
ATOM 6346 O O . HIS A 1 781 ? 31.864 -16.512 -80.193 1.00 93.25 781 HIS A O 1
ATOM 6352 N N . ASN A 1 782 ? 29.711 -15.961 -79.930 1.00 94.00 782 ASN A N 1
ATOM 6353 C CA . ASN A 1 782 ? 29.337 -16.195 -81.329 1.00 94.00 782 ASN A CA 1
ATOM 6354 C C . ASN A 1 782 ? 30.082 -15.233 -82.284 1.00 94.00 782 ASN A C 1
ATOM 6356 O O . ASN A 1 782 ? 30.603 -15.657 -83.317 1.00 94.00 782 ASN A O 1
ATOM 6360 N N . PHE A 1 783 ? 30.221 -13.951 -81.925 1.00 92.94 783 PHE A N 1
ATOM 6361 C CA . PHE A 1 783 ? 31.045 -13.010 -82.692 1.00 92.94 783 PHE A CA 1
ATOM 6362 C C . PHE A 1 783 ? 32.534 -13.389 -82.686 1.00 92.94 783 PHE A C 1
ATOM 6364 O O . PHE A 1 783 ? 33.179 -13.284 -83.731 1.00 92.94 783 PHE A O 1
ATOM 6371 N N . GLU A 1 784 ? 33.087 -13.899 -81.579 1.00 93.00 784 GLU A N 1
ATOM 6372 C CA . GLU A 1 784 ? 34.449 -14.446 -81.572 1.00 93.00 784 GLU A CA 1
ATOM 6373 C C . GLU A 1 784 ? 34.601 -15.643 -82.520 1.00 93.00 784 GLU A C 1
ATOM 6375 O O . GLU A 1 784 ? 35.604 -15.728 -83.227 1.00 93.00 784 GLU A O 1
ATOM 6380 N N . GLU A 1 785 ? 33.650 -16.581 -82.546 1.00 94.12 785 GLU A N 1
ATOM 6381 C CA . GLU A 1 785 ? 33.679 -17.729 -83.464 1.00 94.12 785 GLU A CA 1
ATOM 6382 C C . GLU A 1 785 ? 33.600 -17.284 -84.930 1.00 94.12 785 GLU A C 1
ATOM 6384 O O . GLU A 1 785 ? 34.387 -17.741 -85.765 1.00 94.12 785 GLU A O 1
ATOM 6389 N N . GLN A 1 786 ? 32.726 -16.324 -85.246 1.00 93.69 786 GLN A N 1
ATOM 6390 C CA . GLN A 1 786 ? 32.643 -15.716 -86.577 1.00 93.69 786 GLN A CA 1
ATOM 6391 C C . GLN A 1 786 ? 33.936 -14.980 -86.961 1.00 93.69 786 GLN A C 1
ATOM 6393 O O . GLN A 1 786 ? 34.371 -15.061 -88.115 1.00 93.69 786 GLN A O 1
ATOM 6398 N N . LEU A 1 787 ? 34.591 -14.307 -86.012 1.00 92.00 787 LEU A N 1
ATOM 6399 C CA . LEU A 1 787 ? 35.866 -13.618 -86.220 1.00 92.00 787 LEU A CA 1
ATOM 6400 C C . LEU A 1 787 ? 37.017 -14.619 -86.413 1.00 92.00 787 LEU A C 1
ATOM 6402 O O . LEU A 1 787 ? 37.807 -14.460 -87.345 1.00 92.00 787 LEU A O 1
ATOM 6406 N N . LYS A 1 788 ? 37.070 -15.703 -85.625 1.00 92.94 788 LYS A N 1
ATOM 6407 C CA . LYS A 1 788 ? 38.005 -16.833 -85.800 1.00 92.94 788 LYS A CA 1
ATOM 6408 C C . LYS A 1 788 ? 37.834 -17.471 -87.187 1.00 92.94 788 LYS A C 1
ATOM 6410 O O . LYS A 1 788 ? 38.817 -17.636 -87.910 1.00 92.94 788 LYS A O 1
ATOM 6415 N N . LEU A 1 789 ? 36.595 -17.736 -87.615 1.00 92.94 789 LEU A N 1
ATOM 6416 C CA . LEU A 1 789 ? 36.275 -18.264 -88.949 1.00 92.94 789 LEU A CA 1
ATOM 6417 C C . LEU A 1 789 ? 36.657 -17.288 -90.078 1.00 92.94 789 LEU A C 1
ATOM 6419 O O . LEU A 1 789 ? 37.144 -17.709 -91.129 1.00 92.94 789 LEU A O 1
ATOM 6423 N N . THR A 1 790 ? 36.458 -15.986 -89.874 1.00 92.25 790 THR A N 1
ATOM 6424 C CA . THR A 1 790 ? 36.799 -14.945 -90.857 1.00 92.25 790 THR A CA 1
ATOM 6425 C C . THR A 1 790 ? 38.311 -14.765 -90.982 1.00 92.25 790 THR A C 1
ATOM 6427 O O . THR A 1 790 ? 38.825 -14.698 -92.099 1.00 92.25 790 THR A O 1
ATOM 6430 N N . ASN A 1 791 ? 39.051 -14.810 -89.873 1.00 92.62 791 ASN A N 1
ATOM 6431 C CA . ASN A 1 791 ? 40.512 -14.842 -89.890 1.00 92.62 791 ASN A CA 1
ATOM 6432 C C . ASN A 1 791 ? 41.041 -16.120 -90.558 1.00 92.62 791 ASN A C 1
ATOM 6434 O O . ASN A 1 791 ? 41.944 -16.033 -91.383 1.00 92.62 791 ASN A O 1
ATOM 6438 N N . ALA A 1 792 ? 40.442 -17.290 -90.310 1.00 91.50 792 ALA A N 1
ATOM 6439 C CA . ALA A 1 792 ? 40.809 -18.526 -91.008 1.00 91.50 792 ALA A CA 1
ATOM 6440 C C . ALA A 1 792 ? 40.580 -18.440 -92.534 1.00 91.50 792 ALA A C 1
ATOM 6442 O O . ALA A 1 792 ? 41.410 -18.914 -93.311 1.00 91.50 792 ALA A O 1
ATOM 6443 N N . LYS A 1 793 ? 39.499 -17.783 -92.984 1.00 93.12 793 LYS A N 1
ATOM 6444 C CA . LYS A 1 793 ? 39.284 -17.459 -94.409 1.00 93.12 793 LYS A CA 1
ATOM 6445 C C . LYS A 1 793 ? 40.347 -16.487 -94.939 1.00 93.12 793 LYS A C 1
ATOM 6447 O O . LYS A 1 793 ? 40.873 -16.713 -96.025 1.00 93.12 793 LYS A O 1
ATOM 6452 N N . ARG A 1 794 ? 40.700 -15.445 -94.175 1.00 90.81 794 ARG A N 1
ATOM 6453 C CA . ARG A 1 794 ? 41.748 -14.472 -94.533 1.00 90.81 794 ARG A CA 1
ATOM 6454 C C . ARG A 1 794 ? 43.122 -15.131 -94.681 1.00 90.81 794 ARG A C 1
ATOM 6456 O O . ARG A 1 794 ? 43.798 -14.850 -95.664 1.00 90.81 794 ARG A O 1
ATOM 6463 N N . TYR A 1 795 ? 43.506 -16.026 -93.770 1.00 91.75 795 TYR A N 1
ATOM 6464 C CA . TYR A 1 795 ? 44.764 -16.774 -93.869 1.00 91.75 795 TYR A CA 1
ATOM 6465 C C . TYR A 1 795 ? 44.804 -17.659 -95.120 1.00 91.75 795 TYR A C 1
ATOM 6467 O O . TYR A 1 795 ? 45.782 -17.600 -95.856 1.00 91.75 795 TYR A O 1
ATOM 6475 N N . LYS A 1 796 ? 43.724 -18.390 -95.433 1.00 93.19 796 LYS A N 1
ATOM 6476 C CA . LYS A 1 796 ? 43.634 -19.172 -96.682 1.00 93.19 796 LYS A CA 1
ATOM 6477 C C . LYS A 1 796 ? 43.726 -18.300 -97.936 1.00 93.19 796 LYS A C 1
ATOM 6479 O O . LYS A 1 796 ? 44.396 -18.672 -98.891 1.00 93.19 796 LYS A O 1
ATOM 6484 N N . LEU A 1 797 ? 43.097 -17.122 -97.937 1.00 90.38 797 LEU A N 1
ATOM 6485 C CA . LEU A 1 797 ? 43.237 -16.170 -99.044 1.00 90.38 797 LEU A CA 1
ATOM 6486 C C . LEU A 1 797 ? 44.686 -15.677 -99.176 1.00 90.38 797 LEU A C 1
ATOM 6488 O O . LEU A 1 797 ? 45.229 -15.702 -100.276 1.00 90.38 797 LEU A O 1
ATOM 6492 N N . GLN A 1 798 ? 45.340 -15.307 -98.073 1.00 92.12 798 GLN A N 1
ATOM 6493 C CA . GLN A 1 798 ? 46.750 -14.899 -98.062 1.00 92.12 798 GLN A CA 1
ATOM 6494 C C . GLN A 1 798 ? 47.693 -16.020 -98.538 1.00 92.12 798 GLN A C 1
ATOM 6496 O O . GLN A 1 798 ? 48.650 -15.748 -99.260 1.00 92.12 798 GLN A O 1
ATOM 6501 N N . GLU A 1 799 ? 47.401 -17.273 -98.191 1.00 91.25 799 GLU A N 1
ATOM 6502 C CA . GLU A 1 799 ? 48.108 -18.457 -98.684 1.00 91.25 799 GLU A CA 1
ATOM 6503 C C . GLU A 1 799 ? 47.964 -18.589 -100.209 1.00 91.25 799 GLU A C 1
ATOM 6505 O O . GLU A 1 799 ? 48.978 -18.589 -100.907 1.00 91.25 799 GLU A O 1
ATOM 6510 N N . THR A 1 800 ? 46.736 -18.551 -100.747 1.00 91.44 800 THR A N 1
ATOM 6511 C CA . THR A 1 800 ? 46.506 -18.599 -102.208 1.00 91.44 800 THR A CA 1
ATOM 6512 C C . THR A 1 800 ? 47.113 -17.410 -102.961 1.00 91.44 800 THR A C 1
ATOM 6514 O O . THR A 1 800 ? 47.632 -17.586 -104.061 1.00 91.44 800 THR A O 1
ATOM 6517 N N . VAL A 1 801 ? 47.130 -16.207 -102.374 1.00 89.62 801 VAL A N 1
ATOM 6518 C CA . VAL A 1 801 ? 47.834 -15.046 -102.949 1.00 89.62 801 VAL A CA 1
ATOM 6519 C C . VAL A 1 801 ? 49.339 -15.306 -102.988 1.00 89.62 801 VAL A C 1
ATOM 6521 O O . VAL A 1 801 ? 49.956 -15.096 -104.027 1.00 89.62 801 VAL A O 1
ATOM 6524 N N . SER A 1 802 ? 49.927 -15.855 -101.922 1.00 90.69 802 SER A N 1
ATOM 6525 C CA . SER A 1 802 ? 51.350 -16.211 -101.899 1.00 90.69 802 SER A CA 1
ATOM 6526 C C . SER A 1 802 ? 51.701 -17.345 -102.876 1.00 90.69 802 SER A C 1
ATOM 6528 O O . SER A 1 802 ? 52.822 -17.404 -103.382 1.00 90.69 802 SER A O 1
ATOM 6530 N N . GLU A 1 803 ? 50.780 -18.266 -103.168 1.00 91.62 803 GLU A N 1
ATOM 6531 C CA . GLU A 1 803 ? 50.949 -19.257 -104.240 1.00 91.62 803 GLU A CA 1
ATOM 6532 C C . GLU A 1 803 ? 50.918 -18.613 -105.631 1.00 91.62 803 GLU A C 1
ATOM 6534 O O . GLU A 1 803 ? 51.819 -18.868 -106.434 1.00 91.62 803 GLU A O 1
ATOM 6539 N N . LEU A 1 804 ? 49.960 -17.717 -105.887 1.00 90.88 804 LEU A N 1
ATOM 6540 C CA . LEU A 1 804 ? 49.877 -16.947 -107.132 1.00 90.88 804 LEU A CA 1
ATOM 6541 C C . LEU A 1 804 ? 51.098 -16.035 -107.332 1.00 90.88 804 LEU A C 1
ATOM 6543 O O . LEU A 1 804 ? 51.606 -15.940 -108.444 1.00 90.88 804 LEU A O 1
ATOM 6547 N N . GLU A 1 805 ? 51.639 -15.425 -106.275 1.00 91.06 805 GLU A N 1
ATOM 6548 C CA . GLU A 1 805 ? 52.902 -14.674 -106.317 1.00 91.06 805 GLU A CA 1
ATOM 6549 C C . GLU A 1 805 ? 54.090 -15.574 -106.687 1.00 91.06 805 GLU A C 1
ATOM 6551 O O . GLU A 1 805 ? 54.907 -15.211 -107.536 1.00 91.06 805 GLU A O 1
ATOM 6556 N N . LYS A 1 806 ? 54.184 -16.779 -106.105 1.00 92.06 806 LYS A N 1
ATOM 6557 C CA . LYS A 1 806 ? 55.222 -17.764 -106.466 1.00 92.06 806 LYS A CA 1
ATOM 6558 C C . LYS A 1 806 ? 55.073 -18.215 -107.920 1.00 92.06 806 LYS A C 1
ATOM 6560 O O . LYS A 1 806 ? 56.082 -18.398 -108.600 1.00 92.06 806 LYS A O 1
ATOM 6565 N N . GLU A 1 807 ? 53.852 -18.378 -108.424 1.00 90.31 807 GLU A N 1
ATOM 6566 C CA . GLU A 1 807 ? 53.602 -18.707 -109.831 1.00 90.31 807 GLU A CA 1
ATOM 6567 C C . GLU A 1 807 ? 53.893 -17.533 -110.781 1.00 90.31 807 GLU A C 1
ATOM 6569 O O . GLU A 1 807 ? 54.507 -17.738 -111.832 1.00 90.31 807 GLU A O 1
ATOM 6574 N N . LEU A 1 808 ? 53.585 -16.296 -110.385 1.00 90.00 808 LEU A N 1
ATOM 6575 C CA . LEU A 1 808 ? 53.980 -15.078 -111.096 1.00 90.00 808 LEU A CA 1
ATOM 6576 C C . LEU A 1 808 ? 55.511 -14.974 -111.201 1.00 90.00 808 LEU A C 1
ATOM 6578 O O . LEU A 1 808 ? 56.044 -14.706 -112.274 1.00 90.00 808 LEU A O 1
ATOM 6582 N N . GLN A 1 809 ? 56.244 -15.252 -110.119 1.00 90.38 809 GLN A N 1
ATOM 6583 C CA . GLN A 1 809 ? 57.711 -15.259 -110.150 1.00 90.38 809 GLN A CA 1
ATOM 6584 C C . GLN A 1 809 ? 58.267 -16.416 -110.999 1.00 90.38 809 GLN A C 1
ATOM 6586 O O . GLN A 1 809 ? 59.200 -16.212 -111.774 1.00 90.38 809 GLN A O 1
ATOM 6591 N N . ARG A 1 810 ? 57.669 -17.618 -110.942 1.00 90.06 810 ARG A N 1
ATOM 6592 C CA . ARG A 1 810 ? 58.037 -18.754 -111.815 1.00 90.06 810 ARG A CA 1
ATOM 6593 C C . ARG A 1 810 ? 57.801 -18.448 -113.297 1.00 90.06 810 ARG A C 1
ATOM 6595 O O . ARG A 1 810 ? 58.636 -18.793 -114.130 1.00 90.06 810 ARG A O 1
ATOM 6602 N N . THR A 1 811 ? 56.679 -17.822 -113.646 1.00 86.69 811 THR A N 1
ATOM 6603 C CA . THR A 1 811 ? 56.358 -17.444 -115.033 1.00 86.69 811 THR A CA 1
ATOM 6604 C C . THR A 1 811 ? 57.221 -16.281 -115.515 1.00 86.69 811 THR A C 1
ATOM 6606 O O . THR A 1 811 ? 57.735 -16.345 -116.630 1.00 86.69 811 THR A O 1
ATOM 6609 N N . ARG A 1 812 ? 57.509 -15.291 -114.660 1.00 88.19 812 ARG A N 1
ATOM 6610 C CA . ARG A 1 812 ? 58.495 -14.231 -114.927 1.00 88.19 812 ARG A CA 1
ATOM 6611 C C . ARG A 1 812 ? 59.898 -14.795 -115.172 1.00 88.19 812 ARG A C 1
ATOM 6613 O O . ARG A 1 812 ? 60.531 -14.412 -116.148 1.00 88.19 812 ARG A O 1
ATOM 6620 N N . ALA A 1 813 ? 60.353 -15.752 -114.361 1.00 85.06 813 ALA A N 1
ATOM 6621 C CA . ALA A 1 813 ? 61.641 -16.422 -114.555 1.00 85.06 813 ALA A CA 1
ATOM 6622 C C . ALA A 1 813 ? 61.695 -17.228 -115.867 1.00 85.06 813 ALA A C 1
ATOM 6624 O O . ALA A 1 813 ? 62.687 -17.149 -116.591 1.00 85.06 813 ALA A O 1
ATOM 6625 N N . LYS A 1 814 ? 60.616 -17.943 -116.226 1.00 85.19 814 LYS A N 1
ATOM 6626 C CA . LYS A 1 814 ? 60.486 -18.606 -117.539 1.00 85.19 814 LYS A CA 1
ATOM 6627 C C . LYS A 1 814 ? 60.530 -17.602 -118.696 1.00 85.19 814 LYS A C 1
ATOM 6629 O O . LYS A 1 814 ? 61.195 -17.866 -119.690 1.00 85.19 814 LYS A O 1
ATOM 6634 N N . LEU A 1 815 ? 59.866 -16.450 -118.571 1.00 82.12 815 LEU A N 1
ATOM 6635 C CA . LEU A 1 815 ? 59.926 -15.385 -119.576 1.00 82.12 815 LEU A CA 1
ATOM 6636 C C . LEU A 1 815 ? 61.348 -14.832 -119.720 1.00 82.12 815 LEU A C 1
ATOM 6638 O O . LEU A 1 815 ? 61.831 -14.739 -120.843 1.00 82.12 815 LEU A O 1
ATOM 6642 N N . SER A 1 816 ? 62.053 -14.552 -118.619 1.00 79.44 816 SER A N 1
ATOM 6643 C CA . SER A 1 816 ? 63.470 -14.162 -118.664 1.00 79.44 816 SER A CA 1
ATOM 6644 C C . SER A 1 816 ? 64.342 -15.218 -119.348 1.00 79.44 816 SER A C 1
ATOM 6646 O O . SER A 1 816 ? 65.148 -14.857 -120.193 1.00 79.44 816 SER A O 1
ATOM 6648 N N . GLN A 1 817 ? 64.134 -16.514 -119.085 1.00 78.81 817 GLN A N 1
ATOM 6649 C CA . GLN A 1 817 ? 64.836 -17.588 -119.806 1.00 78.81 817 GLN A CA 1
ATOM 6650 C C . GLN A 1 817 ? 64.517 -17.610 -121.312 1.00 78.81 817 GLN A C 1
ATOM 6652 O O . GLN A 1 817 ? 65.402 -17.888 -122.117 1.00 78.81 817 GLN A O 1
ATOM 6657 N N . ILE A 1 818 ? 63.282 -17.290 -121.714 1.00 77.06 818 ILE A N 1
ATOM 6658 C CA . ILE A 1 818 ? 62.896 -17.180 -123.131 1.00 77.06 818 ILE A CA 1
ATOM 6659 C C . ILE A 1 818 ? 63.570 -15.969 -123.797 1.00 77.06 818 ILE A C 1
ATOM 6661 O O . ILE A 1 818 ? 64.034 -16.098 -124.929 1.00 77.06 818 ILE A O 1
ATOM 6665 N N . PHE A 1 819 ? 63.683 -14.824 -123.112 1.00 73.56 819 PHE A N 1
ATOM 6666 C CA . PHE A 1 819 ? 64.461 -13.676 -123.601 1.00 73.56 819 PHE A CA 1
ATOM 6667 C C . PHE A 1 819 ? 65.957 -14.014 -123.713 1.00 73.56 819 PHE A C 1
ATOM 6669 O O . PHE A 1 819 ? 66.534 -13.841 -124.780 1.00 73.56 819 PHE A O 1
ATOM 6676 N N . ASP A 1 820 ? 66.548 -14.622 -122.683 1.00 69.62 820 ASP A N 1
ATOM 6677 C CA . ASP A 1 820 ? 67.934 -15.107 -122.689 1.00 69.62 820 ASP A CA 1
ATOM 6678 C C . ASP A 1 820 ? 68.234 -16.051 -123.868 1.00 69.62 820 ASP A C 1
ATOM 6680 O O . ASP A 1 820 ? 69.302 -15.972 -124.472 1.00 69.62 820 ASP A O 1
ATOM 6684 N N . VAL A 1 821 ? 67.311 -16.965 -124.190 1.00 68.50 821 VAL A N 1
ATOM 6685 C CA . VAL A 1 821 ? 67.438 -17.880 -125.338 1.00 68.50 821 VAL A CA 1
ATOM 6686 C C . VAL A 1 821 ? 67.284 -17.132 -126.662 1.00 68.50 821 VAL A C 1
ATOM 6688 O O . VAL A 1 821 ? 68.018 -17.428 -127.602 1.00 68.50 821 VAL A O 1
ATOM 6691 N N . ARG A 1 822 ? 66.381 -16.147 -126.741 1.00 59.75 822 ARG A N 1
ATOM 6692 C CA . ARG A 1 822 ? 66.182 -15.308 -127.931 1.00 59.75 822 ARG A CA 1
ATOM 6693 C C . ARG A 1 822 ? 67.443 -14.513 -128.271 1.00 59.75 822 ARG A C 1
ATOM 6695 O O . ARG A 1 822 ? 67.892 -14.553 -129.414 1.00 59.75 822 ARG A O 1
ATOM 6702 N N . ASP A 1 823 ? 68.047 -13.875 -127.274 1.00 58.53 823 ASP A N 1
ATOM 6703 C CA . ASP A 1 823 ? 69.256 -13.067 -127.451 1.00 58.53 823 ASP A CA 1
ATOM 6704 C C . ASP A 1 823 ? 70.473 -13.951 -127.784 1.00 58.53 823 ASP A C 1
ATOM 6706 O O . ASP A 1 823 ? 71.295 -13.602 -128.633 1.00 58.53 823 ASP A O 1
ATOM 6710 N N . LYS A 1 824 ? 70.545 -15.165 -127.215 1.00 58.12 824 LYS A N 1
ATOM 6711 C CA . LYS A 1 824 ? 71.580 -16.171 -127.537 1.00 58.12 824 LYS A CA 1
ATOM 6712 C C . LYS A 1 824 ? 71.364 -16.886 -128.883 1.00 58.12 824 LYS A C 1
ATOM 6714 O O . LYS A 1 824 ? 72.256 -17.612 -129.317 1.00 58.12 824 LYS A O 1
ATOM 6719 N N . GLN A 1 825 ? 70.235 -16.674 -129.566 1.00 51.72 825 GLN A N 1
ATOM 6720 C CA . GLN A 1 825 ? 69.949 -17.212 -130.906 1.00 51.72 825 GLN A CA 1
ATOM 6721 C C . GLN A 1 825 ? 70.149 -16.201 -132.051 1.00 51.72 825 GLN A C 1
ATOM 6723 O O . GLN A 1 825 ? 69.839 -16.527 -133.196 1.00 51.72 825 GLN A O 1
ATOM 6728 N N . SER A 1 826 ? 70.719 -15.016 -131.790 1.00 40.94 826 SER A N 1
ATOM 6729 C CA . SER A 1 826 ? 70.962 -13.985 -132.816 1.00 40.94 826 SER A CA 1
ATOM 6730 C C . SER A 1 826 ? 72.454 -13.684 -133.111 1.00 40.94 826 SER A C 1
ATOM 6732 O O . SER A 1 826 ? 72.884 -12.534 -132.978 1.00 40.94 826 SER A O 1
ATOM 6734 N N . PRO A 1 827 ? 73.280 -14.664 -133.539 1.00 45.62 827 PRO A N 1
ATOM 6735 C CA . PRO A 1 827 ? 74.645 -14.397 -133.988 1.00 45.62 827 PRO A CA 1
ATOM 6736 C C . PRO A 1 827 ? 74.686 -13.839 -135.424 1.00 45.62 827 PRO A C 1
ATOM 6738 O O . PRO A 1 827 ? 74.198 -14.478 -136.350 1.00 45.62 827 PRO A O 1
ATOM 6741 N N . SER A 1 828 ? 75.393 -12.716 -135.607 1.00 44.28 828 SER A N 1
ATOM 6742 C CA . SER A 1 828 ? 75.771 -12.098 -136.897 1.00 44.28 828 SER A CA 1
ATOM 6743 C C . SER A 1 828 ? 74.634 -11.619 -137.817 1.00 44.28 828 SER A C 1
ATOM 6745 O O . SER A 1 828 ? 73.892 -12.425 -138.361 1.00 44.28 828 SER A O 1
ATOM 6747 N N . TRP A 1 829 ? 74.590 -10.306 -138.092 1.00 40.56 829 TRP A N 1
ATOM 6748 C CA . TRP A 1 829 ? 74.529 -9.720 -139.450 1.00 40.56 829 TRP A CA 1
ATOM 6749 C C . TRP A 1 829 ? 74.508 -8.179 -139.379 1.00 40.56 829 TRP A C 1
ATOM 6751 O O . TRP A 1 829 ? 73.643 -7.635 -138.705 1.00 40.56 829 TRP A O 1
ATOM 6761 N N . ARG A 1 830 ? 75.355 -7.509 -140.191 1.00 44.31 830 ARG A N 1
ATOM 6762 C CA . ARG A 1 830 ? 75.355 -6.047 -140.509 1.00 44.31 830 ARG A CA 1
ATOM 6763 C C . ARG A 1 830 ? 75.768 -5.135 -139.330 1.00 44.31 830 ARG A C 1
ATOM 6765 O O . ARG A 1 830 ? 75.247 -5.272 -138.236 1.00 44.31 830 ARG A O 1
ATOM 6772 N N . PHE A 1 831 ? 76.722 -4.201 -139.421 1.00 44.19 831 PHE A N 1
ATOM 6773 C CA . PHE A 1 831 ? 77.519 -3.645 -140.533 1.00 44.19 831 PHE A CA 1
ATOM 6774 C C . PHE A 1 831 ? 76.742 -2.910 -141.646 1.00 44.19 831 PHE A C 1
ATOM 6776 O O . PHE A 1 831 ? 76.032 -3.551 -142.416 1.00 44.19 831 PHE A O 1
ATOM 6783 N N . LEU A 1 832 ? 77.027 -1.601 -141.785 1.00 42.59 832 LEU A N 1
ATOM 6784 C CA . LEU A 1 832 ? 76.475 -0.619 -142.747 1.00 42.59 832 LEU A CA 1
ATOM 6785 C C . LEU A 1 832 ? 74.989 -0.259 -142.486 1.00 42.59 832 LEU A C 1
ATOM 6787 O O . LEU A 1 832 ? 74.176 -1.149 -142.265 1.00 42.59 832 LEU A O 1
ATOM 6791 N N . HIS A 1 833 ? 74.554 1.010 -142.489 1.00 39.31 833 HIS A N 1
ATOM 6792 C CA . HIS A 1 833 ? 75.200 2.289 -142.850 1.00 39.31 833 HIS A CA 1
ATOM 6793 C C . HIS A 1 833 ? 74.864 3.406 -141.838 1.00 39.31 833 HIS A C 1
ATOM 6795 O O . HIS A 1 833 ? 73.790 3.360 -141.246 1.00 39.31 833 HIS A O 1
ATOM 6801 N N . SER A 1 834 ? 75.738 4.428 -141.795 1.00 36.75 834 SER A N 1
ATOM 6802 C CA . SER A 1 834 ? 75.582 5.753 -141.150 1.00 36.75 834 SER A CA 1
ATOM 6803 C C . SER A 1 834 ? 75.419 5.775 -139.630 1.00 36.75 834 SER A C 1
ATOM 6805 O O . SER A 1 834 ? 74.274 5.687 -139.146 1.00 36.75 834 SER A O 1
#

Foldseek 3Di:
DDDDDDDDDDDDDDDDDDDDDDDDDDDDDDPDDDPDDDPDDDDDDDDDDDDDDDDDDDDDDDDDDDDDDDDDDDDDDDDDDDDDDDDDDDDDDDDDDDDDDDDDDDDDDDDDDDDDDDDDDDDDDDDDDDDDDDDDDDDPPDPVVVVVVVVVVVVVVVVVVVVVVVVVVVVVVVVVVVQVVVVVVVDHDDDDDDDDDDPVVVVVVVVVPPDDDDDPDPDDDPVLVVVLVVLVVVLVVVVVVLVVVVVVLVVVVVVLVVCVVVVVDDPVVSVVVVVVSVVVVVVSVVVVVVSVVVSVVVVVVVVVVVVVVVPDDDDDDVVVVVVVVVVVVVVVVVVVVVVVVVVVVVVVVVVVVVVVVVVVVVVVVVVVVVVVVVVVVVVVVVVVVVVVVVVVVVVVVVVVVVVVVVVVVVVVVVVVVVVVVVVVVVVVVVVVVVVVVVVVVVVVVVVVVVVVVVVVVVVVVVVVVVVVVVVVVVVVVVVVVVVVVVVVVVVVVVVVVVVVVVVVVVVVVVVVVVVVVVVVVVVVVVVVVVVVVVVVVVVVVVPPPDDDDDDDDDDDDDDDDDDDDDPPPDDDDPDPPDVPPPDDDDDDDDDDDDDDDDDPVPVVVVVVVVVVVVVVVVVVVVVVVVVVVVVVVVVVVVVVVVVVVVVVVVVVVVVVVVVVVVVVVVVVVVVVVVVVVVVVVVVVVVVVVVVVVVVVVVVVVVVVVVVVVVVVVVVVVVVVVVVVVVVVVVVVVVVVVVVVVVVVVVVVVVVVVVVVVVVVVVVVVVVVVVVVVVVVVVVVVVVVVVVVVVVVVVVVVVVVVVVVVVVVVVVVVVVVVVVVVVVVPDPDDDDDDD

Organism: Hypothenemus hampei (NCBI:txid57062)

Secondary structure (DSSP, 8-state):
----------------------------------------------------------------------------------------------------------------------------------------PPP--SHHHHHHHHHHHHHHHHHHHHHHHHHHHHHHHHHHHHHHHHHHTT--------PPPPHHHHHHHTTSS---S---S----HHHHHHHHHHHHHHHHHHHHHHHHHHHHHHHHHHHHHHHHTT-S-HHHHHHHHHHHHHHHHHHHHHHHHHHHHHHHHHHHHHHHHHHHTT------HHHHHHHHHHHHHHHHHHHHHHHHHHHHHHHHHHHHHHHHHHHHHHHHHHHHHHHHHHHHHHHHHHHHHHHHHHHHHHHHHHHHHHHHHHHHHHHHHHHHHHHHHHHHHHHHHHHHHHHHHHHHHHHHHHHHHHHHHHHHHHHHHHHHHHHHHHHHHHHHHHHHHHHHHHHHHHHHHHHHHHHHHHHHHHHHHHHHHHHHHHHHHHHHHHHHHHHHHHHHHHHHTTTTS---------------------------S---------S--------------SSHHHHHHHHHHHHHHHHHHHHHHHHHHHHHHHHHHHHHHHHHHHHHHHHHHHHHHHHHHHHHHHHHHHHHHHHHHHHHHHHHHHHHHHHHHHHHHHHHHHHHHHHHHHHHHHHHHHHHHHHHHHHHHHHHHHHHHHHHHHHHHHHHHHHHHHHHHHHHHHHHHHHHHHHHHHHHHHHHHHHHHHHHHHHHHHHHHHHHHHHHHHHHHHHHHHHHHHHHHHHHHHHT---------

Sequence (834 aa):
MSFNQIENDLGESKSNEKQQENYALSAEEMDTKNTEKLESEFHLASETVDVTPQSPKSEGTSSEIFNSPREKQQNPGRIARFKNTKPSTSNTPIKRPISLSSRLPVKNSRPTKIPSLLENTNPANKNSSSPLPRATTLNKHTLEMQLLNKQKTYKLLKKELLEKQVPLIALYNKMVDVKKRLEVLGKSVELEEFKFVSFEDYYKEQKSHTDSDGGCGEQISKEVIGGMKSSIEQIPKTLKDIGKNLLSRRALIVELLESVAKSEIDVKDVLDKIESLKYEGEQLEESLDSVILEHEIKISELVDTWQKLLNDKQEFNKENRLNELEKKLKEQEKLREESTTIIDELHRKLDDGKMSHEKSITELNGVLQSLRDQIKKLEQELDAEKKAAGDIRIRNTNHIQNGKLLKARITDLENEKTEVETANADLKKKIKQLQEQLKNKEQNWAKEKEELTKSLKHQENLLQKLTADKNQFETRLRTVNREKIDIQEKLGTTITSMATQLEATMNRLKAVEAEKDDAVKKYSEIENYIAQMNTKFKTEIQKVVYSIQLGNHEVVISEAEKYMQGMAKDLCVNKIEDNIHESKSKQETQYQQYPEQRNILTQLRMELDKQRELVLTSKTLLEQSENKLKQKATELEKLQADIGQLKVRQGSIEEQNNCTIREFEQMLKESQQKLTDLLKRSKESEVQLKEYKATIHKQTIQMNEMENLLRYRENMTHVLKTARNELLLEKESLTRYSREIRAALTEVTNQNSVKEKLVQQLQEKIALRESQMFNLEREAHNFEEQLKLTNAKRYKLQETVSELEKELQRTRAKLSQIFDVRDKQSPSWRFLHS